Protein AF-0000000070743583 (afdb_homodimer)

Nearest PDB structures (foldseek):
  8e19-assembly1_A  TM=6.035E-01  e=3.680E-13  Streptomyces sp. CB03234
  6ny9-assembly1_B  TM=6.564E-01  e=3.096E-05  Mus musculus
  7l4u-assembly1_A  TM=4.993E-01  e=5.597E-05  Homo sapiens
  3dqz-assembly2_D  TM=5.666E-01  e=1.373E-01  Arabidopsis thaliana
  4yk7-assembly1_A  TM=4.314E-01  e=5.566E-01  Manihot esculenta

InterPro domains:
  IPR029058 Alpha/Beta hydrolase fold [G3DSA:3.40.50.1820] (77-501)
  IPR029058 Alpha/Beta hydrolase fold [SSF53474] (85-497)

Radius of gyration: 32.66 Å; Cα contacts (8 Å, |Δi|>4): 2429; chains: 2; bounding box: 92×121×75 Å

Foldseek 3Di:
DPPPPPPPPPPPPPPPPPPCPVVQKDKPDWDQAFLDPDPVLHDGPGRQKIKIWIFACLDDPPQDDDDNDTKTKIKIKRAADDDDSLAFEEEEEFEDDLFQKDRNVRVVLCVVLVRRHMYMIIGQGQFHPIPNVDQVVLPAQDCPDPVHNAGDLQSLQSSLVSCVVPDVFPSSRELLVRLVVVLCCLQPPGNLAAYAYEYFAVGLQSLQSNLQVPRPNYAEYEYFQHQHLALDPPVLHFFVLLLQLLLLVLVVVVQVCLCVDCLQVVLAVPHGQLRLLVVLLVVCQVPCPPLLSVLLCVLPVVVDDDGSQLSLQQLQQVLLQPLQSNLLNRQLSLLSSVVDPQSSQLQNLQSNLSVCVVPDDDPSVVRRRNLSVCQHNLAARADPVHDALVRLVVSNSVGSHHNNPPSRCRQVSCLQQVDPDPRSVVSVSVPHDGDHSYHHDHPRRSHAGERDPSHAYEYEYECSASRRHPSSSVSNVVRHHDDRYDYDYAYRFYRGQQQTQDLDPPDRDDGGLNSVQVSQCVVVSNRPVRGDNVSSVRGDDRDSDNDQLCCCQNRCARDSRDTGHDPVSNVVND/DPPPPPPPPPPPPPPPPPPCPVVQKDKPDWDQAFLDPDPVLHDGPGRQKIKIWIFACLDDPPQDDDDNDTKTKIKIKRAADDDDSLAFEEEEEFEDDLFQKPRNVRVVLCVVLVRRHMYMIITQGQFHPIPNVDQVVLPAQDCPDPVHNADDLQSLQSSLVSCVVPDVFPSSRELLVRLVVVLCCLQPPGNLAAYAYEYFAVGLQSLQSNLQVPRPNYAEYEYFQHQHLALDPPVLHFFVLLLQLLLLVLVVVVQVCQCVDCLQVVLAVPHGQLRLLVVLLVVCQVPCPPLLSVLLCVLPVVVDDDGSQLSLQQLQQVLLQPLQSNLLNRQLSLLSSVVPPQSSQLQNLLSNVSVCVVPDDDPSVVRRRNLSVCQHNLAARADPVHDALVRLVVSNSVGSHHNNVPSRCRQVSCLQQVDPDPRSVVSVSVPHDGDHSYHHDDPRRSYARERDPSHAYEYEYECSASRRHPSSSVSNVVRHHDDRYDYDYAYRFYRGQQQTQDLDPPDRDDHGLNSVQVSQCVVVSNRPVRGDNPSSVRGDDRDSDNDQLCCCQNRCARDSRDTGHDPVSNVVND

Sequence (1148 aa):
MRTPFIIGLATAIAHIAAGSNTAGSQLNGWYPCAEYTFSDDGTSSGQNAECAVYNAPQCYPGICDSVNSKIDVFVKRLPAGGNNPNKATNVWLVEGGRWTGTRSMMLDLYAKLNATVNVYAMDHRGSGRSTMLDCVAAQAQTTGSPKGRDFDPTEVAACAKSLSFKYKDLAAFSITSAATDLSIFISTYTNGASTIVYGTSYGSAVVERLMHLAPLEVTGYVMDGISTTPGAPADESEYFSQWDVNYGAVGDYFLSFCEQQSVCSSHFEKKSLPDTLKEVLTKFDKDPNSTCAALVTDKTTTWGDVKPSFKVREALGYILNSPKKRRLIAPIVYRLNRCSPDDVDSIGNFLDVLNSDMTYTTQNEIYNSNLLFFLIVFSEMWEFPGPSVAEMNARFGSTKLSDGTFYKLAPVYCAFSKDNSKWCEDLGYGDYEANAIMYERDQYWNKSATIPSQASVLLMSSKLDAKTPHRFAESLLDVLEGDNKELVTFNYTEHGTMSWSFLVDGIYTGETCGLDIFASYVSNGGDLDKLDKSCLDEMPPLNLTTPIDYQYIYLSTDDAYDGTFNATVTTVYNMRTPFIIGLATAIAHIAAGSNTAGSQLNGWYPCAEYTFSDDGTSSGQNAECAVYNAPQCYPGICDSVNSKIDVFVKRLPAGGNNPNKATNVWLVEGGRWTGTRSMMLDLYAKLNATVNVYAMDHRGSGRSTMLDCVAAQAQTTGSPKGRDFDPTEVAACAKSLSFKYKDLAAFSITSAATDLSIFISTYTNGASTIVYGTSYGSAVVERLMHLAPLEVTGYVMDGISTTPGAPADESEYFSQWDVNYGAVGDYFLSFCEQQSVCSSHFEKKSLPDTLKEVLTKFDKDPNSTCAALVTDKTTTWGDVKPSFKVREALGYILNSPKKRRLIAPIVYRLNRCSPDDVDSIGNFLDVLNSDMTYTTQNEIYNSNLLFFLIVFSEMWEFPGPSVAEMNARFGSTKLSDGTFYKLAPVYCAFSKDNSKWCEDLGYGDYEANAIMYERDQYWNKSATIPSQASVLLMSSKLDAKTPHRFAESLLDVLEGDNKELVTFNYTEHGTMSWSFLVDGIYTGETCGLDIFASYVSNGGDLDKLDKSCLDEMPPLNLTTPIDYQYIYLSTDDAYDGTFNATVTTVYN

pLDDT: mean 90.09, std 14.7, range [20.48, 98.88]

Structure (mmCIF, N/CA/C/O backbone):
data_AF-0000000070743583-model_v1
#
loop_
_entity.id
_entity.type
_entity.pdbx_description
1 polymer 'AB hydrolase-1 domain-containing protein'
#
loop_
_atom_site.group_PDB
_atom_site.id
_atom_site.type_symbol
_atom_site.label_atom_id
_atom_site.label_alt_id
_atom_site.label_comp_id
_atom_site.label_asym_id
_atom_site.label_entity_id
_atom_site.label_seq_id
_atom_site.pdbx_PDB_ins_code
_atom_site.Cartn_x
_atom_site.Cartn_y
_atom_site.Cartn_z
_atom_site.occupancy
_atom_site.B_iso_or_equiv
_atom_site.auth_seq_id
_atom_site.auth_comp_id
_atom_site.auth_asym_id
_atom_site.auth_atom_id
_atom_site.pdbx_PDB_model_num
ATOM 1 N N . MET A 1 1 ? -38.719 -70.562 -18.188 1 20.48 1 MET A N 1
ATOM 2 C CA . MET A 1 1 ? -38.094 -69.562 -19 1 20.48 1 MET A CA 1
ATOM 3 C C . MET A 1 1 ? -38.5 -68.188 -18.578 1 20.48 1 MET A C 1
ATOM 5 O O . MET A 1 1 ? -38.469 -67.25 -19.391 1 20.48 1 MET A O 1
ATOM 9 N N . ARG A 1 2 ? -39.125 -68.062 -17.406 1 26.88 2 ARG A N 1
ATOM 10 C CA . ARG A 1 2 ? -39.75 -66.938 -16.828 1 26.88 2 ARG A CA 1
ATOM 11 C C . ARG A 1 2 ? -38.75 -65.75 -16.672 1 26.88 2 ARG A C 1
ATOM 13 O O . ARG A 1 2 ? -37.719 -65.938 -16 1 26.88 2 ARG A O 1
ATOM 20 N N . THR A 1 3 ? -38.656 -64.875 -17.734 1 26.39 3 THR A N 1
ATOM 21 C CA . THR A 1 3 ? -37.688 -63.844 -18 1 26.39 3 THR A CA 1
ATOM 22 C C . THR A 1 3 ? -37.75 -62.75 -16.938 1 26.39 3 THR A C 1
ATOM 24 O O . THR A 1 3 ? -38.812 -62.188 -16.688 1 26.39 3 THR A O 1
ATOM 27 N N . PRO A 1 4 ? -36.906 -62.781 -15.93 1 33.06 4 PRO A N 1
ATOM 28 C CA . PRO A 1 4 ? -36.938 -61.812 -14.836 1 33.06 4 PRO A CA 1
ATOM 29 C C . PRO A 1 4 ? -36.75 -60.375 -15.32 1 33.06 4 PRO A C 1
ATOM 31 O O . PRO A 1 4 ? -35.906 -60.094 -16.203 1 33.06 4 PRO A O 1
ATOM 34 N N . PHE A 1 5 ? -37.844 -59.594 -15.484 1 32.56 5 PHE A N 1
ATOM 35 C CA . PHE A 1 5 ? -37.906 -58.188 -15.867 1 32.56 5 PHE A CA 1
ATOM 36 C C . PHE A 1 5 ? -37.062 -57.312 -14.93 1 32.56 5 PHE A C 1
ATOM 38 O O . PHE A 1 5 ? -37.281 -57.344 -13.711 1 32.56 5 PHE A O 1
ATOM 45 N N . ILE A 1 6 ? -35.781 -57.125 -15.195 1 29.52 6 ILE A N 1
ATOM 46 C CA . ILE A 1 6 ? -34.812 -56.281 -14.492 1 29.52 6 ILE A CA 1
ATOM 47 C C . ILE A 1 6 ? -35.344 -54.844 -14.508 1 29.52 6 ILE A C 1
ATOM 49 O O . ILE A 1 6 ? -35.531 -54.25 -15.578 1 29.52 6 ILE A O 1
ATOM 53 N N . ILE A 1 7 ? -36.188 -54.406 -13.539 1 31.56 7 ILE A N 1
ATOM 54 C CA . ILE A 1 7 ? -36.656 -53.031 -13.375 1 31.56 7 ILE A CA 1
ATOM 55 C C . ILE A 1 7 ? -35.438 -52.094 -13.258 1 31.56 7 ILE A C 1
ATOM 57 O O . ILE A 1 7 ? -34.625 -52.25 -12.359 1 31.56 7 ILE A O 1
ATOM 61 N N . GLY A 1 8 ? -34.938 -51.594 -14.391 1 26.73 8 GLY A N 1
ATOM 62 C CA . GLY A 1 8 ? -33.906 -50.531 -14.523 1 26.73 8 GLY A CA 1
ATOM 63 C C . GLY A 1 8 ? -34.25 -49.281 -13.742 1 26.73 8 GLY A C 1
ATOM 64 O O . GLY A 1 8 ? -35.25 -48.625 -14.031 1 26.73 8 GLY A O 1
ATOM 65 N N . LEU A 1 9 ? -34 -49.312 -12.438 1 28.56 9 LEU A N 1
ATOM 66 C CA . LEU A 1 9 ? -34.219 -48.094 -11.656 1 28.56 9 LEU A CA 1
ATOM 67 C C . LEU A 1 9 ? -33.406 -46.938 -12.242 1 28.56 9 LEU A C 1
ATOM 69 O O . LEU A 1 9 ? -32.156 -46.969 -12.258 1 28.56 9 LEU A O 1
ATOM 73 N N . ALA A 1 10 ? -33.938 -46.188 -13.203 1 31.8 10 ALA A N 1
ATOM 74 C CA . ALA A 1 10 ? -33.406 -44.938 -13.711 1 31.8 10 ALA A CA 1
ATOM 75 C C . ALA A 1 10 ? -33.188 -43.938 -12.578 1 31.8 10 ALA A C 1
ATOM 77 O O . ALA A 1 10 ? -34.156 -43.5 -11.938 1 31.8 10 ALA A O 1
ATOM 78 N N . THR A 1 11 ? -32.062 -43.969 -11.914 1 27.75 11 THR A N 1
ATOM 79 C CA . THR A 1 11 ? -31.75 -42.938 -10.961 1 27.75 11 THR A CA 1
ATOM 80 C C . THR A 1 11 ? -31.828 -41.562 -11.633 1 27.75 11 THR A C 1
ATOM 82 O O . THR A 1 11 ? -31.125 -41.312 -12.617 1 27.75 11 THR A O 1
ATOM 85 N N . ALA A 1 12 ? -32.938 -40.906 -11.672 1 31.67 12 ALA A N 1
ATOM 86 C CA . ALA A 1 12 ? -33.094 -39.5 -12.039 1 31.67 12 ALA A CA 1
ATOM 87 C C . ALA A 1 12 ? -32.062 -38.625 -11.344 1 31.67 12 ALA A C 1
ATOM 89 O O . ALA A 1 12 ? -32.031 -38.562 -10.109 1 31.67 12 ALA A O 1
ATOM 90 N N . ILE A 1 13 ? -30.953 -38.406 -12.047 1 32.72 13 ILE A N 1
ATOM 91 C CA . ILE A 1 13 ? -30.047 -37.344 -11.648 1 32.72 13 ILE A CA 1
ATOM 92 C C . ILE A 1 13 ? -30.828 -36.031 -11.477 1 32.72 13 ILE A C 1
ATOM 94 O O . ILE A 1 13 ? -31.406 -35.531 -12.438 1 32.72 13 ILE A O 1
ATOM 98 N N . ALA A 1 14 ? -31.5 -35.875 -10.367 1 31.61 14 ALA A N 1
ATOM 99 C CA . ALA A 1 14 ? -32.094 -34.594 -10 1 31.61 14 ALA A CA 1
ATOM 100 C C . ALA A 1 14 ? -31.156 -33.438 -10.359 1 31.61 14 ALA A C 1
ATOM 102 O O . ALA A 1 14 ? -30.047 -33.344 -9.828 1 31.61 14 ALA A O 1
ATOM 103 N N . HIS A 1 15 ? -31.344 -32.969 -11.516 1 30.95 15 HIS A N 1
ATOM 104 C CA . HIS A 1 15 ? -30.844 -31.625 -11.789 1 30.95 15 HIS A CA 1
ATOM 105 C C . HIS A 1 15 ? -31.234 -30.656 -10.68 1 30.95 15 HIS A C 1
ATOM 107 O O . HIS A 1 15 ? -32.438 -30.438 -10.438 1 30.95 15 HIS A O 1
ATOM 113 N N . ILE A 1 16 ? -30.641 -30.719 -9.648 1 28.2 16 ILE A N 1
ATOM 114 C CA . ILE A 1 16 ? -30.844 -29.578 -8.766 1 28.2 16 ILE A CA 1
ATOM 115 C C . ILE A 1 16 ? -30.891 -28.281 -9.586 1 28.2 16 ILE A C 1
ATOM 117 O O . ILE A 1 16 ? -29.891 -27.875 -10.18 1 28.2 16 ILE A O 1
ATOM 121 N N . ALA A 1 17 ? -32 -28.062 -10.109 1 33.44 17 ALA A N 1
ATOM 122 C CA . ALA A 1 17 ? -32.219 -26.672 -10.492 1 33.44 17 ALA A CA 1
ATOM 123 C C . ALA A 1 17 ? -31.906 -25.719 -9.336 1 33.44 17 ALA A C 1
ATOM 125 O O . ALA A 1 17 ? -32.656 -25.656 -8.359 1 33.44 17 ALA A O 1
ATOM 126 N N . ALA A 1 18 ? -30.656 -25.641 -9.062 1 33.56 18 ALA A N 1
ATOM 127 C CA . ALA A 1 18 ? -30.297 -24.5 -8.219 1 33.56 18 ALA A CA 1
ATOM 128 C C . ALA A 1 18 ? -31.125 -23.281 -8.594 1 33.56 18 ALA A C 1
ATOM 130 O O . ALA A 1 18 ? -30.938 -22.703 -9.672 1 33.56 18 ALA A O 1
ATOM 131 N N . GLY A 1 19 ? -32.281 -23.266 -8.289 1 33.31 19 GLY A N 1
ATOM 132 C CA . GLY A 1 19 ? -32.969 -21.984 -8.289 1 33.31 19 GLY A CA 1
ATOM 133 C C . GLY A 1 19 ? -32.094 -20.844 -7.82 1 33.31 19 GLY A C 1
ATOM 134 O O . GLY A 1 19 ? -31.484 -20.906 -6.746 1 33.31 19 GLY A O 1
ATOM 135 N N . SER A 1 20 ? -31.453 -20.109 -8.812 1 34.44 20 SER A N 1
ATOM 136 C CA . SER A 1 20 ? -30.672 -18.891 -8.672 1 34.44 20 SER A CA 1
ATOM 137 C C . SER A 1 20 ? -31.344 -17.906 -7.723 1 34.44 20 SER A C 1
ATOM 139 O O . SER A 1 20 ? -32.312 -17.25 -8.094 1 34.44 20 SER A O 1
ATOM 141 N N . ASN A 1 21 ? -31.719 -18.203 -6.684 1 35.56 21 ASN A N 1
ATOM 142 C CA . ASN A 1 21 ? -32 -17.109 -5.77 1 35.56 21 ASN A CA 1
ATOM 143 C C . ASN A 1 21 ? -30.859 -16.078 -5.781 1 35.56 21 ASN A C 1
ATOM 145 O O . ASN A 1 21 ? -29.953 -16.141 -4.953 1 35.56 21 ASN A O 1
ATOM 149 N N . THR A 1 22 ? -30.5 -15.609 -6.91 1 40.44 22 THR A N 1
ATOM 150 C CA . THR A 1 22 ? -29.703 -14.43 -7.219 1 40.44 22 THR A CA 1
ATOM 151 C C . THR A 1 22 ? -30.25 -13.195 -6.52 1 40.44 22 THR A C 1
ATOM 153 O O . THR A 1 22 ? -29.906 -12.062 -6.883 1 40.44 22 THR A O 1
ATOM 156 N N . ALA A 1 23 ? -31.359 -13.227 -5.809 1 44.75 23 ALA A N 1
ATOM 157 C CA . ALA A 1 23 ? -32 -12.031 -5.281 1 44.75 23 ALA A CA 1
ATOM 158 C C . ALA A 1 23 ? -31 -11.125 -4.578 1 44.75 23 ALA A C 1
ATOM 160 O O . ALA A 1 23 ? -31.297 -9.953 -4.316 1 44.75 23 ALA A O 1
ATOM 161 N N . GLY A 1 24 ? -29.688 -11.555 -4.562 1 56 24 GLY A N 1
ATOM 162 C CA . GLY A 1 24 ? -28.844 -10.75 -3.689 1 56 24 GLY A CA 1
ATOM 163 C C . GLY A 1 24 ? -27.578 -10.258 -4.359 1 56 24 GLY A C 1
ATOM 164 O O . GLY A 1 24 ? -26.922 -9.344 -3.867 1 56 24 GLY A O 1
ATOM 165 N N . SER A 1 25 ? -27.078 -10.906 -5.52 1 65 25 SER A N 1
ATOM 166 C CA . SER A 1 25 ? -25.891 -10.406 -6.203 1 65 25 SER A CA 1
ATOM 167 C C . SER A 1 25 ? -26.25 -9.289 -7.176 1 65 25 SER A C 1
ATOM 169 O O . SER A 1 25 ? -27.312 -9.297 -7.777 1 65 25 SER A O 1
ATOM 171 N N . GLN A 1 26 ? -25.438 -8.242 -7.066 1 83.25 26 GLN A N 1
ATOM 172 C CA . GLN A 1 26 ? -25.656 -7.086 -7.93 1 83.25 26 GLN A CA 1
ATOM 173 C C . GLN A 1 26 ? -24.344 -6.535 -8.469 1 83.25 26 GLN A C 1
ATOM 175 O O . GLN A 1 26 ? -23.312 -6.641 -7.809 1 83.25 26 GLN A O 1
ATOM 180 N N . LEU A 1 27 ? -24.344 -6.32 -9.75 1 89.44 27 LEU A N 1
ATOM 181 C CA . LEU A 1 27 ? -23.266 -5.547 -10.344 1 89.44 27 LEU A CA 1
ATOM 182 C C . LEU A 1 27 ? -23.516 -4.051 -10.188 1 89.44 27 LEU A C 1
ATOM 184 O O . LEU A 1 27 ? -24.578 -3.551 -10.594 1 89.44 27 LEU A O 1
ATOM 188 N N . ASN A 1 28 ? -22.656 -3.369 -9.414 1 86.38 28 ASN A N 1
ATOM 189 C CA . ASN A 1 28 ? -22.828 -1.953 -9.117 1 86.38 28 ASN A CA 1
ATOM 190 C C . ASN A 1 28 ? -22.812 -1.105 -10.383 1 86.38 28 ASN A C 1
ATOM 192 O O . ASN A 1 28 ? -23.328 0.013 -10.398 1 86.38 28 ASN A O 1
ATOM 196 N N . GLY A 1 29 ? -22.281 -1.618 -11.562 1 85.5 29 GLY A N 1
ATOM 197 C CA . GLY A 1 29 ? -22.188 -0.914 -12.828 1 85.5 29 GLY A CA 1
ATOM 198 C C . GLY A 1 29 ? -20.797 -1.012 -13.453 1 85.5 29 GLY A C 1
ATOM 199 O O . GLY A 1 29 ? -19.875 -1.56 -12.844 1 85.5 29 GLY A O 1
ATOM 200 N N . TRP A 1 30 ? -20.719 -0.636 -14.742 1 93.69 30 TRP A N 1
ATOM 201 C CA . TRP A 1 30 ? -19.438 -0.502 -15.414 1 93.69 30 TRP A CA 1
ATOM 202 C C . TRP A 1 30 ? -19 0.959 -15.477 1 93.69 30 TRP A C 1
ATOM 204 O O . TRP A 1 30 ? -19.766 1.819 -15.93 1 93.69 30 TRP A O 1
ATOM 214 N N . TYR A 1 31 ? -17.844 1.229 -14.984 1 95 31 TYR A N 1
ATOM 215 C CA . TYR A 1 31 ? -17.281 2.574 -14.945 1 95 31 TYR A CA 1
ATOM 216 C C . TYR A 1 31 ? -16.047 2.674 -15.828 1 95 31 TYR A C 1
ATOM 218 O O . TYR A 1 31 ? -15.211 1.767 -15.844 1 95 31 TYR A O 1
ATOM 226 N N . PRO A 1 32 ? -15.984 3.816 -16.656 1 94.12 32 PRO A N 1
ATOM 227 C CA . PRO A 1 32 ? -14.672 4.02 -17.281 1 94.12 32 PRO A CA 1
ATOM 228 C C . PRO A 1 32 ? -13.531 4.051 -16.281 1 94.12 32 PRO A C 1
ATOM 230 O O . PRO A 1 32 ? -13.68 4.633 -15.195 1 94.12 32 PRO A O 1
ATOM 233 N N . CYS A 1 33 ? -12.453 3.348 -16.562 1 94 33 CYS A N 1
ATOM 234 C CA . CYS A 1 33 ? -11.312 3.344 -15.648 1 94 33 CYS A CA 1
ATOM 235 C C . CYS A 1 33 ? -10 3.211 -16.422 1 94 33 CYS A C 1
ATOM 237 O O . CYS A 1 33 ? -10.008 2.936 -17.625 1 94 33 CYS A O 1
ATOM 239 N N . ALA A 1 34 ? -8.914 3.48 -15.734 1 92.19 34 ALA A N 1
ATOM 240 C CA . ALA A 1 34 ? -7.582 3.396 -16.328 1 92.19 34 ALA A CA 1
ATOM 241 C C . ALA A 1 34 ? -7.234 1.957 -16.703 1 92.19 34 ALA A C 1
ATOM 243 O O . ALA A 1 34 ? -7.613 1.021 -15.992 1 92.19 34 ALA A O 1
ATOM 244 N N . GLU A 1 35 ? -6.453 1.833 -17.75 1 91.56 35 GLU A N 1
ATOM 245 C CA . GLU A 1 35 ? -6.039 0.505 -18.188 1 91.56 35 GLU A CA 1
ATOM 246 C C . GLU A 1 35 ? -5.078 -0.135 -17.188 1 91.56 35 GLU A C 1
ATOM 248 O O . GLU A 1 35 ? -5.207 -1.319 -16.875 1 91.56 35 GLU A O 1
ATOM 253 N N . TYR A 1 36 ? -4.176 0.699 -16.75 1 89.19 36 TYR A N 1
ATOM 254 C CA . TYR A 1 36 ? -3.256 0.219 -15.727 1 89.19 36 TYR A CA 1
ATOM 255 C C . TYR A 1 36 ? -3.791 0.517 -14.328 1 89.19 36 TYR A C 1
ATOM 257 O O . TYR A 1 36 ? -4.266 1.623 -14.062 1 89.19 36 TYR A O 1
ATOM 265 N N . THR A 1 37 ? -3.754 -0.45 -13.438 1 87.31 37 THR A N 1
ATOM 266 C CA . THR A 1 37 ? -4.156 -0.251 -12.047 1 87.31 37 THR A CA 1
ATOM 267 C C . THR A 1 37 ? -2.988 0.262 -11.211 1 87.31 37 THR A C 1
ATOM 269 O O . THR A 1 37 ? -3.16 1.146 -10.367 1 87.31 37 THR A O 1
ATOM 272 N N . PHE A 1 38 ? -1.811 -0.251 -11.477 1 84.38 38 PHE A N 1
ATOM 273 C CA . PHE A 1 38 ? -0.631 0.064 -10.68 1 84.38 38 PHE A CA 1
ATOM 274 C C . PHE A 1 38 ? 0.485 0.616 -11.562 1 84.38 38 PHE A C 1
ATOM 276 O O . PHE A 1 38 ? 0.688 0.146 -12.68 1 84.38 38 PHE A O 1
ATOM 283 N N . SER A 1 39 ? 1.284 1.485 -11.008 1 82.25 39 SER A N 1
ATOM 284 C CA . SER A 1 39 ? 2.312 2.174 -11.781 1 82.25 39 SER A CA 1
ATOM 285 C C . SER A 1 39 ? 3.473 1.24 -12.109 1 82.25 39 SER A C 1
ATOM 287 O O . SER A 1 39 ? 4.246 1.506 -13.039 1 82.25 39 SER A O 1
ATOM 289 N N . ASP A 1 40 ? 3.621 0.202 -11.367 1 77.5 40 ASP A N 1
ATOM 290 C CA . ASP A 1 40 ? 4.656 -0.778 -11.672 1 77.5 40 ASP A CA 1
ATOM 291 C C . ASP A 1 40 ? 4.457 -1.374 -13.062 1 77.5 40 ASP A C 1
ATOM 293 O O . ASP A 1 40 ? 5.414 -1.819 -13.703 1 77.5 40 ASP A O 1
ATOM 297 N N . ASP A 1 41 ? 3.209 -1.328 -13.477 1 78 41 ASP A N 1
ATOM 298 C CA . ASP A 1 41 ? 2.877 -1.901 -14.773 1 78 41 ASP A CA 1
ATOM 299 C C . ASP A 1 41 ? 2.863 -0.829 -15.859 1 78 41 ASP A C 1
ATOM 301 O O . ASP A 1 41 ? 3.029 -1.133 -17.047 1 78 41 ASP A O 1
ATOM 305 N N . GLY A 1 42 ? 2.588 0.369 -15.422 1 80 42 GLY A N 1
ATOM 306 C CA . GLY A 1 42 ? 2.498 1.472 -16.359 1 80 42 GLY A CA 1
ATOM 307 C C . GLY A 1 42 ? 1.582 2.586 -15.891 1 80 42 GLY A C 1
ATOM 308 O O . GLY A 1 42 ? 0.983 2.492 -14.82 1 80 42 GLY A O 1
ATOM 309 N N . THR A 1 43 ? 1.544 3.635 -16.641 1 82.56 43 THR A N 1
ATOM 310 C CA . THR A 1 43 ? 0.67 4.77 -16.375 1 82.56 43 THR A CA 1
ATOM 311 C C . THR A 1 43 ? -0.288 5.004 -17.547 1 82.56 43 THR A C 1
ATOM 313 O O . THR A 1 43 ? 0.116 4.957 -18.703 1 82.56 43 THR A O 1
ATOM 316 N N . SER A 1 44 ? -1.514 5.172 -17.141 1 84.19 44 SER A N 1
ATOM 317 C CA . SER A 1 44 ? -2.531 5.371 -18.156 1 84.19 44 SER A CA 1
ATOM 318 C C . SER A 1 44 ? -2.697 6.852 -18.5 1 84.19 44 SER A C 1
ATOM 320 O O . SER A 1 44 ? -2.631 7.703 -17.609 1 84.19 44 SER A O 1
ATOM 322 N N . SER A 1 45 ? -2.842 7.113 -19.812 1 78.88 45 SER A N 1
ATOM 323 C CA . SER A 1 45 ? -3.168 8.477 -20.219 1 78.88 45 SER A CA 1
ATOM 324 C C . SER A 1 45 ? -4.676 8.672 -20.344 1 78.88 45 SER A C 1
ATOM 326 O O . SER A 1 45 ? -5.156 9.805 -20.391 1 78.88 45 SER A O 1
ATOM 328 N N . GLY A 1 46 ? -5.402 7.551 -20.422 1 80.31 46 GLY A N 1
ATOM 329 C CA . GLY A 1 46 ? -6.848 7.629 -20.562 1 80.31 46 GLY A CA 1
ATOM 330 C C . GLY A 1 46 ? -7.578 6.582 -19.734 1 80.31 46 GLY A C 1
ATOM 331 O O . GLY A 1 46 ? -7.07 6.121 -18.719 1 80.31 46 GLY A O 1
ATOM 332 N N . GLN A 1 47 ? -8.82 6.453 -19.984 1 86 47 GLN A N 1
ATOM 333 C CA . GLN A 1 47 ? -9.727 5.547 -19.281 1 86 47 GLN A CA 1
ATOM 334 C C . GLN A 1 47 ? -10.508 4.688 -20.281 1 86 47 GLN A C 1
ATOM 336 O O . GLN A 1 47 ? -11.742 4.73 -20.312 1 86 47 GLN A O 1
ATOM 341 N N . ASN A 1 48 ? -9.727 3.807 -20.953 1 88.75 48 ASN A N 1
ATOM 342 C CA . ASN A 1 48 ? -10.336 3.025 -22.016 1 88.75 48 ASN A CA 1
ATOM 343 C C . ASN A 1 48 ? -10.781 1.652 -21.531 1 88.75 48 ASN A C 1
ATOM 345 O O . ASN A 1 48 ? -11.367 0.877 -22.281 1 88.75 48 ASN A O 1
ATOM 349 N N . ALA A 1 49 ? -10.508 1.325 -20.297 1 94.25 49 ALA A N 1
ATOM 350 C CA . ALA A 1 49 ? -11.039 0.117 -19.672 1 94.25 49 ALA A CA 1
ATOM 351 C C . ALA A 1 49 ? -12.344 0.406 -18.953 1 94.25 49 ALA A C 1
ATOM 353 O O . ALA A 1 49 ? -12.828 1.542 -18.953 1 94.25 49 ALA A O 1
ATOM 354 N N . GLU A 1 50 ? -13.008 -0.612 -18.594 1 95.31 50 GLU A N 1
ATOM 355 C CA . GLU A 1 50 ? -14.18 -0.514 -17.734 1 95.31 50 GLU A CA 1
ATOM 356 C C . GLU A 1 50 ? -14.023 -1.38 -16.484 1 95.31 50 GLU A C 1
ATOM 358 O O . GLU A 1 50 ? -13.484 -2.488 -16.547 1 95.31 50 GLU A O 1
ATOM 363 N N . CYS A 1 51 ? -14.398 -0.827 -15.352 1 95.44 51 CYS A N 1
ATOM 364 C CA . CYS A 1 51 ? -14.281 -1.52 -14.07 1 95.44 51 CYS A CA 1
ATOM 365 C C . CYS A 1 51 ? -15.633 -1.598 -13.367 1 95.44 51 CYS A C 1
ATOM 367 O O . CYS A 1 51 ? -16.531 -0.804 -13.648 1 95.44 51 CYS A O 1
ATOM 369 N N . ALA A 1 52 ? -15.773 -2.574 -12.516 1 95.5 52 ALA A N 1
ATOM 370 C CA . ALA A 1 52 ? -17 -2.799 -11.766 1 95.5 52 ALA A CA 1
ATOM 371 C C . ALA A 1 52 ? -16.719 -3.543 -10.461 1 95.5 52 ALA A C 1
ATOM 373 O O . ALA A 1 52 ? -15.625 -4.074 -10.266 1 95.5 52 ALA A O 1
ATOM 374 N N . VAL A 1 53 ? -17.656 -3.463 -9.578 1 95.75 53 VAL A N 1
ATOM 375 C CA . VAL A 1 53 ? -17.656 -4.316 -8.398 1 95.75 53 VAL A CA 1
ATOM 376 C C . VAL A 1 53 ? -18.891 -5.215 -8.414 1 95.75 53 VAL A C 1
ATOM 378 O O . VAL A 1 53 ? -20.016 -4.734 -8.562 1 95.75 53 VAL A O 1
ATOM 381 N N . TYR A 1 54 ? -18.609 -6.523 -8.43 1 96.12 54 TYR A N 1
ATOM 382 C CA . TYR A 1 54 ? -19.641 -7.535 -8.258 1 96.12 54 TYR A CA 1
ATOM 383 C C . TYR A 1 54 ? -19.891 -7.801 -6.777 1 96.12 54 TYR A C 1
ATOM 385 O O . TYR A 1 54 ? -19.016 -8.297 -6.066 1 96.12 54 TYR A O 1
ATOM 393 N N . ASN A 1 55 ? -21.109 -7.359 -6.266 1 95 55 ASN A N 1
ATOM 394 C CA . ASN A 1 55 ? -21.484 -7.664 -4.891 1 95 55 ASN A CA 1
ATOM 395 C C . ASN A 1 55 ? -21.953 -9.109 -4.75 1 95 55 ASN A C 1
ATOM 397 O O . ASN A 1 55 ? -23.156 -9.383 -4.863 1 95 55 ASN A O 1
ATOM 401 N N . ALA A 1 56 ? -21.031 -9.953 -4.418 1 96.19 56 ALA A N 1
ATOM 402 C CA . ALA A 1 56 ? -21.297 -11.383 -4.293 1 96.19 56 ALA A CA 1
ATOM 403 C C . ALA A 1 56 ? -21.75 -11.734 -2.877 1 96.19 56 ALA A C 1
ATOM 405 O O . ALA A 1 56 ? -21.375 -11.055 -1.917 1 96.19 56 ALA A O 1
ATOM 406 N N . PRO A 1 57 ? -22.641 -12.844 -2.775 1 94.94 57 PRO A N 1
ATOM 407 C CA . PRO A 1 57 ? -22.875 -13.312 -1.408 1 94.94 57 PRO A CA 1
ATOM 408 C C . PRO A 1 57 ? -21.594 -13.773 -0.716 1 94.94 57 PRO A C 1
ATOM 410 O O . PRO A 1 57 ? -20.719 -14.359 -1.358 1 94.94 57 PRO A O 1
ATOM 413 N N . GLN A 1 58 ? -21.469 -13.484 0.524 1 95.62 58 GLN A N 1
ATOM 414 C CA . GLN A 1 58 ? -20.328 -13.953 1.284 1 95.62 58 GLN A CA 1
ATOM 415 C C . GLN A 1 58 ? -20.188 -15.469 1.187 1 95.62 58 GLN A C 1
ATOM 417 O O . GLN A 1 58 ? -19.078 -15.984 1.033 1 95.62 58 GLN A O 1
ATOM 422 N N . CYS A 1 59 ? -21.344 -16.141 1.297 1 96 59 CYS A N 1
ATOM 423 C CA . CYS A 1 59 ? -21.375 -17.594 1.182 1 96 59 CYS A CA 1
ATOM 424 C C . CYS A 1 59 ? -22.375 -18.016 0.103 1 96 59 CYS A C 1
ATOM 426 O O . CYS A 1 59 ? -23.531 -17.594 0.106 1 96 59 CYS A O 1
ATOM 428 N N . TYR A 1 60 ? -21.859 -18.828 -0.797 1 95.06 60 TYR A N 1
ATOM 429 C CA . TYR A 1 60 ? -22.75 -19.438 -1.782 1 95.06 60 TYR A CA 1
ATOM 430 C C . TYR A 1 60 ? -23.391 -20.703 -1.222 1 95.06 60 TYR A C 1
ATOM 432 O O . TYR A 1 60 ? -22.797 -21.406 -0.414 1 95.06 60 TYR A O 1
ATOM 440 N N . PRO A 1 61 ? -24.641 -20.953 -1.697 1 93.06 61 PRO A N 1
ATOM 441 C CA . PRO A 1 61 ? -25.297 -22.188 -1.252 1 93.06 61 PRO A CA 1
ATOM 442 C C . PRO A 1 61 ? -24.469 -23.438 -1.544 1 93.06 61 PRO A C 1
ATOM 444 O O . PRO A 1 61 ? -23.922 -23.578 -2.646 1 93.06 61 PRO A O 1
ATOM 447 N N . GLY A 1 62 ? -24.359 -24.281 -0.538 1 93.19 62 GLY A N 1
ATOM 448 C CA . GLY A 1 62 ? -23.625 -25.516 -0.714 1 93.19 62 GLY A CA 1
ATOM 449 C C . GLY A 1 62 ? -22.172 -25.406 -0.303 1 93.19 62 GLY A C 1
ATOM 450 O O . GLY A 1 62 ? -21.484 -26.422 -0.124 1 93.19 62 GLY A O 1
ATOM 451 N N . ILE A 1 63 ? -21.641 -24.203 -0.155 1 95.38 63 ILE A N 1
ATOM 452 C CA . ILE A 1 63 ? -20.25 -24.016 0.242 1 95.38 63 ILE A CA 1
ATOM 453 C C . ILE A 1 63 ? -20.188 -23.641 1.721 1 95.38 63 ILE A C 1
ATOM 455 O O . ILE A 1 63 ? -19.516 -24.297 2.508 1 95.38 63 ILE A O 1
ATOM 459 N N . CYS A 1 64 ? -20.891 -22.594 2.105 1 94.5 64 CYS A N 1
ATOM 460 C CA . CYS A 1 64 ? -21 -22.172 3.5 1 94.5 64 CYS A CA 1
ATOM 461 C C . CYS A 1 64 ? -22.297 -21.422 3.74 1 94.5 64 CYS A C 1
ATOM 463 O O . CYS A 1 64 ? -23.109 -21.266 2.824 1 94.5 64 CYS A O 1
ATOM 465 N N . ASP A 1 65 ? -22.484 -21.109 5.07 1 88.5 65 ASP A N 1
ATOM 466 C CA . ASP A 1 65 ? -23.703 -20.391 5.426 1 88.5 65 ASP A CA 1
ATOM 467 C C . ASP A 1 65 ? -23.375 -19.031 6.023 1 88.5 65 ASP A C 1
ATOM 469 O O . ASP A 1 65 ? -22.406 -18.891 6.77 1 88.5 65 ASP A O 1
ATOM 473 N N . SER A 1 66 ? -23.953 -18.016 5.566 1 80.38 66 SER A N 1
ATOM 474 C CA . SER A 1 66 ? -23.875 -16.672 6.141 1 80.38 66 SER A CA 1
ATOM 475 C C . SER A 1 66 ? -25.219 -15.945 5.988 1 80.38 66 SER A C 1
ATOM 477 O O . SER A 1 66 ? -25.969 -16.219 5.062 1 80.38 66 SER A O 1
ATOM 479 N N . VAL A 1 67 ? -25.469 -15.102 6.941 1 73.25 67 VAL A N 1
ATOM 480 C CA . VAL A 1 67 ? -26.734 -14.367 6.875 1 73.25 67 VAL A CA 1
ATOM 481 C C . VAL A 1 67 ? -26.484 -12.969 6.316 1 73.25 67 VAL A C 1
ATOM 483 O O . VAL A 1 67 ? -25.984 -12.094 7.02 1 73.25 67 VAL A O 1
ATOM 486 N N . ASN A 1 68 ? -26.875 -12.734 5.078 1 73.56 68 ASN A N 1
ATOM 487 C CA . ASN A 1 68 ? -27.016 -11.453 4.383 1 73.56 68 ASN A CA 1
ATOM 488 C C . ASN A 1 68 ? -25.688 -10.695 4.344 1 73.56 68 ASN A C 1
ATOM 490 O O . ASN A 1 68 ? -25.672 -9.469 4.395 1 73.56 68 ASN A O 1
ATOM 494 N N . SER A 1 69 ? -24.578 -11.359 4.316 1 87.69 69 SER A N 1
ATOM 495 C CA . SER A 1 69 ? -23.281 -10.695 4.188 1 87.69 69 SER A CA 1
ATOM 496 C C . SER A 1 69 ? -22.75 -10.805 2.766 1 87.69 69 SER A C 1
ATOM 498 O O . SER A 1 69 ? -23.047 -11.766 2.057 1 87.69 69 SER A O 1
ATOM 500 N N . LYS A 1 70 ? -22.125 -9.781 2.361 1 91.5 70 LYS A N 1
ATOM 501 C CA . LYS A 1 70 ? -21.641 -9.719 0.985 1 91.5 70 LYS A CA 1
ATOM 502 C C . LYS A 1 70 ? -20.125 -9.562 0.94 1 91.5 70 LYS A C 1
ATOM 504 O O . LYS A 1 70 ? -19.516 -9.164 1.931 1 91.5 70 LYS A O 1
ATOM 509 N N . ILE A 1 71 ? -19.562 -9.969 -0.151 1 94.81 71 ILE A N 1
ATOM 510 C CA . ILE A 1 71 ? -18.172 -9.75 -0.525 1 94.81 71 ILE A CA 1
ATOM 511 C C . ILE A 1 71 ? -18.109 -8.984 -1.842 1 94.81 71 ILE A C 1
ATOM 513 O O . ILE A 1 71 ? -18.75 -9.359 -2.822 1 94.81 71 ILE A O 1
ATOM 517 N N . ASP A 1 72 ? -17.422 -7.844 -1.817 1 94.75 72 ASP A N 1
ATOM 518 C CA . ASP A 1 72 ? -17.188 -7.105 -3.053 1 94.75 72 ASP A CA 1
ATOM 519 C C . ASP A 1 72 ? -16.078 -7.75 -3.879 1 94.75 72 ASP A C 1
ATOM 521 O O . ASP A 1 72 ? -14.977 -7.996 -3.369 1 94.75 72 ASP A O 1
ATOM 525 N N . VAL A 1 73 ? -16.359 -8.047 -5.125 1 96.12 73 VAL A N 1
ATOM 526 C CA . VAL A 1 73 ? -15.398 -8.633 -6.047 1 96.12 73 VAL A CA 1
ATOM 527 C C . VAL A 1 73 ? -15.125 -7.66 -7.195 1 96.12 73 VAL A C 1
ATOM 529 O O . VAL A 1 73 ? -16.031 -7.324 -7.961 1 96.12 73 VAL A O 1
ATOM 532 N N . PHE A 1 74 ? -13.867 -7.242 -7.328 1 95.06 74 PHE A N 1
ATOM 533 C CA . PHE A 1 74 ? -13.484 -6.266 -8.336 1 95.06 74 PHE A CA 1
ATOM 534 C C . PHE A 1 74 ? -13.297 -6.934 -9.695 1 95.06 74 PHE A C 1
ATOM 536 O O . PHE A 1 74 ? -12.672 -7.992 -9.789 1 95.06 74 PHE A O 1
ATOM 543 N N . VAL A 1 75 ? -13.844 -6.328 -10.742 1 95.5 75 VAL A N 1
ATOM 544 C CA . VAL A 1 75 ? -13.734 -6.836 -12.102 1 95.5 75 VAL A CA 1
ATOM 545 C C . VAL A 1 75 ? -13.305 -5.711 -13.039 1 95.5 75 VAL A C 1
ATOM 547 O O . VAL A 1 75 ? -13.781 -4.578 -12.922 1 95.5 75 VAL A O 1
ATOM 550 N N . LYS A 1 76 ? -12.414 -5.992 -13.922 1 95.12 76 LYS A N 1
ATOM 551 C CA . LYS A 1 76 ? -11.969 -5.086 -14.977 1 95.12 76 LYS A CA 1
ATOM 552 C C . LYS A 1 76 ? -12.117 -5.727 -16.359 1 95.12 76 LYS A C 1
ATOM 554 O O . LYS A 1 76 ? -11.883 -6.926 -16.516 1 95.12 76 LYS A O 1
ATOM 559 N N . ARG A 1 77 ? -12.5 -4.906 -17.375 1 95.31 77 ARG A N 1
ATOM 560 C CA . ARG A 1 77 ? -12.516 -5.441 -18.734 1 95.31 77 ARG A CA 1
ATOM 561 C C . ARG A 1 77 ? -12 -4.414 -19.734 1 95.31 77 ARG A C 1
ATOM 563 O O . ARG A 1 77 ? -12.039 -3.209 -19.469 1 95.31 77 ARG A O 1
ATOM 570 N N . LEU A 1 78 ? -11.406 -4.867 -20.781 1 95.19 78 LEU A N 1
ATOM 571 C CA . LEU A 1 78 ? -11.141 -4.156 -22.031 1 95.19 78 LEU A CA 1
ATOM 572 C C . LEU A 1 78 ? -12.117 -4.59 -23.125 1 95.19 78 LEU A C 1
ATOM 574 O O . LEU A 1 78 ? -12 -5.691 -23.672 1 95.19 78 LEU A O 1
ATOM 578 N N . PRO A 1 79 ? -13.07 -3.713 -23.438 1 95.62 79 PRO A N 1
ATOM 579 C CA . PRO A 1 79 ? -14.062 -4.102 -24.438 1 95.62 79 PRO A CA 1
ATOM 580 C C . PRO A 1 79 ? -13.477 -4.188 -25.844 1 95.62 79 PRO A C 1
ATOM 582 O O . PRO A 1 79 ? -12.594 -3.4 -26.203 1 95.62 79 PRO A O 1
ATOM 585 N N . ALA A 1 80 ? -13.992 -5.148 -26.547 1 95.5 80 ALA A N 1
ATOM 586 C CA . ALA A 1 80 ? -13.602 -5.273 -27.953 1 95.5 80 ALA A CA 1
ATOM 587 C C . ALA A 1 80 ? -13.906 -3.998 -28.719 1 95.5 80 ALA A C 1
ATOM 589 O O . ALA A 1 80 ? -14.898 -3.318 -28.438 1 95.5 80 ALA A O 1
ATOM 590 N N . GLY A 1 81 ? -12.906 -3.709 -29.703 1 88.5 81 GLY A N 1
ATOM 591 C CA . GLY A 1 81 ? -13.109 -2.553 -30.562 1 88.5 81 GLY A CA 1
ATOM 592 C C . GLY A 1 81 ? -14.109 -2.811 -31.672 1 88.5 81 GLY A C 1
ATOM 593 O O . GLY A 1 81 ? -14.547 -3.943 -31.875 1 88.5 81 GLY A O 1
ATOM 594 N N . GLY A 1 82 ? -14.094 -1.772 -32.719 1 62.72 82 GLY A N 1
ATOM 595 C CA . GLY A 1 82 ? -14.711 -1.812 -34.031 1 62.72 82 GLY A CA 1
ATOM 596 C C . GLY A 1 82 ? -16.047 -2.547 -34.031 1 62.72 82 GLY A C 1
ATOM 597 O O . GLY A 1 82 ? -16.438 -3.117 -35.062 1 62.72 82 GLY A O 1
ATOM 598 N N . ASN A 1 83 ? -16.766 -2.748 -33.406 1 58.03 83 ASN A N 1
ATOM 599 C CA . ASN A 1 83 ? -18.156 -3.068 -33.719 1 58.03 83 ASN A CA 1
ATOM 600 C C . ASN A 1 83 ? -18.703 -4.148 -32.781 1 58.03 83 ASN A C 1
ATOM 602 O O . ASN A 1 83 ? -19.812 -4.637 -32.969 1 58.03 83 ASN A O 1
ATOM 606 N N . ASN A 1 84 ? -18.375 -4.758 -31.688 1 76.88 84 ASN A N 1
ATOM 607 C CA . ASN A 1 84 ? -19.562 -5.113 -30.922 1 76.88 84 ASN A CA 1
ATOM 608 C C . ASN A 1 84 ? -19.219 -5.895 -29.656 1 76.88 84 ASN A C 1
ATOM 610 O O . ASN A 1 84 ? -19.344 -7.121 -29.625 1 76.88 84 ASN A O 1
ATOM 614 N N . PRO A 1 85 ? -18.609 -5.113 -28.625 1 86.31 85 PRO A N 1
ATOM 615 C CA . PRO A 1 85 ? -18.375 -5.816 -27.359 1 86.31 85 PRO A CA 1
ATOM 616 C C . PRO A 1 85 ? -19.547 -6.73 -26.984 1 86.31 85 PRO A C 1
ATOM 618 O O . PRO A 1 85 ? -19.344 -7.707 -26.25 1 86.31 85 PRO A O 1
ATOM 621 N N . ASN A 1 86 ? -20.641 -6.57 -27.625 1 91.44 86 ASN A N 1
ATOM 622 C CA . ASN A 1 86 ? -21.844 -7.312 -27.234 1 91.44 86 ASN A CA 1
ATOM 623 C C . ASN A 1 86 ? -21.906 -8.672 -27.906 1 91.44 86 ASN A C 1
ATOM 625 O O . ASN A 1 86 ? -22.688 -9.539 -27.516 1 91.44 86 ASN A O 1
ATOM 629 N N . LYS A 1 87 ? -21.031 -8.906 -28.891 1 91.94 87 LYS A N 1
ATOM 630 C CA . LYS A 1 87 ? -21.062 -10.188 -29.594 1 91.94 87 LYS A CA 1
ATOM 631 C C . LYS A 1 87 ? -19.688 -10.859 -29.578 1 91.94 87 LYS A C 1
ATOM 633 O O . LYS A 1 87 ? -19.562 -12.047 -29.875 1 91.94 87 LYS A O 1
ATOM 638 N N . ALA A 1 88 ? -18.734 -10.102 -29.234 1 95.25 88 ALA A N 1
ATOM 639 C CA . ALA A 1 88 ? -17.375 -10.602 -29.297 1 95.25 88 ALA A CA 1
ATOM 640 C C . ALA A 1 88 ? -17.141 -11.695 -28.25 1 95.25 88 ALA A C 1
ATOM 642 O O . ALA A 1 88 ? -17.812 -11.719 -27.219 1 95.25 88 ALA A O 1
ATOM 643 N N . THR A 1 89 ? -16.203 -12.594 -28.547 1 96 89 THR A N 1
ATOM 644 C CA . THR A 1 89 ? -15.742 -13.602 -27.594 1 96 89 THR A CA 1
ATOM 645 C C . THR A 1 89 ? -15.211 -12.953 -26.328 1 96 89 THR A C 1
ATOM 647 O O . THR A 1 89 ? -14.609 -11.875 -26.375 1 96 89 THR A O 1
ATOM 650 N N . ASN A 1 90 ? -15.5 -13.602 -25.203 1 97.69 90 ASN A N 1
ATOM 651 C CA . ASN A 1 90 ? -14.953 -13.156 -23.922 1 97.69 90 ASN A CA 1
ATOM 652 C C . ASN A 1 90 ? -13.742 -13.984 -23.5 1 97.69 90 ASN A C 1
ATOM 654 O O . ASN A 1 90 ? -13.758 -15.211 -23.609 1 97.69 90 ASN A O 1
ATOM 658 N N . VAL A 1 91 ? -12.703 -13.367 -23.078 1 97.69 91 VAL A N 1
ATOM 659 C CA . VAL A 1 91 ? -11.531 -14.039 -22.547 1 97.69 91 VAL A CA 1
ATOM 660 C C . VAL A 1 91 ? -11.273 -13.57 -21.109 1 97.69 91 VAL A C 1
ATOM 662 O O . VAL A 1 91 ? -11.164 -12.367 -20.859 1 97.69 91 VAL A O 1
ATOM 665 N N . TRP A 1 92 ? -11.188 -14.516 -20.203 1 96.94 92 TRP A N 1
ATOM 666 C CA . TRP A 1 92 ? -10.922 -14.219 -18.797 1 96.94 92 TRP A CA 1
ATOM 667 C C . TRP A 1 92 ? -9.508 -14.641 -18.406 1 96.94 92 TRP A C 1
ATOM 669 O O . TRP A 1 92 ? -9.07 -15.742 -18.75 1 96.94 92 TRP A O 1
ATOM 679 N N . LEU A 1 93 ? -8.82 -13.766 -17.719 1 95.56 93 LEU A N 1
ATOM 680 C CA . LEU A 1 93 ? -7.5 -14.078 -17.188 1 95.56 93 LEU A CA 1
ATOM 681 C C . LEU A 1 93 ? -7.543 -14.219 -15.672 1 95.56 93 LEU A C 1
ATOM 683 O O . LEU A 1 93 ? -7.887 -13.266 -14.969 1 95.56 93 LEU A O 1
ATOM 687 N N . VAL A 1 94 ? -7.23 -15.375 -15.18 1 94.25 94 VAL A N 1
ATOM 688 C CA . VAL A 1 94 ? -7.168 -15.68 -13.758 1 94.25 94 VAL A CA 1
ATOM 689 C C . VAL A 1 94 ? -5.711 -15.867 -13.336 1 94.25 94 VAL A C 1
ATOM 691 O O . VAL A 1 94 ? -5.102 -16.906 -13.625 1 94.25 94 VAL A O 1
ATOM 694 N N . GLU A 1 95 ? -5.258 -14.867 -12.625 1 85.56 95 GLU A N 1
ATOM 695 C CA . GLU A 1 95 ? -3.84 -14.875 -12.273 1 85.56 95 GLU A CA 1
ATOM 696 C C . GLU A 1 95 ? -3.582 -15.734 -11.039 1 85.56 95 GLU A C 1
ATOM 698 O O . GLU A 1 95 ? -4.508 -16.031 -10.281 1 85.56 95 GLU A O 1
ATOM 703 N N . GLY A 1 96 ? -2.334 -16.141 -11.008 1 85.69 96 GLY A N 1
ATOM 704 C CA . GLY A 1 96 ? -1.887 -16.828 -9.805 1 85.69 96 GLY A CA 1
ATOM 705 C C . GLY A 1 96 ? -1.244 -15.898 -8.789 1 85.69 96 GLY A C 1
ATOM 706 O O . GLY A 1 96 ? -1.546 -14.703 -8.758 1 85.69 96 GLY A O 1
ATOM 707 N N . GLY A 1 97 ? -0.456 -16.484 -7.914 1 71.38 97 GLY A N 1
ATOM 708 C CA . GLY A 1 97 ? 0.256 -15.75 -6.883 1 71.38 97 GLY A CA 1
ATOM 709 C C . GLY A 1 97 ? -0.613 -15.398 -5.691 1 71.38 97 GLY A C 1
ATOM 710 O O . GLY A 1 97 ? -1.376 -16.234 -5.207 1 71.38 97 GLY A O 1
ATOM 711 N N . ARG A 1 98 ? -0.261 -14.344 -5.133 1 60.28 98 ARG A N 1
ATOM 712 C CA . ARG A 1 98 ? -1.033 -13.867 -3.986 1 60.28 98 ARG A CA 1
ATOM 713 C C . ARG A 1 98 ? -2.074 -12.836 -4.418 1 60.28 98 ARG A C 1
ATOM 715 O O . ARG A 1 98 ? -2.471 -11.984 -3.625 1 60.28 98 ARG A O 1
ATOM 722 N N . TRP A 1 99 ? -2.416 -13.172 -5.715 1 57.41 99 TRP A N 1
ATOM 723 C CA . TRP A 1 99 ? -3.676 -12.844 -6.375 1 57.41 99 TRP A CA 1
ATOM 724 C C . TRP A 1 99 ? -3.822 -11.344 -6.566 1 57.41 99 TRP A C 1
ATOM 726 O O . TRP A 1 99 ? -4.883 -10.773 -6.297 1 57.41 99 TRP A O 1
ATOM 736 N N . THR A 1 100 ? -2.74 -10.547 -6.895 1 55.09 100 THR A N 1
ATOM 737 C CA . THR A 1 100 ? -2.936 -9.141 -7.234 1 55.09 100 THR A CA 1
ATOM 738 C C . THR A 1 100 ? -3.361 -8.992 -8.688 1 55.09 100 THR A C 1
ATOM 740 O O . THR A 1 100 ? -2.66 -9.438 -9.602 1 55.09 100 THR A O 1
ATOM 743 N N . GLY A 1 101 ? -4.578 -9.32 -9.164 1 55.38 101 GLY A N 1
ATOM 744 C CA . GLY A 1 101 ? -5.242 -9.133 -10.445 1 55.38 101 GLY A CA 1
ATOM 745 C C . GLY A 1 101 ? -4.281 -8.836 -11.578 1 55.38 101 GLY A C 1
ATOM 746 O O . GLY A 1 101 ? -3.213 -8.266 -11.359 1 55.38 101 GLY A O 1
ATOM 747 N N . THR A 1 102 ? -4.074 -9.664 -12.594 1 56.25 102 THR A N 1
ATOM 748 C CA . THR A 1 102 ? -3.17 -9.688 -13.742 1 56.25 102 THR A CA 1
ATOM 749 C C . THR A 1 102 ? -3.377 -8.461 -14.617 1 56.25 102 THR A C 1
ATOM 751 O O . THR A 1 102 ? -4.289 -8.43 -15.453 1 56.25 102 THR A O 1
ATOM 754 N N . ARG A 1 103 ? -2.732 -7.355 -14.461 1 64.81 103 ARG A N 1
ATOM 755 C CA . ARG A 1 103 ? -3.299 -6.25 -15.227 1 64.81 103 ARG A CA 1
ATOM 756 C C . ARG A 1 103 ? -2.484 -5.984 -16.484 1 64.81 103 ARG A C 1
ATOM 758 O O . ARG A 1 103 ? -3.047 -5.75 -17.562 1 64.81 103 ARG A O 1
ATOM 765 N N . SER A 1 104 ? -1.223 -6.398 -16.5 1 72.31 104 SER A N 1
ATOM 766 C CA . SER A 1 104 ? -0.446 -6.113 -17.703 1 72.31 104 SER A CA 1
ATOM 767 C C . SER A 1 104 ? -0.733 -7.129 -18.812 1 72.31 104 SER A C 1
ATOM 769 O O . SER A 1 104 ? -0.786 -6.777 -19.984 1 72.31 104 SER A O 1
ATOM 771 N N . MET A 1 105 ? -1.095 -8.344 -18.484 1 84.81 105 MET A N 1
ATOM 772 C CA . MET A 1 105 ? -1.362 -9.406 -19.453 1 84.81 105 MET A CA 1
ATOM 773 C C . MET A 1 105 ? -2.633 -9.109 -20.234 1 84.81 105 MET A C 1
ATOM 775 O O . MET A 1 105 ? -2.754 -9.516 -21.406 1 84.81 105 MET A O 1
ATOM 779 N N . MET A 1 106 ? -3.51 -8.391 -19.609 1 90.75 106 MET A N 1
ATOM 780 C CA . MET A 1 106 ? -4.75 -8.023 -20.297 1 90.75 106 MET A CA 1
ATOM 781 C C . MET A 1 106 ? -4.461 -7.191 -21.531 1 90.75 106 MET A C 1
ATOM 783 O O . MET A 1 106 ? -5.012 -7.453 -22.609 1 90.75 106 MET A O 1
ATOM 787 N N . LEU A 1 107 ? -3.559 -6.23 -21.375 1 89.94 107 LEU A N 1
ATOM 788 C CA . LEU A 1 107 ? -3.238 -5.312 -22.453 1 89.94 107 LEU A CA 1
ATOM 789 C C . LEU A 1 107 ? -2.451 -6.02 -23.547 1 89.94 107 LEU A C 1
ATOM 791 O O . LEU A 1 107 ? -2.65 -5.75 -24.734 1 89.94 107 LEU A O 1
ATOM 795 N N . ASP A 1 108 ? -1.565 -6.918 -23.125 1 90.12 108 ASP A N 1
ATOM 796 C CA . ASP A 1 108 ? -0.789 -7.684 -24.094 1 90.12 108 ASP A CA 1
ATOM 797 C C . ASP A 1 108 ? -1.699 -8.523 -24.984 1 90.12 108 ASP A C 1
ATOM 799 O O . ASP A 1 108 ? -1.54 -8.539 -26.203 1 90.12 108 ASP A O 1
ATOM 803 N N . LEU A 1 109 ? -2.613 -9.219 -24.344 1 93.44 109 LEU A N 1
ATOM 804 C CA . LEU A 1 109 ? -3.531 -10.062 -25.109 1 93.44 109 LEU A CA 1
ATOM 805 C C . LEU A 1 109 ? -4.441 -9.219 -25.984 1 93.44 109 LEU A C 1
ATOM 807 O O . LEU A 1 109 ? -4.672 -9.562 -27.156 1 93.44 109 LEU A O 1
ATOM 811 N N . TYR A 1 110 ? -4.969 -8.141 -25.422 1 93.62 110 TYR A N 1
ATOM 812 C CA . TYR A 1 110 ? -5.859 -7.234 -26.141 1 93.62 110 TYR A CA 1
ATOM 813 C C . TYR A 1 110 ? -5.184 -6.699 -27.391 1 93.62 110 TYR A C 1
ATOM 815 O O . TYR A 1 110 ? -5.781 -6.695 -28.469 1 93.62 110 TYR A O 1
ATOM 823 N N . ALA A 1 111 ? -3.963 -6.297 -27.266 1 92.19 111 ALA A N 1
ATOM 824 C CA . ALA A 1 111 ? -3.189 -5.789 -28.406 1 92.19 111 ALA A CA 1
ATOM 825 C C . ALA A 1 111 ? -2.891 -6.902 -29.406 1 92.19 111 ALA A C 1
ATOM 827 O O . ALA A 1 111 ? -3.027 -6.707 -30.609 1 92.19 111 ALA A O 1
ATOM 828 N N . LYS A 1 112 ? -2.506 -8.078 -28.922 1 94.31 112 LYS A N 1
ATOM 829 C CA . LYS A 1 112 ? -2.158 -9.211 -29.766 1 94.31 112 LYS A CA 1
ATOM 830 C C . LYS A 1 112 ? -3.338 -9.633 -30.641 1 94.31 112 LYS A C 1
ATOM 832 O O . LYS A 1 112 ? -3.15 -10.055 -31.781 1 94.31 112 LYS A O 1
ATOM 837 N N . LEU A 1 113 ? -4.531 -9.492 -30.125 1 95.44 113 LEU A N 1
ATOM 838 C CA . LEU A 1 113 ? -5.727 -9.93 -30.828 1 95.44 113 LEU A CA 1
ATOM 839 C C . LEU A 1 113 ? -6.395 -8.758 -31.547 1 95.44 113 LEU A C 1
ATOM 841 O O . LEU A 1 113 ? -7.543 -8.859 -31.984 1 95.44 113 LEU A O 1
ATOM 845 N N . ASN A 1 114 ? -5.754 -7.574 -31.625 1 94.44 114 ASN A N 1
ATOM 846 C CA . ASN A 1 114 ? -6.203 -6.375 -32.312 1 94.44 114 ASN A CA 1
ATOM 847 C C . ASN A 1 114 ? -7.566 -5.906 -31.812 1 94.44 114 ASN A C 1
ATOM 849 O O . ASN A 1 114 ? -8.43 -5.531 -32.625 1 94.44 114 ASN A O 1
ATOM 853 N N . ALA A 1 115 ? -7.793 -6.105 -30.5 1 94.25 115 ALA A N 1
ATOM 854 C CA . ALA A 1 115 ? -8.992 -5.621 -29.812 1 94.25 115 ALA A CA 1
ATOM 855 C C . ALA A 1 115 ? -10.25 -6.266 -30.391 1 94.25 115 ALA A C 1
ATOM 857 O O . ALA A 1 115 ? -11.297 -5.625 -30.469 1 94.25 115 ALA A O 1
ATOM 858 N N . THR A 1 116 ? -10.164 -7.523 -30.766 1 94.62 116 THR A N 1
ATOM 859 C CA . THR A 1 116 ? -11.312 -8.188 -31.375 1 94.62 116 THR A CA 1
ATOM 860 C C . THR A 1 116 ? -12.102 -8.969 -30.312 1 94.62 116 THR A C 1
ATOM 862 O O . THR A 1 116 ? -13.164 -9.516 -30.609 1 94.62 116 THR A O 1
ATOM 865 N N . VAL A 1 117 ? -11.625 -9.102 -29.109 1 96.5 117 VAL A N 1
ATOM 866 C CA . VAL A 1 117 ? -12.281 -9.828 -28.031 1 96.5 117 VAL A CA 1
ATOM 867 C C . VAL A 1 117 ? -12.453 -8.906 -26.828 1 96.5 117 VAL A C 1
ATOM 869 O O . VAL A 1 117 ? -11.789 -7.875 -26.719 1 96.5 117 VAL A O 1
ATOM 872 N N . ASN A 1 118 ? -13.406 -9.25 -25.938 1 96.94 118 ASN A N 1
ATOM 873 C CA . ASN A 1 118 ? -13.43 -8.672 -24.609 1 96.94 118 ASN A CA 1
ATOM 874 C C . ASN A 1 118 ? -12.461 -9.383 -23.672 1 96.94 118 ASN A C 1
ATOM 876 O O . ASN A 1 118 ? -12.461 -10.609 -23.578 1 96.94 118 ASN A O 1
ATOM 880 N N . VAL A 1 119 ? -11.617 -8.688 -23.016 1 96.12 119 VAL A N 1
ATOM 881 C CA . VAL A 1 119 ? -10.703 -9.297 -22.062 1 96.12 119 VAL A CA 1
ATOM 882 C C . VAL A 1 119 ? -11.094 -8.898 -20.641 1 96.12 119 VAL A C 1
ATOM 884 O O . VAL A 1 119 ? -11.25 -7.711 -20.344 1 96.12 119 VAL A O 1
ATOM 887 N N . TYR A 1 120 ? -11.258 -9.906 -19.797 1 95.81 120 TYR A N 1
ATOM 888 C CA . TYR A 1 120 ? -11.711 -9.703 -18.422 1 95.81 120 TYR A CA 1
ATOM 889 C C . TYR A 1 120 ? -10.656 -10.156 -17.422 1 95.81 120 TYR A C 1
ATOM 891 O O . TYR A 1 120 ? -9.867 -11.055 -17.719 1 95.81 120 TYR A O 1
ATOM 899 N N . ALA A 1 121 ? -10.633 -9.516 -16.281 1 94.38 121 ALA A N 1
ATOM 900 C CA . ALA A 1 121 ? -9.93 -9.984 -15.094 1 94.38 121 ALA A CA 1
ATOM 901 C C . ALA A 1 121 ? -10.758 -9.742 -13.836 1 94.38 121 ALA A C 1
ATOM 903 O O . ALA A 1 121 ? -11.477 -8.742 -13.742 1 94.38 121 ALA A O 1
ATOM 904 N N . MET A 1 122 ? -10.656 -10.664 -12.961 1 93.81 122 MET A N 1
ATOM 905 C CA . MET A 1 122 ? -11.375 -10.609 -11.688 1 93.81 122 MET A CA 1
ATOM 906 C C . MET A 1 122 ? -10.414 -10.82 -10.516 1 93.81 122 MET A C 1
ATOM 908 O O . MET A 1 122 ? -9.625 -11.766 -10.523 1 93.81 122 MET A O 1
ATOM 912 N N . ASP A 1 123 ? -10.438 -9.82 -9.57 1 93.38 123 ASP A N 1
ATOM 913 C CA . ASP A 1 123 ? -9.656 -10.07 -8.359 1 93.38 123 ASP A CA 1
ATOM 914 C C . ASP A 1 123 ? -10.305 -11.164 -7.508 1 93.38 123 ASP A C 1
ATOM 916 O O . ASP A 1 123 ? -11.523 -11.219 -7.387 1 93.38 123 ASP A O 1
ATOM 920 N N . HIS A 1 124 ? -9.469 -12.039 -6.965 1 95.19 124 HIS A N 1
ATOM 921 C CA . HIS A 1 124 ? -9.938 -13.094 -6.066 1 95.19 124 HIS A CA 1
ATOM 922 C C . HIS A 1 124 ? -10.625 -12.5 -4.84 1 95.19 124 HIS A C 1
ATOM 924 O O . HIS A 1 124 ? -10.141 -11.531 -4.258 1 95.19 124 HIS A O 1
ATOM 930 N N . ARG A 1 125 ? -11.891 -13.016 -4.512 1 95.56 125 ARG A N 1
ATOM 931 C CA . ARG A 1 125 ? -12.414 -12.656 -3.195 1 95.56 125 ARG A CA 1
ATOM 932 C C . ARG A 1 125 ? -11.352 -12.844 -2.117 1 95.56 125 ARG A C 1
ATOM 934 O O . ARG A 1 125 ? -10.633 -13.852 -2.109 1 95.56 125 ARG A O 1
ATOM 941 N N . GLY A 1 126 ? -11.156 -11.781 -1.261 1 95.06 126 GLY A N 1
ATOM 942 C CA . GLY A 1 126 ? -10.18 -11.852 -0.19 1 95.06 126 GLY A CA 1
ATOM 943 C C . GLY A 1 126 ? -8.836 -11.25 -0.567 1 95.06 126 GLY A C 1
ATOM 944 O O . GLY A 1 126 ? -7.906 -11.242 0.237 1 95.06 126 GLY A O 1
ATOM 945 N N . SER A 1 127 ? -8.727 -10.672 -1.766 1 93.44 127 SER A N 1
ATOM 946 C CA . SER A 1 127 ? -7.438 -10.125 -2.174 1 93.44 127 SER A CA 1
ATOM 947 C C . SER A 1 127 ? -7.613 -9 -3.189 1 93.44 127 SER A C 1
ATOM 949 O O . SER A 1 127 ? -8.742 -8.672 -3.574 1 93.44 127 SER A O 1
ATOM 951 N N . GLY A 1 128 ? -6.512 -8.352 -3.523 1 90.5 128 GLY A N 1
ATOM 952 C CA . GLY A 1 128 ? -6.535 -7.289 -4.516 1 90.5 128 GLY A CA 1
ATOM 953 C C . GLY A 1 128 ? -7.426 -6.125 -4.121 1 90.5 128 GLY A C 1
ATOM 954 O O . GLY A 1 128 ? -7.316 -5.602 -3.01 1 90.5 128 GLY A O 1
ATOM 955 N N . ARG A 1 129 ? -8.273 -5.758 -5.102 1 91.25 129 ARG A N 1
ATOM 956 C CA . ARG A 1 129 ? -9.195 -4.652 -4.867 1 91.25 129 ARG A CA 1
ATOM 957 C C . ARG A 1 129 ? -10.57 -5.164 -4.453 1 91.25 129 ARG A C 1
ATOM 959 O O . ARG A 1 129 ? -11.5 -4.375 -4.258 1 91.25 129 ARG A O 1
ATOM 966 N N . SER A 1 130 ? -10.695 -6.516 -4.355 1 94.38 130 SER A N 1
ATOM 967 C CA . SER A 1 130 ? -11.867 -7.117 -3.727 1 94.38 130 SER A CA 1
ATOM 968 C C . SER A 1 130 ? -11.828 -6.957 -2.211 1 94.38 130 SER A C 1
ATOM 970 O O . SER A 1 130 ? -10.852 -6.434 -1.663 1 94.38 130 SER A O 1
ATOM 972 N N . THR A 1 131 ? -12.93 -7.34 -1.608 1 94 131 THR A N 1
ATOM 973 C CA . THR A 1 131 ? -12.898 -7.367 -0.15 1 94 131 THR A CA 1
ATOM 974 C C . THR A 1 131 ? -11.711 -8.188 0.346 1 94 131 THR A C 1
ATOM 976 O O . THR A 1 131 ? -11.625 -9.391 0.082 1 94 131 THR A O 1
ATOM 979 N N . MET A 1 132 ? -10.828 -7.512 1.041 1 92.81 132 MET A N 1
ATOM 980 C CA . MET A 1 132 ? -9.594 -8.133 1.519 1 92.81 132 MET A CA 1
ATOM 981 C C . MET A 1 132 ? -9.867 -9.023 2.729 1 92.81 132 MET A C 1
ATOM 983 O O . MET A 1 132 ? -10.641 -8.656 3.611 1 92.81 132 MET A O 1
ATOM 987 N N . LEU A 1 133 ? -9.352 -10.219 2.68 1 95.25 133 LEU A N 1
ATOM 988 C CA . LEU A 1 133 ? -9.297 -11.031 3.889 1 95.25 133 LEU A CA 1
ATOM 989 C C . LEU A 1 133 ? -8.102 -10.641 4.75 1 95.25 133 LEU A C 1
ATOM 991 O O . LEU A 1 133 ? -6.949 -10.875 4.371 1 95.25 133 LEU A O 1
ATOM 995 N N . ASP A 1 134 ? -8.289 -10.008 5.809 1 91.94 134 ASP A N 1
ATOM 996 C CA . ASP A 1 134 ? -7.234 -9.508 6.691 1 91.94 134 ASP A CA 1
ATOM 997 C C . ASP A 1 134 ? -7.707 -9.469 8.141 1 91.94 134 ASP A C 1
ATOM 999 O O . ASP A 1 134 ? -8.875 -9.734 8.43 1 91.94 134 ASP A O 1
ATOM 1003 N N . CYS A 1 135 ? -6.828 -9.344 9.023 1 94.44 135 CYS A N 1
ATOM 1004 C CA . CYS A 1 135 ? -7.098 -9.25 10.453 1 94.44 135 CYS A CA 1
ATOM 1005 C C . CYS A 1 135 ? -6.828 -7.836 10.961 1 94.44 135 CYS A C 1
ATOM 1007 O O . CYS A 1 135 ? -5.965 -7.633 11.82 1 94.44 135 CYS A O 1
ATOM 1009 N N . VAL A 1 136 ? -7.652 -6.918 10.531 1 92.75 136 VAL A N 1
ATOM 1010 C CA . VAL A 1 136 ? -7.453 -5.5 10.805 1 92.75 136 VAL A CA 1
ATOM 1011 C C . VAL A 1 136 ? -7.441 -5.262 12.32 1 92.75 136 VAL A C 1
ATOM 1013 O O . VAL A 1 136 ? -6.547 -4.59 12.836 1 92.75 136 VAL A O 1
ATOM 1016 N N . ALA A 1 137 ? -8.352 -5.906 13.055 1 94.12 137 ALA A N 1
ATOM 1017 C CA . ALA A 1 137 ? -8.516 -5.652 14.484 1 94.12 137 ALA A CA 1
ATOM 1018 C C . ALA A 1 137 ? -7.293 -6.109 15.266 1 94.12 137 ALA A C 1
ATOM 1020 O O . ALA A 1 137 ? -6.969 -5.531 16.312 1 94.12 137 ALA A O 1
ATOM 1021 N N . ALA A 1 138 ? -6.625 -7.098 14.703 1 94.25 138 ALA A N 1
ATOM 1022 C CA . ALA A 1 138 ? -5.445 -7.637 15.375 1 94.25 138 ALA A CA 1
ATOM 1023 C C . ALA A 1 138 ? -4.168 -7.023 14.82 1 94.25 138 ALA A C 1
ATOM 1025 O O . ALA A 1 138 ? -3.068 -7.328 15.289 1 94.25 138 ALA A O 1
ATOM 1026 N N . GLN A 1 139 ? -4.27 -6.172 13.828 1 92.12 139 GLN A N 1
ATOM 1027 C CA . GLN A 1 139 ? -3.125 -5.574 13.141 1 92.12 139 GLN A CA 1
ATOM 1028 C C . GLN A 1 139 ? -2.094 -6.633 12.766 1 92.12 139 GLN A C 1
ATOM 1030 O O . GLN A 1 139 ? -0.891 -6.422 12.93 1 92.12 139 GLN A O 1
ATOM 1035 N N . ALA A 1 140 ? -2.586 -7.746 12.359 1 91.06 140 ALA A N 1
ATOM 1036 C CA . ALA A 1 140 ? -1.665 -8.789 11.906 1 91.06 140 ALA A CA 1
ATOM 1037 C C . ALA A 1 140 ? -1.131 -8.477 10.516 1 91.06 140 ALA A C 1
ATOM 1039 O O . ALA A 1 140 ? -1.81 -7.828 9.711 1 91.06 140 ALA A O 1
ATOM 1040 N N . GLN A 1 141 ? 0.118 -8.859 10.211 1 88.88 141 GLN A N 1
ATOM 1041 C CA . GLN A 1 141 ? 0.763 -8.836 8.898 1 88.88 141 GLN A CA 1
ATOM 1042 C C . GLN A 1 141 ? 0.905 -7.406 8.383 1 88.88 141 GLN A C 1
ATOM 1044 O O . GLN A 1 141 ? 0.674 -7.141 7.203 1 88.88 141 GLN A O 1
ATOM 1049 N N . THR A 1 142 ? 1.141 -6.473 9.258 1 88.5 142 THR A N 1
ATOM 1050 C CA . THR A 1 142 ? 1.52 -5.133 8.82 1 88.5 142 THR A CA 1
ATOM 1051 C C . THR A 1 142 ? 3.037 -5.008 8.719 1 88.5 142 THR A C 1
ATOM 1053 O O . THR A 1 142 ? 3.771 -5.793 9.312 1 88.5 142 THR A O 1
ATOM 1056 N N . THR A 1 143 ? 3.486 -4.082 7.977 1 85.56 143 THR A N 1
ATOM 1057 C CA . THR A 1 143 ? 4.918 -3.992 7.719 1 85.56 143 THR A CA 1
ATOM 1058 C C . THR A 1 143 ? 5.684 -3.717 9.008 1 85.56 143 THR A C 1
ATOM 1060 O O . THR A 1 143 ? 6.867 -4.043 9.117 1 85.56 143 THR A O 1
ATOM 1063 N N . GLY A 1 144 ? 5 -3.15 10.008 1 86.94 144 GLY A N 1
ATOM 1064 C CA . GLY A 1 144 ? 5.629 -2.895 11.297 1 86.94 144 GLY A CA 1
ATOM 1065 C C . GLY A 1 144 ? 5.523 -4.062 12.258 1 86.94 144 GLY A C 1
ATOM 1066 O O . GLY A 1 144 ? 6.082 -4.027 13.352 1 86.94 144 GLY A O 1
ATOM 1067 N N . SER A 1 145 ? 4.809 -5.117 11.867 1 89.31 145 SER A N 1
ATOM 1068 C CA . SER A 1 145 ? 4.676 -6.32 12.688 1 89.31 145 SER A CA 1
ATOM 1069 C C . SER A 1 145 ? 5.953 -7.156 12.656 1 89.31 145 SER A C 1
ATOM 1071 O O . SER A 1 145 ? 6.816 -6.941 11.805 1 89.31 145 SER A O 1
ATOM 1073 N N . PRO A 1 146 ? 6.156 -8.102 13.547 1 85.5 146 PRO A N 1
ATOM 1074 C CA . PRO A 1 146 ? 7.422 -8.82 13.711 1 85.5 146 PRO A CA 1
ATOM 1075 C C . PRO A 1 146 ? 7.926 -9.43 12.398 1 85.5 146 PRO A C 1
ATOM 1077 O O . PRO A 1 146 ? 9.133 -9.438 12.141 1 85.5 146 PRO A O 1
ATOM 1080 N N . LYS A 1 147 ? 7.113 -9.938 11.508 1 88.12 147 LYS A N 1
ATOM 1081 C CA . LYS A 1 147 ? 7.539 -10.523 10.242 1 88.12 147 LYS A CA 1
ATOM 1082 C C . LYS A 1 147 ? 6.965 -9.75 9.062 1 88.12 147 LYS A C 1
ATOM 1084 O O . LYS A 1 147 ? 6.77 -10.305 7.98 1 88.12 147 LYS A O 1
ATOM 1089 N N . GLY A 1 148 ? 6.648 -8.469 9.438 1 86.31 148 GLY A N 1
ATOM 1090 C CA . GLY A 1 148 ? 6.094 -7.637 8.383 1 86.31 148 GLY A CA 1
ATOM 1091 C C . GLY A 1 148 ? 4.82 -8.203 7.781 1 86.31 148 GLY A C 1
ATOM 1092 O O . GLY A 1 148 ? 3.9 -8.578 8.508 1 86.31 148 GLY A O 1
ATOM 1093 N N . ARG A 1 149 ? 4.762 -8.32 6.488 1 86.38 149 ARG A N 1
ATOM 1094 C CA . ARG A 1 149 ? 3.555 -8.742 5.789 1 86.38 149 ARG A CA 1
ATOM 1095 C C . ARG A 1 149 ? 3.412 -10.258 5.82 1 86.38 149 ARG A C 1
ATOM 1097 O O . ARG A 1 149 ? 2.373 -10.797 5.43 1 86.38 149 ARG A O 1
ATOM 1104 N N . ASP A 1 150 ? 4.43 -10.898 6.297 1 85.81 150 ASP A N 1
ATOM 1105 C CA . ASP A 1 150 ? 4.312 -12.336 6.508 1 85.81 150 ASP A CA 1
ATOM 1106 C C . ASP A 1 150 ? 3.738 -12.641 7.891 1 85.81 150 ASP A C 1
ATOM 1108 O O . ASP A 1 150 ? 3.553 -11.734 8.703 1 85.81 150 ASP A O 1
ATOM 1112 N N . PHE A 1 151 ? 3.404 -13.914 8.211 1 87.81 151 PHE A N 1
ATOM 1113 C CA . PHE A 1 151 ? 2.834 -14.297 9.492 1 87.81 151 PHE A CA 1
ATOM 1114 C C . PHE A 1 151 ? 3.92 -14.773 10.453 1 87.81 151 PHE A C 1
ATOM 1116 O O . PHE A 1 151 ? 4.688 -15.68 10.125 1 87.81 151 PHE A O 1
ATOM 1123 N N . ASP A 1 152 ? 4 -14.125 11.516 1 91.81 152 ASP A N 1
ATOM 1124 C CA . ASP A 1 152 ? 4.586 -14.742 12.703 1 91.81 152 ASP A CA 1
ATOM 1125 C C . ASP A 1 152 ? 3.574 -15.633 13.414 1 91.81 152 ASP A C 1
ATOM 1127 O O . ASP A 1 152 ? 2.436 -15.227 13.648 1 91.81 152 ASP A O 1
ATOM 1131 N N . PRO A 1 153 ? 3.969 -16.891 13.742 1 94.75 153 PRO A N 1
ATOM 1132 C CA . PRO A 1 153 ? 2.992 -17.781 14.375 1 94.75 153 PRO A CA 1
ATOM 1133 C C . PRO A 1 153 ? 2.32 -17.156 15.594 1 94.75 153 PRO A C 1
ATOM 1135 O O . PRO A 1 153 ? 1.175 -17.484 15.906 1 94.75 153 PRO A O 1
ATOM 1138 N N . THR A 1 154 ? 2.953 -16.188 16.266 1 93 154 THR A N 1
ATOM 1139 C CA . THR A 1 154 ? 2.426 -15.602 17.484 1 93 154 THR A CA 1
ATOM 1140 C C . THR A 1 154 ? 1.28 -14.641 17.172 1 93 154 THR A C 1
ATOM 1142 O O . THR A 1 154 ? 0.538 -14.242 18.078 1 93 154 THR A O 1
ATOM 1145 N N . GLU A 1 155 ? 1.071 -14.281 15.938 1 93.88 155 GLU A N 1
ATOM 1146 C CA . GLU A 1 155 ? 0.015 -13.352 15.539 1 93.88 155 GLU A CA 1
ATOM 1147 C C . GLU A 1 155 ? -1.28 -14.094 15.227 1 93.88 155 GLU A C 1
ATOM 1149 O O . GLU A 1 155 ? -2.344 -13.477 15.125 1 93.88 155 GLU A O 1
ATOM 1154 N N . VAL A 1 156 ? -1.168 -15.43 15.055 1 96.56 156 VAL A N 1
ATOM 1155 C CA . VAL A 1 156 ? -2.246 -16.203 14.453 1 96.56 156 VAL A CA 1
ATOM 1156 C C . VAL A 1 156 ? -3.434 -16.266 15.414 1 96.56 156 VAL A C 1
ATOM 1158 O O . VAL A 1 156 ? -4.586 -16.188 14.984 1 96.56 156 VAL A O 1
ATOM 1161 N N . ALA A 1 157 ? -3.164 -16.438 16.719 1 95.88 157 ALA A N 1
ATOM 1162 C CA . ALA A 1 157 ? -4.242 -16.562 17.703 1 95.88 157 ALA A CA 1
ATOM 1163 C C . ALA A 1 157 ? -5.152 -15.344 17.672 1 95.88 157 ALA A C 1
ATOM 1165 O O . ALA A 1 157 ? -6.379 -15.469 17.609 1 95.88 157 ALA A O 1
ATOM 1166 N N . ALA A 1 158 ? -4.555 -14.125 17.703 1 95.38 158 ALA A N 1
ATOM 1167 C CA . ALA A 1 158 ? -5.328 -12.891 17.641 1 95.38 158 ALA A CA 1
ATOM 1168 C C . ALA A 1 158 ? -6.059 -12.75 16.312 1 95.38 158 ALA A C 1
ATOM 1170 O O . ALA A 1 158 ? -7.211 -12.312 16.281 1 95.38 158 ALA A O 1
ATOM 1171 N N . CYS A 1 159 ? -5.414 -13.125 15.258 1 96.19 159 CYS A N 1
ATOM 1172 C CA . CYS A 1 159 ? -6.031 -13.094 13.938 1 96.19 159 CYS A CA 1
ATOM 1173 C C . CYS A 1 159 ? -7.238 -14.023 13.867 1 96.19 159 CYS A C 1
ATOM 1175 O O . CYS A 1 159 ? -8.297 -13.641 13.383 1 96.19 159 CYS A O 1
ATOM 1177 N N . ALA A 1 160 ? -7.039 -15.219 14.383 1 97.38 160 ALA A N 1
ATOM 1178 C CA . ALA A 1 160 ? -8.125 -16.188 14.391 1 97.38 160 ALA A CA 1
ATOM 1179 C C . ALA A 1 160 ? -9.344 -15.656 15.133 1 97.38 160 ALA A C 1
ATOM 1181 O O . ALA A 1 160 ? -10.477 -15.805 14.664 1 97.38 160 ALA A O 1
ATOM 1182 N N . LYS A 1 161 ? -9.086 -15.086 16.266 1 95.5 161 LYS A N 1
ATOM 1183 C CA . LYS A 1 161 ? -10.172 -14.516 17.047 1 95.5 161 LYS A CA 1
ATOM 1184 C C . LYS A 1 161 ? -10.867 -13.391 16.281 1 95.5 161 LYS A C 1
ATOM 1186 O O . LYS A 1 161 ? -12.094 -13.312 16.266 1 95.5 161 LYS A O 1
ATOM 1191 N N . SER A 1 162 ? -10.086 -12.547 15.711 1 94.25 162 SER A N 1
ATOM 1192 C CA . SER A 1 162 ? -10.633 -11.445 14.922 1 94.25 162 SER A CA 1
ATOM 1193 C C . SER A 1 162 ? -11.492 -11.961 13.773 1 94.25 162 SER A C 1
ATOM 1195 O O . SER A 1 162 ? -12.578 -11.438 13.508 1 94.25 162 SER A O 1
ATOM 1197 N N . LEU A 1 163 ? -11.055 -12.977 13.062 1 94.88 163 LEU A N 1
ATOM 1198 C CA . LEU A 1 163 ? -11.773 -13.547 11.938 1 94.88 163 LEU A CA 1
ATOM 1199 C C . LEU A 1 163 ? -13.094 -14.172 12.391 1 94.88 163 LEU A C 1
ATOM 1201 O O . LEU A 1 163 ? -14.094 -14.102 11.672 1 94.88 163 LEU A O 1
ATOM 1205 N N . SER A 1 164 ? -13.07 -14.719 13.531 1 92.06 164 SER A N 1
ATOM 1206 C CA . SER A 1 164 ? -14.266 -15.398 14.039 1 92.06 164 SER A CA 1
ATOM 1207 C C . SER A 1 164 ? -15.391 -14.406 14.312 1 92.06 164 SER A C 1
ATOM 1209 O O . SER A 1 164 ? -16.562 -14.773 14.289 1 92.06 164 SER A O 1
ATOM 1211 N N . PHE A 1 165 ? -15.023 -13.195 14.555 1 87.94 165 PHE A N 1
ATOM 1212 C CA . PHE A 1 165 ? -16.016 -12.156 14.773 1 87.94 165 PHE A CA 1
ATOM 1213 C C . PHE A 1 165 ? -16.703 -11.781 13.461 1 87.94 165 PHE A C 1
ATOM 1215 O O . PHE A 1 165 ? -17.875 -11.406 13.453 1 87.94 165 PHE A O 1
ATOM 1222 N N . LYS A 1 166 ? -16.031 -11.914 12.344 1 85.06 166 LYS A N 1
ATOM 1223 C CA . LYS A 1 166 ? -16.516 -11.398 11.07 1 85.06 166 LYS A CA 1
ATOM 1224 C C . LYS A 1 166 ? -17.078 -12.523 10.195 1 85.06 166 LYS A C 1
ATOM 1226 O O . LYS A 1 166 ? -18.016 -12.305 9.43 1 85.06 166 LYS A O 1
ATOM 1231 N N . TYR A 1 167 ? -16.453 -13.695 10.281 1 92.19 167 TYR A N 1
ATOM 1232 C CA . TYR A 1 167 ? -16.812 -14.797 9.391 1 92.19 167 TYR A CA 1
ATOM 1233 C C . TYR A 1 167 ? -17.125 -16.062 10.172 1 92.19 167 TYR A C 1
ATOM 1235 O O . TYR A 1 167 ? -16.297 -16.516 10.984 1 92.19 167 TYR A O 1
ATOM 1243 N N . LYS A 1 168 ? -18.234 -16.641 9.875 1 91.94 168 LYS A N 1
ATOM 1244 C CA . LYS A 1 168 ? -18.609 -17.891 10.516 1 91.94 168 LYS A CA 1
ATOM 1245 C C . LYS A 1 168 ? -17.859 -19.062 9.898 1 91.94 168 LYS A C 1
ATOM 1247 O O . LYS A 1 168 ? -17.562 -20.047 10.586 1 91.94 168 LYS A O 1
ATOM 1252 N N . ASP A 1 169 ? -17.656 -19.047 8.641 1 95.31 169 ASP A N 1
ATOM 1253 C CA . ASP A 1 169 ? -17 -20.094 7.875 1 95.31 169 ASP A CA 1
ATOM 1254 C C . ASP A 1 169 ? -16.062 -19.5 6.824 1 95.31 169 ASP A C 1
ATOM 1256 O O . ASP A 1 169 ? -16.484 -18.766 5.945 1 95.31 169 ASP A O 1
ATOM 1260 N N . LEU A 1 170 ? -14.797 -19.938 6.918 1 97.31 170 LEU A N 1
ATOM 1261 C CA . LEU A 1 170 ? -13.781 -19.328 6.059 1 97.31 170 LEU A CA 1
ATOM 1262 C C . LEU A 1 170 ? -13.82 -19.953 4.664 1 97.31 170 LEU A C 1
ATOM 1264 O O . LEU A 1 170 ? -13.117 -19.484 3.758 1 97.31 170 LEU A O 1
ATOM 1268 N N . ALA A 1 171 ? -14.695 -20.969 4.414 1 97.94 171 ALA A N 1
ATOM 1269 C CA . ALA A 1 171 ? -14.914 -21.484 3.066 1 97.94 171 ALA A CA 1
ATOM 1270 C C . ALA A 1 171 ? -15.453 -20.406 2.135 1 97.94 171 ALA A C 1
ATOM 1272 O O . ALA A 1 171 ? -15.453 -20.578 0.914 1 97.94 171 ALA A O 1
ATOM 1273 N N . ALA A 1 172 ? -15.93 -19.328 2.762 1 97.44 172 ALA A N 1
ATOM 1274 C CA . ALA A 1 172 ? -16.344 -18.156 1.999 1 97.44 172 ALA A CA 1
ATOM 1275 C C . ALA A 1 172 ? -15.234 -17.672 1.069 1 97.44 172 ALA A C 1
ATOM 1277 O O . ALA A 1 172 ? -15.492 -17 0.075 1 97.44 172 ALA A O 1
ATOM 1278 N N . PHE A 1 173 ? -13.992 -18.094 1.383 1 97.12 173 PHE A N 1
ATOM 1279 C CA . PHE A 1 173 ? -12.844 -17.625 0.619 1 97.12 173 PHE A CA 1
ATOM 1280 C C . PHE A 1 173 ? -12.125 -18.781 -0.048 1 97.12 173 PHE A C 1
ATOM 1282 O O . PHE A 1 173 ? -10.969 -18.656 -0.461 1 97.12 173 PHE A O 1
ATOM 1289 N N . SER A 1 174 ? -12.766 -19.906 -0.202 1 97.56 174 SER A N 1
ATOM 1290 C CA . SER A 1 174 ? -12.188 -21.109 -0.773 1 97.56 174 SER A CA 1
ATOM 1291 C C . SER A 1 174 ? -12.008 -20.984 -2.281 1 97.56 174 SER A C 1
ATOM 1293 O O . SER A 1 174 ? -12.523 -20.047 -2.895 1 97.56 174 SER A O 1
ATOM 1295 N N . ILE A 1 175 ? -11.258 -21.938 -2.855 1 96.44 175 ILE A N 1
ATOM 1296 C CA . ILE A 1 175 ? -11.094 -21.984 -4.301 1 96.44 175 ILE A CA 1
ATOM 1297 C C . ILE A 1 175 ? -12.461 -22.109 -4.977 1 96.44 175 ILE A C 1
ATOM 1299 O O . ILE A 1 175 ? -12.719 -21.453 -5.988 1 96.44 175 ILE A O 1
ATOM 1303 N N . THR A 1 176 ? -13.344 -22.891 -4.41 1 97.88 176 THR A N 1
ATOM 1304 C CA . THR A 1 176 ? -14.672 -23.109 -4.98 1 97.88 176 THR A CA 1
ATOM 1305 C C . THR A 1 176 ? -15.5 -21.828 -4.938 1 97.88 176 THR A C 1
ATOM 1307 O O . THR A 1 176 ? -16.234 -21.516 -5.879 1 97.88 176 THR A O 1
ATOM 1310 N N . SER A 1 177 ? -15.375 -21.109 -3.799 1 97.62 177 SER A N 1
ATOM 1311 C CA . SER A 1 177 ? -16.078 -19.828 -3.729 1 97.62 177 SER A CA 1
ATOM 1312 C C . SER A 1 177 ? -15.602 -18.875 -4.824 1 97.62 177 SER A C 1
ATOM 1314 O O . SER A 1 177 ? -16.422 -18.234 -5.484 1 97.62 177 SER A O 1
ATOM 1316 N N . ALA A 1 178 ? -14.312 -18.797 -5.023 1 96.75 178 ALA A N 1
ATOM 1317 C CA . ALA A 1 178 ? -13.75 -17.938 -6.066 1 96.75 178 ALA A CA 1
ATOM 1318 C C . ALA A 1 178 ? -14.203 -18.391 -7.453 1 96.75 178 ALA A C 1
ATOM 1320 O O . ALA A 1 178 ? -14.57 -17.562 -8.289 1 96.75 178 ALA A O 1
ATOM 1321 N N . ALA A 1 179 ? -14.148 -19.688 -7.73 1 97.62 179 ALA A N 1
ATOM 1322 C CA . ALA A 1 179 ? -14.602 -20.234 -9.008 1 97.62 179 ALA A CA 1
ATOM 1323 C C . ALA A 1 179 ? -16.094 -19.938 -9.227 1 97.62 179 ALA A C 1
ATOM 1325 O O . ALA A 1 179 ? -16.516 -19.719 -10.352 1 97.62 179 ALA A O 1
ATOM 1326 N N . THR A 1 180 ? -16.859 -20 -8.172 1 98.06 180 THR A N 1
ATOM 1327 C CA . THR A 1 180 ? -18.297 -19.719 -8.266 1 98.06 180 THR A CA 1
ATOM 1328 C C . THR A 1 180 ? -18.531 -18.25 -8.609 1 98.06 180 THR A C 1
ATOM 1330 O O . THR A 1 180 ? -19.453 -17.938 -9.367 1 98.06 180 THR A O 1
ATOM 1333 N N . ASP A 1 181 ? -17.703 -17.328 -7.984 1 97.31 181 ASP A N 1
ATOM 1334 C CA . ASP A 1 181 ? -17.781 -15.945 -8.422 1 97.31 181 ASP A CA 1
ATOM 1335 C C . ASP A 1 181 ? -17.641 -15.836 -9.938 1 97.31 181 ASP A C 1
ATOM 1337 O O . ASP A 1 181 ? -18.438 -15.172 -10.594 1 97.31 181 ASP A O 1
ATOM 1341 N N . LEU A 1 182 ? -16.625 -16.516 -10.492 1 97.19 182 LEU A N 1
ATOM 1342 C CA . LEU A 1 182 ? -16.359 -16.484 -11.93 1 97.19 182 LEU A CA 1
ATOM 1343 C C . LEU A 1 182 ? -17.516 -17.094 -12.711 1 97.19 182 LEU A C 1
ATOM 1345 O O . LEU A 1 182 ? -17.969 -16.5 -13.695 1 97.19 182 LEU A O 1
ATOM 1349 N N . SER A 1 183 ? -18 -18.188 -12.281 1 98.19 183 SER A N 1
ATOM 1350 C CA . SER A 1 183 ? -19.062 -18.906 -12.961 1 98.19 183 SER A CA 1
ATOM 1351 C C . SER A 1 183 ? -20.328 -18.047 -13.062 1 98.19 183 SER A C 1
ATOM 1353 O O . SER A 1 183 ? -20.875 -17.891 -14.148 1 98.19 183 SER A O 1
ATOM 1355 N N . ILE A 1 184 ? -20.719 -17.5 -11.953 1 97.38 184 ILE A N 1
ATOM 1356 C CA . ILE A 1 184 ? -21.953 -16.719 -11.914 1 97.38 184 ILE A CA 1
ATOM 1357 C C . ILE A 1 184 ? -21.781 -15.445 -12.734 1 97.38 184 ILE A C 1
ATOM 1359 O O . ILE A 1 184 ? -22.672 -15.062 -13.492 1 97.38 184 ILE A O 1
ATOM 1363 N N . PHE A 1 185 ? -20.625 -14.797 -12.57 1 97.25 185 PHE A N 1
ATOM 1364 C CA . PHE A 1 185 ? -20.406 -13.562 -13.312 1 97.25 185 PHE A CA 1
ATOM 1365 C C . PHE A 1 185 ? -20.438 -13.812 -14.812 1 97.25 185 PHE A C 1
ATOM 1367 O O . PHE A 1 185 ? -21.078 -13.078 -15.555 1 97.25 185 PHE A O 1
ATOM 1374 N N . ILE A 1 186 ? -19.766 -14.828 -15.336 1 97.81 186 ILE A N 1
ATOM 1375 C CA . ILE A 1 186 ? -19.703 -15.18 -16.75 1 97.81 186 ILE A CA 1
ATOM 1376 C C . ILE A 1 186 ? -21.125 -15.438 -17.281 1 97.81 186 ILE A C 1
ATOM 1378 O O . ILE A 1 186 ? -21.5 -14.93 -18.328 1 97.81 186 ILE A O 1
ATOM 1382 N N . SER A 1 187 ? -21.906 -16.094 -16.516 1 96.88 187 SER A N 1
ATOM 1383 C CA . SER A 1 187 ? -23.234 -16.531 -16.969 1 96.88 187 SER A CA 1
ATOM 1384 C C . SER A 1 187 ? -24.234 -15.391 -16.891 1 96.88 187 SER A C 1
ATOM 1386 O O . SER A 1 187 ? -25.188 -15.352 -17.672 1 96.88 187 SER A O 1
ATOM 1388 N N . THR A 1 188 ? -24.016 -14.43 -15.977 1 95.88 188 THR A N 1
ATOM 1389 C CA . THR A 1 188 ? -25.078 -13.469 -15.68 1 95.88 188 THR A CA 1
ATOM 1390 C C . THR A 1 188 ? -24.719 -12.094 -16.234 1 95.88 188 THR A C 1
ATOM 1392 O O . THR A 1 188 ? -25.609 -11.328 -16.625 1 95.88 188 THR A O 1
ATOM 1395 N N . TYR A 1 189 ? -23.406 -11.75 -16.25 1 95.19 189 TYR A N 1
ATOM 1396 C CA . TYR A 1 189 ? -23.078 -10.344 -16.438 1 95.19 189 TYR A CA 1
ATOM 1397 C C . TYR A 1 189 ? -22.203 -10.148 -17.672 1 95.19 189 TYR A C 1
ATOM 1399 O O . TYR A 1 189 ? -21.656 -9.062 -17.891 1 95.19 189 TYR A O 1
ATOM 1407 N N . THR A 1 190 ? -21.922 -11.156 -18.438 1 95.25 190 THR A N 1
ATOM 1408 C CA . THR A 1 190 ? -21.234 -11.008 -19.703 1 95.25 190 THR A CA 1
ATOM 1409 C C . THR A 1 190 ? -22.203 -11.047 -20.875 1 95.25 190 THR A C 1
ATOM 1411 O O . THR A 1 190 ? -23.422 -10.938 -20.672 1 95.25 190 THR A O 1
ATOM 1414 N N . ASN A 1 191 ? -21.781 -11.062 -22.172 1 94.12 191 ASN A N 1
ATOM 1415 C CA . ASN A 1 191 ? -22.609 -10.859 -23.344 1 94.12 191 ASN A CA 1
ATOM 1416 C C . ASN A 1 191 ? -23.219 -12.172 -23.844 1 94.12 191 ASN A C 1
ATOM 1418 O O . ASN A 1 191 ? -23.938 -12.188 -24.844 1 94.12 191 ASN A O 1
ATOM 1422 N N . GLY A 1 192 ? -23 -13.266 -23.188 1 93.62 192 GLY A N 1
ATOM 1423 C CA . GLY A 1 192 ? -23.578 -14.547 -23.562 1 93.62 192 GLY A CA 1
ATOM 1424 C C . GLY A 1 192 ? -22.812 -15.25 -24.672 1 93.62 192 GLY A C 1
ATOM 1425 O O . GLY A 1 192 ? -23.125 -16.375 -25.031 1 93.62 192 GLY A O 1
ATOM 1426 N N . ALA A 1 193 ? -21.797 -14.617 -25.125 1 94 193 ALA A N 1
ATOM 1427 C CA . ALA A 1 193 ? -20.969 -15.219 -26.156 1 94 193 ALA A CA 1
ATOM 1428 C C . ALA A 1 193 ? -20 -16.234 -25.547 1 94 193 ALA A C 1
ATOM 1430 O O . ALA A 1 193 ? -19.938 -16.391 -24.328 1 94 193 ALA A O 1
ATOM 1431 N N . SER A 1 194 ? -19.344 -16.969 -26.516 1 95.94 194 SER A N 1
ATOM 1432 C CA . SER A 1 194 ? -18.359 -17.953 -26.078 1 95.94 194 SER A CA 1
ATOM 1433 C C . SER A 1 194 ? -17.297 -17.312 -25.188 1 95.94 194 SER A C 1
ATOM 1435 O O . SER A 1 194 ? -16.875 -16.188 -25.453 1 95.94 194 SER A O 1
ATOM 1437 N N . THR A 1 195 ? -16.938 -18.062 -24.141 1 98.44 195 THR A N 1
ATOM 1438 C CA . THR A 1 195 ? -15.969 -17.562 -23.172 1 98.44 195 THR A CA 1
ATOM 1439 C C . THR A 1 195 ? -14.789 -18.531 -23.031 1 98.44 195 THR A C 1
ATOM 1441 O O . THR A 1 195 ? -14.984 -19.734 -22.922 1 98.44 195 THR A O 1
ATOM 1444 N N . ILE A 1 196 ? -13.609 -18.031 -23.141 1 98.69 196 ILE A N 1
ATOM 1445 C CA . ILE A 1 196 ? -12.383 -18.781 -22.844 1 98.69 196 ILE A CA 1
ATOM 1446 C C . ILE A 1 196 ? -11.766 -18.25 -21.547 1 98.69 196 ILE A C 1
ATOM 1448 O O . ILE A 1 196 ? -11.656 -17.047 -21.344 1 98.69 196 ILE A O 1
ATOM 1452 N N . VAL A 1 197 ? -11.367 -19.141 -20.609 1 98.19 197 VAL A N 1
ATOM 1453 C CA . VAL A 1 197 ? -10.797 -18.75 -19.328 1 98.19 197 VAL A CA 1
ATOM 1454 C C . VAL A 1 197 ? -9.375 -19.297 -19.203 1 98.19 197 VAL A C 1
ATOM 1456 O O . VAL A 1 197 ? -9.148 -20.5 -19.344 1 98.19 197 VAL A O 1
ATOM 1459 N N . TYR A 1 198 ? -8.477 -18.391 -18.984 1 97.19 198 TYR A N 1
ATOM 1460 C CA . TYR A 1 198 ? -7.066 -18.703 -18.797 1 97.19 198 TYR A CA 1
ATOM 1461 C C . TYR A 1 198 ? -6.672 -18.578 -17.328 1 97.19 198 TYR A C 1
ATOM 1463 O O . TYR A 1 198 ? -6.996 -17.578 -16.672 1 97.19 198 TYR A O 1
ATOM 1471 N N . GLY A 1 199 ? -5.973 -19.578 -16.766 1 95.5 199 GLY A N 1
ATOM 1472 C CA . GLY A 1 199 ? -5.426 -19.531 -15.414 1 95.5 199 GLY A CA 1
ATOM 1473 C C . GLY A 1 199 ? -3.955 -19.891 -15.352 1 95.5 199 GLY A C 1
ATOM 1474 O O . GLY A 1 199 ? -3.516 -20.828 -16.031 1 95.5 199 GLY A O 1
ATOM 1475 N N . THR A 1 200 ? -3.217 -19.125 -14.609 1 94.38 200 THR A N 1
ATOM 1476 C CA . THR A 1 200 ? -1.797 -19.422 -14.445 1 94.38 200 THR A CA 1
ATOM 1477 C C . THR A 1 200 ? -1.464 -19.688 -12.984 1 94.38 200 THR A C 1
ATOM 1479 O O . THR A 1 200 ? -2.018 -19.047 -12.086 1 94.38 200 THR A O 1
ATOM 1482 N N . SER A 1 201 ? -0.596 -20.641 -12.727 1 93.5 201 SER A N 1
ATOM 1483 C CA . SER A 1 201 ? -0.201 -20.984 -11.359 1 93.5 201 SER A CA 1
ATOM 1484 C C . SER A 1 201 ? -1.418 -21.281 -10.492 1 93.5 201 SER A C 1
ATOM 1486 O O . SER A 1 201 ? -2.27 -22.094 -10.859 1 93.5 201 SER A O 1
ATOM 1488 N N . TYR A 1 202 ? -1.624 -20.672 -9.398 1 93.06 202 TYR A N 1
ATOM 1489 C CA . TYR A 1 202 ? -2.814 -20.875 -8.578 1 93.06 202 TYR A CA 1
ATOM 1490 C C . TYR A 1 202 ? -4.082 -20.656 -9.398 1 93.06 202 TYR A C 1
ATOM 1492 O O . TYR A 1 202 ? -5.098 -21.312 -9.164 1 93.06 202 TYR A O 1
ATOM 1500 N N . GLY A 1 203 ? -4.027 -19.766 -10.398 1 94.56 203 GLY A N 1
ATOM 1501 C CA . GLY A 1 203 ? -5.168 -19.562 -11.273 1 94.56 203 GLY A CA 1
ATOM 1502 C C . GLY A 1 203 ? -5.617 -20.812 -11.984 1 94.56 203 GLY A C 1
ATOM 1503 O O . GLY A 1 203 ? -6.797 -20.969 -12.312 1 94.56 203 GLY A O 1
ATOM 1504 N N . SER A 1 204 ? -4.703 -21.75 -12.211 1 95.31 204 SER A N 1
ATOM 1505 C CA . SER A 1 204 ? -5.074 -23.016 -12.844 1 95.31 204 SER A CA 1
ATOM 1506 C C . SER A 1 204 ? -5.977 -23.844 -11.93 1 95.31 204 SER A C 1
ATOM 1508 O O . SER A 1 204 ? -6.859 -24.562 -12.406 1 95.31 204 SER A O 1
ATOM 1510 N N . ALA A 1 205 ? -5.746 -23.75 -10.625 1 94.81 205 ALA A N 1
ATOM 1511 C CA . ALA A 1 205 ? -6.621 -24.422 -9.672 1 94.81 205 ALA A CA 1
ATOM 1512 C C . ALA A 1 205 ? -8.031 -23.859 -9.719 1 94.81 205 ALA A C 1
ATOM 1514 O O . ALA A 1 205 ? -9.016 -24.594 -9.656 1 94.81 205 ALA A O 1
ATOM 1515 N N . VAL A 1 206 ? -8.141 -22.578 -9.82 1 95.81 206 VAL A N 1
ATOM 1516 C CA . VAL A 1 206 ? -9.438 -21.922 -9.906 1 95.81 206 VAL A CA 1
ATOM 1517 C C . VAL A 1 206 ? -10.133 -22.312 -11.203 1 95.81 206 VAL A C 1
ATOM 1519 O O . VAL A 1 206 ? -11.336 -22.578 -11.219 1 95.81 206 VAL A O 1
ATOM 1522 N N . VAL A 1 207 ? -9.406 -22.359 -12.305 1 97 207 VAL A N 1
ATOM 1523 C CA . VAL A 1 207 ? -9.961 -22.703 -13.609 1 97 207 VAL A CA 1
ATOM 1524 C C . VAL A 1 207 ? -10.414 -24.172 -13.609 1 97 207 VAL A C 1
ATOM 1526 O O . VAL A 1 207 ? -11.461 -24.5 -14.172 1 97 207 VAL A O 1
ATOM 1529 N N . GLU A 1 208 ? -9.617 -25.047 -13.008 1 96.44 208 GLU A N 1
ATOM 1530 C CA . GLU A 1 208 ? -10.07 -26.422 -12.898 1 96.44 208 GLU A CA 1
ATOM 1531 C C . GLU A 1 208 ? -11.367 -26.516 -12.102 1 96.44 208 GLU A C 1
ATOM 1533 O O . GLU A 1 208 ? -12.281 -27.25 -12.484 1 96.44 208 GLU A O 1
ATOM 1538 N N . ARG A 1 209 ? -11.398 -25.781 -10.953 1 96.56 209 ARG A N 1
ATOM 1539 C CA . ARG A 1 209 ? -12.625 -25.766 -10.164 1 96.56 209 ARG A CA 1
ATOM 1540 C C . ARG A 1 209 ? -13.797 -25.234 -10.984 1 96.56 209 ARG A C 1
ATOM 1542 O O . ARG A 1 209 ? -14.922 -25.719 -10.852 1 96.56 209 ARG A O 1
ATOM 1549 N N . LEU A 1 210 ? -13.547 -24.203 -11.789 1 98 210 LEU A N 1
ATOM 1550 C CA . LEU A 1 210 ? -14.562 -23.688 -12.695 1 98 210 LEU A CA 1
ATOM 1551 C C . LEU A 1 210 ? -15.055 -24.766 -13.641 1 98 210 LEU A C 1
ATOM 1553 O O . LEU A 1 210 ? -16.25 -24.828 -13.961 1 98 210 LEU A O 1
ATOM 1557 N N . MET A 1 211 ? -14.172 -25.562 -14.117 1 98 211 MET A N 1
ATOM 1558 C CA . MET A 1 211 ? -14.539 -26.672 -15 1 98 211 MET A CA 1
ATOM 1559 C C . MET A 1 211 ? -15.461 -27.656 -14.289 1 98 211 MET A C 1
ATOM 1561 O O . MET A 1 211 ? -16.391 -28.203 -14.891 1 98 211 MET A O 1
ATOM 1565 N N . HIS A 1 212 ? -15.211 -27.922 -12.977 1 97.06 212 HIS A N 1
ATOM 1566 C CA . HIS A 1 212 ? -16.125 -28.734 -12.172 1 97.06 212 HIS A CA 1
ATOM 1567 C C . HIS A 1 212 ? -17.531 -28.141 -12.172 1 97.06 212 HIS A C 1
ATOM 1569 O O . HIS A 1 212 ? -18.516 -28.891 -12.211 1 97.06 212 HIS A O 1
ATOM 1575 N N . LEU A 1 213 ? -17.547 -26.812 -12.094 1 97.31 213 LEU A N 1
ATOM 1576 C CA . LEU A 1 213 ? -18.844 -26.125 -12.039 1 97.31 213 LEU A CA 1
ATOM 1577 C C . LEU A 1 213 ? -19.484 -26.094 -13.414 1 97.31 213 LEU A C 1
ATOM 1579 O O . LEU A 1 213 ? -20.703 -25.906 -13.523 1 97.31 213 LEU A O 1
ATOM 1583 N N . ALA A 1 214 ? -18.812 -26.078 -14.461 1 97.38 214 ALA A N 1
ATOM 1584 C CA . ALA A 1 214 ? -19.172 -26.281 -15.859 1 97.38 214 ALA A CA 1
ATOM 1585 C C . ALA A 1 214 ? -20.203 -25.266 -16.328 1 97.38 214 ALA A C 1
ATOM 1587 O O . ALA A 1 214 ? -21.25 -25.625 -16.875 1 97.38 214 ALA A O 1
ATOM 1588 N N . PRO A 1 215 ? -19.938 -24.016 -16.172 1 97.44 215 PRO A N 1
ATOM 1589 C CA . PRO A 1 215 ? -20.859 -23.047 -16.797 1 97.44 215 PRO A CA 1
ATOM 1590 C C . PRO A 1 215 ? -20.938 -23.219 -18.312 1 97.44 215 PRO A C 1
ATOM 1592 O O . PRO A 1 215 ? -19.906 -23.422 -18.969 1 97.44 215 PRO A O 1
ATOM 1595 N N . LEU A 1 216 ? -22.078 -23 -18.938 1 96.56 216 LEU A N 1
ATOM 1596 C CA . LEU A 1 216 ? -22.359 -23.344 -20.328 1 96.56 216 LEU A CA 1
ATOM 1597 C C . LEU A 1 216 ? -21.625 -22.391 -21.281 1 96.56 216 LEU A C 1
ATOM 1599 O O . LEU A 1 216 ? -21.281 -22.766 -22.406 1 96.56 216 LEU A O 1
ATOM 1603 N N . GLU A 1 217 ? -21.391 -21.203 -20.828 1 97.06 217 GLU A N 1
ATOM 1604 C CA . GLU A 1 217 ? -20.812 -20.172 -21.688 1 97.06 217 GLU A CA 1
ATOM 1605 C C . GLU A 1 217 ? -19.328 -20.422 -21.922 1 97.06 217 GLU A C 1
ATOM 1607 O O . GLU A 1 217 ? -18.734 -19.875 -22.859 1 97.06 217 GLU A O 1
ATOM 1612 N N . VAL A 1 218 ? -18.703 -21.25 -21.047 1 98.56 218 VAL A N 1
ATOM 1613 C CA . VAL A 1 218 ? -17.266 -21.469 -21.172 1 98.56 218 VAL A CA 1
ATOM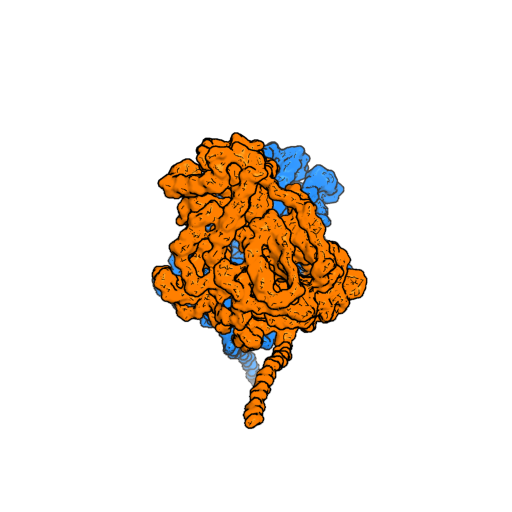 1614 C C . VAL A 1 218 ? -17 -22.578 -22.188 1 98.56 218 VAL A C 1
ATOM 1616 O O . VAL A 1 218 ? -17.406 -23.734 -21.984 1 98.56 218 VAL A O 1
ATOM 1619 N N . THR A 1 219 ? -16.297 -22.234 -23.234 1 98.44 219 THR A N 1
ATOM 1620 C CA . THR A 1 219 ? -16.016 -23.156 -24.328 1 98.44 219 THR A CA 1
ATOM 1621 C C . THR A 1 219 ? -14.523 -23.484 -24.391 1 98.44 219 THR A C 1
ATOM 1623 O O . THR A 1 219 ? -14.102 -24.312 -25.203 1 98.44 219 THR A O 1
ATOM 1626 N N . GLY A 1 220 ? -13.758 -22.906 -23.594 1 98.75 220 GLY A N 1
ATOM 1627 C CA . GLY A 1 220 ? -12.328 -23.156 -23.531 1 98.75 220 GLY A CA 1
ATOM 1628 C C . GLY A 1 220 ? -11.734 -22.938 -22.156 1 98.75 220 GLY A C 1
ATOM 1629 O O . GLY A 1 220 ? -12.016 -21.938 -21.516 1 98.75 220 GLY A O 1
ATOM 1630 N N . TYR A 1 221 ? -10.969 -23.844 -21.688 1 98.62 221 TYR A N 1
ATOM 1631 C CA . TYR A 1 221 ? -10.188 -23.75 -20.453 1 98.62 221 TYR A CA 1
ATOM 1632 C C . TYR A 1 221 ? -8.695 -23.828 -20.75 1 98.62 221 TYR A C 1
ATOM 1634 O O . TYR A 1 221 ? -8.227 -24.812 -21.344 1 98.62 221 TYR A O 1
ATOM 1642 N N . VAL A 1 222 ? -7.973 -22.844 -20.391 1 98.44 222 VAL A N 1
ATOM 1643 C CA . VAL A 1 222 ? -6.531 -22.812 -20.594 1 98.44 222 VAL A CA 1
ATOM 1644 C C . VAL A 1 222 ? -5.812 -22.703 -19.25 1 98.44 222 VAL A C 1
ATOM 1646 O O . VAL A 1 222 ? -6.129 -21.844 -18.438 1 98.44 222 VAL A O 1
ATOM 1649 N N . MET A 1 223 ? -4.867 -23.578 -18.984 1 97.56 223 MET A N 1
ATOM 1650 C CA . MET A 1 223 ? -4.094 -23.562 -17.734 1 97.56 223 MET A CA 1
ATOM 1651 C C . MET A 1 223 ? -2.598 -23.562 -18.031 1 97.56 223 MET A C 1
ATOM 1653 O O . MET A 1 223 ? -2.117 -24.391 -18.812 1 97.56 223 MET A O 1
ATOM 1657 N N . ASP A 1 224 ? -1.884 -22.609 -17.438 1 96.94 224 ASP A N 1
ATOM 1658 C CA . ASP A 1 224 ? -0.461 -22.359 -17.656 1 96.94 224 ASP A CA 1
ATOM 1659 C C . ASP A 1 224 ? 0.311 -22.422 -16.344 1 96.94 224 ASP A C 1
ATOM 1661 O O . ASP A 1 224 ? 0.094 -21.594 -15.453 1 96.94 224 ASP A O 1
ATOM 1665 N N . GLY A 1 225 ? 1.336 -23.312 -16.266 1 95.81 225 GLY A N 1
ATOM 1666 C CA . GLY A 1 225 ? 1.924 -23.531 -14.953 1 95.81 225 GLY A CA 1
ATOM 1667 C C . GLY A 1 225 ? 0.948 -24.125 -13.953 1 95.81 225 GLY A C 1
ATOM 1668 O O . GLY A 1 225 ? 0.391 -23.406 -13.125 1 95.81 225 GLY A O 1
ATOM 1669 N N . ILE A 1 226 ? 0.832 -25.438 -13.945 1 93.94 226 ILE A N 1
ATOM 1670 C CA . ILE A 1 226 ? -0.298 -26.125 -13.344 1 93.94 226 ILE A CA 1
ATOM 1671 C C . ILE A 1 226 ? -0.06 -26.297 -11.844 1 93.94 226 ILE A C 1
ATOM 1673 O O . ILE A 1 226 ? 0.953 -26.875 -11.43 1 93.94 226 ILE A O 1
ATOM 1677 N N . SER A 1 227 ? -0.935 -25.688 -11.086 1 89.94 227 SER A N 1
ATOM 1678 C CA . SER A 1 227 ? -0.936 -25.812 -9.633 1 89.94 227 SER A CA 1
ATOM 1679 C C . SER A 1 227 ? -2.246 -26.422 -9.133 1 89.94 227 SER A C 1
ATOM 1681 O O . SER A 1 227 ? -2.996 -25.766 -8.406 1 89.94 227 SER A O 1
ATOM 1683 N N . THR A 1 228 ? -2.662 -27.625 -9.562 1 87 228 THR A N 1
ATOM 1684 C CA . THR A 1 228 ? -3.934 -28.25 -9.195 1 87 228 THR A CA 1
ATOM 1685 C C . THR A 1 228 ? -3.709 -29.5 -8.352 1 87 228 THR A C 1
ATOM 1687 O O . THR A 1 228 ? -2.594 -30.016 -8.289 1 87 228 THR A O 1
ATOM 1690 N N . THR A 1 229 ? -4.777 -29.828 -7.578 1 78.56 229 THR A N 1
ATOM 1691 C CA . THR A 1 229 ? -4.828 -31.125 -6.906 1 78.56 229 THR A CA 1
ATOM 1692 C C . THR A 1 229 ? -5.871 -32.031 -7.555 1 78.56 229 THR A C 1
ATOM 1694 O O . THR A 1 229 ? -6.91 -32.312 -6.957 1 78.56 229 THR A O 1
ATOM 1697 N N . PRO A 1 230 ? -5.684 -32.562 -8.875 1 73 230 PRO A N 1
ATOM 1698 C CA . PRO A 1 230 ? -6.688 -33.125 -9.797 1 73 230 PRO A CA 1
ATOM 1699 C C . PRO A 1 230 ? -7.012 -34.594 -9.508 1 73 230 PRO A C 1
ATOM 1701 O O . PRO A 1 230 ? -7.449 -35.312 -10.406 1 73 230 PRO A O 1
ATOM 1704 N N . GLY A 1 231 ? -7.07 -35.031 -8.344 1 72.31 231 GLY A N 1
ATOM 1705 C CA . GLY A 1 231 ? -7.402 -36.406 -8.047 1 72.31 231 GLY A CA 1
ATOM 1706 C C . GLY A 1 231 ? -6.266 -37.375 -8.344 1 72.31 231 GLY A C 1
ATOM 1707 O O . GLY A 1 231 ? -6.473 -38.594 -8.406 1 72.31 231 GLY A O 1
ATOM 1708 N N . ALA A 1 232 ? -5.254 -36.906 -8.633 1 68.88 232 ALA A N 1
ATOM 1709 C CA . ALA A 1 232 ? -4.059 -37.719 -8.812 1 68.88 232 ALA A CA 1
ATOM 1710 C C . ALA A 1 232 ? -3.502 -38.188 -7.465 1 68.88 232 ALA A C 1
ATOM 1712 O O . ALA A 1 232 ? -3.865 -37.656 -6.422 1 68.88 232 ALA A O 1
ATOM 1713 N N . PRO A 1 233 ? -2.73 -39.344 -7.586 1 67.38 233 PRO A N 1
ATOM 1714 C CA . PRO A 1 233 ? -2.037 -39.719 -6.355 1 67.38 233 PRO A CA 1
ATOM 1715 C C . PRO A 1 233 ? -1.273 -38.562 -5.723 1 67.38 233 PRO A C 1
ATOM 1717 O O . PRO A 1 233 ? -0.855 -37.625 -6.426 1 67.38 233 PRO A O 1
ATOM 1720 N N . ALA A 1 234 ? -1.224 -38.625 -4.484 1 62.38 234 ALA A N 1
ATOM 1721 C CA . ALA A 1 234 ? -0.659 -37.531 -3.684 1 62.38 234 ALA A CA 1
ATOM 1722 C C . ALA A 1 234 ? 0.717 -37.125 -4.203 1 62.38 234 ALA A C 1
ATOM 1724 O O . ALA A 1 234 ? 1.062 -35.938 -4.207 1 62.38 234 ALA A O 1
ATOM 1725 N N . ASP A 1 235 ? 1.433 -38.062 -4.594 1 64.75 235 ASP A N 1
ATOM 1726 C CA . ASP A 1 235 ? 2.801 -37.812 -5.023 1 64.75 235 ASP A CA 1
ATOM 1727 C C . ASP A 1 235 ? 2.818 -37.125 -6.387 1 64.75 235 ASP A C 1
ATOM 1729 O O . ASP A 1 235 ? 3.852 -36.594 -6.812 1 64.75 235 ASP A O 1
ATOM 1733 N N . GLU A 1 236 ? 1.622 -37.062 -6.945 1 70 236 GLU A N 1
ATOM 1734 C CA . GLU A 1 236 ? 1.543 -36.406 -8.25 1 70 236 GLU A CA 1
ATOM 1735 C C . GLU A 1 236 ? 0.808 -35.094 -8.172 1 70 236 GLU A C 1
ATOM 1737 O O . GLU A 1 236 ? 0.589 -34.438 -9.188 1 70 236 GLU A O 1
ATOM 1742 N N . SER A 1 237 ? 0.44 -34.781 -6.93 1 75.38 237 SER A N 1
ATOM 1743 C CA . SER A 1 237 ? -0.272 -33.531 -6.719 1 75.38 237 SER A CA 1
ATOM 1744 C C . SER A 1 237 ? 0.645 -32.469 -6.125 1 75.38 237 SER A C 1
ATOM 1746 O O . SER A 1 237 ? 1.64 -32.781 -5.473 1 75.38 237 SER A O 1
ATOM 1748 N N . GLU A 1 238 ? 0.357 -31.312 -6.477 1 83.31 238 GLU A N 1
ATOM 1749 C CA . GLU A 1 238 ? 1.134 -30.188 -5.934 1 83.31 238 GLU A CA 1
ATOM 1750 C C . GLU A 1 238 ? 0.763 -29.922 -4.477 1 83.31 238 GLU A C 1
ATOM 1752 O O . GLU A 1 238 ? -0.396 -29.641 -4.172 1 83.31 238 GLU A O 1
ATOM 1757 N N . TYR A 1 239 ? 1.61 -30.219 -3.578 1 91.25 239 TYR A N 1
ATOM 1758 C CA . TYR A 1 239 ? 1.548 -29.734 -2.203 1 91.25 239 TYR A CA 1
ATOM 1759 C C . TYR A 1 239 ? 2.701 -28.781 -1.903 1 91.25 239 TYR A C 1
ATOM 1761 O O . TYR A 1 239 ? 3.865 -29.125 -2.131 1 91.25 239 TYR A O 1
ATOM 1769 N N . PHE A 1 240 ? 2.361 -27.641 -1.362 1 94.19 240 PHE A N 1
ATOM 1770 C CA . PHE A 1 240 ? 3.391 -26.672 -1.033 1 94.19 240 PHE A CA 1
ATOM 1771 C C . PHE A 1 240 ? 4.348 -27.219 0.013 1 94.19 240 PHE A C 1
ATOM 1773 O O . PHE A 1 240 ? 5.5 -26.781 0.104 1 94.19 240 PHE A O 1
ATOM 1780 N N . SER A 1 241 ? 3.916 -28.266 0.772 1 94.94 241 SER A N 1
ATOM 1781 C CA . SER A 1 241 ? 4.793 -28.922 1.735 1 94.94 241 SER A CA 1
ATOM 1782 C C . SER A 1 241 ? 5.863 -29.75 1.034 1 94.94 241 SER A C 1
ATOM 1784 O O . SER A 1 241 ? 6.836 -30.188 1.661 1 94.94 241 SER A O 1
ATOM 1786 N N . GLN A 1 242 ? 5.703 -30 -0.255 1 94.25 242 GLN A N 1
ATOM 1787 C CA . GLN A 1 242 ? 6.68 -30.734 -1.052 1 94.25 242 GLN A CA 1
ATOM 1788 C C . GLN A 1 242 ? 7.414 -29.812 -2.012 1 94.25 242 GLN A C 1
ATOM 1790 O O . GLN A 1 242 ? 8.109 -30.266 -2.92 1 94.25 242 GLN A O 1
ATOM 1795 N N . TRP A 1 243 ? 7.219 -28.516 -1.799 1 95.56 243 TRP A N 1
ATOM 1796 C CA . TRP A 1 243 ? 7.723 -27.484 -2.697 1 95.56 243 TRP A CA 1
ATOM 1797 C C . TRP A 1 243 ? 9.211 -27.672 -2.963 1 95.56 243 TRP A C 1
ATOM 1799 O O . TRP A 1 243 ? 9.648 -27.703 -4.117 1 95.56 243 TRP A O 1
ATOM 1809 N N . ASP A 1 244 ? 10 -27.891 -1.885 1 97.12 244 ASP A N 1
ATOM 1810 C CA . ASP A 1 244 ? 11.453 -27.891 -2.018 1 97.12 244 ASP A CA 1
ATOM 1811 C C . ASP A 1 244 ? 11.945 -29.125 -2.758 1 97.12 244 ASP A C 1
ATOM 1813 O O . ASP A 1 244 ? 12.859 -29.047 -3.574 1 97.12 244 ASP A O 1
ATOM 1817 N N . VAL A 1 245 ? 11.344 -30.25 -2.539 1 95.75 245 VAL A N 1
ATOM 1818 C CA . VAL A 1 245 ? 11.727 -31.469 -3.252 1 95.75 245 VAL A CA 1
ATOM 1819 C C . VAL A 1 245 ? 11.414 -31.312 -4.738 1 95.75 245 VAL A C 1
ATOM 1821 O O . VAL A 1 245 ? 12.242 -31.656 -5.59 1 95.75 245 VAL A O 1
ATOM 1824 N N . ASN A 1 246 ? 10.227 -30.828 -5.012 1 95.19 246 ASN A N 1
ATOM 1825 C CA . ASN A 1 246 ? 9.82 -30.625 -6.398 1 95.19 246 ASN A CA 1
ATOM 1826 C C . ASN A 1 246 ? 10.68 -29.562 -7.086 1 95.19 246 ASN A C 1
ATOM 1828 O O . ASN A 1 246 ? 11.125 -29.766 -8.219 1 95.19 246 ASN A O 1
ATOM 1832 N N . TYR A 1 247 ? 10.914 -28.453 -6.414 1 97 247 TYR A N 1
ATOM 1833 C CA . TYR A 1 247 ? 11.758 -27.375 -6.91 1 97 247 TYR A CA 1
ATOM 1834 C C . TYR A 1 247 ? 13.18 -27.859 -7.172 1 97 247 TYR A C 1
ATOM 1836 O O . TYR A 1 247 ? 13.766 -27.562 -8.211 1 97 247 TYR A O 1
ATOM 1844 N N . GLY A 1 248 ? 13.711 -28.656 -6.219 1 97.94 248 GLY A N 1
ATOM 1845 C CA . GLY A 1 248 ? 15.062 -29.188 -6.316 1 97.94 248 GLY A CA 1
ATOM 1846 C C . GLY A 1 248 ? 15.242 -30.125 -7.5 1 97.94 248 GLY A C 1
ATOM 1847 O O . GLY A 1 248 ? 16.312 -30.156 -8.125 1 97.94 248 GLY A O 1
ATOM 1848 N N . ALA A 1 249 ? 14.164 -30.875 -7.805 1 97.25 249 ALA A N 1
ATOM 1849 C CA . ALA A 1 249 ? 14.242 -31.797 -8.945 1 97.25 249 ALA A CA 1
ATOM 1850 C C . ALA A 1 249 ? 14.422 -31.031 -10.25 1 97.25 249 ALA A C 1
ATOM 1852 O O . ALA A 1 249 ? 15.195 -31.438 -11.117 1 97.25 249 ALA A O 1
ATOM 1853 N N . VAL A 1 250 ? 13.727 -29.938 -10.398 1 98.06 250 VAL A N 1
ATOM 1854 C CA . VAL A 1 250 ? 13.891 -29.109 -11.586 1 98.06 250 VAL A CA 1
ATOM 1855 C C . VAL A 1 250 ? 15.258 -28.438 -11.555 1 98.06 250 VAL A C 1
ATOM 1857 O O . VAL A 1 250 ? 15.891 -28.266 -12.602 1 98.06 250 VAL A O 1
ATOM 1860 N N . GLY A 1 251 ? 15.695 -27.984 -10.328 1 98.5 251 GLY A N 1
ATOM 1861 C CA . GLY A 1 251 ? 17.047 -27.484 -10.18 1 98.5 251 GLY A CA 1
ATOM 1862 C C . GLY A 1 251 ? 18.094 -28.469 -10.672 1 98.5 251 GLY A C 1
ATOM 1863 O O . GLY A 1 251 ? 19.016 -28.094 -11.398 1 98.5 251 GLY A O 1
ATOM 1864 N N . ASP A 1 252 ? 17.969 -29.75 -10.344 1 98.56 252 ASP A N 1
ATOM 1865 C CA . ASP A 1 252 ? 18.891 -30.797 -10.797 1 98.56 252 ASP A CA 1
ATOM 1866 C C . ASP A 1 252 ? 18.859 -30.906 -12.32 1 98.56 252 ASP A C 1
ATOM 1868 O O . ASP A 1 252 ? 19.906 -31.078 -12.953 1 98.56 252 ASP A O 1
ATOM 1872 N N . TYR A 1 253 ? 17.656 -30.875 -12.836 1 98.12 253 TYR A N 1
ATOM 1873 C CA . TYR A 1 253 ? 17.516 -30.938 -14.289 1 98.12 253 TYR A CA 1
ATOM 1874 C C . TYR A 1 253 ? 18.234 -29.766 -14.953 1 98.12 253 TYR A C 1
ATOM 1876 O O . TYR A 1 253 ? 18.953 -29.969 -15.938 1 98.12 253 TYR A O 1
ATOM 1884 N N . PHE A 1 254 ? 18.109 -28.547 -14.469 1 98.31 254 PHE A N 1
ATOM 1885 C CA . PHE A 1 254 ? 18.781 -27.375 -15.008 1 98.31 254 PHE A CA 1
ATOM 1886 C C . PHE A 1 254 ? 20.297 -27.547 -14.961 1 98.31 254 PHE A C 1
ATOM 1888 O O . PHE A 1 254 ? 21 -27.266 -15.938 1 98.31 254 PHE A O 1
ATOM 1895 N N . LEU A 1 255 ? 20.828 -28.016 -13.797 1 98.62 255 LEU A N 1
ATOM 1896 C CA . LEU A 1 255 ? 22.266 -28.172 -13.594 1 98.62 255 LEU A CA 1
ATOM 1897 C C . LEU A 1 255 ? 22.859 -29.172 -14.586 1 98.62 255 LEU A C 1
ATOM 1899 O O . LEU A 1 255 ? 24.016 -29.062 -14.969 1 98.62 255 LEU A O 1
ATOM 1903 N N . SER A 1 256 ? 22.062 -30.062 -15.023 1 97.5 256 SER A N 1
ATOM 1904 C CA . SER A 1 256 ? 22.531 -31.125 -15.922 1 97.5 256 SER A CA 1
ATOM 1905 C C . SER A 1 256 ? 22.891 -30.562 -17.297 1 97.5 256 SER A C 1
ATOM 1907 O O . SER A 1 256 ? 23.609 -31.203 -18.062 1 97.5 256 SER A O 1
ATOM 1909 N N . PHE A 1 257 ? 22.453 -29.375 -17.594 1 97.75 257 PHE A N 1
ATOM 1910 C CA . PHE A 1 257 ? 22.688 -28.812 -18.906 1 97.75 257 PHE A CA 1
ATOM 1911 C C . PHE A 1 257 ? 24.125 -28.312 -19.047 1 97.75 257 PHE A C 1
ATOM 1913 O O . PHE A 1 257 ? 24.609 -28.078 -20.156 1 97.75 257 PHE A O 1
ATOM 1920 N N . CYS A 1 258 ? 24.781 -28.094 -17.938 1 98.19 258 CYS A N 1
ATOM 1921 C CA . CYS A 1 258 ? 26.156 -27.594 -17.984 1 98.19 258 CYS A CA 1
ATOM 1922 C C . CYS A 1 258 ? 27.031 -28.531 -18.797 1 98.19 258 CYS A C 1
ATOM 1924 O O . CYS A 1 258 ? 27.859 -28.078 -19.594 1 98.19 258 CYS A O 1
ATOM 1926 N N . GLU A 1 259 ? 26.844 -29.766 -18.703 1 96.62 259 GLU A N 1
ATOM 1927 C CA . GLU A 1 259 ? 27.672 -30.75 -19.375 1 96.62 259 GLU A CA 1
ATOM 1928 C C . GLU A 1 259 ? 27.484 -30.703 -20.875 1 96.62 259 GLU A C 1
ATOM 1930 O O . GLU A 1 259 ? 28.328 -31.188 -21.641 1 96.62 259 GLU A O 1
ATOM 1935 N N . GLN A 1 260 ? 26.391 -30.125 -21.266 1 95.5 260 GLN A N 1
ATOM 1936 C CA . GLN A 1 260 ? 26.016 -30.141 -22.672 1 95.5 260 GLN A CA 1
ATOM 1937 C C . GLN A 1 260 ? 26.547 -28.891 -23.391 1 95.5 260 GLN A C 1
ATOM 1939 O O . GLN A 1 260 ? 26.438 -28.797 -24.625 1 95.5 260 GLN A O 1
ATOM 1944 N N . GLN A 1 261 ? 27.141 -28.047 -22.625 1 96.88 261 GLN A N 1
ATOM 1945 C CA . GLN A 1 261 ? 27.625 -26.797 -23.203 1 96.88 261 GLN A CA 1
ATOM 1946 C C . GLN A 1 261 ? 29.062 -26.516 -22.797 1 96.88 261 GLN A C 1
ATOM 1948 O O . GLN A 1 261 ? 29.344 -26.375 -21.594 1 96.88 261 GLN A O 1
ATOM 1953 N N . SER A 1 262 ? 29.859 -26.234 -23.703 1 96.62 262 SER A N 1
ATOM 1954 C CA . SER A 1 262 ? 31.297 -26.062 -23.438 1 96.62 262 SER A CA 1
ATOM 1955 C C . SER A 1 262 ? 31.547 -24.797 -22.641 1 96.62 262 SER A C 1
ATOM 1957 O O . SER A 1 262 ? 32.469 -24.75 -21.828 1 96.62 262 SER A O 1
ATOM 1959 N N . VAL A 1 263 ? 30.703 -23.812 -22.781 1 96.38 263 VAL A N 1
ATOM 1960 C CA . VAL A 1 263 ? 30.875 -22.547 -22.062 1 96.38 263 VAL A CA 1
ATOM 1961 C C . VAL A 1 263 ? 30.766 -22.797 -20.562 1 96.38 263 VAL A C 1
ATOM 1963 O O . VAL A 1 263 ? 31.328 -22.031 -19.766 1 96.38 263 VAL A O 1
ATOM 1966 N N . CYS A 1 264 ? 30.141 -23.891 -20.172 1 97.81 264 CYS A N 1
ATOM 1967 C CA . CYS A 1 264 ? 29.969 -24.266 -18.766 1 97.81 264 CYS A CA 1
ATOM 1968 C C . CYS A 1 264 ? 30.859 -25.438 -18.406 1 97.81 264 CYS A C 1
ATOM 1970 O O . CYS A 1 264 ? 31.688 -25.344 -17.5 1 97.81 264 CYS A O 1
ATOM 1972 N N . SER A 1 265 ? 30.828 -26.453 -19.188 1 97.56 265 SER A N 1
ATOM 1973 C CA . SER A 1 265 ? 31.484 -27.719 -18.875 1 97.56 265 SER A CA 1
ATOM 1974 C C . SER A 1 265 ? 33 -27.547 -18.766 1 97.56 265 SER A C 1
ATOM 1976 O O . SER A 1 265 ? 33.656 -28.281 -18.031 1 97.56 265 SER A O 1
ATOM 1978 N N . SER A 1 266 ? 33.531 -26.578 -19.422 1 97.88 266 SER A N 1
ATOM 1979 C CA . SER A 1 266 ? 35 -26.359 -19.406 1 97.88 266 SER A CA 1
ATOM 1980 C C . SER A 1 266 ? 35.469 -25.953 -18.031 1 97.88 266 SER A C 1
ATOM 1982 O O . SER A 1 266 ? 36.656 -26.094 -17.719 1 97.88 266 SER A O 1
ATOM 1984 N N . HIS A 1 267 ? 34.594 -25.5 -17.203 1 97.81 267 HIS A N 1
ATOM 1985 C CA . HIS A 1 267 ? 34.969 -25.078 -15.859 1 97.81 267 HIS A CA 1
ATOM 1986 C C . HIS A 1 267 ? 34.719 -26.172 -14.828 1 97.81 267 HIS A C 1
ATOM 1988 O O . HIS A 1 267 ? 35 -26 -13.641 1 97.81 267 HIS A O 1
ATOM 1994 N N . PHE A 1 268 ? 34.156 -27.25 -15.289 1 98.06 268 PHE A N 1
ATOM 1995 C CA . PHE A 1 268 ? 33.781 -28.359 -14.422 1 98.06 268 PHE A CA 1
ATOM 1996 C C . PHE A 1 268 ? 34.281 -29.672 -14.992 1 98.06 268 PHE A C 1
ATOM 1998 O O . PHE A 1 268 ? 33.531 -30.672 -15.016 1 98.06 268 PHE A O 1
ATOM 2005 N N . GLU A 1 269 ? 35.469 -29.656 -15.43 1 94.38 269 GLU A N 1
ATOM 2006 C CA . GLU A 1 269 ? 36.031 -30.812 -16.109 1 94.38 269 GLU A CA 1
ATOM 2007 C C . GLU A 1 269 ? 36.344 -31.922 -15.117 1 94.38 269 GLU A C 1
ATOM 2009 O O . GLU A 1 269 ? 36.125 -33.094 -15.406 1 94.38 269 GLU A O 1
ATOM 2014 N N . LYS A 1 270 ? 36.875 -31.578 -13.969 1 94.81 270 LYS A N 1
ATOM 2015 C CA . LYS A 1 270 ? 37.25 -32.562 -12.977 1 94.81 270 LYS A CA 1
ATOM 2016 C C . LYS A 1 270 ? 36.031 -33.125 -12.234 1 94.81 270 LYS A C 1
ATOM 2018 O O . LYS A 1 270 ? 36.031 -34.281 -11.844 1 94.81 270 LYS A O 1
ATOM 2023 N N . LYS A 1 271 ? 35.156 -32.25 -12.031 1 96.94 271 LYS A N 1
ATOM 2024 C CA . LYS A 1 271 ? 33.938 -32.562 -11.328 1 96.94 271 LYS A CA 1
ATOM 2025 C C . LYS A 1 271 ? 32.75 -31.812 -11.922 1 96.94 271 LYS A C 1
ATOM 2027 O O . LYS A 1 271 ? 32.844 -30.594 -12.164 1 96.94 271 LYS A O 1
ATOM 2032 N N . SER A 1 272 ? 31.672 -32.531 -12.125 1 97.94 272 SER A N 1
ATOM 2033 C CA . SER A 1 272 ? 30.5 -31.906 -12.742 1 97.94 272 SER A CA 1
ATOM 2034 C C . SER A 1 272 ? 29.938 -30.797 -11.867 1 97.94 272 SER A C 1
ATOM 2036 O O . SER A 1 272 ? 30.234 -30.734 -10.672 1 97.94 272 SER A O 1
ATOM 2038 N N . LEU A 1 273 ? 29.172 -29.953 -12.484 1 98.62 273 LEU A N 1
ATOM 2039 C CA . LEU A 1 273 ? 28.578 -28.828 -11.766 1 98.62 273 LEU A CA 1
ATOM 2040 C C . LEU A 1 273 ? 27.734 -29.328 -10.594 1 98.62 273 LEU A C 1
ATOM 2042 O O . LEU A 1 273 ? 27.891 -28.859 -9.461 1 98.62 273 LEU A O 1
ATOM 2046 N N . PRO A 1 274 ? 26.781 -30.328 -10.719 1 98.56 274 PRO A N 1
ATOM 2047 C CA . PRO A 1 274 ? 26 -30.797 -9.57 1 98.56 274 PRO A CA 1
ATOM 2048 C C . PRO A 1 274 ? 26.875 -31.375 -8.469 1 98.56 274 PRO A C 1
ATOM 2050 O O . PRO A 1 274 ? 26.609 -31.156 -7.285 1 98.56 274 PRO A O 1
ATOM 2053 N N . ASP A 1 275 ? 27.891 -32.031 -8.844 1 98.31 275 ASP A N 1
ATOM 2054 C CA . ASP A 1 275 ? 28.766 -32.625 -7.852 1 98.31 275 ASP A CA 1
ATOM 2055 C C . ASP A 1 275 ? 29.609 -31.578 -7.129 1 98.31 275 ASP A C 1
ATOM 2057 O O . ASP A 1 275 ? 29.859 -31.688 -5.93 1 98.31 275 ASP A O 1
ATOM 2061 N N . THR A 1 276 ? 30.047 -30.625 -7.918 1 98.69 276 THR A N 1
ATOM 2062 C CA . THR A 1 276 ? 30.781 -29.516 -7.301 1 98.69 276 THR A CA 1
ATOM 2063 C C . THR A 1 276 ? 29.906 -28.797 -6.289 1 98.69 276 THR A C 1
ATOM 2065 O O . THR A 1 276 ? 30.344 -28.484 -5.184 1 98.69 276 THR A O 1
ATOM 2068 N N . LEU A 1 277 ? 28.656 -28.484 -6.668 1 98.88 277 LEU A N 1
ATOM 2069 C CA . LEU A 1 277 ? 27.734 -27.828 -5.754 1 98.88 277 LEU A CA 1
ATOM 2070 C C . LEU A 1 277 ? 27.516 -28.656 -4.496 1 98.88 277 LEU A C 1
ATOM 2072 O O . LEU A 1 277 ? 27.547 -28.125 -3.385 1 98.88 277 LEU A O 1
ATOM 2076 N N . LYS A 1 278 ? 27.328 -29.953 -4.672 1 98.38 278 LYS A N 1
ATOM 2077 C CA . LYS A 1 278 ? 27.156 -30.844 -3.525 1 98.38 278 LYS A CA 1
ATOM 2078 C C . LYS A 1 278 ? 28.359 -30.766 -2.596 1 98.38 278 LYS A C 1
ATOM 2080 O O . LYS A 1 278 ? 28.219 -30.75 -1.373 1 98.38 278 LYS A O 1
ATOM 2085 N N . GLU A 1 279 ? 29.484 -30.75 -3.133 1 98.19 279 GLU A N 1
ATOM 2086 C CA . GLU A 1 279 ? 30.719 -30.656 -2.344 1 98.19 279 GLU A CA 1
ATOM 2087 C C . GLU A 1 279 ? 30.797 -29.344 -1.588 1 98.19 279 GLU A C 1
ATOM 2089 O O . GLU A 1 279 ? 31.172 -29.312 -0.417 1 98.19 279 GLU A O 1
ATOM 2094 N N . VAL A 1 280 ? 30.469 -28.25 -2.291 1 98.69 280 VAL A N 1
ATOM 2095 C CA . VAL A 1 280 ? 30.469 -26.938 -1.654 1 98.69 280 VAL A CA 1
ATOM 2096 C C . VAL A 1 280 ? 29.531 -26.953 -0.455 1 98.69 280 VAL A C 1
ATOM 2098 O O . VAL A 1 280 ? 29.891 -26.516 0.638 1 98.69 280 VAL A O 1
ATOM 2101 N N . LEU A 1 281 ? 28.328 -27.469 -0.604 1 98.75 281 LEU A N 1
ATOM 2102 C CA . LEU A 1 281 ? 27.312 -27.516 0.452 1 98.75 281 LEU A CA 1
ATOM 2103 C C . LEU A 1 281 ? 27.812 -28.328 1.643 1 98.75 281 LEU A C 1
ATOM 2105 O O . LEU A 1 281 ? 27.688 -27.891 2.791 1 98.75 281 LEU A O 1
ATOM 2109 N N . THR A 1 282 ? 28.438 -29.422 1.33 1 98.31 282 THR A N 1
ATOM 2110 C CA . THR A 1 282 ? 28.938 -30.297 2.375 1 98.31 282 THR A CA 1
ATOM 2111 C C . THR A 1 282 ? 30.094 -29.641 3.129 1 98.31 282 THR A C 1
ATOM 2113 O O . THR A 1 282 ? 30.125 -29.672 4.359 1 98.31 282 THR A O 1
ATOM 2116 N N . LYS A 1 283 ? 30.953 -29.062 2.422 1 98.25 283 LYS A N 1
ATOM 2117 C CA . LYS A 1 283 ? 32.125 -28.406 3.018 1 98.25 283 LYS A CA 1
ATOM 2118 C C . LYS A 1 283 ? 31.688 -27.234 3.914 1 98.25 283 LYS A C 1
ATOM 2120 O O . LYS A 1 283 ? 32.219 -27.047 5 1 98.25 283 LYS A O 1
ATOM 2125 N N . PHE A 1 284 ? 30.766 -26.5 3.412 1 98.44 284 PHE A N 1
ATOM 2126 C CA . PHE A 1 284 ? 30.297 -25.328 4.152 1 98.44 284 PHE A CA 1
ATOM 2127 C C . PHE A 1 284 ? 29.656 -25.734 5.477 1 98.44 284 PHE A C 1
ATOM 2129 O O . PHE A 1 284 ? 29.859 -25.062 6.496 1 98.44 284 PHE A O 1
ATOM 2136 N N . ASP A 1 285 ? 28.922 -26.828 5.449 1 97.94 285 ASP A N 1
ATOM 2137 C CA . ASP A 1 285 ? 28.281 -27.281 6.68 1 97.94 285 ASP A CA 1
ATOM 2138 C C . ASP A 1 285 ? 29.297 -27.922 7.621 1 97.94 285 ASP A C 1
ATOM 2140 O O . ASP A 1 285 ? 29.156 -27.844 8.844 1 97.94 285 ASP A O 1
ATOM 2144 N N . LYS A 1 286 ? 30.328 -28.5 7.07 1 98.12 286 LYS A N 1
ATOM 2145 C CA . LYS A 1 286 ? 31.375 -29.109 7.871 1 98.12 286 LYS A CA 1
ATOM 2146 C C . LYS A 1 286 ? 32.25 -28.062 8.547 1 98.12 286 LYS A C 1
ATOM 2148 O O . LYS A 1 286 ? 32.688 -28.25 9.68 1 98.12 286 LYS A O 1
ATOM 2153 N N . ASP A 1 287 ? 32.5 -26.984 7.824 1 98.12 287 ASP A N 1
ATOM 2154 C CA . ASP A 1 287 ? 33.281 -25.875 8.352 1 98.12 287 ASP A CA 1
ATOM 2155 C C . ASP A 1 287 ? 32.562 -24.547 8.086 1 98.12 287 ASP A C 1
ATOM 2157 O O . ASP A 1 287 ? 33 -23.766 7.227 1 98.12 287 ASP A O 1
ATOM 2161 N N . PRO A 1 288 ? 31.594 -24.203 8.875 1 97.25 288 PRO A N 1
ATOM 2162 C CA . PRO A 1 288 ? 30.797 -23 8.641 1 97.25 288 PRO A CA 1
ATOM 2163 C C . PRO A 1 288 ? 31.625 -21.719 8.773 1 97.25 288 PRO A C 1
ATOM 2165 O O . PRO A 1 288 ? 31.172 -20.641 8.359 1 97.25 288 PRO A O 1
ATOM 2168 N N . ASN A 1 289 ? 32.844 -21.812 9.328 1 97 289 ASN A N 1
ATOM 2169 C CA . ASN A 1 289 ? 33.688 -20.625 9.531 1 97 289 ASN A CA 1
ATOM 2170 C C . ASN A 1 289 ? 34.719 -20.469 8.422 1 97 289 ASN A C 1
ATOM 2172 O O . ASN A 1 289 ? 35.5 -19.547 8.445 1 97 289 ASN A O 1
ATOM 2176 N N . SER A 1 290 ? 34.688 -21.438 7.5 1 97.5 290 SER A N 1
ATOM 2177 C CA . SER A 1 290 ? 35.562 -21.234 6.348 1 97.5 290 SER A CA 1
ATOM 2178 C C . SER A 1 290 ? 35.219 -19.922 5.633 1 97.5 290 SER A C 1
ATOM 2180 O O . SER A 1 290 ? 34.125 -19.375 5.785 1 97.5 290 SER A O 1
ATOM 2182 N N . THR A 1 291 ? 36.094 -19.422 4.883 1 97.88 291 THR A N 1
ATOM 2183 C CA . THR A 1 291 ? 36.062 -18.062 4.355 1 97.88 291 THR A CA 1
ATOM 2184 C C . THR A 1 291 ? 34.75 -17.797 3.625 1 97.88 291 THR A C 1
ATOM 2186 O O . THR A 1 291 ? 34 -16.891 3.98 1 97.88 291 THR A O 1
ATOM 2189 N N . CYS A 1 292 ? 34.438 -18.625 2.68 1 97.88 292 CYS A N 1
ATOM 2190 C CA . CYS A 1 292 ? 33.25 -18.375 1.868 1 97.88 292 CYS A CA 1
ATOM 2191 C C . CYS A 1 292 ? 31.984 -18.812 2.604 1 97.88 292 CYS A C 1
ATOM 2193 O O . CYS A 1 292 ? 30.922 -18.219 2.41 1 97.88 292 CYS A O 1
ATOM 2195 N N . ALA A 1 293 ? 32.062 -19.812 3.438 1 98.06 293 ALA A N 1
ATOM 2196 C CA . ALA A 1 293 ? 30.906 -20.172 4.266 1 98.06 293 ALA A CA 1
ATOM 2197 C C . ALA A 1 293 ? 30.531 -19.031 5.215 1 98.06 293 ALA A C 1
ATOM 2199 O O . ALA A 1 293 ? 29.359 -18.688 5.363 1 98.06 293 ALA A O 1
ATOM 2200 N N . ALA A 1 294 ? 31.531 -18.453 5.844 1 97.56 294 ALA A N 1
ATOM 2201 C CA . ALA A 1 294 ? 31.328 -17.312 6.738 1 97.56 294 ALA A CA 1
ATOM 2202 C C . ALA A 1 294 ? 30.797 -16.109 5.98 1 97.56 294 ALA A C 1
ATOM 2204 O O . ALA A 1 294 ? 29.938 -15.383 6.492 1 97.56 294 ALA A O 1
ATOM 2205 N N . LEU A 1 295 ? 31.297 -15.906 4.777 1 97.81 295 LEU A N 1
ATOM 2206 C CA . LEU A 1 295 ? 30.828 -14.805 3.945 1 97.81 295 LEU A CA 1
ATOM 2207 C C . LEU A 1 295 ? 29.328 -14.93 3.686 1 97.81 295 LEU A C 1
ATOM 2209 O O . LEU A 1 295 ? 28.594 -13.953 3.84 1 97.81 295 LEU A O 1
ATOM 2213 N N . VAL A 1 296 ? 28.891 -16.109 3.283 1 97.69 296 VAL A N 1
ATOM 2214 C CA . VAL A 1 296 ? 27.484 -16.344 2.967 1 97.69 296 VAL A CA 1
ATOM 2215 C C . VAL A 1 296 ? 26.625 -16.078 4.195 1 97.69 296 VAL A C 1
ATOM 2217 O O . VAL A 1 296 ? 25.594 -15.406 4.102 1 97.69 296 VAL A O 1
ATOM 2220 N N . THR A 1 297 ? 27.062 -16.469 5.297 1 96.06 297 THR A N 1
ATOM 2221 C CA . THR A 1 297 ? 26.312 -16.281 6.543 1 96.06 297 THR A CA 1
ATOM 2222 C C . THR A 1 297 ? 26.266 -14.812 6.93 1 96.06 297 THR A C 1
ATOM 2224 O O . THR A 1 297 ? 25.203 -14.305 7.305 1 96.06 297 THR A O 1
ATOM 2227 N N . ASP A 1 298 ? 27.344 -14.156 6.805 1 95.12 298 ASP A N 1
ATOM 2228 C CA . ASP A 1 298 ? 27.469 -12.758 7.219 1 95.12 298 ASP A CA 1
ATOM 2229 C C . ASP A 1 298 ? 26.625 -11.852 6.324 1 95.12 298 ASP A C 1
ATOM 2231 O O . ASP A 1 298 ? 26.062 -10.867 6.793 1 95.12 298 ASP A O 1
ATOM 2235 N N . LYS A 1 299 ? 26.578 -12.203 5.023 1 94.88 299 LYS A N 1
ATOM 2236 C CA . LYS A 1 299 ? 25.891 -11.359 4.043 1 94.88 299 LYS A CA 1
ATOM 2237 C C . LYS A 1 299 ? 24.391 -11.625 4.027 1 94.88 299 LYS A C 1
ATOM 2239 O O . LYS A 1 299 ? 23.625 -10.867 3.436 1 94.88 299 LYS A O 1
ATOM 2244 N N . THR A 1 300 ? 23.906 -12.625 4.73 1 92.94 300 THR A N 1
ATOM 2245 C CA . THR A 1 300 ? 22.5 -13.016 4.648 1 92.94 300 THR A CA 1
ATOM 2246 C C . THR A 1 300 ? 21.891 -13.125 6.043 1 92.94 300 THR A C 1
ATOM 2248 O O . THR A 1 300 ? 21.125 -14.047 6.324 1 92.94 300 THR A O 1
ATOM 2251 N N . THR A 1 301 ? 22.172 -12.273 6.941 1 84.69 301 THR A N 1
ATOM 2252 C CA . THR A 1 301 ? 21.734 -12.312 8.336 1 84.69 301 THR A CA 1
ATOM 2253 C C . THR A 1 301 ? 20.219 -12.156 8.43 1 84.69 301 THR A C 1
ATOM 2255 O O . THR A 1 301 ? 19.594 -12.656 9.375 1 84.69 301 THR A O 1
ATOM 2258 N N . THR A 1 302 ? 19.609 -11.602 7.402 1 79.31 302 THR A N 1
ATOM 2259 C CA . THR A 1 302 ? 18.172 -11.336 7.426 1 79.31 302 THR A CA 1
ATOM 2260 C C . THR A 1 302 ? 17.391 -12.562 6.965 1 79.31 302 THR A C 1
ATOM 2262 O O . THR A 1 302 ? 16.172 -12.602 7.066 1 79.31 302 THR A O 1
ATOM 2265 N N . TRP A 1 303 ? 18.156 -13.602 6.5 1 86.38 303 TRP A N 1
ATOM 2266 C CA . TRP A 1 303 ? 17.484 -14.781 5.961 1 86.38 303 TRP A CA 1
ATOM 2267 C C . TRP A 1 303 ? 17.234 -15.812 7.055 1 86.38 303 TRP A C 1
ATOM 2269 O O . TRP A 1 303 ? 16.734 -16.906 6.781 1 86.38 303 TRP A O 1
ATOM 2279 N N . GLY A 1 304 ? 17.531 -15.469 8.289 1 84.5 304 GLY A N 1
ATOM 2280 C CA . GLY A 1 304 ? 17.375 -16.375 9.422 1 84.5 304 GLY A CA 1
ATOM 2281 C C . GLY A 1 304 ? 18.656 -17.031 9.852 1 84.5 304 GLY A C 1
ATOM 2282 O O . GLY A 1 304 ? 19.672 -16.969 9.141 1 84.5 304 GLY A O 1
ATOM 2283 N N . ASP A 1 305 ? 18.594 -17.672 10.992 1 88.81 305 ASP A N 1
ATOM 2284 C CA . ASP A 1 305 ? 19.75 -18.375 11.547 1 88.81 305 ASP A CA 1
ATOM 2285 C C . ASP A 1 305 ? 19.766 -19.828 11.125 1 88.81 305 ASP A C 1
ATOM 2287 O O . ASP A 1 305 ? 19.297 -20.703 11.867 1 88.81 305 ASP A O 1
ATOM 2291 N N . VAL A 1 306 ? 20.266 -20.094 9.953 1 94.06 306 VAL A N 1
ATOM 2292 C CA . VAL A 1 306 ? 20.328 -21.438 9.383 1 94.06 306 VAL A CA 1
ATOM 2293 C C . VAL A 1 306 ? 21.75 -21.734 8.906 1 94.06 306 VAL A C 1
ATOM 2295 O O . VAL A 1 306 ? 22.578 -20.828 8.812 1 94.06 306 VAL A O 1
ATOM 2298 N N . LYS A 1 307 ? 22.078 -22.953 8.625 1 95.62 307 LYS A N 1
ATOM 2299 C CA . LYS A 1 307 ? 23.422 -23.359 8.203 1 95.62 307 LYS A CA 1
ATOM 2300 C C . LYS A 1 307 ? 23.766 -22.766 6.84 1 95.62 307 LYS A C 1
ATOM 2302 O O . LYS A 1 307 ? 22.875 -22.5 6.027 1 95.62 307 LYS A O 1
ATOM 2307 N N . PRO A 1 308 ? 25.031 -22.594 6.574 1 97.56 308 PRO A N 1
ATOM 2308 C CA . PRO A 1 308 ? 25.469 -21.953 5.336 1 97.56 308 PRO A CA 1
ATOM 2309 C C . PRO A 1 308 ? 24.953 -22.656 4.086 1 97.56 308 PRO A C 1
ATOM 2311 O O . PRO A 1 308 ? 24.656 -22.016 3.084 1 97.56 308 PRO A O 1
ATOM 2314 N N . SER A 1 309 ? 24.875 -24.016 4.121 1 98.06 309 SER A N 1
ATOM 2315 C CA . SER A 1 309 ? 24.406 -24.734 2.945 1 98.06 309 SER A CA 1
ATOM 2316 C C . SER A 1 309 ? 22.984 -24.328 2.592 1 98.06 309 SER A C 1
ATOM 2318 O O . SER A 1 309 ? 22.609 -24.328 1.417 1 98.06 309 SER A O 1
ATOM 2320 N N . PHE A 1 310 ? 22.156 -24.031 3.625 1 97.94 310 PHE A N 1
ATOM 2321 C CA . PHE A 1 310 ? 20.781 -23.594 3.387 1 97.94 310 PHE A CA 1
ATOM 2322 C C . PHE A 1 310 ? 20.766 -22.234 2.701 1 97.94 310 PHE A C 1
ATOM 2324 O O . PHE A 1 310 ? 19.969 -22 1.784 1 97.94 310 PHE A O 1
ATOM 2331 N N . LYS A 1 311 ? 21.672 -21.375 3.088 1 97.75 311 LYS A N 1
ATOM 2332 C CA . LYS A 1 311 ? 21.781 -20.047 2.5 1 97.75 311 LYS A CA 1
ATOM 2333 C C . LYS A 1 311 ? 22.188 -20.109 1.034 1 97.75 311 LYS A C 1
ATOM 2335 O O . LYS A 1 311 ? 21.656 -19.406 0.19 1 97.75 311 LYS A O 1
ATOM 2340 N N . VAL A 1 312 ? 23.109 -20.984 0.766 1 98.5 312 VAL A N 1
ATOM 2341 C CA . VAL A 1 312 ? 23.562 -21.156 -0.61 1 98.5 312 VAL A CA 1
ATOM 2342 C C . VAL A 1 312 ? 22.422 -21.719 -1.461 1 98.5 312 VAL A C 1
ATOM 2344 O O . VAL A 1 312 ? 22.172 -21.234 -2.568 1 98.5 312 VAL A O 1
ATOM 2347 N N . ARG A 1 313 ? 21.688 -22.734 -0.944 1 98.38 313 ARG A N 1
ATOM 2348 C CA . ARG A 1 313 ? 20.547 -23.312 -1.644 1 98.38 313 ARG A CA 1
ATOM 2349 C C . ARG A 1 313 ? 19.516 -22.25 -1.98 1 98.38 313 ARG A C 1
ATOM 2351 O O . ARG A 1 313 ? 19.016 -22.188 -3.107 1 98.38 313 ARG A O 1
ATOM 2358 N N . GLU A 1 314 ? 19.188 -21.391 -0.964 1 97.44 314 GLU A N 1
ATOM 2359 C CA . GLU A 1 314 ? 18.188 -20.344 -1.137 1 97.44 314 GLU A CA 1
ATOM 2360 C C . GLU A 1 314 ? 18.609 -19.344 -2.201 1 97.44 314 GLU A C 1
ATOM 2362 O O . GLU A 1 314 ? 17.812 -18.969 -3.059 1 97.44 314 GLU A O 1
ATOM 2367 N N . ALA A 1 315 ? 19.859 -18.906 -2.158 1 98.06 315 ALA A N 1
ATOM 2368 C CA . ALA A 1 315 ? 20.375 -17.938 -3.121 1 98.06 315 ALA A CA 1
ATOM 2369 C C . ALA A 1 315 ? 20.281 -18.469 -4.547 1 98.06 315 ALA A C 1
ATOM 2371 O O . ALA A 1 315 ? 19.75 -17.797 -5.438 1 98.06 315 ALA A O 1
ATOM 2372 N N . LEU A 1 316 ? 20.75 -19.719 -4.715 1 98.62 316 LEU A N 1
ATOM 2373 C CA . LEU A 1 316 ? 20.766 -20.312 -6.047 1 98.62 316 LEU A CA 1
ATOM 2374 C C . LEU A 1 316 ? 19.344 -20.641 -6.508 1 98.62 316 LEU A C 1
ATOM 2376 O O . LEU A 1 316 ? 19.031 -20.516 -7.691 1 98.62 316 LEU A O 1
ATOM 2380 N N . GLY A 1 317 ? 18.531 -21.078 -5.547 1 98 317 GLY A N 1
ATOM 2381 C CA . GLY A 1 317 ? 17.141 -21.344 -5.875 1 98 317 GLY A CA 1
ATOM 2382 C C . GLY A 1 317 ? 16.391 -20.109 -6.328 1 98 317 GLY A C 1
ATOM 2383 O O . GLY A 1 317 ? 15.562 -20.172 -7.242 1 98 317 GLY A O 1
ATOM 2384 N N . TYR A 1 318 ? 16.688 -18.969 -5.688 1 96.5 318 TYR A N 1
ATOM 2385 C CA . TYR A 1 318 ? 16.031 -17.719 -6.043 1 96.5 318 TYR A CA 1
ATOM 2386 C C . TYR A 1 318 ? 16.359 -17.312 -7.473 1 96.5 318 TYR A C 1
ATOM 2388 O O . TYR A 1 318 ? 15.484 -16.906 -8.234 1 96.5 318 TYR A O 1
ATOM 2396 N N . ILE A 1 319 ? 17.578 -17.422 -7.906 1 97.25 319 ILE A N 1
ATOM 2397 C CA . ILE A 1 319 ? 17.953 -16.891 -9.211 1 97.25 319 ILE A CA 1
ATOM 2398 C C . ILE A 1 319 ? 17.609 -17.906 -10.297 1 97.25 319 ILE A C 1
ATOM 2400 O O . ILE A 1 319 ? 17.594 -17.562 -11.484 1 97.25 319 ILE A O 1
ATOM 2404 N N . LEU A 1 320 ? 17.25 -19.203 -9.922 1 97.62 320 LEU A N 1
ATOM 2405 C CA . LEU A 1 320 ? 16.812 -20.203 -10.891 1 97.62 320 LEU A CA 1
ATOM 2406 C C . LEU A 1 320 ? 15.547 -19.75 -11.609 1 97.62 320 LEU A C 1
ATOM 2408 O O . LEU A 1 320 ? 15.32 -20.109 -12.766 1 97.62 320 LEU A O 1
ATOM 2412 N N . ASN A 1 321 ? 14.789 -18.891 -10.992 1 92.56 321 ASN A N 1
ATOM 2413 C CA . ASN A 1 321 ? 13.484 -18.516 -11.516 1 92.56 321 ASN A CA 1
ATOM 2414 C C . ASN A 1 321 ? 13.57 -17.281 -12.422 1 92.56 321 ASN A C 1
ATOM 2416 O O . ASN A 1 321 ? 12.57 -16.609 -12.656 1 92.56 321 ASN A O 1
ATOM 2420 N N . SER A 1 322 ? 14.703 -16.953 -12.875 1 91.5 322 SER A N 1
ATOM 2421 C CA . SER A 1 322 ? 14.938 -15.859 -13.82 1 91.5 322 SER A CA 1
ATOM 2422 C C . SER A 1 322 ? 15.75 -16.328 -15.016 1 91.5 322 SER A C 1
ATOM 2424 O O . SER A 1 322 ? 16.828 -16.906 -14.859 1 91.5 322 SER A O 1
ATOM 2426 N N . PRO A 1 323 ? 15.242 -16.062 -16.203 1 89.88 323 PRO A N 1
ATOM 2427 C CA . PRO A 1 323 ? 15.961 -16.547 -17.391 1 89.88 323 PRO A CA 1
ATOM 2428 C C . PRO A 1 323 ? 17.375 -16 -17.484 1 89.88 323 PRO A C 1
ATOM 2430 O O . PRO A 1 323 ? 18.281 -16.688 -17.969 1 89.88 323 PRO A O 1
ATOM 2433 N N . LYS A 1 324 ? 17.594 -14.812 -16.922 1 91.12 324 LYS A N 1
ATOM 2434 C CA . LYS A 1 324 ? 18.922 -14.211 -16.984 1 91.12 324 LYS A CA 1
ATOM 2435 C C . LYS A 1 324 ? 19.766 -14.602 -15.766 1 91.12 324 LYS A C 1
ATOM 2437 O O . LYS A 1 324 ? 20.922 -15 -15.898 1 91.12 324 LYS A O 1
ATOM 2442 N N . LYS A 1 325 ? 19.156 -14.586 -14.664 1 95.38 325 LYS A N 1
ATOM 2443 C CA . LYS A 1 325 ? 19.906 -14.773 -13.422 1 95.38 325 LYS A CA 1
ATOM 2444 C C . LYS A 1 325 ? 20.359 -16.219 -13.273 1 95.38 325 LYS A C 1
ATOM 2446 O O . LYS A 1 325 ? 21.406 -16.5 -12.68 1 95.38 325 LYS A O 1
ATOM 2451 N N . ARG A 1 326 ? 19.562 -17.156 -13.82 1 97.06 326 ARG A N 1
ATOM 2452 C CA . ARG A 1 326 ? 19.922 -18.547 -13.641 1 97.06 326 ARG A CA 1
ATOM 2453 C C . ARG A 1 326 ? 21.234 -18.875 -14.336 1 97.06 326 ARG A C 1
ATOM 2455 O O . ARG A 1 326 ? 21.875 -19.875 -14.016 1 97.06 326 ARG A O 1
ATOM 2462 N N . ARG A 1 327 ? 21.688 -18.016 -15.219 1 96.88 327 ARG A N 1
ATOM 2463 C CA . ARG A 1 327 ? 22.953 -18.203 -15.93 1 96.88 327 ARG A CA 1
ATOM 2464 C C . ARG A 1 327 ? 24.141 -17.875 -15.031 1 96.88 327 ARG A C 1
ATOM 2466 O O . ARG A 1 327 ? 25.281 -18.141 -15.391 1 96.88 327 ARG A O 1
ATOM 2473 N N . LEU A 1 328 ? 23.844 -17.328 -13.883 1 98.12 328 LEU A N 1
ATOM 2474 C CA . LEU A 1 328 ? 24.875 -17.016 -12.906 1 98.12 328 LEU A CA 1
ATOM 2475 C C . LEU A 1 328 ? 25.172 -18.219 -12.023 1 98.12 328 LEU A C 1
ATOM 2477 O O . LEU A 1 328 ? 26.172 -18.234 -11.297 1 98.12 328 LEU A O 1
ATOM 2481 N N . ILE A 1 329 ? 24.359 -19.281 -12.031 1 98.69 329 ILE A N 1
ATOM 2482 C CA . ILE A 1 329 ? 24.453 -20.375 -11.07 1 98.69 329 ILE A CA 1
ATOM 2483 C C . ILE A 1 329 ? 25.812 -21.078 -11.211 1 98.69 329 ILE A C 1
ATOM 2485 O O . ILE A 1 329 ? 26.516 -21.266 -10.219 1 98.69 329 ILE A O 1
ATOM 2489 N N . ALA A 1 330 ? 26.25 -21.375 -12.43 1 98.69 330 ALA A N 1
ATOM 2490 C CA . ALA A 1 330 ? 27.5 -22.109 -12.648 1 98.69 330 ALA A CA 1
ATOM 2491 C C . ALA A 1 330 ? 28.703 -21.297 -12.195 1 98.69 330 ALA A C 1
ATOM 2493 O O . ALA A 1 330 ? 29.531 -21.766 -11.406 1 98.69 330 ALA A O 1
ATOM 2494 N N . PRO A 1 331 ? 28.781 -20.016 -12.617 1 98.56 331 PRO A N 1
ATOM 2495 C CA . PRO A 1 331 ? 29.922 -19.203 -12.148 1 98.56 331 PRO A CA 1
ATOM 2496 C C . PRO A 1 331 ? 29.938 -19.047 -10.625 1 98.56 331 PRO A C 1
ATOM 2498 O O . PRO A 1 331 ? 31.016 -19.031 -10.016 1 98.56 331 PRO A O 1
ATOM 2501 N N . ILE A 1 332 ? 28.797 -18.906 -9.977 1 98.75 332 ILE A N 1
ATOM 2502 C CA . ILE A 1 332 ? 28.734 -18.719 -8.531 1 98.75 332 ILE A CA 1
ATOM 2503 C C . ILE A 1 332 ? 29.234 -19.969 -7.824 1 98.75 332 ILE A C 1
ATOM 2505 O O . ILE A 1 332 ? 30.031 -19.891 -6.898 1 98.75 332 ILE A O 1
ATOM 2509 N N . VAL A 1 333 ? 28.781 -21.172 -8.289 1 98.81 333 VAL A N 1
ATOM 2510 C CA . VAL A 1 333 ? 29.219 -22.422 -7.699 1 98.81 333 VAL A CA 1
ATOM 2511 C C . VAL A 1 333 ? 30.719 -22.594 -7.887 1 98.81 333 VAL A C 1
ATOM 2513 O O . VAL A 1 333 ? 31.422 -23 -6.961 1 98.81 333 VAL A O 1
ATOM 2516 N N . TYR A 1 334 ? 31.203 -22.25 -9.078 1 98.69 334 TYR A N 1
ATOM 2517 C CA . TYR A 1 334 ? 32.625 -22.328 -9.398 1 98.69 334 TYR A CA 1
ATOM 2518 C C . TYR A 1 334 ? 33.438 -21.469 -8.453 1 98.69 334 TYR A C 1
ATOM 2520 O O . TYR A 1 334 ? 34.438 -21.938 -7.871 1 98.69 334 TYR A O 1
ATOM 2528 N N . ARG A 1 335 ? 33.031 -20.297 -8.227 1 98.5 335 ARG A N 1
ATOM 2529 C CA . ARG A 1 335 ? 33.75 -19.344 -7.383 1 98.5 335 ARG A CA 1
ATOM 2530 C C . ARG A 1 335 ? 33.656 -19.734 -5.91 1 98.5 335 ARG A C 1
ATOM 2532 O O . ARG A 1 335 ? 34.625 -19.594 -5.16 1 98.5 335 ARG A O 1
ATOM 2539 N N . LEU A 1 336 ? 32.469 -20.219 -5.496 1 98.62 336 LEU A N 1
ATOM 2540 C CA . LEU A 1 336 ? 32.312 -20.672 -4.121 1 98.62 336 LEU A CA 1
ATOM 2541 C C . LEU A 1 336 ? 33.25 -21.828 -3.826 1 98.62 336 LEU A C 1
ATOM 2543 O O . LEU A 1 336 ? 33.781 -21.953 -2.713 1 98.62 336 LEU A O 1
ATOM 2547 N N . ASN A 1 337 ? 33.406 -22.719 -4.816 1 98.12 337 ASN A N 1
ATOM 2548 C CA . ASN A 1 337 ? 34.281 -23.875 -4.652 1 98.12 337 ASN A CA 1
ATOM 2549 C C . ASN A 1 337 ? 35.75 -23.469 -4.57 1 98.12 337 ASN A C 1
ATOM 2551 O O . ASN A 1 337 ? 36.5 -24 -3.758 1 98.12 337 ASN A O 1
ATOM 2555 N N . ARG A 1 338 ? 36.125 -22.484 -5.402 1 97.62 338 ARG A N 1
ATOM 2556 C CA . ARG A 1 338 ? 37.5 -22 -5.434 1 97.62 338 ARG A CA 1
ATOM 2557 C C . ARG A 1 338 ? 37.781 -21.078 -4.25 1 97.62 338 ARG A C 1
ATOM 2559 O O . ARG A 1 338 ? 38.812 -21.25 -3.564 1 97.62 338 ARG A O 1
ATOM 2566 N N . CYS A 1 339 ? 36.969 -20.156 -4.027 1 98.25 339 CYS A N 1
ATOM 2567 C CA . CYS A 1 339 ? 36.969 -19.234 -2.895 1 98.25 339 CYS A CA 1
ATOM 2568 C C . CYS A 1 339 ? 38.281 -18.469 -2.799 1 98.25 339 CYS A C 1
ATOM 2570 O O . CYS A 1 339 ? 38.875 -18.375 -1.721 1 98.25 339 CYS A O 1
ATOM 2572 N N . SER A 1 340 ? 38.844 -18.016 -3.859 1 97.12 340 SER A N 1
ATOM 2573 C CA . SER A 1 340 ? 40 -17.109 -3.855 1 97.12 340 SER A CA 1
ATOM 2574 C C . SER A 1 340 ? 39.594 -15.734 -3.303 1 97.12 340 SER A C 1
ATOM 2576 O O . SER A 1 340 ? 38.406 -15.445 -3.119 1 97.12 340 SER A O 1
ATOM 2578 N N . PRO A 1 341 ? 40.562 -14.922 -3.01 1 95.94 341 PRO A N 1
ATOM 2579 C CA . PRO A 1 341 ? 40.219 -13.578 -2.525 1 95.94 341 PRO A CA 1
ATOM 2580 C C . PRO A 1 341 ? 39.312 -12.805 -3.482 1 95.94 341 PRO A C 1
ATOM 2582 O O . PRO A 1 341 ? 38.375 -12.125 -3.043 1 95.94 341 PRO A O 1
ATOM 2585 N N . ASP A 1 342 ? 39.5 -12.969 -4.793 1 94.19 342 ASP A N 1
ATOM 2586 C CA . ASP A 1 342 ? 38.625 -12.336 -5.789 1 94.19 342 ASP A CA 1
ATOM 2587 C C . ASP A 1 342 ? 37.25 -12.938 -5.77 1 94.19 342 ASP A C 1
ATOM 2589 O O . ASP A 1 342 ? 36.25 -12.242 -6.02 1 94.19 342 ASP A O 1
ATOM 2593 N N . ASP A 1 343 ? 37.219 -14.172 -5.5 1 97.62 343 ASP A N 1
ATOM 2594 C CA . ASP A 1 343 ? 35.906 -14.844 -5.402 1 97.62 343 ASP A CA 1
ATOM 2595 C C . ASP A 1 343 ? 35.125 -14.312 -4.223 1 97.62 343 ASP A C 1
ATOM 2597 O O . ASP A 1 343 ? 33.906 -14.109 -4.332 1 97.62 343 ASP A O 1
ATOM 2601 N N . VAL A 1 344 ? 35.844 -14.047 -3.107 1 97.94 344 VAL A N 1
ATOM 2602 C CA . VAL A 1 344 ? 35.188 -13.547 -1.902 1 97.94 344 VAL A CA 1
ATOM 2603 C C . VAL A 1 344 ? 34.531 -12.195 -2.195 1 97.94 344 VAL A C 1
ATOM 2605 O O . VAL A 1 344 ? 33.344 -11.977 -1.833 1 97.94 344 VAL A O 1
ATOM 2608 N N . ASP A 1 345 ? 35.188 -11.359 -2.889 1 96.44 345 ASP A N 1
ATOM 2609 C CA . ASP A 1 345 ? 34.688 -10.039 -3.215 1 96.44 345 ASP A CA 1
ATOM 2610 C C . ASP A 1 345 ? 33.5 -10.133 -4.188 1 96.44 345 ASP A C 1
ATOM 2612 O O . ASP A 1 345 ? 32.469 -9.469 -3.998 1 96.44 345 ASP A O 1
ATOM 2616 N N . SER A 1 346 ? 33.625 -10.938 -5.199 1 96.94 346 SER A N 1
ATOM 2617 C CA . SER A 1 346 ? 32.562 -11.094 -6.207 1 96.94 346 SER A CA 1
ATOM 2618 C C . SER A 1 346 ? 31.328 -11.727 -5.613 1 96.94 346 SER A C 1
ATOM 2620 O O . SER A 1 346 ? 30.203 -11.273 -5.871 1 96.94 346 SER A O 1
ATOM 2622 N N . ILE A 1 347 ? 31.531 -12.758 -4.82 1 97.94 347 ILE A N 1
ATOM 2623 C CA . ILE A 1 347 ? 30.406 -13.43 -4.18 1 97.94 347 ILE A CA 1
ATOM 2624 C C . ILE A 1 347 ? 29.75 -12.484 -3.174 1 97.94 347 ILE A C 1
ATOM 2626 O O . ILE A 1 347 ? 28.531 -12.477 -3.027 1 97.94 347 ILE A O 1
ATOM 2630 N N . GLY A 1 348 ? 30.594 -11.703 -2.455 1 97.12 348 GLY A N 1
ATOM 2631 C CA . GLY A 1 348 ? 30.047 -10.695 -1.567 1 97.12 348 GLY A CA 1
ATOM 2632 C C . GLY A 1 348 ? 29.125 -9.711 -2.273 1 97.12 348 GLY A C 1
ATOM 2633 O O . GLY A 1 348 ? 28.031 -9.414 -1.784 1 97.12 348 GLY A O 1
ATOM 2634 N N . ASN A 1 349 ? 29.547 -9.266 -3.434 1 95.56 349 ASN A N 1
ATOM 2635 C CA . ASN A 1 349 ? 28.719 -8.359 -4.23 1 95.56 349 ASN A CA 1
ATOM 2636 C C . ASN A 1 349 ? 27.422 -9.031 -4.68 1 95.56 349 ASN A C 1
ATOM 2638 O O . ASN A 1 349 ? 26.359 -8.43 -4.602 1 95.56 349 ASN A O 1
ATOM 2642 N N . PHE A 1 350 ? 27.547 -10.273 -5.09 1 96.94 350 PHE A N 1
ATOM 2643 C CA . PHE A 1 350 ? 26.375 -11.047 -5.504 1 96.94 350 PHE A CA 1
ATOM 2644 C C . PHE A 1 350 ? 25.344 -11.102 -4.391 1 96.94 350 PHE A C 1
ATOM 2646 O O . PHE A 1 350 ? 24.156 -10.836 -4.621 1 96.94 350 PHE A O 1
ATOM 2653 N N . LEU A 1 351 ? 25.797 -11.406 -3.215 1 97.44 351 LEU A N 1
ATOM 2654 C CA . LEU A 1 351 ? 24.891 -11.562 -2.088 1 97.44 351 LEU A CA 1
ATOM 2655 C C . LEU A 1 351 ? 24.281 -10.227 -1.694 1 97.44 351 LEU A C 1
ATOM 2657 O O . LEU A 1 351 ? 23.094 -10.156 -1.325 1 97.44 351 LEU A O 1
ATOM 2661 N N . ASP A 1 352 ? 25.031 -9.156 -1.826 1 94.31 352 ASP A N 1
ATOM 2662 C CA . ASP A 1 352 ? 24.5 -7.824 -1.537 1 94.31 352 ASP A CA 1
ATOM 2663 C C . ASP A 1 352 ? 23.375 -7.461 -2.506 1 94.31 352 ASP A C 1
ATOM 2665 O O . ASP A 1 352 ? 22.312 -6.996 -2.088 1 94.31 352 ASP A O 1
ATOM 2669 N N . VAL A 1 353 ? 23.609 -7.695 -3.773 1 93.31 353 VAL A N 1
ATOM 2670 C CA . VAL A 1 353 ? 22.625 -7.371 -4.801 1 93.31 353 VAL A CA 1
ATOM 2671 C C . VAL A 1 353 ? 21.391 -8.273 -4.645 1 93.31 353 VAL A C 1
ATOM 2673 O O . VAL A 1 353 ? 20.266 -7.812 -4.75 1 93.31 353 VAL A O 1
ATOM 2676 N N . LEU A 1 354 ? 21.672 -9.5 -4.375 1 94.75 354 LEU A N 1
ATOM 2677 C CA . LEU A 1 354 ? 20.578 -10.445 -4.203 1 94.75 354 LEU A CA 1
ATOM 2678 C C . LEU A 1 354 ? 19.703 -10.047 -3.021 1 94.75 354 LEU A C 1
ATOM 2680 O O . LEU A 1 354 ? 18.469 -10.141 -3.098 1 94.75 354 LEU A O 1
ATOM 2684 N N . ASN A 1 355 ? 20.297 -9.641 -1.936 1 92.5 355 ASN A N 1
ATOM 2685 C CA . ASN A 1 355 ? 19.547 -9.18 -0.77 1 92.5 355 ASN A CA 1
ATOM 2686 C C . ASN A 1 355 ? 18.625 -8.008 -1.117 1 92.5 355 ASN A C 1
ATOM 2688 O O . ASN A 1 355 ? 17.484 -7.957 -0.674 1 92.5 355 ASN A O 1
ATOM 2692 N N . SER A 1 356 ? 19.156 -7.129 -1.888 1 88.25 356 SER A N 1
ATOM 2693 C CA . SER A 1 356 ? 18.359 -5.984 -2.326 1 88.25 356 SER A CA 1
ATOM 2694 C C . SER A 1 356 ? 17.188 -6.422 -3.203 1 88.25 356 SER A C 1
ATOM 2696 O O . SER A 1 356 ? 16.078 -5.922 -3.055 1 88.25 356 SER A O 1
ATOM 2698 N N . ASP A 1 357 ? 17.453 -7.367 -4.016 1 87.75 357 ASP A N 1
ATOM 2699 C CA . ASP A 1 357 ? 16.406 -7.898 -4.898 1 87.75 357 ASP A CA 1
ATOM 2700 C C . ASP A 1 357 ? 15.305 -8.578 -4.102 1 87.75 357 ASP A C 1
ATOM 2702 O O . ASP A 1 357 ? 14.117 -8.391 -4.379 1 87.75 357 ASP A O 1
ATOM 2706 N N . MET A 1 358 ? 15.734 -9.312 -3.195 1 87.19 358 MET A N 1
ATOM 2707 C CA . MET A 1 358 ? 14.797 -10.141 -2.445 1 87.19 358 MET A CA 1
ATOM 2708 C C . MET A 1 358 ? 13.953 -9.297 -1.494 1 87.19 358 MET A C 1
ATOM 2710 O O . MET A 1 358 ? 12.875 -9.711 -1.073 1 87.19 358 MET A O 1
ATOM 2714 N N . THR A 1 359 ? 14.375 -8.07 -1.139 1 80.19 359 THR A N 1
ATOM 2715 C CA . THR A 1 359 ? 13.672 -7.254 -0.153 1 80.19 359 THR A CA 1
ATOM 2716 C C . THR A 1 359 ? 12.953 -6.09 -0.828 1 80.19 359 THR A C 1
ATOM 2718 O O . THR A 1 359 ? 12.305 -5.285 -0.159 1 80.19 359 THR A O 1
ATOM 2721 N N . TYR A 1 360 ? 13.109 -6.047 -2.07 1 75.69 360 TYR A N 1
ATOM 2722 C CA . TYR A 1 360 ? 12.445 -4.98 -2.814 1 75.69 360 TYR A CA 1
ATOM 2723 C C . TYR A 1 360 ? 10.93 -5.137 -2.758 1 75.69 360 TYR A C 1
ATOM 2725 O O . TYR A 1 360 ? 10.406 -6.238 -2.951 1 75.69 360 TYR A O 1
ATOM 2733 N N . THR A 1 361 ? 10.258 -4.074 -2.328 1 75.12 361 THR A N 1
ATOM 2734 C CA . THR A 1 361 ? 8.805 -4.086 -2.281 1 75.12 361 THR A CA 1
ATOM 2735 C C . THR A 1 361 ? 8.227 -2.959 -3.133 1 75.12 361 THR A C 1
ATOM 2737 O O . THR A 1 361 ? 8.852 -1.911 -3.297 1 75.12 361 THR A O 1
ATOM 2740 N N . THR A 1 362 ? 7.129 -3.256 -3.789 1 72.88 362 THR A N 1
ATOM 2741 C CA . THR A 1 362 ? 6.406 -2.232 -4.539 1 72.88 362 THR A CA 1
ATOM 2742 C C . THR A 1 362 ? 5.102 -1.868 -3.84 1 72.88 362 THR A C 1
ATOM 2744 O O . THR A 1 362 ? 4.73 -2.49 -2.842 1 72.88 362 THR A O 1
ATOM 274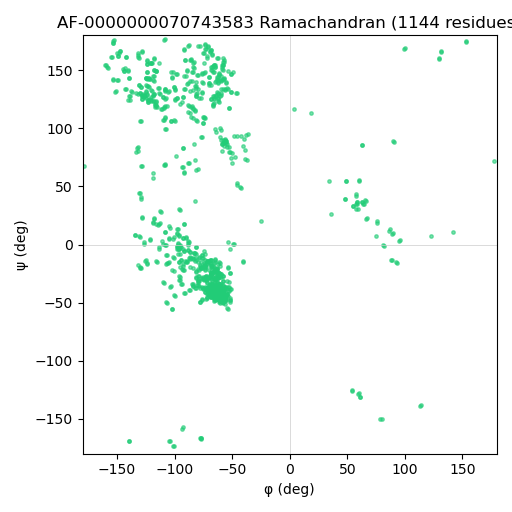7 N N . GLN A 1 363 ? 4.383 -0.898 -4.395 1 69.19 363 GLN A N 1
ATOM 2748 C CA . GLN A 1 363 ? 3.104 -0.448 -3.855 1 69.19 363 GLN A CA 1
ATOM 2749 C C . GLN A 1 363 ? 2.02 -1.503 -4.059 1 69.19 363 GLN A C 1
ATOM 2751 O O . GLN A 1 363 ? 1.008 -1.504 -3.354 1 69.19 363 GLN A O 1
ATOM 2756 N N . ASN A 1 364 ? 2.266 -2.486 -4.887 1 74.75 364 ASN A N 1
ATOM 2757 C CA . ASN A 1 364 ? 1.279 -3.514 -5.207 1 74.75 364 ASN A CA 1
ATOM 2758 C C . ASN A 1 364 ? 1.206 -4.578 -4.113 1 74.75 364 ASN A C 1
ATOM 2760 O O . ASN A 1 364 ? 0.231 -5.328 -4.035 1 74.75 364 ASN A O 1
ATOM 2764 N N . GLU A 1 365 ? 2.232 -4.555 -3.258 1 78.88 365 GLU A N 1
ATOM 2765 C CA . GLU A 1 365 ? 2.342 -5.652 -2.305 1 78.88 365 GLU A CA 1
ATOM 2766 C C . GLU A 1 365 ? 1.209 -5.613 -1.283 1 78.88 365 GLU A C 1
ATOM 2768 O O . GLU A 1 365 ? 0.791 -6.652 -0.772 1 78.88 365 GLU A O 1
ATOM 2773 N N . ILE A 1 366 ? 0.684 -4.465 -1.076 1 79.62 366 ILE A N 1
ATOM 2774 C CA . ILE A 1 366 ? -0.354 -4.324 -0.06 1 79.62 366 ILE A CA 1
ATOM 2775 C C . ILE A 1 366 ? -1.644 -4.984 -0.545 1 79.62 366 ILE A C 1
ATOM 2777 O O . ILE A 1 366 ? -2.537 -5.273 0.253 1 79.62 366 ILE A O 1
ATOM 2781 N N . TYR A 1 367 ? -1.77 -5.25 -1.804 1 83.75 367 TYR A N 1
ATOM 2782 C CA . TYR A 1 367 ? -2.977 -5.84 -2.373 1 83.75 367 TYR A CA 1
ATOM 2783 C C . TYR A 1 367 ? -2.885 -7.359 -2.398 1 83.75 367 TYR A C 1
ATOM 2785 O O . TYR A 1 367 ? -3.861 -8.039 -2.715 1 83.75 367 TYR A O 1
ATOM 2793 N N . ASN A 1 368 ? -1.688 -7.816 -2.018 1 83.81 368 ASN A N 1
ATOM 2794 C CA . ASN A 1 368 ? -1.54 -9.258 -1.815 1 83.81 368 ASN A CA 1
ATOM 2795 C C . ASN A 1 368 ? -2.049 -9.68 -0.443 1 83.81 368 ASN A C 1
ATOM 2797 O O . ASN A 1 368 ? -1.85 -8.977 0.546 1 83.81 368 ASN A O 1
ATOM 2801 N N . SER A 1 369 ? -2.783 -10.758 -0.392 1 87.62 369 SER A N 1
ATOM 2802 C CA . SER A 1 369 ? -3.223 -11.281 0.896 1 87.62 369 SER A CA 1
ATOM 2803 C C . SER A 1 369 ? -2.475 -12.562 1.253 1 87.62 369 SER A C 1
ATOM 2805 O O . SER A 1 369 ? -2.871 -13.656 0.841 1 87.62 369 SER A O 1
ATOM 2807 N N . ASN A 1 370 ? -1.481 -12.445 2.078 1 91.06 370 ASN A N 1
ATOM 2808 C CA . ASN A 1 370 ? -0.788 -13.625 2.578 1 91.06 370 ASN A CA 1
ATOM 2809 C C . ASN A 1 370 ? -1.707 -14.5 3.434 1 91.06 370 ASN A C 1
ATOM 2811 O O . ASN A 1 370 ? -1.58 -15.727 3.439 1 91.06 370 ASN A O 1
ATOM 2815 N N . LEU A 1 371 ? -2.648 -13.828 4.098 1 95.5 371 LEU A N 1
ATOM 2816 C CA . LEU A 1 371 ? -3.615 -14.578 4.895 1 95.5 371 LEU A CA 1
ATOM 2817 C C . LEU A 1 371 ? -4.453 -15.492 4.008 1 95.5 371 LEU A C 1
ATOM 2819 O O . LEU A 1 371 ? -4.648 -16.672 4.328 1 95.5 371 LEU A O 1
ATOM 2823 N N . LEU A 1 372 ? -4.949 -14.922 2.91 1 96.06 3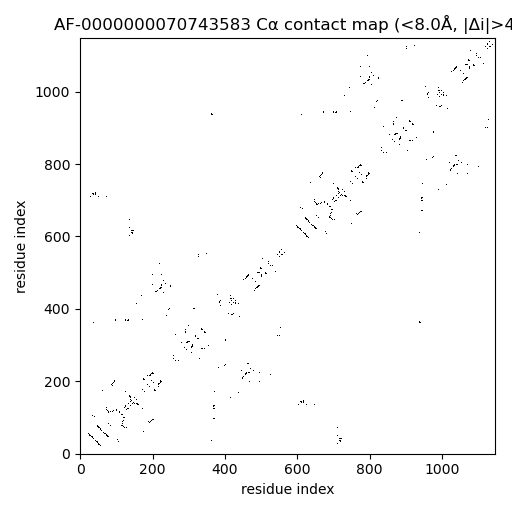72 LEU A N 1
ATOM 2824 C CA . LEU A 1 372 ? -5.727 -15.727 1.978 1 96.06 372 LEU A CA 1
ATOM 2825 C C . LEU A 1 372 ? -4.887 -16.875 1.417 1 96.06 372 LEU A C 1
ATOM 2827 O O . LEU A 1 372 ? -5.363 -18 1.312 1 96.06 372 LEU A O 1
ATOM 2831 N N . PHE A 1 373 ? -3.68 -16.578 1.087 1 94.62 373 PHE A N 1
ATOM 2832 C CA . PHE A 1 373 ? -2.775 -17.594 0.549 1 94.62 373 PHE A CA 1
ATOM 2833 C C . PHE A 1 373 ? -2.621 -18.75 1.522 1 94.62 373 PHE A C 1
ATOM 2835 O O . PHE A 1 373 ? -2.82 -19.906 1.15 1 94.62 373 PHE A O 1
ATOM 2842 N N . PHE A 1 374 ? -2.318 -18.484 2.785 1 96.12 374 PHE A N 1
ATOM 2843 C CA . PHE A 1 374 ? -2.086 -19.531 3.775 1 96.12 374 PHE A CA 1
ATOM 2844 C C . PHE A 1 374 ? -3.377 -20.266 4.09 1 96.12 374 PHE A C 1
ATOM 2846 O O . PHE A 1 374 ? -3.359 -21.484 4.32 1 96.12 374 PHE A O 1
ATOM 2853 N N . LEU A 1 375 ? -4.496 -19.516 4.109 1 97.19 375 LEU A N 1
ATOM 2854 C CA . LEU A 1 375 ? -5.781 -20.156 4.328 1 97.19 375 LEU A CA 1
ATOM 2855 C C . LEU A 1 375 ? -6.023 -21.25 3.291 1 97.19 375 LEU A C 1
ATOM 2857 O O . LEU A 1 375 ? -6.352 -22.391 3.643 1 97.19 375 LEU A O 1
ATOM 2861 N N . ILE A 1 376 ? -5.816 -20.938 2.037 1 96.25 376 ILE A N 1
ATOM 2862 C CA . ILE A 1 376 ? -6.082 -21.875 0.948 1 96.25 376 ILE A CA 1
ATOM 2863 C C . ILE A 1 376 ? -5.043 -22.984 0.96 1 96.25 376 ILE A C 1
ATOM 2865 O O . ILE A 1 376 ? -5.387 -24.172 0.883 1 96.25 376 ILE A O 1
ATOM 2869 N N . VAL A 1 377 ? -3.783 -22.656 1.091 1 95.31 377 VAL A N 1
ATOM 2870 C CA . VAL A 1 377 ? -2.691 -23.625 1.023 1 95.31 377 VAL A CA 1
ATOM 2871 C C . VAL A 1 377 ? -2.848 -24.656 2.135 1 95.31 377 VAL A C 1
ATOM 2873 O O . VAL A 1 377 ? -2.818 -25.859 1.876 1 95.31 377 VAL A O 1
ATOM 2876 N N . PHE A 1 378 ? -3.084 -24.234 3.342 1 96.75 378 PHE A N 1
ATOM 2877 C CA . PHE A 1 378 ? -3.129 -25.172 4.465 1 96.75 378 PHE A CA 1
ATOM 2878 C C . PHE A 1 378 ? -4.441 -25.938 4.469 1 96.75 378 PHE A C 1
ATOM 2880 O O . PHE A 1 378 ? -4.52 -27.031 5.043 1 96.75 378 PHE A O 1
ATOM 2887 N N . SER A 1 379 ? -5.465 -25.406 3.803 1 96.5 379 SER A N 1
ATOM 2888 C CA . SER A 1 379 ? -6.746 -26.109 3.746 1 96.5 379 SER A CA 1
ATOM 2889 C C . SER A 1 379 ? -6.762 -27.156 2.631 1 96.5 379 SER A C 1
ATOM 2891 O O . SER A 1 379 ? -7.34 -28.234 2.785 1 96.5 379 SER A O 1
ATOM 2893 N N . GLU A 1 380 ? -6.051 -26.781 1.495 1 94.06 380 GLU A N 1
ATOM 2894 C CA . GLU A 1 380 ? -6.281 -27.641 0.342 1 94.06 380 GLU A CA 1
ATOM 2895 C C . GLU A 1 380 ? -4.965 -28.094 -0.282 1 94.06 380 GLU A C 1
ATOM 2897 O O . GLU A 1 380 ? -4.93 -29.062 -1.04 1 94.06 380 GLU A O 1
ATOM 2902 N N . MET A 1 381 ? -3.887 -27.422 -0.025 1 93.44 381 MET A N 1
ATOM 2903 C CA . MET A 1 381 ? -2.686 -27.656 -0.824 1 93.44 381 MET A CA 1
ATOM 2904 C C . MET A 1 381 ? -1.481 -27.938 0.071 1 93.44 381 MET A C 1
ATOM 2906 O O . MET A 1 381 ? -0.349 -27.594 -0.285 1 93.44 381 MET A O 1
ATOM 2910 N N . TRP A 1 382 ? -1.689 -28.359 1.195 1 93.69 382 TRP A N 1
ATOM 2911 C CA . TRP A 1 382 ? -0.7 -28.828 2.162 1 93.69 382 TRP A CA 1
ATOM 2912 C C . TRP A 1 382 ? -1.014 -30.25 2.619 1 93.69 382 TRP A C 1
ATOM 2914 O O . TRP A 1 382 ? -2.182 -30.625 2.738 1 93.69 382 TRP A O 1
ATOM 2924 N N . GLU A 1 383 ? 0.03 -31.047 2.82 1 90.75 383 GLU A N 1
ATOM 2925 C CA . GLU A 1 383 ? -0.208 -32.406 3.312 1 90.75 383 GLU A CA 1
ATOM 2926 C C . GLU A 1 383 ? -0.883 -32.375 4.68 1 90.75 383 GLU A C 1
ATOM 2928 O O . GLU A 1 383 ? -0.687 -31.438 5.461 1 90.75 383 GLU A O 1
ATOM 2933 N N . PHE A 1 384 ? -1.754 -33.375 4.992 1 84.94 384 PHE A N 1
ATOM 2934 C CA . PHE A 1 384 ? -2.379 -33.562 6.297 1 84.94 384 PHE A CA 1
ATOM 2935 C C . PHE A 1 384 ? -2.229 -35 6.773 1 84.94 384 PHE A C 1
ATOM 2937 O O . PHE A 1 384 ? -2.578 -35.938 6.055 1 84.94 384 PHE A O 1
ATOM 2944 N N . PRO A 1 385 ? -1.771 -35.25 8.031 1 87.94 385 PRO A N 1
ATOM 2945 C CA . PRO A 1 385 ? -1.136 -34.25 8.906 1 87.94 385 PRO A CA 1
ATOM 2946 C C . PRO A 1 385 ? 0.106 -33.625 8.273 1 87.94 385 PRO A C 1
ATOM 2948 O O . PRO A 1 385 ? 0.69 -34.188 7.348 1 87.94 385 PRO A O 1
ATOM 2951 N N . GLY A 1 386 ? 0.386 -32.469 8.703 1 92.19 386 GLY A N 1
ATOM 2952 C CA . GLY A 1 386 ? 1.483 -31.734 8.094 1 92.19 386 GLY A CA 1
ATOM 2953 C C . GLY A 1 386 ? 2.85 -32.25 8.492 1 92.19 386 GLY A C 1
ATOM 2954 O O . GLY A 1 386 ? 3.012 -32.812 9.578 1 92.19 386 GLY A O 1
ATOM 2955 N N . PRO A 1 387 ? 3.809 -32.156 7.602 1 95.81 387 PRO A N 1
ATOM 2956 C CA . PRO A 1 387 ? 5.184 -32.531 7.961 1 95.81 387 PRO A CA 1
ATOM 2957 C C . PRO A 1 387 ? 5.758 -31.625 9.062 1 95.81 387 PRO A C 1
ATOM 2959 O O . PRO A 1 387 ? 5.477 -30.438 9.109 1 95.81 387 PRO A O 1
ATOM 2962 N N . SER A 1 388 ? 6.574 -32.219 9.945 1 97.31 388 SER A N 1
ATOM 2963 C CA . SER A 1 388 ? 7.199 -31.516 11.062 1 97.31 388 SER A CA 1
ATOM 2964 C C . SER A 1 388 ? 8.281 -30.562 10.57 1 97.31 388 SER A C 1
ATOM 2966 O O . SER A 1 388 ? 8.648 -30.594 9.398 1 97.31 388 SER A O 1
ATOM 2968 N N . VAL A 1 389 ? 8.734 -29.734 11.531 1 96.94 389 VAL A N 1
ATOM 2969 C CA . VAL A 1 389 ? 9.852 -28.828 11.258 1 96.94 389 VAL A CA 1
ATOM 2970 C C . VAL A 1 389 ? 11.055 -29.625 10.773 1 96.94 389 VAL A C 1
ATOM 2972 O O . VAL A 1 389 ? 11.703 -29.234 9.789 1 96.94 389 VAL A O 1
ATOM 2975 N N . ALA A 1 390 ? 11.367 -30.75 11.414 1 97.44 390 ALA A N 1
ATOM 2976 C CA . ALA A 1 390 ? 12.5 -31.578 11.047 1 97.44 390 ALA A CA 1
ATOM 2977 C C . ALA A 1 390 ? 12.336 -32.156 9.641 1 97.44 390 ALA A C 1
ATOM 2979 O O . ALA A 1 390 ? 13.297 -32.188 8.867 1 97.44 390 ALA A O 1
ATOM 2980 N N . GLU A 1 391 ? 11.164 -32.594 9.328 1 97.38 391 GLU A N 1
ATOM 2981 C CA . GLU A 1 391 ? 10.891 -33.156 8.008 1 97.38 391 GLU A CA 1
ATOM 2982 C C . GLU A 1 391 ? 11.047 -32.094 6.922 1 97.38 391 GLU A C 1
ATOM 2984 O O . GLU A 1 391 ? 11.641 -32.375 5.875 1 97.38 391 GLU A O 1
ATOM 2989 N N . MET A 1 392 ? 10.453 -30.953 7.156 1 97.56 392 MET A N 1
ATOM 2990 C CA . MET A 1 392 ? 10.555 -29.859 6.191 1 97.56 392 MET A CA 1
ATOM 2991 C C . MET A 1 392 ? 12.008 -29.453 5.969 1 97.56 392 MET A C 1
ATOM 2993 O O . MET A 1 392 ? 12.43 -29.234 4.832 1 97.56 392 MET A O 1
ATOM 2997 N N . ASN A 1 393 ? 12.781 -29.359 7.066 1 97.56 393 ASN A N 1
ATOM 2998 C CA . ASN A 1 393 ? 14.203 -29.062 6.961 1 97.56 393 ASN A CA 1
ATOM 2999 C C . ASN A 1 393 ? 14.953 -30.141 6.18 1 97.56 393 ASN A C 1
ATOM 3001 O O . ASN A 1 393 ? 15.852 -29.828 5.395 1 97.56 393 ASN A O 1
ATOM 3005 N N . ALA A 1 394 ? 14.625 -31.359 6.434 1 98 394 ALA A N 1
ATOM 3006 C CA . ALA A 1 394 ? 15.258 -32.469 5.723 1 98 394 ALA A CA 1
ATOM 3007 C C . ALA A 1 394 ? 14.961 -32.406 4.227 1 98 394 ALA A C 1
ATOM 3009 O O . ALA A 1 394 ? 15.836 -32.656 3.4 1 98 394 ALA A O 1
ATOM 3010 N N . ARG A 1 395 ? 13.727 -32.094 3.859 1 97.44 395 ARG A N 1
ATOM 3011 C CA . ARG A 1 395 ? 13.344 -31.953 2.459 1 97.44 395 ARG A CA 1
ATOM 3012 C C . ARG A 1 395 ? 14.141 -30.859 1.775 1 97.44 395 ARG A C 1
ATOM 3014 O O . ARG A 1 395 ? 14.68 -31.062 0.687 1 97.44 395 ARG A O 1
ATOM 3021 N N . PHE A 1 396 ? 14.227 -29.734 2.457 1 98.12 396 PHE A N 1
ATOM 3022 C CA . PHE A 1 396 ? 15 -28.625 1.902 1 98.12 396 PHE A CA 1
ATOM 3023 C C . PHE A 1 396 ? 16.484 -28.984 1.825 1 98.12 396 PHE A C 1
ATOM 3025 O O . PHE A 1 396 ? 17.125 -28.75 0.802 1 98.12 396 PHE A O 1
ATOM 3032 N N . GLY A 1 397 ? 17.031 -29.609 2.838 1 97.75 397 GLY A N 1
ATOM 3033 C CA . GLY A 1 397 ? 18.438 -29.969 2.934 1 97.75 397 GLY A CA 1
ATOM 3034 C C . GLY A 1 397 ? 18.844 -31.047 1.947 1 97.75 397 GLY A C 1
ATOM 3035 O O . GLY A 1 397 ? 20.031 -31.234 1.67 1 97.75 397 GLY A O 1
ATOM 3036 N N . SER A 1 398 ? 17.875 -31.734 1.455 1 97.38 398 SER A N 1
ATOM 3037 C CA . SER A 1 398 ? 18.188 -32.812 0.523 1 97.38 398 SER A CA 1
ATOM 3038 C C . SER A 1 398 ? 18.359 -32.281 -0.896 1 97.38 398 SER A C 1
ATOM 3040 O O . SER A 1 398 ? 18.828 -33 -1.778 1 97.38 398 SER A O 1
ATOM 3042 N N . THR A 1 399 ? 17.969 -31.062 -1.141 1 98.5 399 THR A N 1
ATOM 3043 C CA . THR A 1 399 ? 18.062 -30.484 -2.473 1 98.5 399 THR A CA 1
ATOM 3044 C C . THR A 1 399 ? 19.438 -29.859 -2.68 1 98.5 399 THR A C 1
ATOM 3046 O O . THR A 1 399 ? 20.156 -29.578 -1.715 1 98.5 399 THR A O 1
ATOM 3049 N N . LYS A 1 400 ? 19.844 -29.672 -3.922 1 98.56 400 LYS A N 1
ATOM 3050 C CA . LYS A 1 400 ? 21.047 -28.891 -4.223 1 98.56 400 LYS A CA 1
ATOM 3051 C C . LYS A 1 400 ? 20.734 -27.391 -4.277 1 98.56 400 LYS A C 1
ATOM 3053 O O . LYS A 1 400 ? 21.578 -26.562 -3.947 1 98.56 400 LYS A O 1
ATOM 3058 N N . LEU A 1 401 ? 19.578 -27.094 -4.723 1 98 401 LEU A N 1
ATOM 3059 C CA . LEU A 1 401 ? 19.078 -25.719 -4.695 1 98 401 LEU A CA 1
ATOM 3060 C C . LEU A 1 401 ? 17.562 -25.688 -4.645 1 98 401 LEU A C 1
ATOM 3062 O O . LEU A 1 401 ? 16.891 -26.547 -5.219 1 98 401 LEU A O 1
ATOM 3066 N N . SER A 1 402 ? 17 -24.828 -3.941 1 97.94 402 SER A N 1
ATOM 3067 C CA . SER A 1 402 ? 15.586 -24.469 -3.805 1 97.94 402 SER A CA 1
ATOM 3068 C C . SER A 1 402 ? 15.43 -23.062 -3.236 1 97.94 402 SER A C 1
ATOM 3070 O O . SER A 1 402 ? 16.328 -22.547 -2.566 1 97.94 402 SER A O 1
ATOM 3072 N N . ASP A 1 403 ? 14.344 -22.375 -3.498 1 95.5 403 ASP A N 1
ATOM 3073 C CA . ASP A 1 403 ? 14.234 -20.953 -3.193 1 95.5 403 ASP A CA 1
ATOM 3074 C C . ASP A 1 403 ? 13.945 -20.734 -1.71 1 95.5 403 ASP A C 1
ATOM 3076 O O . ASP A 1 403 ? 14.039 -19.609 -1.218 1 95.5 403 ASP A O 1
ATOM 3080 N N . GLY A 1 404 ? 13.617 -21.781 -0.983 1 93.56 404 GLY A N 1
ATOM 3081 C CA . GLY A 1 404 ? 13.516 -21.719 0.467 1 93.56 404 GLY A CA 1
ATOM 3082 C C . GLY A 1 404 ? 12.258 -21.031 0.947 1 93.56 404 GLY A C 1
ATOM 3083 O O . GLY A 1 404 ? 12.164 -20.625 2.111 1 93.56 404 GLY A O 1
ATOM 3084 N N . THR A 1 405 ? 11.242 -20.875 0.209 1 89.88 405 THR A N 1
ATOM 3085 C CA . THR A 1 405 ? 10.039 -20.094 0.492 1 89.88 405 THR A CA 1
ATOM 3086 C C . THR A 1 405 ? 9.18 -20.797 1.55 1 89.88 405 THR A C 1
ATOM 3088 O O . THR A 1 405 ? 8.539 -20.125 2.365 1 89.88 405 THR A O 1
ATOM 3091 N N . PHE A 1 406 ? 9.25 -22.172 1.627 1 93.94 406 PHE A N 1
ATOM 3092 C CA . PHE A 1 406 ? 8.141 -22.812 2.332 1 93.94 406 PHE A CA 1
ATOM 3093 C C . PHE A 1 406 ? 8.656 -23.672 3.473 1 93.94 406 PHE A C 1
ATOM 3095 O O . PHE A 1 406 ? 7.895 -24.062 4.359 1 93.94 406 PHE A O 1
ATOM 3102 N N . TYR A 1 407 ? 9.953 -24.031 3.516 1 95.75 407 TYR A N 1
ATOM 3103 C CA . TYR A 1 407 ? 10.414 -25.047 4.461 1 95.75 407 TYR A CA 1
ATOM 3104 C C . TYR A 1 407 ? 10.328 -24.531 5.895 1 95.75 407 TYR A C 1
ATOM 3106 O O . TYR A 1 407 ? 10.336 -25.312 6.844 1 95.75 407 TYR A O 1
ATOM 3114 N N . LYS A 1 408 ? 10.133 -23.203 6.027 1 94.38 408 LYS A N 1
ATOM 3115 C CA . LYS A 1 408 ? 10.086 -22.625 7.363 1 94.38 408 LYS A CA 1
ATOM 3116 C C . LYS A 1 408 ? 8.648 -22.469 7.848 1 94.38 408 LYS A C 1
ATOM 3118 O O . LYS A 1 408 ? 8.414 -21.969 8.945 1 94.38 408 LYS A O 1
ATOM 3123 N N . LEU A 1 409 ? 7.617 -22.984 7.172 1 95.56 409 LEU A N 1
ATOM 3124 C CA . LEU A 1 409 ? 6.23 -22.594 7.41 1 95.56 409 LEU A CA 1
ATOM 3125 C C . LEU A 1 409 ? 5.555 -23.578 8.375 1 95.56 409 LEU A C 1
ATOM 3127 O O . LEU A 1 409 ? 4.402 -23.359 8.758 1 95.56 409 LEU A O 1
ATOM 3131 N N . ALA A 1 410 ? 6.277 -24.609 8.844 1 96 410 ALA A N 1
ATOM 3132 C CA . ALA A 1 410 ? 5.664 -25.625 9.688 1 96 410 ALA A CA 1
ATOM 3133 C C . ALA A 1 410 ? 5.059 -25 10.945 1 96 410 ALA A C 1
ATOM 3135 O O . ALA A 1 410 ? 3.926 -25.328 11.312 1 96 410 ALA A O 1
ATOM 3136 N N . PRO A 1 411 ? 5.746 -24.047 11.617 1 96.31 411 PRO A N 1
ATOM 3137 C CA . PRO A 1 411 ? 5.121 -23.438 12.797 1 96.31 411 PRO A CA 1
ATOM 3138 C C . PRO A 1 411 ? 3.846 -22.656 12.453 1 96.31 411 PRO A C 1
ATOM 3140 O O . PRO A 1 411 ? 2.879 -22.688 13.219 1 96.31 411 PRO A O 1
ATOM 3143 N N . VAL A 1 412 ? 3.805 -21.984 11.352 1 96.75 412 VAL A N 1
ATOM 3144 C CA . VAL A 1 412 ? 2.625 -21.234 10.922 1 96.75 412 VAL A CA 1
ATOM 3145 C C . VAL A 1 412 ? 1.486 -22.203 10.617 1 96.75 412 VAL A C 1
ATOM 3147 O O . VAL A 1 412 ? 0.333 -21.953 10.969 1 96.75 412 VAL A O 1
ATOM 3150 N N . TYR A 1 413 ? 1.874 -23.328 9.969 1 97.81 413 TYR A N 1
ATOM 3151 C CA . TYR A 1 413 ? 0.884 -24.375 9.734 1 97.81 413 TYR A CA 1
ATOM 3152 C C . TYR A 1 413 ? 0.237 -24.828 11.039 1 97.81 413 TYR A C 1
ATOM 3154 O O . TYR A 1 413 ? -0.987 -24.953 11.125 1 97.81 413 TYR A O 1
ATOM 3162 N N . CYS A 1 414 ? 1.031 -25.094 12.07 1 97.94 414 CYS A N 1
ATOM 3163 C CA . CYS A 1 414 ? 0.505 -25.531 13.359 1 97.94 414 CYS A CA 1
ATOM 3164 C C . CYS A 1 414 ? -0.452 -24.484 13.938 1 97.94 414 CYS A C 1
ATOM 3166 O O . CYS A 1 414 ? -1.509 -24.844 14.461 1 97.94 414 CYS A O 1
ATOM 3168 N N . ALA A 1 415 ? -0.053 -23.25 13.812 1 97.88 415 ALA A N 1
ATOM 3169 C CA . ALA A 1 415 ? -0.883 -22.172 14.352 1 97.88 415 ALA A CA 1
ATOM 3170 C C . ALA A 1 415 ? -2.205 -22.062 13.602 1 97.88 415 ALA A C 1
ATOM 3172 O O . ALA A 1 415 ? -3.264 -21.891 14.211 1 97.88 415 ALA A O 1
ATOM 3173 N N . PHE A 1 416 ? -2.203 -22.188 12.281 1 98.19 416 PHE A N 1
ATOM 3174 C CA . PHE A 1 416 ? -3.387 -22.047 11.438 1 98.19 416 PHE A CA 1
ATOM 3175 C C . PHE A 1 416 ? -4.32 -23.234 11.617 1 98.19 416 PHE A C 1
ATOM 3177 O O . PHE A 1 416 ? -5.539 -23.078 11.695 1 98.19 416 PHE A O 1
ATOM 3184 N N . SER A 1 417 ? -3.734 -24.453 11.68 1 97.94 417 SER A N 1
ATOM 3185 C CA . SER A 1 417 ? -4.504 -25.688 11.578 1 97.94 417 SER A CA 1
ATOM 3186 C C . SER A 1 417 ? -4.898 -26.219 12.961 1 97.94 417 SER A C 1
ATOM 3188 O O . SER A 1 417 ? -5.793 -27.062 13.078 1 97.94 417 SER A O 1
ATOM 3190 N N . LYS A 1 418 ? -4.16 -25.781 13.914 1 96.94 418 LYS A N 1
ATOM 3191 C CA . LYS A 1 418 ? -4.316 -26.344 15.25 1 96.94 418 LYS A CA 1
ATOM 3192 C C . LYS A 1 418 ? -4.172 -27.859 15.227 1 96.94 418 LYS A C 1
ATOM 3194 O O . LYS A 1 418 ? -4.871 -28.578 15.953 1 96.94 418 LYS A O 1
ATOM 3199 N N . ASP A 1 419 ? -3.293 -28.328 14.297 1 96.31 419 ASP A N 1
ATOM 3200 C CA . ASP A 1 419 ? -2.938 -29.734 14.18 1 96.31 419 ASP A CA 1
ATOM 3201 C C . ASP A 1 419 ? -2.523 -30.312 15.531 1 96.31 419 ASP A C 1
ATOM 3203 O O . ASP A 1 419 ? -1.704 -29.719 16.234 1 96.31 419 ASP A O 1
ATOM 3207 N N . ASN A 1 420 ? -3.061 -31.469 15.938 1 94.69 420 ASN A N 1
ATOM 3208 C CA . ASN A 1 420 ? -2.852 -32.031 17.266 1 94.69 420 ASN A CA 1
ATOM 3209 C C . ASN A 1 420 ? -1.74 -33.094 17.25 1 94.69 420 ASN A C 1
ATOM 3211 O O . ASN A 1 420 ? -1.628 -33.906 18.188 1 94.69 420 ASN A O 1
ATOM 3215 N N . SER A 1 421 ? -0.971 -33.156 16.188 1 95.88 421 SER A N 1
ATOM 3216 C CA . SER A 1 421 ? 0.222 -34 16.219 1 95.88 421 SER A CA 1
ATOM 3217 C C . SER A 1 421 ? 1.173 -33.594 17.328 1 95.88 421 SER A C 1
ATOM 3219 O O . SER A 1 421 ? 1.229 -32.406 17.688 1 95.88 421 SER A O 1
ATOM 3221 N N . LYS A 1 422 ? 1.994 -34.5 17.828 1 96.12 422 LYS A N 1
ATOM 3222 C CA . LYS A 1 422 ? 2.879 -34.25 18.969 1 96.12 422 LYS A CA 1
ATOM 3223 C C . LYS A 1 422 ? 3.875 -33.156 18.641 1 96.12 422 LYS A C 1
ATOM 3225 O O . LYS A 1 422 ? 4.16 -32.281 19.484 1 96.12 422 LYS A O 1
ATOM 3230 N N . TRP A 1 423 ? 4.398 -33.156 17.422 1 96.19 423 TRP A N 1
ATOM 3231 C CA . TRP A 1 423 ? 5.391 -32.156 17.062 1 96.19 423 TRP A CA 1
ATOM 3232 C C . TRP A 1 423 ? 4.77 -30.766 17.047 1 96.19 423 TRP A C 1
ATOM 3234 O O . TRP A 1 423 ? 5.418 -29.781 17.422 1 96.19 423 TRP A O 1
ATOM 3244 N N . CYS A 1 424 ? 3.557 -30.609 16.641 1 96.38 424 CYS A N 1
ATOM 3245 C CA . CYS A 1 424 ? 2.855 -29.328 16.672 1 96.38 424 CYS A CA 1
ATOM 3246 C C . CYS A 1 424 ? 2.537 -28.906 18.109 1 96.38 424 CYS A C 1
ATOM 3248 O O . CYS A 1 424 ? 2.684 -27.734 18.469 1 96.38 424 CYS A O 1
ATOM 3250 N N . GLU A 1 425 ? 2.068 -29.875 18.922 1 96.12 425 GLU A N 1
ATOM 3251 C CA . GLU A 1 425 ? 1.775 -29.594 20.328 1 96.12 425 GLU A CA 1
ATOM 3252 C C . GLU A 1 425 ? 3.008 -29.062 21.047 1 96.12 425 GLU A C 1
ATOM 3254 O O . GLU A 1 425 ? 2.9 -28.172 21.891 1 96.12 425 GLU A O 1
ATOM 3259 N N . ASP A 1 426 ? 4.117 -29.641 20.688 1 96.5 426 ASP A N 1
ATOM 3260 C CA . ASP A 1 426 ? 5.367 -29.234 21.328 1 96.5 426 ASP A CA 1
ATOM 3261 C C . ASP A 1 426 ? 5.715 -27.781 21 1 96.5 426 ASP A C 1
ATOM 3263 O O . ASP A 1 426 ? 6.355 -27.094 21.797 1 96.5 426 ASP A O 1
ATOM 3267 N N . LEU A 1 427 ? 5.312 -27.297 19.859 1 95.94 427 LEU A N 1
ATOM 3268 C CA . LEU A 1 427 ? 5.562 -25.906 19.469 1 95.94 427 LEU A CA 1
ATOM 3269 C C . LEU A 1 427 ? 4.625 -24.969 20.219 1 95.94 427 LEU A C 1
ATOM 3271 O O . LEU A 1 427 ? 4.98 -23.812 20.484 1 95.94 427 LEU A O 1
ATOM 3275 N N . GLY A 1 428 ? 3.367 -25.375 20.422 1 95.94 428 GLY A N 1
ATOM 3276 C CA . GLY A 1 428 ? 2.451 -24.656 21.297 1 95.94 428 GLY A CA 1
ATOM 3277 C C . GLY A 1 428 ? 1.716 -23.531 20.609 1 95.94 428 GLY A C 1
ATOM 3278 O O . GLY A 1 428 ? 1.024 -22.734 21.25 1 95.94 428 GLY A O 1
ATOM 3279 N N . TYR A 1 429 ? 1.752 -23.406 19.281 1 96.12 429 TYR A N 1
ATOM 3280 C CA . TYR A 1 429 ? 1.169 -22.281 18.562 1 96.12 429 TYR A CA 1
ATOM 3281 C C . TYR A 1 429 ? -0.316 -22.5 18.312 1 96.12 429 TYR A C 1
ATOM 3283 O O . TYR A 1 429 ? -1.048 -21.547 18 1 96.12 429 TYR A O 1
ATOM 3291 N N . GLY A 1 430 ? -0.785 -23.719 18.375 1 95.56 430 GLY A N 1
ATOM 3292 C CA . GLY A 1 430 ? -2.17 -24.031 18.078 1 95.56 430 GLY A CA 1
ATOM 3293 C C . GLY A 1 430 ? -3.07 -24.031 19.297 1 95.56 430 GLY A C 1
ATOM 3294 O O . GLY A 1 430 ? -4.27 -24.281 19.188 1 95.56 430 GLY A O 1
ATOM 3295 N N . ASP A 1 431 ? -2.52 -23.641 20.469 1 95.06 431 ASP A N 1
ATOM 3296 C CA . ASP A 1 431 ? -3.266 -23.688 21.719 1 95.06 431 ASP A CA 1
ATOM 3297 C C . ASP A 1 431 ? -3.951 -22.359 22.016 1 95.06 431 ASP A C 1
ATOM 3299 O O . ASP A 1 431 ? -3.537 -21.625 22.922 1 95.06 431 ASP A O 1
ATOM 3303 N N . TYR A 1 432 ? -4.875 -21.984 21.266 1 95.88 432 TYR A N 1
ATOM 3304 C CA . TYR A 1 432 ? -5.668 -20.781 21.5 1 95.88 432 TYR A CA 1
ATOM 3305 C C . TYR A 1 432 ? -7.156 -21.078 21.375 1 95.88 432 TYR A C 1
ATOM 3307 O O . TYR A 1 432 ? -7.547 -22.141 20.875 1 95.88 432 TYR A O 1
ATOM 3315 N N . GLU A 1 433 ? -8.094 -20.281 21.812 1 93.94 433 GLU A N 1
ATOM 3316 C CA . GLU A 1 433 ? -9.516 -20.562 21.984 1 93.94 433 GLU A CA 1
ATOM 3317 C C . GLU A 1 433 ? -10.258 -20.453 20.656 1 93.94 433 GLU A C 1
ATOM 3319 O O . GLU A 1 433 ? -11.156 -21.25 20.375 1 93.94 433 GLU A O 1
ATOM 3324 N N . ALA A 1 434 ? -9.906 -19.594 19.797 1 94.94 434 ALA A N 1
ATOM 3325 C CA . ALA A 1 434 ? -10.617 -19.359 18.547 1 94.94 434 ALA A CA 1
ATOM 3326 C C . ALA A 1 434 ? -10.508 -20.562 17.609 1 94.94 434 ALA A C 1
ATOM 3328 O O . ALA A 1 434 ? -9.703 -21.469 17.844 1 94.94 434 ALA A O 1
ATOM 3329 N N . ASN A 1 435 ? -11.344 -20.609 16.641 1 95.69 435 ASN A N 1
ATOM 3330 C CA . ASN A 1 435 ? -11.273 -21.656 15.625 1 95.69 435 ASN A CA 1
ATOM 3331 C C . ASN A 1 435 ? -9.992 -21.562 14.805 1 95.69 435 ASN A C 1
ATOM 3333 O O . ASN A 1 435 ? -9.414 -20.484 14.68 1 95.69 435 ASN A O 1
ATOM 3337 N N . ALA A 1 436 ? -9.602 -22.719 14.273 1 97.38 436 ALA A N 1
ATOM 3338 C CA . ALA A 1 436 ? -8.492 -22.734 13.328 1 97.38 436 ALA A CA 1
ATOM 3339 C C . ALA A 1 436 ? -8.781 -21.844 12.117 1 97.38 436 ALA A C 1
ATOM 3341 O O . ALA A 1 436 ? -9.938 -21.578 11.805 1 97.38 436 ALA A O 1
ATOM 3342 N N . ILE A 1 437 ? -7.758 -21.328 11.562 1 97.94 437 ILE A N 1
ATOM 3343 C CA . ILE A 1 437 ? -7.891 -20.594 10.312 1 97.94 437 ILE A CA 1
ATOM 3344 C C . ILE A 1 437 ? -7.77 -21.562 9.133 1 97.94 437 ILE A C 1
ATOM 3346 O O . ILE A 1 437 ? -6.758 -21.562 8.43 1 97.94 437 ILE A O 1
ATOM 3350 N N . MET A 1 438 ? -8.719 -22.344 8.969 1 97.56 438 MET A N 1
ATOM 3351 C CA . MET A 1 438 ? -8.891 -23.391 7.957 1 97.56 438 MET A CA 1
ATOM 3352 C C . MET A 1 438 ? -10.344 -23.469 7.488 1 97.56 438 MET A C 1
ATOM 3354 O O . MET A 1 438 ? -11.227 -22.891 8.117 1 97.56 438 MET A O 1
ATOM 3358 N N . TYR A 1 439 ? -10.555 -24.047 6.391 1 97.38 439 TYR A N 1
ATOM 3359 C CA . TYR A 1 439 ? -11.898 -24.453 5.996 1 97.38 439 TYR A CA 1
ATOM 3360 C C . TYR A 1 439 ? -11.906 -25.906 5.527 1 97.38 439 TYR A C 1
ATOM 3362 O O . TYR A 1 439 ? -10.852 -26.484 5.246 1 97.38 439 TYR A O 1
ATOM 3370 N N . GLU A 1 440 ? -13.094 -26.516 5.516 1 95.88 440 GLU A N 1
ATOM 3371 C CA . GLU A 1 440 ? -13.227 -27.922 5.152 1 95.88 440 GLU A CA 1
ATOM 3372 C C . GLU A 1 440 ? -13.109 -28.125 3.643 1 95.88 440 GLU A C 1
ATOM 3374 O O . GLU A 1 440 ? -13.641 -27.328 2.867 1 95.88 440 GLU A O 1
ATOM 3379 N N . ARG A 1 441 ? -12.422 -29.188 3.291 1 93.94 441 ARG A N 1
ATOM 3380 C CA . ARG A 1 441 ? -12.336 -29.578 1.888 1 93.94 441 ARG A CA 1
ATOM 3381 C C . ARG A 1 441 ? -13.703 -29.984 1.351 1 93.94 441 ARG A C 1
ATOM 3383 O O . ARG A 1 441 ? -14.484 -30.625 2.051 1 93.94 441 ARG A O 1
ATOM 3390 N N . ASP A 1 442 ? -13.969 -29.578 0.125 1 94.56 442 ASP A N 1
ATOM 3391 C CA . ASP A 1 442 ? -15.297 -29.844 -0.422 1 94.56 442 ASP A CA 1
ATOM 3392 C C . ASP A 1 442 ? -15.266 -31 -1.421 1 94.56 442 ASP A C 1
ATOM 3394 O O . ASP A 1 442 ? -14.289 -31.75 -1.481 1 94.56 442 ASP A O 1
ATOM 3398 N N . GLN A 1 443 ? -16.375 -31.203 -2.178 1 94 443 GLN A N 1
ATOM 3399 C CA . GLN A 1 443 ? -16.547 -32.375 -3.012 1 94 443 GLN A CA 1
ATOM 3400 C C . GLN A 1 443 ? -15.641 -32.344 -4.238 1 94 443 GLN A C 1
ATOM 3402 O O . GLN A 1 443 ? -15.445 -33.344 -4.906 1 94 443 GLN A O 1
ATOM 3407 N N . TYR A 1 444 ? -15.086 -31.188 -4.504 1 94.19 444 TYR A N 1
ATOM 3408 C CA . TYR A 1 444 ? -14.289 -31.047 -5.715 1 94.19 444 TYR A CA 1
ATOM 3409 C C . TYR A 1 444 ? -12.805 -31.234 -5.414 1 94.19 444 TYR A C 1
ATOM 3411 O O . TYR A 1 444 ? -12 -31.406 -6.328 1 94.19 444 TYR A O 1
ATOM 3419 N N . TRP A 1 445 ? -12.438 -31.172 -4.16 1 92.12 445 TRP A N 1
ATOM 3420 C CA . TRP A 1 445 ? -11.039 -31.328 -3.783 1 92.12 445 TRP A CA 1
ATOM 3421 C C . TRP A 1 445 ? -10.5 -32.688 -4.191 1 92.12 445 TRP A C 1
ATOM 3423 O O . TRP A 1 445 ? -11.117 -33.719 -3.896 1 92.12 445 TRP A O 1
ATOM 3433 N N . ASN A 1 446 ? -9.375 -32.688 -4.898 1 89.75 446 ASN A N 1
ATOM 3434 C CA . ASN A 1 446 ? -8.664 -33.875 -5.32 1 89.75 446 ASN A CA 1
ATOM 3435 C C . ASN A 1 446 ? -9.547 -34.781 -6.184 1 89.75 446 ASN A C 1
ATOM 3437 O O . ASN A 1 446 ? -9.578 -36 -5.984 1 89.75 446 ASN A O 1
ATOM 3441 N N . LYS A 1 447 ? -10.367 -34.156 -6.984 1 92 447 LYS A N 1
ATOM 3442 C CA . LYS A 1 447 ? -11.211 -34.844 -7.953 1 92 447 LYS A CA 1
ATOM 3443 C C . LYS A 1 447 ? -10.945 -34.344 -9.375 1 92 447 LYS A C 1
ATOM 3445 O O . LYS A 1 447 ? -10.812 -33.156 -9.602 1 92 447 LYS A O 1
ATOM 3450 N N . SER A 1 448 ? -10.852 -35.312 -10.25 1 89.75 448 SER A N 1
ATOM 3451 C CA . SER A 1 448 ? -10.648 -34.969 -11.641 1 89.75 448 SER A CA 1
ATOM 3452 C C . SER A 1 448 ? -11.883 -34.281 -12.234 1 89.75 448 SER A C 1
ATOM 3454 O O . SER A 1 448 ? -13.008 -34.75 -11.984 1 89.75 448 SER A O 1
ATOM 3456 N N . ALA A 1 449 ? -11.664 -33.281 -12.977 1 95.12 449 ALA A N 1
ATOM 3457 C CA . ALA A 1 449 ? -12.781 -32.625 -13.656 1 95.12 449 ALA A CA 1
ATOM 3458 C C . ALA A 1 449 ? -13.125 -33.344 -14.961 1 95.12 449 ALA A C 1
ATOM 3460 O O . ALA A 1 449 ? -12.273 -34.031 -15.547 1 95.12 449 ALA A O 1
ATOM 3461 N N . THR A 1 450 ? -14.383 -33.219 -15.344 1 96.75 450 THR A N 1
ATOM 3462 C CA . THR A 1 450 ? -14.836 -33.656 -16.656 1 96.75 450 THR A CA 1
ATOM 3463 C C . THR A 1 450 ? -14.914 -32.5 -17.625 1 96.75 450 THR A C 1
ATOM 3465 O O . THR A 1 450 ? -15.555 -31.484 -17.328 1 96.75 450 THR A O 1
ATOM 3468 N N . ILE A 1 451 ? -14.25 -32.656 -18.75 1 98.12 451 ILE A N 1
ATOM 3469 C CA . ILE A 1 451 ? -14.312 -31.609 -19.766 1 98.12 451 ILE A CA 1
ATOM 3470 C C . ILE A 1 451 ? -15.734 -31.531 -20.328 1 98.12 451 ILE A C 1
ATOM 3472 O O . ILE A 1 451 ? -16.25 -32.5 -20.891 1 98.12 451 ILE A O 1
ATOM 3476 N N . PRO A 1 452 ? -16.328 -30.406 -20.172 1 97.88 452 PRO A N 1
ATOM 3477 C CA . PRO A 1 452 ? -17.672 -30.281 -20.766 1 97.88 452 PRO A CA 1
ATOM 3478 C C . PRO A 1 452 ? -17.672 -30.531 -22.266 1 97.88 452 PRO A C 1
ATOM 3480 O O . PRO A 1 452 ? -16.688 -30.234 -22.953 1 97.88 452 PRO A O 1
ATOM 3483 N N . SER A 1 453 ? -18.812 -30.906 -22.844 1 96.94 453 SER A N 1
ATOM 3484 C CA . SER A 1 453 ? -18.891 -31.344 -24.234 1 96.94 453 SER A CA 1
ATOM 3485 C C . SER A 1 453 ? -18.609 -30.188 -25.188 1 96.94 453 SER A C 1
ATOM 3487 O O . SER A 1 453 ? -18.109 -30.406 -26.297 1 96.94 453 SER A O 1
ATOM 3489 N N . GLN A 1 454 ? -18.984 -29.047 -24.734 1 96.44 454 GLN A N 1
ATOM 3490 C CA . GLN A 1 454 ? -18.844 -27.906 -25.625 1 96.44 454 GLN A CA 1
ATOM 3491 C C . GLN A 1 454 ? -17.469 -27.266 -25.5 1 96.44 454 GLN A C 1
ATOM 3493 O O . GLN A 1 454 ? -17.156 -26.297 -26.188 1 96.44 454 GLN A O 1
ATOM 3498 N N . ALA A 1 455 ? -16.578 -27.812 -24.641 1 98.25 455 ALA A N 1
ATOM 3499 C CA . ALA A 1 455 ? -15.344 -27.094 -24.312 1 98.25 455 ALA A CA 1
ATOM 3500 C C . ALA A 1 455 ? -14.109 -27.906 -24.688 1 98.25 455 ALA A C 1
ATOM 3502 O O . ALA A 1 455 ? -14.203 -29.125 -24.906 1 98.25 4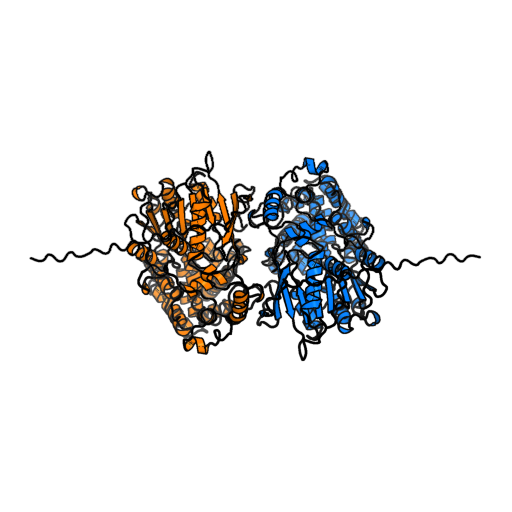55 ALA A O 1
ATOM 3503 N N . SER A 1 456 ? -13.023 -27.266 -24.891 1 98.75 456 SER A N 1
ATOM 3504 C CA . SER A 1 456 ? -11.695 -27.859 -25.016 1 98.75 456 SER A CA 1
ATOM 3505 C C . SER A 1 456 ? -10.766 -27.375 -23.906 1 98.75 456 SER A C 1
ATOM 3507 O O . SER A 1 456 ? -11.062 -26.391 -23.234 1 98.75 456 SER A O 1
ATOM 3509 N N . VAL A 1 457 ? -9.664 -28.141 -23.641 1 98.75 457 VAL A N 1
ATOM 3510 C CA . VAL A 1 457 ? -8.695 -27.797 -22.609 1 98.75 457 VAL A CA 1
ATOM 3511 C C . VAL A 1 457 ? -7.301 -27.688 -23.219 1 98.75 457 VAL A C 1
ATOM 3513 O O . VAL A 1 457 ? -6.836 -28.609 -23.875 1 98.75 457 VAL A O 1
ATOM 3516 N N . LEU A 1 458 ? -6.652 -26.562 -23.031 1 98.88 458 LEU A N 1
ATOM 3517 C CA . LEU A 1 458 ? -5.258 -26.359 -23.406 1 98.88 458 LEU A CA 1
ATOM 3518 C C . LEU A 1 458 ? -4.379 -26.203 -22.172 1 98.88 458 LEU A C 1
ATOM 3520 O O . LEU A 1 458 ? -4.566 -25.281 -21.375 1 98.88 458 LEU A O 1
ATOM 3524 N N . LEU A 1 459 ? -3.471 -27.125 -22 1 98.56 459 LEU A N 1
ATOM 3525 C CA . LEU A 1 459 ? -2.465 -27.031 -20.938 1 98.56 459 LEU A CA 1
ATOM 3526 C C . LEU A 1 459 ? -1.133 -26.547 -21.5 1 98.56 459 LEU A C 1
ATOM 3528 O O . LEU A 1 459 ? -0.736 -26.938 -22.609 1 98.56 459 LEU A O 1
ATOM 3532 N N . MET A 1 460 ? -0.507 -25.641 -20.844 1 98.69 460 MET A N 1
ATOM 3533 C CA . MET A 1 460 ? 0.82 -25.141 -21.188 1 98.69 460 MET A CA 1
ATOM 3534 C C . MET A 1 460 ? 1.775 -25.281 -20 1 98.69 460 MET A C 1
ATOM 3536 O O . MET A 1 460 ? 1.422 -24.922 -18.875 1 98.69 460 MET A O 1
ATOM 3540 N N . SER A 1 461 ? 2.947 -25.797 -20.172 1 97.94 461 SER A N 1
ATOM 3541 C CA . SER A 1 461 ? 3.91 -26.031 -19.109 1 97.94 461 SER A CA 1
ATOM 3542 C C . SER A 1 461 ? 5.328 -26.141 -19.656 1 97.94 461 SER A C 1
ATOM 3544 O O . SER A 1 461 ? 5.527 -26.5 -20.812 1 97.94 461 SER A O 1
ATOM 3546 N N . SER A 1 462 ? 6.258 -25.797 -18.812 1 98.25 462 SER A N 1
ATOM 3547 C CA . SER A 1 462 ? 7.66 -25.875 -19.203 1 98.25 462 SER A CA 1
ATOM 3548 C C . SER A 1 462 ? 8.414 -26.891 -18.359 1 98.25 462 SER A C 1
ATOM 3550 O O . SER A 1 462 ? 8.156 -27.016 -17.156 1 98.25 462 SER A O 1
ATOM 3552 N N . LYS A 1 463 ? 9.406 -27.484 -18.969 1 97.81 463 LYS A N 1
ATOM 3553 C CA . LYS A 1 463 ? 10.211 -28.5 -18.281 1 97.81 463 LYS A CA 1
ATOM 3554 C C . LYS A 1 463 ? 11.148 -27.859 -17.266 1 97.81 463 LYS A C 1
ATOM 3556 O O . LYS A 1 463 ? 11.641 -28.531 -16.344 1 97.81 463 LYS A O 1
ATOM 3561 N N . LEU A 1 464 ? 11.359 -26.578 -17.344 1 97.75 464 LEU A N 1
ATOM 3562 C CA . LEU A 1 464 ? 12.266 -25.906 -16.406 1 97.75 464 LEU A CA 1
ATOM 3563 C C . LEU A 1 464 ? 11.5 -24.953 -15.5 1 97.75 464 LEU A C 1
ATOM 3565 O O . LEU A 1 464 ? 12.086 -24.016 -14.945 1 97.75 464 LEU A O 1
ATOM 3569 N N . ASP A 1 465 ? 10.219 -25.109 -15.406 1 97.25 465 ASP A N 1
ATOM 3570 C CA . ASP A 1 465 ? 9.422 -24.406 -14.406 1 97.25 465 ASP A CA 1
ATOM 3571 C C . ASP A 1 465 ? 9.609 -25.016 -13.023 1 97.25 465 ASP A C 1
ATOM 3573 O O . ASP A 1 465 ? 9.008 -26.047 -12.703 1 97.25 465 ASP A O 1
ATOM 3577 N N . ALA A 1 466 ? 10.344 -24.359 -12.211 1 97.06 466 ALA A N 1
ATOM 3578 C CA . ALA A 1 466 ? 10.664 -24.906 -10.898 1 97.06 466 ALA A CA 1
ATOM 3579 C C . ALA A 1 466 ? 9.5 -24.719 -9.922 1 97.06 466 ALA A C 1
ATOM 3581 O O . ALA A 1 466 ? 9.391 -25.438 -8.93 1 97.06 466 ALA A O 1
ATOM 3582 N N . LYS A 1 467 ? 8.625 -23.781 -10.195 1 95.62 467 LYS A N 1
ATOM 3583 C CA . LYS A 1 467 ? 7.52 -23.5 -9.289 1 95.62 467 LYS A CA 1
ATOM 3584 C C . LYS A 1 467 ? 6.363 -24.469 -9.508 1 95.62 467 LYS A C 1
ATOM 3586 O O . LYS A 1 467 ? 5.711 -24.875 -8.547 1 95.62 467 LYS A O 1
ATOM 3591 N N . THR A 1 468 ? 6.141 -24.797 -10.766 1 95.12 468 THR A N 1
ATOM 3592 C CA . THR A 1 468 ? 5.133 -25.797 -11.133 1 95.12 468 THR A CA 1
ATOM 3593 C C . THR A 1 468 ? 5.703 -26.812 -12.109 1 95.12 468 THR A C 1
ATOM 3595 O O . THR A 1 468 ? 5.465 -26.719 -13.32 1 95.12 468 THR A O 1
ATOM 3598 N N . PRO A 1 469 ? 6.367 -27.797 -11.57 1 95.25 469 PRO A N 1
ATOM 3599 C CA . PRO A 1 469 ? 7.055 -28.781 -12.422 1 95.25 469 PRO A CA 1
ATOM 3600 C C . PRO A 1 469 ? 6.148 -29.359 -13.5 1 95.25 469 PRO A C 1
ATOM 3602 O O . PRO A 1 469 ? 4.957 -29.562 -13.266 1 95.25 469 PRO A O 1
ATOM 3605 N N . HIS A 1 470 ? 6.723 -29.656 -14.641 1 96.19 470 HIS A N 1
ATOM 3606 C CA . HIS A 1 470 ? 6.039 -30.094 -15.852 1 96.19 470 HIS A CA 1
ATOM 3607 C C . HIS A 1 470 ? 5.23 -31.359 -15.594 1 96.19 470 HIS A C 1
ATOM 3609 O O . HIS A 1 470 ? 4.172 -31.562 -16.188 1 96.19 470 HIS A O 1
ATOM 3615 N N . 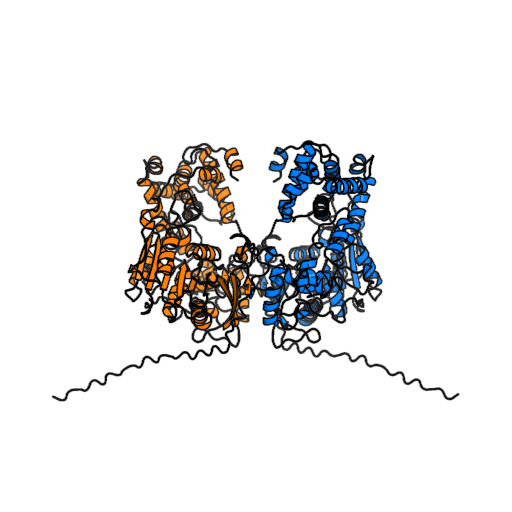ARG A 1 471 ? 5.66 -32.219 -14.703 1 93.62 471 ARG A N 1
ATOM 3616 C CA . ARG A 1 471 ? 4.984 -33.469 -14.438 1 93.62 471 ARG A CA 1
ATOM 3617 C C . ARG A 1 471 ? 3.572 -33.219 -13.906 1 93.62 471 ARG A C 1
ATOM 3619 O O . ARG A 1 471 ? 2.691 -34.094 -14.078 1 93.62 471 ARG A O 1
ATOM 3626 N N . PHE A 1 472 ? 3.322 -32.094 -13.234 1 94 472 PHE A N 1
ATOM 3627 C CA . PHE A 1 472 ? 1.973 -31.797 -12.781 1 94 472 PHE A CA 1
ATOM 3628 C C . PHE A 1 472 ? 1.024 -31.641 -13.961 1 94 472 PHE A C 1
ATOM 3630 O O . PHE A 1 472 ? -0.132 -32.062 -13.898 1 94 472 PHE A O 1
ATOM 3637 N N . ALA A 1 473 ? 1.489 -30.984 -15.023 1 95.12 473 ALA A N 1
ATOM 3638 C CA . ALA A 1 473 ? 0.686 -30.828 -16.234 1 95.12 473 ALA A CA 1
ATOM 3639 C C . ALA A 1 473 ? 0.405 -32.188 -16.891 1 95.12 473 ALA A C 1
ATOM 3641 O O . ALA A 1 473 ? -0.713 -32.438 -17.344 1 95.12 473 ALA A O 1
ATOM 3642 N N . GLU A 1 474 ? 1.429 -33 -16.906 1 94.81 474 GLU A N 1
ATOM 3643 C CA . GLU A 1 474 ? 1.26 -34.344 -17.453 1 94.81 474 GLU A CA 1
ATOM 3644 C C . GLU A 1 474 ? 0.235 -35.156 -16.656 1 94.81 474 GLU A C 1
ATOM 3646 O O . GLU A 1 474 ? -0.62 -35.812 -17.234 1 94.81 474 GLU A O 1
ATOM 3651 N N . SER A 1 475 ? 0.36 -35.031 -15.383 1 92.94 475 SER A N 1
ATOM 3652 C CA . SER A 1 475 ? -0.573 -35.75 -14.516 1 92.94 475 SER A CA 1
ATOM 3653 C C . SER A 1 475 ? -2.002 -35.25 -14.719 1 92.94 475 SER A C 1
ATOM 3655 O O . SER A 1 475 ? -2.941 -36.062 -14.75 1 92.94 475 SER A O 1
ATOM 3657 N N . LEU A 1 476 ? -2.172 -33.938 -14.773 1 94.12 476 LEU A N 1
ATOM 3658 C CA . LEU A 1 476 ? -3.504 -33.375 -14.992 1 94.12 476 LEU A CA 1
ATOM 3659 C C . LEU A 1 476 ? -4.074 -33.844 -16.328 1 94.12 476 LEU A C 1
ATOM 3661 O O . LEU A 1 476 ? -5.25 -34.219 -16.422 1 94.12 476 LEU A O 1
ATOM 3665 N N . LEU A 1 477 ? -3.27 -33.781 -17.375 1 95.62 477 LEU A N 1
ATOM 3666 C CA . LEU A 1 477 ? -3.699 -34.25 -18.688 1 95.62 477 LEU A CA 1
ATOM 366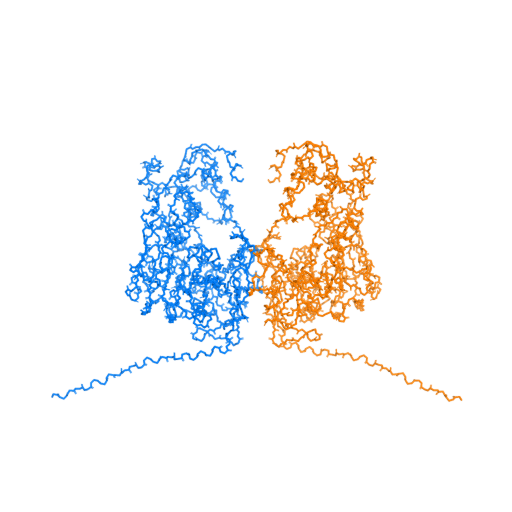7 C C . LEU A 1 477 ? -4.234 -35.688 -18.609 1 95.62 477 LEU A C 1
ATOM 3669 O O . LEU A 1 477 ? -5.25 -36 -19.234 1 95.62 477 LEU A O 1
ATOM 3673 N N . ASP A 1 478 ? -3.596 -36.469 -17.859 1 93.44 478 ASP A N 1
ATOM 3674 C CA . ASP A 1 478 ? -3.922 -37.906 -17.75 1 93.44 478 ASP A CA 1
ATOM 3675 C C . ASP A 1 478 ? -5.25 -38.125 -17.031 1 93.44 478 ASP A C 1
ATOM 3677 O O . ASP A 1 478 ? -6.027 -39 -17.391 1 93.44 478 ASP A O 1
ATOM 3681 N N . VAL A 1 479 ? -5.508 -37.281 -16 1 93.12 479 VAL A N 1
ATOM 3682 C CA . VAL A 1 479 ? -6.625 -37.594 -15.125 1 93.12 479 VAL A CA 1
ATOM 3683 C C . VAL A 1 479 ? -7.875 -36.844 -15.586 1 93.12 479 VAL A C 1
ATOM 3685 O O . VAL A 1 479 ? -8.992 -37.219 -15.203 1 93.12 479 VAL A O 1
ATOM 3688 N N . LEU A 1 480 ? -7.719 -35.781 -16.375 1 94.69 480 LEU A N 1
ATOM 3689 C CA . LEU A 1 480 ? -8.891 -35.062 -16.875 1 94.69 480 LEU A CA 1
ATOM 3690 C C . LEU A 1 480 ? -9.773 -36 -17.703 1 94.69 480 LEU A C 1
ATOM 3692 O O . LEU A 1 480 ? -9.281 -36.75 -18.547 1 94.69 480 LEU A O 1
ATOM 3696 N N . GLU A 1 481 ? -11.055 -35.969 -17.453 1 95.69 481 GLU A N 1
ATOM 3697 C CA . GLU A 1 481 ? -11.992 -36.812 -18.188 1 95.69 481 GLU A CA 1
ATOM 3698 C C . GLU A 1 481 ? -12.477 -36.125 -19.469 1 95.69 481 GLU A C 1
ATOM 3700 O O . GLU A 1 481 ? -13.078 -35.062 -19.406 1 95.69 481 GLU A O 1
ATOM 3705 N N . GLY A 1 482 ? -12.227 -36.688 -20.547 1 96.62 482 GLY A N 1
ATOM 3706 C CA . GLY A 1 482 ? -12.562 -36.125 -21.844 1 96.62 482 GLY A CA 1
ATOM 3707 C C . GLY A 1 482 ? -11.391 -36.125 -22.812 1 96.62 482 GLY A C 1
ATOM 3708 O O . GLY A 1 482 ? -10.234 -36.156 -22.391 1 96.62 482 GLY A O 1
ATOM 3709 N N . ASP A 1 483 ? -11.68 -36.031 -24.141 1 96.69 483 ASP A N 1
ATOM 3710 C CA . ASP A 1 483 ? -10.617 -36.219 -25.125 1 96.69 483 ASP A CA 1
ATOM 3711 C C . ASP A 1 483 ? -10.219 -34.906 -25.766 1 96.69 483 ASP A C 1
ATOM 3713 O O . ASP A 1 483 ? -9.172 -34.781 -26.406 1 96.69 483 ASP A O 1
ATOM 3717 N N . ASN A 1 484 ? -11.047 -33.906 -25.625 1 98.38 484 ASN A N 1
ATOM 3718 C CA . ASN A 1 484 ? -10.773 -32.625 -26.266 1 98.38 484 ASN A CA 1
ATOM 3719 C C . ASN A 1 484 ? -9.781 -31.797 -25.453 1 98.38 484 ASN A C 1
ATOM 3721 O O . ASN A 1 484 ? -10.125 -30.75 -24.922 1 98.38 484 ASN A O 1
ATOM 3725 N N . LYS A 1 485 ? -8.594 -32.312 -25.344 1 98.62 485 LYS A N 1
ATOM 3726 C CA . LYS A 1 485 ? -7.551 -31.703 -24.516 1 98.62 485 LYS A CA 1
ATOM 3727 C C . LYS A 1 485 ? -6.176 -31.859 -25.172 1 98.62 485 LYS A C 1
ATOM 3729 O O . LYS A 1 485 ? -5.949 -32.781 -25.938 1 98.62 485 LYS A O 1
ATOM 3734 N N . GLU A 1 486 ? -5.301 -30.906 -24.875 1 98.62 486 GLU A N 1
ATOM 3735 C CA . GLU A 1 486 ? -3.934 -30.938 -25.391 1 98.62 486 GLU A CA 1
ATOM 3736 C C . GLU A 1 486 ? -2.963 -30.281 -24.406 1 98.62 486 GLU A C 1
ATOM 3738 O O . GLU A 1 486 ? -3.322 -29.312 -23.719 1 98.62 486 GLU A O 1
ATOM 3743 N N . LEU A 1 487 ? -1.759 -30.844 -24.266 1 98.56 487 LEU A N 1
ATOM 3744 C CA . LEU A 1 487 ? -0.662 -30.234 -23.5 1 98.56 487 LEU A CA 1
ATOM 3745 C C . LEU A 1 487 ? 0.43 -29.734 -24.438 1 98.56 487 LEU A C 1
ATOM 3747 O O . LEU A 1 487 ? 0.979 -30.5 -25.234 1 98.56 487 LEU A O 1
ATOM 3751 N N . VAL A 1 488 ? 0.671 -28.422 -24.391 1 98.81 488 VAL A N 1
ATOM 3752 C CA . VAL A 1 488 ? 1.817 -27.844 -25.062 1 98.81 488 VAL A CA 1
ATOM 3753 C C . VAL A 1 488 ? 3 -27.75 -24.109 1 98.81 488 VAL A C 1
ATOM 3755 O O . VAL A 1 488 ? 2.898 -27.141 -23.047 1 98.81 488 VAL A O 1
ATOM 3758 N N . THR A 1 489 ? 4.141 -28.281 -24.516 1 98.38 489 THR A N 1
ATOM 3759 C CA . THR A 1 489 ? 5.332 -28.359 -23.672 1 98.38 489 THR A CA 1
ATOM 3760 C C . THR A 1 489 ? 6.391 -27.375 -24.141 1 98.38 489 THR A C 1
ATOM 3762 O O . THR A 1 489 ? 6.742 -27.359 -25.328 1 98.38 489 THR A O 1
ATOM 3765 N N . PHE A 1 490 ? 6.824 -26.547 -23.266 1 98.25 490 PHE A N 1
ATOM 3766 C CA . PHE A 1 490 ? 7.988 -25.688 -23.469 1 98.25 490 PHE A CA 1
ATOM 3767 C C . PHE A 1 490 ? 9.227 -26.312 -22.828 1 98.25 490 PHE A C 1
ATOM 3769 O O . PHE A 1 490 ? 9.141 -26.922 -21.75 1 98.25 490 PHE A O 1
ATOM 3776 N N . ASN A 1 491 ? 10.352 -26.109 -23.391 1 96.5 491 ASN A N 1
ATOM 3777 C CA . ASN A 1 491 ? 11.516 -26.859 -22.938 1 96.5 491 ASN A CA 1
ATOM 3778 C C . ASN A 1 491 ? 12.312 -26.078 -21.891 1 96.5 491 ASN A C 1
ATOM 3780 O O . ASN A 1 491 ? 12.875 -26.672 -20.969 1 96.5 491 ASN A O 1
ATOM 3784 N N . TYR A 1 492 ? 12.359 -24.75 -22.016 1 94.62 492 TYR A N 1
ATOM 3785 C CA . TYR A 1 492 ? 13.375 -24.078 -21.219 1 94.62 492 TYR A CA 1
ATOM 3786 C C . TYR A 1 492 ? 12.805 -22.859 -20.531 1 94.62 492 TYR A C 1
ATOM 3788 O O . TYR A 1 492 ? 13.539 -22.078 -19.922 1 94.62 492 TYR A O 1
ATOM 3796 N N . THR A 1 493 ? 11.523 -22.688 -20.609 1 94.88 493 THR A N 1
ATOM 3797 C CA . THR A 1 493 ? 10.875 -21.484 -20.078 1 94.88 493 THR A CA 1
ATOM 3798 C C . THR A 1 493 ? 10.688 -21.609 -18.562 1 94.88 493 THR A C 1
ATOM 3800 O O . THR A 1 493 ? 10.5 -22.703 -18.031 1 94.88 493 THR A O 1
ATOM 3803 N N . GLU A 1 494 ? 10.797 -20.469 -17.906 1 92.44 494 GLU A N 1
ATOM 3804 C CA . GLU A 1 494 ? 10.5 -20.438 -16.484 1 92.44 494 GLU A CA 1
ATOM 3805 C C . GLU A 1 494 ? 9 -20.438 -16.234 1 92.44 494 GLU A C 1
ATOM 3807 O O . GLU A 1 494 ? 8.211 -20.766 -17.125 1 92.44 494 GLU A O 1
ATOM 3812 N N . HIS A 1 495 ? 8.602 -20.141 -14.992 1 92.5 495 HIS A N 1
ATOM 3813 C CA . HIS A 1 495 ? 7.215 -20.219 -14.539 1 92.5 495 HIS A CA 1
ATOM 3814 C C . HIS A 1 495 ? 6.34 -19.188 -15.25 1 92.5 495 HIS A C 1
ATOM 3816 O O . HIS A 1 495 ? 6.609 -17.984 -15.172 1 92.5 495 HIS A O 1
ATOM 3822 N N . GLY A 1 496 ? 5.273 -19.672 -15.953 1 92 496 GLY A N 1
ATOM 3823 C CA . GLY A 1 496 ? 4.383 -18.797 -16.703 1 92 496 GLY A CA 1
ATOM 3824 C C . GLY A 1 496 ? 4.82 -18.578 -18.141 1 92 496 GLY A C 1
ATOM 3825 O O . GLY A 1 496 ? 5.457 -17.578 -18.453 1 92 496 GLY A O 1
ATOM 3826 N N . THR A 1 497 ? 4.367 -19.453 -19.031 1 94.69 497 THR A N 1
ATOM 3827 C CA . THR A 1 497 ? 4.863 -19.469 -20.406 1 94.69 497 THR A CA 1
ATOM 3828 C C . THR A 1 497 ? 4.324 -18.281 -21.188 1 94.69 497 THR A C 1
ATOM 3830 O O . THR A 1 497 ? 4.973 -17.797 -22.125 1 94.69 497 THR A O 1
ATOM 3833 N N . MET A 1 498 ? 3.191 -17.797 -20.812 1 91.81 498 MET A N 1
ATOM 3834 C CA . MET A 1 498 ? 2.615 -16.641 -21.5 1 91.81 498 MET A CA 1
ATOM 3835 C C . MET A 1 498 ? 3.516 -15.414 -21.359 1 91.81 498 MET A C 1
ATOM 3837 O O . MET A 1 498 ? 3.643 -14.617 -22.281 1 91.81 498 MET A O 1
ATOM 3841 N N . SER A 1 499 ? 4.172 -15.328 -20.25 1 88.31 499 SER A N 1
ATOM 3842 C CA . SER A 1 499 ? 4.91 -14.109 -19.953 1 88.31 499 SER A CA 1
ATOM 3843 C C . SER A 1 499 ? 6.41 -14.305 -20.141 1 88.31 499 SER A C 1
ATOM 3845 O O . SER A 1 499 ? 7.148 -13.328 -20.312 1 88.31 499 SER A O 1
ATOM 3847 N N . TRP A 1 500 ? 6.902 -15.586 -20.234 1 91.12 500 TRP A N 1
ATOM 3848 C CA . TRP A 1 500 ? 8.344 -15.734 -20.078 1 91.12 500 TRP A CA 1
ATOM 3849 C C . TRP A 1 500 ? 8.93 -16.578 -21.219 1 91.12 500 TRP A C 1
ATOM 3851 O O . TRP A 1 500 ? 10.125 -16.859 -21.234 1 91.12 500 TRP A O 1
ATOM 3861 N N . SER A 1 501 ? 8.148 -16.922 -22.188 1 94.44 501 SER A N 1
ATOM 3862 C CA . SER A 1 501 ? 8.633 -17.719 -23.312 1 94.44 501 SER A CA 1
ATOM 3863 C C . SER A 1 501 ? 9.117 -16.844 -24.469 1 94.44 501 SER A C 1
ATOM 3865 O O . SER A 1 501 ? 8.633 -16.969 -25.594 1 94.44 501 SER A O 1
ATOM 3867 N N . PHE A 1 502 ? 10.102 -16.078 -24.188 1 92 502 PHE A N 1
ATOM 3868 C CA . PHE A 1 502 ? 10.602 -15.109 -25.156 1 92 502 PHE A CA 1
ATOM 3869 C C . PHE A 1 502 ? 11.188 -15.812 -26.375 1 92 502 PHE A C 1
ATOM 3871 O O . PHE A 1 502 ? 11.773 -16.891 -26.266 1 92 502 PHE A O 1
ATOM 3878 N N . LEU A 1 503 ? 11.164 -15.125 -27.531 1 92.69 503 LEU A N 1
ATOM 3879 C CA . LEU A 1 503 ? 11.516 -15.742 -28.812 1 92.69 503 LEU A CA 1
ATOM 3880 C C . LEU A 1 503 ? 12.938 -15.383 -29.219 1 92.69 503 LEU A C 1
ATOM 3882 O O . LEU A 1 503 ? 13.484 -15.969 -30.156 1 92.69 503 LEU A O 1
ATOM 3886 N N . VAL A 1 504 ? 13.5 -14.406 -28.5 1 89.25 504 VAL A N 1
ATOM 3887 C CA . VAL A 1 504 ? 14.867 -14 -28.812 1 89.25 504 VAL A CA 1
ATOM 3888 C C . VAL A 1 504 ? 15.727 -14.062 -27.547 1 89.25 504 VAL A C 1
ATOM 3890 O O . VAL A 1 504 ? 15.383 -13.461 -26.531 1 89.25 504 VAL A O 1
ATOM 3893 N N . ASP A 1 505 ? 16.766 -14.727 -27.641 1 87.12 505 ASP A N 1
ATOM 3894 C CA . ASP A 1 505 ? 17.656 -14.836 -26.484 1 87.12 505 ASP A CA 1
ATOM 3895 C C . ASP A 1 505 ? 18.203 -13.469 -26.078 1 87.12 505 ASP A C 1
ATOM 3897 O O . ASP A 1 505 ? 18.656 -12.703 -26.922 1 87.12 505 ASP A O 1
ATOM 3901 N N . GLY A 1 506 ? 18.094 -13.195 -24.844 1 79.5 506 GLY A N 1
ATOM 3902 C CA . GLY A 1 506 ? 18.672 -11.961 -24.328 1 79.5 506 GLY A CA 1
ATOM 3903 C C . GLY A 1 506 ? 17.719 -10.781 -24.406 1 79.5 506 GLY A C 1
ATOM 3904 O O . GLY A 1 506 ? 18.016 -9.719 -23.844 1 79.5 506 GLY A O 1
ATOM 3905 N N . ILE A 1 507 ? 16.734 -10.984 -25.109 1 78.19 507 ILE A N 1
ATOM 3906 C CA . ILE A 1 507 ? 15.742 -9.93 -25.188 1 78.19 507 ILE A CA 1
ATOM 3907 C C . ILE A 1 507 ? 14.484 -10.352 -24.422 1 78.19 507 ILE A C 1
ATOM 3909 O O . ILE A 1 507 ? 13.75 -11.234 -24.875 1 78.19 507 ILE A O 1
ATOM 3913 N N . TYR A 1 508 ? 14.258 -9.75 -23.359 1 75.19 508 TYR A N 1
ATOM 3914 C CA . TYR A 1 508 ? 13.188 -10.188 -22.484 1 75.19 508 TYR A CA 1
ATOM 3915 C C . TYR A 1 508 ? 12.062 -9.156 -22.422 1 75.19 508 TYR A C 1
ATOM 3917 O O . TYR A 1 508 ? 11.547 -8.852 -21.359 1 75.19 508 TYR A O 1
ATOM 3925 N N . THR A 1 509 ? 11.977 -8.492 -23.5 1 76.12 509 THR A N 1
ATOM 3926 C CA . THR A 1 509 ? 10.828 -7.625 -23.75 1 76.12 509 THR A CA 1
ATOM 3927 C C . THR A 1 509 ? 10.133 -8.023 -25.047 1 76.12 509 THR A C 1
ATOM 3929 O O . THR A 1 509 ? 10.703 -8.727 -25.875 1 76.12 509 THR A O 1
ATOM 3932 N N . GLY A 1 510 ? 8.906 -7.941 -25.078 1 74.62 510 GLY A N 1
ATOM 3933 C CA . GLY A 1 510 ? 8.227 -8.125 -26.344 1 74.62 510 GLY A CA 1
ATOM 3934 C C . GLY A 1 510 ? 7.367 -9.375 -26.391 1 74.62 510 GLY A C 1
ATOM 3935 O O . GLY A 1 510 ? 6.754 -9.75 -25.391 1 74.62 510 GLY A O 1
ATOM 3936 N N . GLU A 1 511 ? 7.438 -10.086 -27.594 1 83.62 511 GLU A N 1
ATOM 3937 C CA . GLU A 1 511 ? 6.496 -11.164 -27.875 1 83.62 511 GLU A CA 1
ATOM 3938 C C . GLU A 1 511 ? 6.965 -12.484 -27.281 1 83.62 511 GLU A C 1
ATOM 3940 O O . GLU A 1 511 ? 8.164 -12.781 -27.281 1 83.62 511 GLU A O 1
ATOM 3945 N N . THR A 1 512 ? 6.09 -13.281 -26.75 1 94.19 512 THR A N 1
ATOM 3946 C CA . THR A 1 512 ? 6.355 -14.602 -26.188 1 94.19 512 THR A CA 1
ATOM 3947 C C . THR A 1 512 ? 5.582 -15.68 -26.938 1 94.19 512 THR A C 1
ATOM 3949 O O . THR A 1 512 ? 4.504 -15.414 -27.484 1 94.19 512 THR A O 1
ATOM 3952 N N . CYS A 1 513 ? 6.199 -16.828 -27.047 1 97.19 513 CYS A N 1
ATOM 3953 C CA . CYS A 1 513 ? 5.566 -17.953 -27.719 1 97.19 513 CYS A CA 1
ATOM 3954 C C . CYS A 1 513 ? 4.262 -18.344 -27.047 1 97.19 513 CYS A C 1
ATOM 3956 O O . CYS A 1 513 ? 3.277 -18.672 -27.703 1 97.19 513 CYS A O 1
ATOM 3958 N N . GLY A 1 514 ? 4.273 -18.359 -25.688 1 97.31 514 GLY A N 1
ATOM 3959 C CA . GLY A 1 514 ? 3.055 -18.672 -24.969 1 97.31 514 GLY A CA 1
ATOM 3960 C C . GLY A 1 514 ? 1.892 -17.781 -25.328 1 97.31 514 GLY A C 1
ATOM 3961 O O . GLY A 1 514 ? 0.763 -18.25 -25.484 1 97.31 514 GLY A O 1
ATOM 3962 N N . LEU A 1 515 ? 2.146 -16.438 -25.469 1 96.25 515 LEU A N 1
ATOM 3963 C CA . LEU A 1 515 ? 1.111 -15.5 -25.875 1 96.25 515 LEU A CA 1
ATOM 3964 C C . LEU A 1 515 ? 0.641 -15.797 -27.297 1 96.25 515 LEU A C 1
ATOM 3966 O O . LEU A 1 515 ? -0.553 -15.703 -27.594 1 96.25 515 LEU A O 1
ATOM 3970 N N . ASP A 1 516 ? 1.54 -16.172 -28.172 1 97.31 516 ASP A N 1
ATOM 3971 C CA . ASP A 1 516 ? 1.189 -16.531 -29.547 1 97.31 516 ASP A CA 1
ATOM 3972 C C . ASP A 1 516 ? 0.252 -17.734 -29.594 1 97.31 516 ASP A C 1
ATOM 3974 O O . ASP A 1 516 ? -0.743 -17.734 -30.312 1 97.31 516 ASP A O 1
ATOM 3978 N N . ILE A 1 517 ? 0.582 -18.703 -28.844 1 98.38 517 ILE A N 1
ATOM 3979 C CA . ILE A 1 517 ? -0.207 -19.938 -28.812 1 98.38 517 ILE A CA 1
ATOM 3980 C C . ILE A 1 517 ? -1.588 -19.641 -28.234 1 98.38 517 ILE A C 1
ATOM 3982 O O . ILE A 1 517 ? -2.604 -20.062 -28.797 1 98.38 517 ILE A O 1
ATOM 3986 N N . PHE A 1 518 ? -1.604 -18.906 -27.141 1 97.94 518 PHE A N 1
ATOM 3987 C CA . PHE A 1 518 ? -2.875 -18.578 -26.516 1 97.94 518 PHE A CA 1
ATOM 3988 C C . PHE A 1 518 ? -3.74 -17.75 -27.469 1 97.94 518 PHE A C 1
ATOM 3990 O O . PHE A 1 518 ? -4.938 -18 -27.609 1 97.94 518 PHE A O 1
ATOM 3997 N N . ALA A 1 519 ? -3.141 -16.75 -28.125 1 97.88 519 ALA A N 1
ATOM 3998 C CA . ALA A 1 519 ? -3.867 -15.938 -29.094 1 97.88 519 ALA A CA 1
ATOM 3999 C C . ALA A 1 519 ? -4.426 -16.797 -30.219 1 97.88 519 ALA A C 1
ATOM 4001 O O . ALA A 1 519 ? -5.543 -16.562 -30.688 1 97.88 519 ALA A O 1
ATOM 4002 N N . SER A 1 520 ? -3.633 -17.719 -30.672 1 98.38 520 SER A N 1
ATOM 4003 C CA . SER A 1 520 ? -4.098 -18.656 -31.703 1 98.38 520 SER A CA 1
ATOM 4004 C C . SER A 1 520 ? -5.297 -19.453 -31.203 1 98.38 520 SER A C 1
ATOM 4006 O O . SER A 1 520 ? -6.277 -19.625 -31.938 1 98.38 520 SER A O 1
ATOM 4008 N N . TYR A 1 521 ? -5.203 -19.953 -29.984 1 98.69 521 TYR A N 1
ATOM 4009 C CA . TYR A 1 521 ? -6.293 -20.703 -29.375 1 98.69 521 TYR A CA 1
ATOM 4010 C C . TYR A 1 521 ? -7.574 -19.891 -29.328 1 98.69 521 TYR A C 1
ATOM 4012 O O . TYR A 1 521 ? -8.641 -20.375 -29.719 1 98.69 521 TYR A O 1
ATOM 4020 N N . VAL A 1 522 ? -7.48 -18.641 -28.938 1 98.31 522 VAL A N 1
ATOM 4021 C CA . VAL A 1 522 ? -8.625 -17.734 -28.812 1 98.31 522 VAL A CA 1
ATOM 4022 C C . VAL A 1 522 ? -9.188 -17.422 -30.188 1 98.31 522 VAL A C 1
ATOM 4024 O O . VAL A 1 522 ? -10.398 -17.5 -30.406 1 98.31 522 VAL A O 1
ATOM 4027 N N . SER A 1 523 ? -8.328 -17.125 -31.141 1 97.31 523 SER A N 1
ATOM 4028 C CA . SER A 1 523 ? -8.75 -16.703 -32.469 1 97.31 523 SER A CA 1
ATOM 4029 C C . SER A 1 523 ? -9.469 -17.844 -33.188 1 97.31 523 SER A C 1
ATOM 4031 O O . SER A 1 523 ? -10.281 -17.594 -34.094 1 97.31 523 SER A O 1
ATOM 4033 N N . ASN A 1 524 ? -9.203 -19 -32.75 1 97.69 524 ASN A N 1
ATOM 4034 C CA . ASN A 1 524 ? -9.82 -20.156 -33.406 1 97.69 524 ASN A CA 1
ATOM 4035 C C . ASN A 1 524 ? -10.953 -20.719 -32.562 1 97.69 524 ASN A C 1
ATOM 4037 O O . ASN A 1 524 ? -11.359 -21.875 -32.75 1 97.69 524 ASN A O 1
ATOM 4041 N N . GLY A 1 525 ? -11.398 -19.984 -31.594 1 96.25 525 GLY A N 1
ATOM 4042 C CA . GLY A 1 525 ? -12.562 -20.359 -30.812 1 96.25 525 GLY A CA 1
ATOM 4043 C C . GLY A 1 525 ? -12.336 -21.594 -29.953 1 96.25 525 GLY A C 1
ATOM 4044 O O . GLY A 1 525 ? -13.258 -22.375 -29.719 1 96.25 525 GLY A O 1
ATOM 4045 N N . GLY A 1 526 ? -11.062 -21.906 -29.641 1 97.94 526 GLY A N 1
ATOM 4046 C CA . GLY A 1 526 ? -10.742 -23.047 -28.797 1 97.94 526 GLY A CA 1
ATOM 4047 C C . GLY A 1 526 ? -10.562 -24.328 -29.578 1 97.94 526 GLY A C 1
ATOM 4048 O O . GLY A 1 526 ? -10.484 -25.406 -29 1 97.94 526 GLY A O 1
ATOM 4049 N N . ASP A 1 527 ? -10.523 -24.25 -30.875 1 98.25 527 ASP A N 1
ATOM 4050 C CA . ASP A 1 527 ? -10.328 -25.438 -31.719 1 98.25 527 ASP A CA 1
ATOM 4051 C C . ASP A 1 527 ? -8.867 -25.891 -31.672 1 98.25 527 ASP A C 1
ATOM 4053 O O . ASP A 1 527 ? -8 -25.281 -32.312 1 98.25 527 ASP A O 1
ATOM 4057 N N . LEU A 1 528 ? -8.625 -27 -31.047 1 98.69 528 LEU A N 1
ATOM 4058 C CA . LEU A 1 528 ? -7.273 -27.5 -30.844 1 98.69 528 LEU A CA 1
ATOM 4059 C C . LEU A 1 528 ? -6.656 -27.953 -32.156 1 98.69 528 LEU A C 1
ATOM 4061 O O . LEU A 1 528 ? -5.434 -27.953 -32.312 1 98.69 528 LEU A O 1
ATOM 4065 N N . ASP A 1 529 ? -7.441 -28.344 -33.125 1 98.06 529 ASP A N 1
ATOM 4066 C CA . ASP A 1 529 ? -6.945 -28.797 -34.438 1 98.06 529 ASP A CA 1
ATOM 4067 C C . ASP A 1 529 ? -6.328 -27.641 -35.219 1 98.06 529 ASP A C 1
ATOM 4069 O O . ASP A 1 529 ? -5.508 -27.859 -36.125 1 98.06 529 ASP A O 1
ATOM 4073 N N . LYS A 1 530 ? -6.715 -26.469 -34.875 1 98.44 530 LYS A N 1
ATOM 4074 C CA . LYS A 1 530 ? -6.242 -25.281 -35.594 1 98.44 530 LYS A CA 1
ATOM 4075 C C . LYS A 1 530 ? -5.195 -24.531 -34.781 1 98.44 530 LYS A C 1
ATOM 4077 O O . LYS A 1 530 ? -4.801 -23.422 -35.156 1 98.44 530 LYS A O 1
ATOM 4082 N N . LEU A 1 531 ? -4.797 -25.078 -33.656 1 98.44 531 LEU A N 1
ATOM 4083 C CA . LEU A 1 531 ? -3.824 -24.438 -32.781 1 98.44 531 LEU A CA 1
ATOM 4084 C C . LEU A 1 531 ? -2.48 -24.266 -33.5 1 98.44 531 LEU A C 1
ATOM 4086 O O . LEU A 1 531 ? -1.905 -25.25 -33.969 1 98.44 531 LEU A O 1
ATOM 4090 N N . ASP A 1 532 ? -1.97 -23.047 -33.594 1 98.31 532 ASP A N 1
ATOM 4091 C CA . ASP A 1 532 ? -0.656 -22.781 -34.188 1 98.31 532 ASP A CA 1
ATOM 4092 C C . ASP A 1 532 ? 0.441 -22.891 -33.125 1 98.31 532 ASP A C 1
ATOM 4094 O O . ASP A 1 532 ? 0.54 -22.031 -32.25 1 98.31 532 ASP A O 1
ATOM 4098 N N . LYS A 1 533 ? 1.266 -23.797 -33.219 1 97.62 533 LYS A N 1
ATOM 4099 C CA . LYS A 1 533 ? 2.344 -24.031 -32.25 1 97.62 533 LYS A CA 1
ATOM 4100 C C . LYS A 1 533 ? 3.709 -23.828 -32.906 1 97.62 533 LYS A C 1
ATOM 4102 O O . LYS A 1 533 ? 4.727 -24.281 -32.406 1 97.62 533 LYS A O 1
ATOM 4107 N N . SER A 1 534 ? 3.783 -23.156 -34.062 1 97.56 534 SER A N 1
ATOM 4108 C CA . SER A 1 534 ? 5 -23.047 -34.844 1 97.56 534 SER A CA 1
ATOM 4109 C C . SER A 1 534 ? 6.082 -22.266 -34.094 1 97.56 534 SER A C 1
ATOM 4111 O O . SER A 1 534 ? 7.273 -22.484 -34.312 1 97.56 534 SER A O 1
ATOM 4113 N N . CYS A 1 535 ? 5.672 -21.344 -33.219 1 97 535 CYS A N 1
ATOM 4114 C CA . CYS A 1 535 ? 6.629 -20.516 -32.469 1 97 535 CYS A CA 1
ATOM 4115 C C . CYS A 1 535 ? 7.523 -21.375 -31.594 1 97 535 CYS A C 1
ATOM 4117 O O . CYS A 1 535 ? 8.609 -20.953 -31.203 1 97 535 CYS A O 1
ATOM 4119 N N . LEU A 1 536 ? 7.086 -22.562 -31.203 1 97.19 536 LEU A N 1
ATOM 4120 C CA . LEU A 1 536 ? 7.879 -23.469 -30.375 1 97.19 536 LEU A CA 1
ATOM 4121 C C . LEU A 1 536 ? 9.203 -23.812 -31.047 1 97.19 536 LEU A C 1
ATOM 4123 O O . LEU A 1 536 ? 10.234 -23.938 -30.375 1 97.19 536 LEU A O 1
ATOM 4127 N N . ASP A 1 537 ? 9.133 -23.906 -32.375 1 95.44 537 ASP A N 1
ATOM 4128 C CA . ASP A 1 537 ? 10.32 -24.266 -33.125 1 95.44 537 ASP A CA 1
ATOM 4129 C C . ASP A 1 537 ? 11.289 -23.078 -33.25 1 95.44 537 ASP A C 1
ATOM 4131 O O . ASP A 1 537 ? 12.461 -23.266 -33.562 1 95.44 537 ASP A O 1
ATOM 4135 N N . GLU A 1 538 ? 10.789 -21.938 -32.969 1 93.44 538 GLU A N 1
ATOM 4136 C CA . GLU A 1 538 ? 11.586 -20.734 -33.094 1 93.44 538 GLU A CA 1
ATOM 4137 C C . GLU A 1 538 ? 12.234 -20.344 -31.781 1 93.44 538 GLU A C 1
ATOM 4139 O O . GLU A 1 538 ? 13.141 -19.516 -31.734 1 93.44 538 GLU A O 1
ATOM 4144 N N . MET A 1 539 ? 11.789 -20.953 -30.703 1 94.31 539 MET A N 1
ATOM 4145 C CA . MET A 1 539 ? 12.305 -20.594 -29.375 1 94.31 539 MET A CA 1
ATOM 4146 C C . MET A 1 539 ? 13.797 -20.891 -29.281 1 94.31 539 MET A C 1
ATOM 4148 O O . MET A 1 539 ? 14.266 -21.922 -29.797 1 94.31 539 MET A O 1
ATOM 4152 N N . PRO A 1 540 ? 14.555 -20.016 -28.672 1 92.12 540 PRO A N 1
ATOM 4153 C CA . PRO A 1 540 ? 15.984 -20.281 -28.516 1 92.12 540 PRO A CA 1
ATOM 4154 C C . PRO A 1 540 ? 16.281 -21.453 -27.578 1 92.12 540 PRO A C 1
ATOM 4156 O O . PRO A 1 540 ? 15.516 -21.703 -26.641 1 92.12 540 PRO A O 1
ATOM 4159 N N . PRO A 1 541 ? 17.406 -22.125 -27.859 1 92.56 541 PRO A N 1
ATOM 4160 C CA . PRO A 1 541 ? 17.844 -23.141 -26.891 1 92.56 541 PRO A CA 1
ATOM 4161 C C . PRO A 1 541 ? 18.328 -22.531 -25.578 1 92.56 541 PRO A C 1
ATOM 4163 O O . PRO A 1 541 ? 18.547 -21.312 -25.5 1 92.56 541 PRO A O 1
ATOM 4166 N N . LEU A 1 542 ? 18.453 -23.375 -24.578 1 94.5 542 LEU A N 1
ATOM 4167 C CA . LEU A 1 542 ? 19.031 -22.922 -23.328 1 94.5 542 LEU A CA 1
ATOM 4168 C C . LEU A 1 542 ? 20.469 -22.469 -23.516 1 94.5 542 LEU A C 1
ATOM 4170 O O . LEU A 1 542 ? 21.266 -23.156 -24.156 1 94.5 542 LEU A O 1
ATOM 4174 N N . ASN A 1 543 ? 20.812 -21.297 -23.125 1 94.38 543 ASN A N 1
ATOM 4175 C CA . ASN A 1 543 ? 22.141 -20.688 -23.188 1 94.38 543 ASN A CA 1
ATOM 4176 C C . ASN A 1 543 ? 22.688 -20.406 -21.797 1 94.38 543 ASN A C 1
ATOM 4178 O O . ASN A 1 543 ? 22.094 -19.641 -21.031 1 94.38 543 ASN A O 1
ATOM 4182 N N . LEU A 1 544 ? 23.859 -20.953 -21.484 1 96.81 544 LEU A N 1
ATOM 4183 C CA . LEU A 1 544 ? 24.406 -20.828 -20.141 1 96.81 544 LEU A CA 1
ATOM 4184 C C . LEU A 1 544 ? 25.484 -19.75 -20.094 1 96.81 544 LEU A C 1
ATOM 4186 O O . LEU A 1 544 ? 26.156 -19.578 -19.062 1 96.81 544 LEU A O 1
ATOM 4190 N N . THR A 1 545 ? 25.672 -19.047 -21.219 1 95.44 545 THR A N 1
ATOM 4191 C CA . THR A 1 545 ? 26.578 -17.906 -21.188 1 95.44 545 THR A CA 1
ATOM 4192 C C . THR A 1 545 ? 26.047 -16.797 -20.297 1 95.44 545 THR A C 1
ATOM 4194 O O . THR A 1 545 ? 24.906 -16.359 -20.469 1 95.44 545 THR A O 1
ATOM 4197 N N . THR A 1 546 ? 26.828 -16.328 -19.375 1 94.81 546 THR A N 1
ATOM 4198 C CA . THR A 1 546 ? 26.422 -15.25 -18.484 1 94.81 546 THR A CA 1
ATOM 4199 C C . THR A 1 546 ? 26.281 -13.945 -19.25 1 94.81 546 THR A C 1
ATOM 4201 O O . THR A 1 546 ? 27.234 -13.508 -19.922 1 94.81 546 THR A O 1
ATOM 4204 N N . PRO A 1 547 ? 25.141 -13.328 -19.156 1 91.81 547 PRO A N 1
ATOM 4205 C CA . PRO A 1 547 ? 25.031 -12.023 -19.812 1 91.81 547 PRO A CA 1
ATOM 4206 C C . PRO A 1 547 ? 25.984 -10.984 -19.234 1 91.81 547 PRO A C 1
ATOM 4208 O O . PRO A 1 547 ? 26.125 -10.906 -18 1 91.81 547 PRO A O 1
ATOM 4211 N N . ILE A 1 548 ? 26.531 -10.18 -20.047 1 90.25 548 ILE A N 1
ATOM 4212 C CA . ILE A 1 548 ? 27.578 -9.25 -19.656 1 90.25 548 ILE A CA 1
ATOM 4213 C C . ILE A 1 548 ? 27.031 -8.266 -18.625 1 90.25 548 ILE A C 1
ATOM 4215 O O . ILE A 1 548 ? 27.734 -7.91 -17.656 1 90.25 548 ILE A O 1
ATOM 4219 N N . ASP A 1 549 ? 25.844 -7.758 -18.766 1 89.12 549 ASP A N 1
ATOM 4220 C CA . ASP A 1 549 ? 25.25 -6.816 -17.812 1 89.12 549 ASP A CA 1
ATOM 4221 C C . ASP A 1 549 ? 25.078 -7.457 -16.438 1 89.12 549 ASP A C 1
ATOM 4223 O O . ASP A 1 549 ? 25.344 -6.828 -15.422 1 89.12 549 ASP A O 1
ATOM 4227 N N . TYR A 1 550 ? 24.734 -8.734 -16.375 1 92.38 550 TYR A N 1
ATOM 4228 C CA . TYR A 1 550 ? 24.516 -9.398 -15.094 1 92.38 550 TYR A CA 1
ATOM 4229 C C . TYR A 1 550 ? 25.859 -9.781 -14.453 1 92.38 550 TYR A C 1
ATOM 4231 O O . TYR A 1 550 ? 25.969 -9.828 -13.227 1 92.38 550 TYR A O 1
ATOM 4239 N N . GLN A 1 551 ? 26.797 -10.062 -15.336 1 93.69 551 GLN A N 1
ATOM 4240 C CA . GLN A 1 551 ? 28.156 -10.258 -14.852 1 93.69 551 GLN A CA 1
ATOM 4241 C C . GLN A 1 551 ? 28.656 -9.023 -14.102 1 93.69 551 GLN A C 1
ATOM 4243 O O . GLN A 1 551 ? 29.234 -9.141 -13.016 1 93.69 551 GLN A O 1
ATOM 4248 N N . TYR A 1 552 ? 28.359 -7.934 -14.602 1 92.56 552 TYR A N 1
ATOM 4249 C CA . TYR A 1 552 ? 28.797 -6.68 -13.984 1 92.56 552 TYR A CA 1
ATOM 4250 C C . TYR A 1 552 ? 27.953 -6.363 -12.75 1 92.56 552 TYR A C 1
ATOM 4252 O O . TYR A 1 552 ? 28.5 -6.055 -11.688 1 92.56 552 TYR A O 1
ATOM 4260 N N . ILE A 1 553 ? 26.641 -6.453 -12.805 1 91.75 553 ILE A N 1
ATOM 4261 C CA . ILE A 1 553 ? 25.734 -6.055 -11.742 1 91.75 553 ILE A CA 1
ATOM 4262 C C . ILE A 1 553 ? 25.906 -6.98 -10.539 1 91.75 553 ILE A C 1
ATOM 4264 O O . ILE A 1 553 ? 26.062 -6.512 -9.406 1 91.75 553 ILE A O 1
ATOM 4268 N N . TYR A 1 554 ? 26 -8.266 -10.789 1 95.19 554 TYR A N 1
ATOM 4269 C CA . TYR A 1 554 ? 25.938 -9.219 -9.688 1 95.19 554 TYR A CA 1
ATOM 4270 C C . TYR A 1 554 ? 27.328 -9.625 -9.219 1 95.19 554 TYR A C 1
ATOM 4272 O O . TYR A 1 554 ? 27.547 -9.883 -8.031 1 95.19 554 TYR A O 1
ATOM 4280 N N . LEU A 1 555 ? 28.328 -9.641 -10.117 1 96.19 555 LEU A N 1
ATOM 4281 C CA . LEU A 1 555 ? 29.641 -10.172 -9.727 1 96.19 555 LEU A CA 1
ATOM 4282 C C . LEU A 1 555 ? 30.703 -9.086 -9.766 1 96.19 555 LEU A C 1
ATOM 4284 O O . LEU A 1 555 ? 31.797 -9.273 -9.242 1 96.19 555 LEU A O 1
ATOM 4288 N N . SER A 1 556 ? 30.438 -7.988 -10.375 1 94.62 556 SER A N 1
ATOM 4289 C CA . SER A 1 556 ? 31.375 -6.883 -10.508 1 94.62 556 SER A CA 1
ATOM 4290 C C . SER A 1 556 ? 32.75 -7.367 -11.008 1 94.62 556 SER A C 1
ATOM 4292 O O . SER A 1 556 ? 33.781 -7.105 -10.375 1 94.62 556 SER A O 1
ATOM 4294 N N . THR A 1 557 ? 32.75 -8.078 -12.164 1 94.31 557 THR A N 1
ATOM 4295 C CA . THR A 1 557 ? 33.969 -8.672 -12.711 1 94.31 557 THR A CA 1
ATOM 4296 C C . THR A 1 557 ? 33.906 -8.719 -14.234 1 94.31 557 THR A C 1
ATOM 4298 O O . THR A 1 557 ? 32.812 -8.555 -14.828 1 94.31 557 THR A O 1
ATOM 4301 N N . ASP A 1 558 ? 35.062 -8.883 -14.875 1 90.31 558 ASP A N 1
ATOM 4302 C CA . ASP A 1 558 ? 35.125 -8.891 -16.328 1 90.31 558 ASP A CA 1
ATOM 4303 C C . ASP A 1 558 ? 34.938 -10.297 -16.891 1 90.31 558 ASP A C 1
ATOM 4305 O O . ASP A 1 558 ? 34.719 -10.477 -18.094 1 90.31 558 ASP A O 1
ATOM 4309 N N . ASP A 1 559 ? 35.062 -11.289 -16.031 1 94.56 559 ASP A N 1
ATOM 4310 C CA . ASP A 1 559 ? 34.781 -12.672 -16.375 1 94.56 559 ASP A CA 1
ATOM 4311 C C . ASP A 1 559 ? 34.031 -13.391 -15.266 1 94.56 559 ASP A C 1
ATOM 4313 O O . ASP A 1 559 ? 34.5 -13.43 -14.117 1 94.56 559 ASP A O 1
ATOM 4317 N N . ALA A 1 560 ? 32.906 -14.023 -15.578 1 97.06 560 ALA A N 1
ATOM 4318 C CA . ALA A 1 560 ? 32 -14.57 -14.57 1 97.06 560 ALA A CA 1
ATOM 4319 C C . ALA A 1 560 ? 32.688 -15.656 -13.742 1 97.06 560 ALA A C 1
ATOM 4321 O O . ALA A 1 560 ? 32.406 -15.828 -12.562 1 97.06 560 ALA A O 1
ATOM 4322 N N . TYR A 1 561 ? 33.688 -16.375 -14.32 1 97.69 561 TYR A N 1
ATOM 4323 C CA . TYR A 1 561 ? 34.312 -17.516 -13.648 1 97.69 561 TYR A CA 1
ATOM 4324 C C . TYR A 1 561 ? 35.656 -17.109 -13.039 1 97.69 561 TYR A C 1
ATOM 4326 O O . TYR A 1 561 ? 35.906 -17.359 -11.859 1 97.69 561 TYR A O 1
ATOM 4334 N N . ASP A 1 562 ? 36.469 -16.328 -13.828 1 96.69 562 ASP A N 1
ATOM 4335 C CA . ASP A 1 562 ? 37.875 -16.188 -13.43 1 96.69 562 ASP A CA 1
ATOM 4336 C C . ASP A 1 562 ? 38.25 -14.719 -13.336 1 96.69 562 ASP A C 1
ATOM 4338 O O . ASP A 1 562 ? 39.406 -14.398 -13 1 96.69 562 ASP A O 1
ATOM 4342 N N . GLY A 1 563 ? 37.375 -13.859 -13.578 1 95.06 563 GLY A N 1
ATOM 4343 C CA . GLY A 1 563 ? 37.719 -12.453 -13.57 1 95.06 563 GLY A CA 1
ATOM 4344 C C . GLY A 1 563 ? 37.969 -11.914 -12.172 1 95.06 563 GLY A C 1
ATOM 4345 O O . GLY A 1 563 ? 37.562 -12.516 -11.18 1 95.06 563 GLY A O 1
ATOM 4346 N N . THR A 1 564 ? 38.656 -10.781 -12.125 1 94.62 564 THR A N 1
ATOM 4347 C CA . THR A 1 564 ? 38.938 -10.102 -10.875 1 94.62 564 THR A CA 1
ATOM 4348 C C . THR A 1 564 ? 37.844 -9.102 -10.523 1 94.62 564 THR A C 1
ATOM 4350 O O . THR A 1 564 ? 37.219 -8.523 -11.414 1 94.62 564 THR A O 1
ATOM 4353 N N . PHE A 1 565 ? 37.594 -8.984 -9.203 1 94.06 565 PHE A N 1
ATOM 4354 C CA . PHE A 1 565 ? 36.594 -8.047 -8.719 1 94.06 565 PHE A CA 1
ATOM 4355 C C . PHE A 1 565 ? 37 -6.609 -9.039 1 94.06 565 PHE A C 1
ATOM 4357 O O . PHE A 1 565 ? 38.156 -6.219 -8.82 1 94.06 565 PHE A O 1
ATOM 4364 N N . ASN A 1 566 ? 36.188 -5.926 -9.609 1 90.62 566 ASN A N 1
ATOM 4365 C CA . ASN A 1 566 ? 36.375 -4.512 -9.922 1 90.62 566 ASN A CA 1
ATOM 4366 C C . ASN A 1 566 ? 35.188 -3.672 -9.461 1 90.62 566 ASN A C 1
ATOM 4368 O O . ASN A 1 566 ? 34.156 -3.617 -10.141 1 90.62 566 ASN A O 1
ATOM 4372 N N . ALA A 1 567 ? 35.312 -2.906 -8.398 1 82.06 567 ALA A N 1
ATOM 4373 C CA . ALA A 1 567 ? 34.219 -2.156 -7.754 1 82.06 567 ALA A CA 1
ATOM 4374 C C . ALA A 1 567 ? 33.688 -1.071 -8.68 1 82.06 567 ALA A C 1
ATOM 4376 O O . ALA A 1 567 ? 32.562 -0.586 -8.492 1 82.06 567 ALA A O 1
ATOM 4377 N N . THR A 1 568 ? 34.406 -0.565 -9.656 1 77.62 568 THR A N 1
ATOM 4378 C CA . THR A 1 568 ? 34 0.533 -10.531 1 77.62 568 THR A CA 1
ATOM 4379 C C . THR A 1 568 ? 33.031 0.048 -11.594 1 77.62 568 THR A C 1
ATOM 4381 O O . THR A 1 568 ? 32.312 0.851 -12.211 1 77.62 568 THR A O 1
ATOM 4384 N N . VAL A 1 569 ? 32.969 -1.188 -11.828 1 73.88 569 VAL A N 1
ATOM 4385 C CA . VAL A 1 569 ? 32.125 -1.744 -12.875 1 73.88 569 VAL A CA 1
ATOM 4386 C C . VAL A 1 569 ? 30.672 -1.704 -12.422 1 73.88 569 VAL A C 1
ATOM 4388 O O . VAL A 1 569 ? 29.766 -1.497 -13.234 1 73.88 569 VAL A O 1
ATOM 4391 N N . THR A 1 570 ? 30.281 -1.808 -11.141 1 62.16 570 THR A N 1
ATOM 4392 C CA . THR A 1 570 ? 28.906 -1.839 -10.625 1 62.16 570 THR A CA 1
ATOM 4393 C C . THR A 1 570 ? 28.266 -0.463 -10.734 1 62.16 570 THR A C 1
ATOM 4395 O O . THR A 1 570 ? 27.047 -0.357 -10.977 1 62.16 570 THR A O 1
ATOM 4398 N N . THR A 1 571 ? 29 0.575 -10.609 1 54.75 571 THR A N 1
ATOM 4399 C CA . THR A 1 571 ? 28.469 1.928 -10.547 1 54.75 571 THR A CA 1
ATOM 4400 C C . THR A 1 571 ? 27.875 2.34 -11.891 1 54.75 571 THR A C 1
ATOM 4402 O O . THR A 1 571 ? 26.938 3.139 -11.938 1 54.75 571 THR A O 1
ATOM 4405 N N . VAL A 1 572 ? 28.375 1.687 -12.977 1 44.5 572 VAL A N 1
ATOM 4406 C CA . VAL A 1 572 ? 27.938 2.115 -14.297 1 44.5 572 VAL A CA 1
ATOM 4407 C C . VAL A 1 572 ? 26.578 1.498 -14.609 1 44.5 572 VAL A C 1
ATOM 4409 O O . VAL A 1 572 ? 25.797 2.053 -15.391 1 44.5 572 VAL A O 1
ATOM 4412 N N . TYR A 1 573 ? 26.297 0.471 -13.977 1 45.25 573 TYR A N 1
ATOM 4413 C CA . TYR A 1 573 ? 25.078 -0.22 -14.383 1 45.25 573 TYR A CA 1
ATOM 4414 C C . TYR A 1 573 ? 23.984 -0.041 -13.344 1 45.25 573 TYR A C 1
ATOM 4416 O O . TYR A 1 573 ? 22.828 -0.396 -13.586 1 45.25 573 TYR A O 1
ATOM 4424 N N . ASN A 1 574 ? 24.281 0.499 -12.227 1 44.88 574 ASN A N 1
ATOM 4425 C CA . ASN A 1 574 ? 23.203 0.771 -11.273 1 44.88 574 ASN A CA 1
ATOM 4426 C C . ASN A 1 574 ? 22.562 2.131 -11.531 1 44.88 574 ASN A C 1
ATOM 4428 O O . ASN A 1 574 ? 23.266 3.109 -11.812 1 44.88 574 ASN A O 1
ATOM 4432 N N . MET B 1 1 ? -51.562 52.031 38.781 1 20.75 1 MET B N 1
ATOM 4433 C CA . MET B 1 1 ? -50.344 51.375 39.281 1 20.75 1 MET B CA 1
ATOM 4434 C C . MET B 1 1 ? -50.312 49.906 38.875 1 20.75 1 MET B C 1
ATOM 4436 O O . MET B 1 1 ? -49.812 49.094 39.656 1 20.75 1 MET B O 1
ATOM 4440 N N . ARG B 1 2 ? -51.125 49.562 37.906 1 26.69 2 ARG B N 1
ATOM 4441 C CA . ARG B 1 2 ? -51.438 48.25 37.344 1 26.69 2 ARG B CA 1
ATOM 4442 C C . ARG B 1 2 ? -50.156 47.562 36.781 1 26.69 2 ARG B C 1
ATOM 4444 O O . ARG B 1 2 ? -49.562 48.062 35.844 1 26.69 2 ARG B O 1
ATOM 4451 N N . THR B 1 3 ? -49.344 46.938 37.719 1 27.16 3 THR B N 1
ATOM 4452 C CA . THR B 1 3 ? -48 46.438 37.5 1 27.16 3 THR B CA 1
ATOM 4453 C C . THR B 1 3 ? -48.031 45.281 36.5 1 27.16 3 THR B C 1
ATOM 4455 O O . THR B 1 3 ? -48.75 44.281 36.688 1 27.16 3 THR B O 1
ATOM 4458 N N . PRO B 1 4 ? -47.719 45.5 35.219 1 33.69 4 PRO B N 1
ATOM 4459 C CA . PRO B 1 4 ? -47.75 44.438 34.188 1 33.69 4 PRO B CA 1
ATOM 4460 C C . PRO B 1 4 ? -46.812 43.281 34.469 1 33.69 4 PRO B C 1
ATOM 4462 O O . PRO B 1 4 ? -45.688 43.5 34.938 1 33.69 4 PRO B O 1
ATOM 4465 N N . PHE B 1 5 ? -47.312 42.125 35 1 32.97 5 PHE B N 1
ATOM 4466 C CA . PHE B 1 5 ? -46.625 40.875 35.281 1 32.97 5 PHE B CA 1
ATOM 4467 C C . PHE B 1 5 ? -45.969 40.312 34.031 1 32.97 5 PHE B C 1
ATOM 4469 O O . PHE B 1 5 ? -46.625 40.062 33.031 1 32.97 5 PHE B O 1
ATOM 4476 N N . ILE B 1 6 ? -44.719 40.688 33.719 1 30.47 6 ILE B N 1
ATOM 4477 C CA . ILE B 1 6 ? -43.938 40.156 32.625 1 30.47 6 ILE B CA 1
ATOM 4478 C C . ILE B 1 6 ? -43.719 38.656 32.781 1 30.47 6 ILE B C 1
ATOM 4480 O O . ILE B 1 6 ? -43.156 38.219 33.812 1 30.47 6 ILE B O 1
ATOM 4484 N N . ILE B 1 7 ? -44.562 37.781 32.219 1 31.75 7 ILE B N 1
ATOM 4485 C CA . ILE B 1 7 ? -44.469 36.312 32.188 1 31.75 7 ILE B CA 1
ATOM 4486 C C . ILE B 1 7 ? -43.156 35.906 31.516 1 31.75 7 ILE B C 1
ATOM 4488 O O . ILE B 1 7 ? -42.906 36.219 30.359 1 31.75 7 ILE B O 1
ATOM 4492 N N . GLY B 1 8 ? -42.031 35.812 32.281 1 27.17 8 GLY B N 1
ATOM 4493 C CA . GLY B 1 8 ? -40.75 35.281 31.859 1 27.17 8 GLY B CA 1
ATOM 4494 C C . GLY B 1 8 ? -40.812 33.875 31.281 1 27.17 8 GLY B C 1
ATOM 4495 O O . GLY B 1 8 ? -41.219 32.938 31.969 1 27.17 8 GLY B O 1
ATOM 4496 N N . LEU B 1 9 ? -41.125 33.719 29.984 1 29.14 9 LEU B N 1
ATOM 4497 C CA . LEU B 1 9 ? -41.125 32.438 29.312 1 29.14 9 LEU B CA 1
ATOM 4498 C C . LEU B 1 9 ? -39.781 31.75 29.438 1 29.14 9 LEU B C 1
ATOM 4500 O O . LEU B 1 9 ? -38.781 32.25 28.938 1 29.14 9 LEU B O 1
ATOM 4504 N N . ALA B 1 10 ? -39.531 30.953 30.453 1 30.55 10 ALA B N 1
ATOM 4505 C CA . ALA B 1 10 ? -38.375 30.047 30.625 1 30.55 10 ALA B CA 1
ATOM 4506 C C . ALA B 1 10 ? -38.281 29.078 29.469 1 30.55 10 ALA B C 1
ATOM 4508 O O . ALA B 1 10 ? -39.156 28.234 29.25 1 30.55 10 ALA B O 1
ATOM 4509 N N . THR B 1 11 ? -37.656 29.469 28.375 1 28.06 11 THR B N 1
ATOM 4510 C CA . THR B 1 11 ? -37.406 28.5 27.328 1 28.06 11 THR B CA 1
ATOM 4511 C C . THR B 1 11 ? -36.625 27.312 27.859 1 28.06 11 THR B C 1
ATOM 4513 O O . THR B 1 11 ? -35.531 27.469 28.406 1 28.06 11 THR B O 1
ATOM 4516 N N . ALA B 1 12 ? -37.219 26.25 28.328 1 32.38 12 ALA B N 1
ATOM 4517 C CA . ALA B 1 12 ? -36.625 24.938 28.641 1 32.38 12 ALA B CA 1
ATOM 4518 C C . ALA B 1 12 ? -35.75 24.438 27.484 1 32.38 12 ALA B C 1
ATOM 4520 O O . ALA B 1 12 ? -36.25 24.219 26.375 1 32.38 12 ALA B O 1
ATOM 4521 N N . ILE B 1 13 ? -34.469 24.75 27.578 1 32.81 13 ILE B N 1
ATOM 4522 C CA . ILE B 1 13 ? -33.5 24.062 26.719 1 32.81 13 ILE B CA 1
ATOM 4523 C C . ILE B 1 13 ? -33.688 22.547 26.875 1 32.81 13 ILE B C 1
ATOM 4525 O O . ILE B 1 13 ? -33.469 22 27.953 1 32.81 13 ILE B O 1
ATOM 4529 N N . ALA B 1 14 ? -34.594 21.953 26.172 1 31.59 14 ALA B N 1
ATOM 4530 C CA . ALA B 1 14 ? -34.719 20.5 26.047 1 31.59 14 ALA B CA 1
ATOM 4531 C C . ALA B 1 14 ? -33.344 19.859 25.859 1 31.59 14 ALA B C 1
ATOM 4533 O O . ALA B 1 14 ? -32.656 20.109 24.859 1 31.59 14 ALA B O 1
ATOM 4534 N N . HIS B 1 15 ? -32.812 19.484 26.922 1 30.58 15 HIS B N 1
ATOM 4535 C CA . HIS B 1 15 ? -31.734 18.484 26.828 1 30.58 15 HIS B CA 1
ATOM 4536 C C . HIS B 1 15 ? -32.156 17.297 25.969 1 30.58 15 HIS B C 1
ATOM 4538 O O . HIS B 1 15 ? -33.125 16.594 26.297 1 30.58 15 HIS B O 1
ATOM 4544 N N . ILE B 1 16 ? -32.125 17.422 24.781 1 28.05 16 ILE B N 1
ATOM 4545 C CA . ILE B 1 16 ? -32.25 16.203 24.016 1 28.05 16 ILE B CA 1
ATOM 4546 C C . ILE B 1 16 ? -31.438 15.086 24.672 1 28.05 16 ILE B C 1
ATOM 4548 O O . ILE B 1 16 ? -30.203 15.156 24.734 1 28.05 16 ILE B O 1
ATOM 4552 N N . ALA B 1 17 ? -32.031 14.477 25.594 1 32.5 17 ALA B N 1
ATOM 4553 C CA . ALA B 1 17 ? -31.484 13.164 25.938 1 32.5 17 ALA B CA 1
ATOM 4554 C C . ALA B 1 17 ? -31.328 12.297 24.703 1 32.5 17 ALA B C 1
ATOM 4556 O O . ALA B 1 17 ? -32.312 11.836 24.109 1 32.5 17 ALA B O 1
ATOM 4557 N N . ALA B 1 18 ? -30.328 12.641 23.953 1 33.38 18 ALA B N 1
ATOM 4558 C CA . ALA B 1 18 ? -29.953 11.633 22.969 1 33.38 18 ALA B CA 1
ATOM 4559 C C . ALA B 1 18 ? -30.047 10.227 23.562 1 33.38 18 ALA B C 1
ATOM 4561 O O . ALA B 1 18 ? -29.234 9.859 24.406 1 33.38 18 ALA B O 1
ATOM 4562 N N . GLY B 1 19 ? -31.141 9.75 23.75 1 32.88 19 GLY B N 1
ATOM 4563 C CA . GLY B 1 19 ? -31.234 8.312 23.938 1 32.88 19 GLY B CA 1
ATOM 4564 C C . GLY B 1 19 ? -30.281 7.531 23.047 1 32.88 19 GLY B C 1
ATOM 4565 O O . GLY B 1 19 ? -30.297 7.699 21.828 1 32.88 19 GLY B O 1
ATOM 4566 N N . SER B 1 20 ? -29.062 7.188 23.578 1 34.69 20 SER B N 1
ATOM 4567 C CA . SER B 1 20 ? -28.047 6.312 23 1 34.69 20 SER B CA 1
ATOM 4568 C C . SER B 1 20 ? -28.672 5.07 22.375 1 34.69 20 SER B C 1
ATOM 4570 O O . SER B 1 20 ? -29.047 4.137 23.094 1 34.69 20 SER B O 1
ATOM 4572 N N . ASN B 1 21 ? -29.562 5.117 21.656 1 35.22 21 ASN B N 1
ATOM 4573 C CA . ASN B 1 21 ? -29.797 3.914 20.859 1 35.22 21 ASN B CA 1
ATOM 4574 C C . ASN B 1 21 ? -28.516 3.375 20.25 1 35.22 21 ASN B C 1
ATOM 4576 O O . ASN B 1 21 ? -28.188 3.68 19.109 1 35.22 21 ASN B O 1
ATOM 4580 N N . THR B 1 22 ? -27.469 3.166 21.016 1 41.38 22 THR B N 1
ATOM 4581 C CA . THR B 1 22 ? -26.25 2.395 20.828 1 41.38 22 THR B CA 1
ATOM 4582 C C . THR B 1 22 ? -26.578 0.981 20.344 1 41.38 22 THR B C 1
ATOM 4584 O O . THR B 1 22 ? -25.734 0.078 20.453 1 41.38 22 THR B O 1
ATOM 4587 N N . ALA B 1 23 ? -27.734 0.6 20.141 1 45.25 23 ALA B N 1
ATOM 4588 C CA . ALA B 1 23 ? -28.078 -0.795 19.891 1 45.25 23 ALA B CA 1
ATOM 4589 C C . ALA B 1 23 ? -27.25 -1.359 18.734 1 45.25 23 ALA B C 1
ATOM 4591 O O . ALA B 1 23 ? -27.156 -2.578 18.562 1 45.25 23 ALA B O 1
ATOM 4592 N N . GLY B 1 24 ? -26.344 -0.604 18.141 1 55.88 24 GLY B N 1
ATOM 4593 C CA . GLY B 1 24 ? -25.719 -1.125 16.922 1 55.88 24 GLY B CA 1
ATOM 4594 C C . GLY B 1 24 ? -24.203 -1.009 16.938 1 55.88 24 GLY B C 1
ATOM 4595 O O . GLY B 1 24 ? -23.531 -1.654 16.125 1 55.88 24 GLY B O 1
ATOM 4596 N N . SER B 1 25 ? -23.578 -0.147 17.844 1 64.75 25 SER B N 1
ATOM 4597 C CA . SER B 1 25 ? -22.125 -0.074 17.875 1 64.75 25 SER B CA 1
ATOM 4598 C C . SER B 1 25 ? -21.531 -1.146 18.797 1 64.75 25 SER B C 1
ATOM 4600 O O . SER B 1 25 ? -22.141 -1.497 19.812 1 64.75 25 SER B O 1
ATOM 4602 N N . GLN B 1 26 ? -20.531 -1.812 18.234 1 83.25 26 GLN B N 1
ATOM 4603 C CA . GLN B 1 26 ? -19.891 -2.879 18.984 1 83.25 26 GLN B CA 1
ATOM 4604 C C . GLN B 1 26 ? -18.375 -2.828 18.828 1 83.25 26 GLN B C 1
ATOM 4606 O O . GLN B 1 26 ? -17.859 -2.402 17.781 1 83.25 26 GLN B O 1
ATOM 4611 N N . LEU B 1 27 ? -17.734 -2.898 19.938 1 89.31 27 LEU B N 1
ATOM 4612 C CA . LEU B 1 27 ? -16.297 -3.143 19.906 1 89.31 27 LEU B CA 1
ATOM 4613 C C . LEU B 1 27 ? -16 -4.633 19.75 1 89.31 27 LEU B C 1
ATOM 4615 O O . LEU B 1 27 ? -16.484 -5.449 20.547 1 89.31 27 LEU B O 1
ATOM 4619 N N . ASN B 1 28 ? -15.375 -4.992 18.625 1 86.25 28 ASN B N 1
ATOM 4620 C CA . ASN B 1 28 ? -15.133 -6.395 18.312 1 86.25 28 ASN B CA 1
ATOM 4621 C C . ASN B 1 28 ? -14.219 -7.055 19.344 1 86.25 28 ASN B C 1
ATOM 4623 O O . ASN B 1 28 ? -14.203 -8.281 19.469 1 86.25 28 ASN B O 1
ATOM 4627 N N . GLY B 1 29 ? -13.461 -6.277 20.188 1 85.75 29 GLY B N 1
ATOM 4628 C CA . GLY B 1 29 ? -12.539 -6.77 21.203 1 85.75 29 GLY B CA 1
ATOM 4629 C C . GLY B 1 29 ? -11.18 -6.09 21.141 1 85.75 29 GLY B C 1
ATOM 4630 O O . GLY B 1 29 ? -10.922 -5.273 20.266 1 85.75 29 GLY B O 1
ATOM 4631 N N . TRP B 1 30 ? -10.391 -6.277 22.219 1 93.62 30 TRP B N 1
ATOM 4632 C CA . TRP B 1 30 ? -9 -5.844 22.219 1 93.62 30 TRP B CA 1
ATOM 4633 C C . TRP B 1 30 ? -8.062 -7.016 21.938 1 93.62 30 TRP B C 1
ATOM 4635 O O . TRP B 1 30 ? -8.156 -8.062 22.594 1 93.62 30 TRP B O 1
ATOM 4645 N N . TYR B 1 31 ? -7.25 -6.863 20.953 1 94.94 31 TYR B N 1
ATOM 4646 C CA . TYR B 1 31 ? -6.301 -7.887 20.531 1 94.94 31 TYR B CA 1
ATOM 4647 C C . TYR B 1 31 ? -4.867 -7.422 20.766 1 94.94 31 TYR B C 1
ATOM 4649 O O . TYR B 1 31 ? -4.527 -6.27 20.484 1 94.94 31 TYR B O 1
ATOM 4657 N N . PRO B 1 32 ? -4.008 -8.375 21.359 1 94.06 32 PRO B N 1
ATOM 4658 C CA . PRO B 1 32 ? -2.594 -8 21.312 1 94.06 32 PRO B CA 1
ATOM 4659 C C . PRO B 1 32 ? -2.115 -7.684 19.891 1 94.06 32 PRO B C 1
ATOM 4661 O O . PRO B 1 32 ? -2.496 -8.367 18.938 1 94.06 32 PRO B O 1
ATOM 4664 N N . CYS B 1 33 ? -1.375 -6.594 19.734 1 94 33 CYS B N 1
ATOM 4665 C CA . CYS B 1 33 ? -0.862 -6.234 18.422 1 94 33 CYS B CA 1
ATOM 4666 C C . CYS B 1 33 ? 0.49 -5.539 18.531 1 94 33 CYS B C 1
ATOM 4668 O O . CYS B 1 33 ? 0.922 -5.188 19.625 1 94 33 CYS B O 1
ATOM 4670 N N . ALA B 1 34 ? 1.163 -5.418 17.406 1 92.19 34 ALA B N 1
ATOM 4671 C CA . ALA B 1 34 ? 2.473 -4.773 17.359 1 92.19 34 ALA B CA 1
ATOM 4672 C C . ALA B 1 34 ? 2.367 -3.285 17.672 1 92.19 34 ALA B C 1
ATOM 4674 O O . ALA B 1 34 ? 1.383 -2.635 17.312 1 92.19 34 ALA B O 1
ATOM 4675 N N . GLU B 1 35 ? 3.416 -2.779 18.266 1 91.5 35 GLU B N 1
ATOM 4676 C CA . GLU B 1 35 ? 3.443 -1.36 18.609 1 91.5 35 GLU B CA 1
ATOM 4677 C C . GLU B 1 35 ? 3.52 -0.496 17.359 1 91.5 35 GLU B C 1
ATOM 4679 O O . GLU B 1 35 ? 2.811 0.506 17.234 1 91.5 35 GLU B O 1
ATOM 4684 N N . TYR B 1 36 ? 4.383 -0.95 16.484 1 89.19 36 TYR B N 1
ATOM 4685 C CA . TYR B 1 36 ? 4.484 -0.25 15.203 1 89.19 36 TYR B CA 1
ATOM 4686 C C . TYR B 1 36 ? 3.541 -0.858 14.172 1 89.19 36 TYR B C 1
ATOM 4688 O O . TYR B 1 36 ? 3.457 -2.082 14.039 1 89.19 36 TYR B O 1
ATOM 4696 N N . THR B 1 37 ? 2.805 -0.038 13.445 1 87.38 37 THR B N 1
ATOM 4697 C CA . THR B 1 37 ? 1.938 -0.506 12.375 1 87.38 37 THR B CA 1
ATOM 4698 C C . THR B 1 37 ? 2.709 -0.603 11.062 1 87.38 37 THR B C 1
ATOM 4700 O O . THR B 1 37 ? 2.537 -1.562 10.305 1 87.38 37 THR B O 1
ATOM 4703 N N . PHE B 1 38 ? 3.578 0.353 10.812 1 84.38 38 PHE B N 1
ATOM 4704 C CA . PHE B 1 38 ? 4.293 0.447 9.547 1 84.38 38 PHE B CA 1
ATOM 4705 C C . PHE B 1 38 ? 5.801 0.455 9.773 1 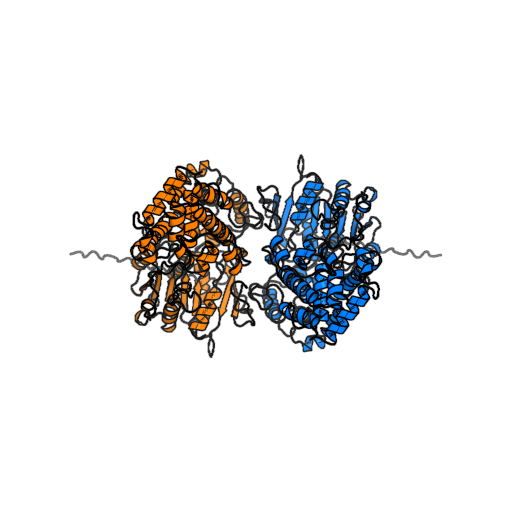84.38 38 PHE B C 1
ATOM 4707 O O . PHE B 1 38 ? 6.285 1.072 10.727 1 84.38 38 PHE B O 1
ATOM 4714 N N . SER B 1 39 ? 6.535 -0.074 8.844 1 82.06 39 SER B N 1
ATOM 4715 C CA . SER B 1 39 ? 7.977 -0.238 9 1 82.06 39 SER B CA 1
ATOM 4716 C C . SER B 1 39 ? 8.703 1.097 8.875 1 82.06 39 SER B C 1
ATOM 4718 O O . SER B 1 39 ? 9.844 1.236 9.328 1 82.06 39 SER B O 1
ATOM 4720 N N . ASP B 1 40 ? 8.094 2.041 8.25 1 77.31 40 ASP B N 1
ATOM 4721 C CA . ASP B 1 40 ? 8.688 3.369 8.156 1 77.31 40 ASP B CA 1
ATOM 4722 C C . ASP B 1 40 ? 8.922 3.965 9.547 1 77.31 40 ASP B C 1
ATOM 4724 O O . ASP B 1 40 ? 9.805 4.805 9.727 1 77.31 40 ASP B O 1
ATOM 4728 N N . ASP B 1 41 ? 8.102 3.471 10.453 1 77.88 41 ASP B N 1
ATOM 4729 C CA . ASP B 1 41 ? 8.188 3.984 11.812 1 77.88 41 ASP B CA 1
ATOM 4730 C C . ASP B 1 41 ? 9.078 3.092 12.68 1 77.88 41 ASP B C 1
ATOM 4732 O O . ASP B 1 41 ? 9.625 3.539 13.695 1 77.88 41 ASP B O 1
ATOM 4736 N N . GLY B 1 42 ? 9.117 1.849 12.297 1 79.81 42 GLY B N 1
ATOM 4737 C CA . GLY B 1 42 ? 9.883 0.884 13.062 1 79.81 42 GLY B CA 1
ATOM 4738 C C . GLY B 1 42 ? 9.359 -0.533 12.945 1 79.81 42 GLY B C 1
ATOM 4739 O O . GLY B 1 42 ? 8.352 -0.772 12.273 1 79.81 42 GLY B O 1
ATOM 4740 N N . THR B 1 43 ? 10.078 -1.443 13.523 1 82.38 43 THR B N 1
ATOM 4741 C CA . THR B 1 43 ? 9.688 -2.85 13.562 1 82.38 43 THR B CA 1
ATOM 4742 C C . THR B 1 43 ? 9.531 -3.328 15 1 82.38 43 THR B C 1
ATOM 4744 O O . THR B 1 43 ? 10.359 -3.023 15.859 1 82.38 43 THR B O 1
ATOM 4747 N N . SER B 1 44 ? 8.406 -3.992 15.172 1 84 44 SER B N 1
ATOM 4748 C CA . SER B 1 44 ? 8.125 -4.477 16.516 1 84 44 SER B CA 1
ATOM 4749 C C . SER B 1 44 ? 8.719 -5.863 16.75 1 84 44 SER B C 1
ATOM 4751 O O . SER B 1 44 ? 8.711 -6.699 15.844 1 84 44 SER B O 1
ATOM 4753 N N . SER B 1 45 ? 9.289 -6.047 17.969 1 78.75 45 SER B N 1
ATOM 4754 C CA . SER B 1 45 ? 9.742 -7.383 18.344 1 78.75 45 SER B CA 1
ATOM 4755 C C . SER B 1 45 ? 8.656 -8.141 19.094 1 78.75 45 SER B C 1
ATOM 4757 O O . SER B 1 45 ? 8.727 -9.359 19.25 1 78.75 45 SER B O 1
ATOM 4759 N N . GLY B 1 46 ? 7.672 -7.375 19.609 1 80.44 46 GLY B N 1
ATOM 4760 C CA . GLY B 1 46 ? 6.594 -7.996 20.375 1 80.44 46 GLY B CA 1
ATOM 4761 C C . GLY B 1 46 ? 5.234 -7.395 20.078 1 80.44 46 GLY B C 1
ATOM 4762 O O . GLY B 1 46 ? 5.012 -6.863 18.984 1 80.44 46 GLY B O 1
ATOM 4763 N N . GLN B 1 47 ? 4.289 -7.73 20.859 1 86 47 GLN B N 1
ATOM 4764 C CA . GLN B 1 47 ? 2.898 -7.309 20.734 1 86 47 GLN B CA 1
ATOM 4765 C C . GLN B 1 47 ? 2.381 -6.734 22.047 1 86 47 GLN B C 1
ATOM 4767 O O . GLN B 1 47 ? 1.421 -7.25 22.625 1 86 47 GLN B O 1
ATOM 4772 N N . ASN B 1 48 ? 2.975 -5.559 22.375 1 88.75 48 ASN B N 1
ATOM 4773 C CA . ASN B 1 48 ? 2.658 -4.973 23.688 1 88.75 48 ASN B CA 1
ATOM 4774 C C . ASN B 1 48 ? 1.553 -3.928 23.578 1 88.75 48 ASN B C 1
ATOM 4776 O O . ASN B 1 48 ? 1.121 -3.369 24.578 1 88.75 48 ASN B O 1
ATOM 4780 N N . ALA B 1 49 ? 1.102 -3.635 22.391 1 94.31 49 ALA B N 1
ATOM 4781 C CA . ALA B 1 49 ? -0.071 -2.789 22.188 1 94.31 49 ALA B CA 1
ATOM 4782 C C . ALA B 1 49 ? -1.344 -3.627 22.109 1 94.31 49 ALA B C 1
ATOM 4784 O O . ALA B 1 49 ? -1.295 -4.855 22.219 1 94.31 49 ALA B O 1
ATOM 4785 N N . GLU B 1 50 ? -2.422 -2.98 22.172 1 95.31 50 GLU B N 1
ATOM 4786 C CA . GLU B 1 50 ? -3.719 -3.6 21.922 1 95.31 50 GLU B CA 1
ATOM 4787 C C . GLU B 1 50 ? -4.48 -2.859 20.828 1 95.31 50 GLU B C 1
ATOM 4789 O O . GLU B 1 50 ? -4.438 -1.629 20.75 1 95.31 50 GLU B O 1
ATOM 4794 N N . CYS B 1 51 ? -5.086 -3.623 19.938 1 95.38 51 CYS B N 1
ATOM 4795 C CA . CYS B 1 51 ? -5.828 -3.059 18.812 1 95.38 51 CYS B CA 1
ATOM 4796 C C . CYS B 1 51 ? -7.262 -3.568 18.797 1 95.38 51 CYS B C 1
ATOM 4798 O O . CYS B 1 51 ? -7.562 -4.609 19.391 1 95.38 51 CYS B O 1
ATOM 4800 N N . ALA B 1 52 ? -8.125 -2.797 18.188 1 95.38 52 ALA B N 1
ATOM 4801 C CA . ALA B 1 52 ? -9.547 -3.131 18.094 1 95.38 52 ALA B CA 1
ATOM 4802 C C . ALA B 1 52 ? -10.188 -2.463 16.891 1 95.38 52 ALA B C 1
ATOM 4804 O O . ALA B 1 52 ? -9.594 -1.577 16.266 1 95.38 52 ALA B O 1
ATOM 4805 N N . VAL B 1 53 ? -11.305 -2.973 16.516 1 95.75 53 VAL B N 1
ATOM 4806 C CA . VAL B 1 53 ? -12.172 -2.305 15.547 1 95.75 53 VAL B CA 1
ATOM 4807 C C . VAL B 1 53 ? -13.5 -1.944 16.203 1 95.75 53 VAL B C 1
ATOM 4809 O O . VAL B 1 53 ? -14.164 -2.805 16.781 1 95.75 53 VAL B O 1
ATOM 4812 N N . TYR B 1 54 ? -13.742 -0.632 16.234 1 96.19 54 TYR B N 1
ATOM 4813 C CA . TYR B 1 54 ? -15.047 -0.112 16.625 1 96.19 54 TYR B CA 1
ATOM 4814 C C . TYR B 1 54 ? -16.016 -0.107 15.453 1 96.19 54 TYR B C 1
ATOM 4816 O O . TYR B 1 54 ? -15.812 0.621 14.484 1 96.19 54 TYR B O 1
ATOM 4824 N N . ASN B 1 55 ? -17.062 -1.037 15.492 1 95 55 ASN B N 1
ATOM 4825 C CA . ASN B 1 55 ? -18.094 -1.031 14.469 1 95 55 ASN B CA 1
ATOM 4826 C C . ASN B 1 55 ? -19.094 0.098 14.688 1 95 55 ASN B C 1
ATOM 4828 O O . ASN B 1 55 ? -20.125 -0.092 15.352 1 95 55 ASN B O 1
ATOM 4832 N N . ALA B 1 56 ? -18.812 1.201 14.055 1 96.19 56 ALA B N 1
ATOM 4833 C CA . ALA B 1 56 ? -19.641 2.4 14.203 1 96.19 56 ALA B CA 1
ATOM 4834 C C . ALA B 1 56 ? -20.766 2.424 13.18 1 96.19 56 ALA B C 1
ATOM 4836 O O . ALA B 1 56 ? -20.641 1.845 12.094 1 96.19 56 ALA B O 1
ATOM 4837 N N . PRO B 1 57 ? -21.953 3.092 13.602 1 94.94 57 PRO B N 1
ATOM 4838 C CA . PRO B 1 57 ? -22.938 3.311 12.531 1 94.94 57 PRO B CA 1
ATOM 4839 C C . PRO B 1 57 ? -22.391 4.156 11.391 1 94.94 57 PRO B C 1
ATOM 4841 O O . PRO B 1 57 ? -21.609 5.09 11.625 1 94.94 57 PRO B O 1
ATOM 4844 N N . GLN B 1 58 ? -22.734 3.805 10.211 1 95.69 58 GLN B N 1
ATOM 4845 C CA . GLN B 1 58 ? -22.328 4.609 9.062 1 95.69 58 GLN B CA 1
ATOM 4846 C C . GLN B 1 58 ? -22.75 6.066 9.234 1 95.69 58 GLN B C 1
ATOM 4848 O O . GLN B 1 58 ? -21.984 6.98 8.93 1 95.69 58 GLN B O 1
ATOM 4853 N N . CYS B 1 59 ? -23.984 6.23 9.711 1 96.06 59 CYS B N 1
ATOM 4854 C CA . CYS B 1 59 ? -24.531 7.559 9.977 1 96.06 59 CYS B CA 1
ATOM 4855 C C . CYS B 1 59 ? -25.016 7.672 11.422 1 96.06 59 CYS B C 1
ATOM 4857 O O . CYS B 1 59 ? -25.781 6.836 11.891 1 96.06 59 CYS B O 1
ATOM 4859 N N . TYR B 1 60 ? -24.5 8.695 12.062 1 95.12 60 TYR B N 1
ATOM 4860 C CA . TYR B 1 60 ? -25 9.008 13.398 1 95.12 60 TYR B CA 1
ATOM 4861 C C . TYR B 1 60 ? -26.266 9.859 13.312 1 95.12 60 TYR B C 1
ATOM 4863 O O . TYR B 1 60 ? -26.422 10.664 12.391 1 95.12 60 TYR B O 1
ATOM 4871 N N . PRO B 1 61 ? -27.156 9.656 14.328 1 93.06 61 PRO B N 1
ATOM 4872 C CA . PRO B 1 61 ? -28.359 10.5 14.344 1 93.06 61 PRO B CA 1
ATOM 4873 C C . PRO B 1 61 ? -28.031 11.992 14.344 1 93.06 61 PRO B C 1
ATOM 4875 O O . PRO B 1 61 ? -27.156 12.438 15.094 1 93.06 61 PRO B O 1
ATOM 4878 N N . GLY B 1 62 ? -28.719 12.719 13.492 1 93.06 62 GLY B N 1
ATOM 4879 C CA . GLY B 1 62 ? -28.531 14.156 13.43 1 93.06 62 GLY B CA 1
ATOM 4880 C C . GLY B 1 62 ? -27.5 14.578 12.406 1 93.06 62 GLY B C 1
ATOM 4881 O O . GLY B 1 62 ? -27.422 15.75 12.039 1 93.06 62 GLY B O 1
ATOM 4882 N N . ILE B 1 63 ? -26.688 13.656 11.922 1 95.31 63 ILE B N 1
ATOM 4883 C CA . ILE B 1 63 ? -25.672 13.977 10.922 1 95.31 63 ILE B CA 1
ATOM 4884 C C . ILE B 1 63 ? -26.141 13.516 9.547 1 95.31 63 ILE B C 1
ATOM 4886 O O . ILE B 1 63 ? -26.203 14.312 8.602 1 95.31 63 ILE B O 1
ATOM 4890 N N . CYS B 1 64 ? -26.469 12.242 9.422 1 94.5 64 CYS B N 1
ATOM 4891 C CA . CYS B 1 64 ? -27.031 11.688 8.195 1 94.5 64 CYS B CA 1
ATOM 4892 C C . CYS B 1 64 ? -27.906 10.469 8.492 1 94.5 64 CYS B C 1
ATOM 4894 O O . CYS B 1 64 ? -28.094 10.102 9.648 1 94.5 64 CYS B O 1
ATOM 4896 N N . ASP B 1 65 ? -28.516 10 7.355 1 88.69 65 ASP B N 1
ATOM 4897 C CA . ASP B 1 65 ? -29.391 8.844 7.52 1 88.69 65 ASP B CA 1
ATOM 4898 C C . ASP B 1 65 ? -28.875 7.652 6.711 1 88.69 65 ASP B C 1
ATOM 4900 O O . ASP B 1 65 ? -28.375 7.824 5.598 1 88.69 65 ASP B O 1
ATOM 4904 N N . SER B 1 66 ? -28.75 6.555 7.289 1 80.75 66 SER B N 1
ATOM 4905 C CA . SER B 1 66 ? -28.438 5.293 6.621 1 80.75 66 SER B CA 1
ATOM 4906 C C . SER B 1 66 ? -29.172 4.125 7.285 1 80.75 66 SER B C 1
ATOM 4908 O O . SER B 1 66 ? -29.469 4.176 8.477 1 80.75 66 SER B O 1
ATOM 4910 N N . VAL B 1 67 ? -29.469 3.158 6.477 1 74.06 67 VAL B N 1
ATOM 4911 C CA . VAL B 1 67 ? -30.172 2.01 7.031 1 74.06 67 VAL B CA 1
ATOM 4912 C C . VAL B 1 67 ? -29.188 0.87 7.285 1 74.06 67 VAL B C 1
ATOM 4914 O O . VAL B 1 67 ? -28.766 0.193 6.348 1 74.06 67 VAL B O 1
ATOM 4917 N N . ASN B 1 68 ? -28.875 0.614 8.531 1 73.75 68 ASN B N 1
ATOM 4918 C CA . ASN B 1 68 ? -28.172 -0.543 9.086 1 73.75 68 ASN B CA 1
ATOM 4919 C C . ASN B 1 68 ? -26.797 -0.732 8.453 1 73.75 68 ASN B C 1
ATOM 4921 O O . ASN B 1 68 ? -26.344 -1.863 8.266 1 73.75 68 ASN B O 1
ATOM 4925 N N . SER B 1 69 ? -26.156 0.311 8.047 1 87.75 69 SER B N 1
ATOM 4926 C CA . SER B 1 69 ? -24.797 0.211 7.512 1 87.75 69 SER B CA 1
ATOM 4927 C C . SER B 1 69 ? -23.766 0.651 8.539 1 87.75 69 SER B C 1
ATOM 4929 O O . SER B 1 69 ? -24.047 1.49 9.398 1 87.75 69 SER B O 1
ATOM 4931 N N . LYS B 1 70 ? -22.672 -0.009 8.508 1 91.56 70 LYS B N 1
ATOM 4932 C CA . LYS B 1 70 ? -21.641 0.246 9.508 1 91.56 70 LYS B CA 1
ATOM 4933 C C . LYS B 1 70 ? -20.328 0.687 8.852 1 91.56 70 LYS B C 1
ATOM 4935 O O . LYS B 1 70 ? -20.125 0.467 7.656 1 91.56 70 LYS B O 1
ATOM 4940 N N . ILE B 1 71 ? -19.562 1.372 9.617 1 94.75 71 ILE B N 1
ATOM 4941 C CA . ILE B 1 71 ? -18.188 1.737 9.305 1 94.75 71 ILE B CA 1
ATOM 4942 C C . ILE B 1 71 ? -17.25 1.178 10.375 1 94.75 71 ILE B C 1
ATOM 4944 O O . ILE B 1 71 ? -17.469 1.37 11.57 1 94.75 71 ILE B O 1
ATOM 4948 N N . ASP B 1 72 ? -16.25 0.402 9.93 1 94.75 72 ASP B N 1
ATOM 4949 C CA . ASP B 1 72 ? -15.227 -0.074 10.852 1 94.75 72 ASP B CA 1
ATOM 4950 C C . ASP B 1 72 ? -14.203 1.021 11.148 1 94.75 72 ASP B C 1
ATOM 4952 O O . ASP B 1 72 ? -13.633 1.611 10.227 1 94.75 72 ASP B O 1
ATOM 4956 N N . VAL B 1 73 ? -13.992 1.315 12.422 1 96.19 73 VAL B N 1
ATOM 4957 C CA . VAL B 1 73 ? -13.023 2.312 12.867 1 96.19 73 VAL B CA 1
ATOM 4958 C C . VAL B 1 73 ? -11.914 1.635 13.672 1 96.19 73 VAL B C 1
ATOM 4960 O O . VAL B 1 73 ? -12.172 1.049 14.719 1 96.19 73 VAL B O 1
ATOM 4963 N N . PHE B 1 74 ? -10.695 1.725 13.195 1 95.06 74 PHE B N 1
ATOM 4964 C CA . PHE B 1 74 ? -9.547 1.075 13.828 1 95.06 74 PHE B CA 1
ATOM 4965 C C . PHE B 1 74 ? -9.055 1.89 15.016 1 95.06 74 PHE B C 1
ATOM 4967 O O . PHE B 1 74 ? -8.898 3.109 14.922 1 95.06 74 PHE B O 1
ATOM 4974 N N . VAL B 1 75 ? -8.797 1.223 16.125 1 95.5 75 VAL B N 1
ATOM 4975 C CA . VAL B 1 75 ? -8.289 1.859 17.344 1 95.5 75 VAL B CA 1
ATOM 4976 C C . VAL B 1 75 ? -7.094 1.077 17.875 1 95.5 75 VAL B C 1
ATOM 4978 O O . VAL B 1 75 ? -7.105 -0.156 17.891 1 95.5 75 VAL B O 1
ATOM 4981 N N . LYS B 1 76 ? -6.09 1.752 18.281 1 95.19 76 LYS B N 1
ATOM 4982 C CA . LYS B 1 76 ? -4.914 1.187 18.938 1 95.19 76 LYS B CA 1
ATOM 4983 C C . LYS B 1 76 ? -4.664 1.849 20.281 1 95.19 76 LYS B C 1
ATOM 4985 O O . LYS B 1 76 ? -4.867 3.055 20.438 1 95.19 76 LYS B O 1
ATOM 4990 N N . ARG B 1 77 ? -4.195 1.053 21.281 1 95.38 77 ARG B N 1
ATOM 4991 C CA . ARG B 1 77 ? -3.805 1.664 22.547 1 95.38 77 ARG B CA 1
ATOM 4992 C C . ARG B 1 77 ? -2.547 1.007 23.109 1 95.38 77 ARG B C 1
ATOM 4994 O O . ARG B 1 77 ? -2.238 -0.138 22.766 1 95.38 77 ARG B O 1
ATOM 5001 N N . LEU B 1 78 ? -1.786 1.746 23.812 1 95.25 78 LEU B N 1
ATOM 5002 C CA . LEU B 1 78 ? -0.74 1.314 24.734 1 95.25 78 LEU B CA 1
ATOM 5003 C C . LEU B 1 78 ? -1.203 1.439 26.188 1 95.25 78 LEU B C 1
ATOM 5005 O O . LEU B 1 78 ? -1.285 2.547 26.719 1 95.25 78 LEU B O 1
ATOM 5009 N N . PRO B 1 79 ? -1.491 0.296 26.797 1 95.56 79 PRO B N 1
ATOM 5010 C CA . PRO B 1 79 ? -1.993 0.366 28.172 1 95.56 79 PRO B CA 1
ATOM 5011 C C . PRO B 1 79 ? -0.922 0.8 29.172 1 95.56 79 PRO B C 1
ATOM 5013 O O . PRO B 1 79 ? 0.248 0.439 29.031 1 95.56 79 PRO B O 1
ATOM 5016 N N . ALA B 1 80 ? -1.396 1.559 30.125 1 95.5 80 ALA B N 1
ATOM 5017 C CA . ALA B 1 80 ? -0.499 1.956 31.203 1 95.5 80 ALA B CA 1
ATOM 5018 C C . ALA B 1 80 ? 0.087 0.735 31.906 1 95.5 80 ALA B C 1
ATOM 5020 O O . ALA B 1 80 ? -0.58 -0.295 32.031 1 95.5 80 ALA B O 1
ATOM 5021 N N . GLY B 1 81 ? 1.455 0.944 32.281 1 88.62 81 GLY B N 1
ATOM 5022 C CA . GLY B 1 81 ? 2.117 -0.12 33 1 88.62 81 GLY B CA 1
ATOM 5023 C C . GLY B 1 81 ? 1.713 -0.172 34.469 1 88.62 81 GLY B C 1
ATOM 5024 O O . GLY B 1 81 ? 1.014 0.718 34.969 1 88.62 81 GLY B O 1
ATOM 5025 N N . GLY B 1 82 ? 2.635 -1.021 35.188 1 61.81 82 GLY B N 1
ATOM 5026 C CA . GLY B 1 82 ? 2.707 -1.071 36.656 1 61.81 82 GLY B CA 1
ATOM 5027 C C . GLY B 1 82 ? 1.362 -0.871 37.312 1 61.81 82 GLY B C 1
ATOM 5028 O O . GLY B 1 82 ? 1.293 -0.379 38.438 1 61.81 82 GLY B O 1
ATOM 5029 N N . ASN B 1 83 ? 0.345 -1.24 37.344 1 58.31 83 ASN B N 1
ATOM 5030 C CA . ASN B 1 83 ? -0.802 -1.436 38.219 1 58.31 83 ASN B CA 1
ATOM 5031 C C . ASN B 1 83 ? -2.047 -0.734 37.688 1 58.31 83 ASN B C 1
ATOM 5033 O O . ASN B 1 83 ? -3.062 -0.647 38.375 1 58.31 83 ASN B O 1
ATOM 5037 N N . ASN B 1 84 ? -2.492 -0.07 36.625 1 76.44 84 ASN B N 1
ATOM 5038 C CA . ASN B 1 84 ? -3.945 -0.17 36.562 1 76.44 84 ASN B CA 1
ATOM 5039 C C . ASN B 1 84 ? -4.508 0.554 35.344 1 76.44 84 ASN B C 1
ATOM 5041 O O . ASN B 1 84 ? -5.074 1.642 35.438 1 76.44 84 ASN B O 1
ATOM 5045 N N . PRO B 1 85 ? -4.156 -0.068 34.062 1 85.56 85 PRO B N 1
ATOM 5046 C CA . PRO B 1 85 ? -4.805 0.551 32.906 1 85.56 85 PRO B CA 1
ATOM 5047 C C . PRO B 1 85 ? -6.262 0.92 33.188 1 85.56 85 PRO B C 1
ATOM 5049 O O . PRO B 1 85 ? -6.801 1.829 32.531 1 85.56 85 PRO B O 1
ATOM 5052 N N . ASN B 1 86 ? -6.824 0.408 34.219 1 91.31 86 ASN B N 1
ATOM 5053 C CA . ASN B 1 86 ? -8.25 0.599 34.469 1 91.31 86 ASN B CA 1
ATOM 5054 C C . ASN B 1 86 ? -8.516 1.891 35.219 1 91.31 86 ASN B C 1
ATOM 5056 O O . ASN B 1 86 ? -9.656 2.348 35.312 1 91.31 86 ASN B O 1
ATOM 5060 N N . LYS B 1 87 ? -7.457 2.535 35.75 1 91.69 87 LYS B N 1
ATOM 5061 C CA . LYS B 1 87 ? -7.66 3.768 36.5 1 91.69 87 LYS B CA 1
ATOM 5062 C C . LYS B 1 87 ? -6.812 4.902 35.938 1 91.69 87 LYS B C 1
ATOM 5064 O O . LYS B 1 87 ? -7.027 6.07 36.281 1 91.69 87 LYS B O 1
ATOM 5069 N N . ALA B 1 88 ? -5.91 4.543 35.125 1 95.19 88 ALA B N 1
ATOM 5070 C CA . ALA B 1 88 ? -4.969 5.531 34.594 1 95.19 88 ALA B CA 1
ATOM 5071 C C . ALA B 1 88 ? -5.672 6.523 33.688 1 95.19 88 ALA B C 1
ATOM 5073 O O . ALA B 1 88 ? -6.691 6.199 33.062 1 95.19 88 ALA B O 1
ATOM 5074 N N . THR B 1 89 ? -5.121 7.734 33.594 1 95.94 89 THR B N 1
ATOM 5075 C CA . THR B 1 89 ? -5.559 8.75 32.656 1 95.94 89 THR B CA 1
ATOM 5076 C C . THR B 1 89 ? -5.453 8.234 31.219 1 95.94 89 THR B C 1
ATOM 5078 O O . THR B 1 89 ? -4.531 7.48 30.891 1 95.94 89 THR B O 1
ATOM 5081 N N . ASN B 1 90 ? -6.438 8.617 30.422 1 97.62 90 ASN B N 1
ATOM 5082 C CA . ASN B 1 90 ? -6.406 8.297 29 1 97.62 90 ASN B CA 1
ATOM 5083 C C . ASN B 1 90 ? -5.93 9.484 28.156 1 97.62 90 ASN B C 1
ATOM 5085 O O . ASN B 1 90 ? -6.359 10.617 28.375 1 97.62 90 ASN B O 1
ATOM 5089 N N . VAL B 1 91 ? -5.047 9.273 27.266 1 97.69 91 VAL B N 1
ATOM 5090 C CA . VAL B 1 91 ? -4.605 10.289 26.312 1 97.69 91 VAL B CA 1
ATOM 5091 C C . VAL B 1 91 ? -4.863 9.82 24.891 1 97.69 91 VAL B C 1
ATOM 5093 O O . VAL B 1 91 ? -4.43 8.734 24.5 1 97.69 91 VAL B O 1
ATOM 5096 N N . TRP B 1 92 ? -5.551 10.641 24.125 1 96.94 92 TRP B N 1
ATOM 5097 C CA . TRP B 1 92 ? -5.852 10.344 22.734 1 96.94 92 TRP B CA 1
ATOM 5098 C C . TRP B 1 92 ? -5.043 11.234 21.797 1 96.94 92 TRP B C 1
ATOM 5100 O O . TRP B 1 92 ? -4.949 12.445 22.016 1 96.94 92 TRP B O 1
ATOM 5110 N N . LEU B 1 93 ? -4.465 10.633 20.797 1 95.62 93 LEU B N 1
ATOM 5111 C CA . LEU B 1 93 ? -3.752 11.375 19.766 1 95.62 93 LEU B CA 1
ATOM 5112 C C . LEU B 1 93 ? -4.52 11.344 18.453 1 95.62 93 LEU B C 1
ATOM 5114 O O . LEU B 1 93 ? -4.754 10.273 17.891 1 95.62 93 LEU B O 1
ATOM 5118 N N . VAL B 1 94 ? -4.914 12.477 17.969 1 94.38 94 VAL B N 1
ATOM 5119 C CA . VAL B 1 94 ? -5.617 12.656 16.703 1 94.38 94 VAL B CA 1
ATOM 5120 C C . VAL B 1 94 ? -4.703 13.344 15.688 1 94.38 94 VAL B C 1
ATOM 5122 O O . VAL B 1 94 ? -4.473 14.555 15.773 1 94.38 94 VAL B O 1
ATOM 5125 N N . GLU B 1 95 ? -4.273 12.539 14.758 1 85.81 95 GLU B N 1
ATOM 5126 C CA . GLU B 1 95 ? -3.287 13.055 13.812 1 85.81 95 GLU B CA 1
ATOM 5127 C C . GLU B 1 95 ? -3.961 13.82 12.672 1 85.81 95 GLU B C 1
ATOM 5129 O O . GLU B 1 95 ? -5.16 13.664 12.438 1 85.81 95 GLU B O 1
ATOM 5134 N N . GLY B 1 96 ? -3.135 14.672 12.133 1 86.06 96 GLY B N 1
ATOM 5135 C CA . GLY B 1 96 ? -3.578 15.359 10.93 1 86.06 96 GLY B CA 1
ATOM 5136 C C . GLY B 1 96 ? -3.164 14.648 9.648 1 86.06 96 GLY B C 1
ATOM 5137 O O . GLY B 1 96 ? -2.992 13.43 9.641 1 86.06 96 GLY B O 1
ATOM 5138 N N . GLY B 1 97 ? -3.107 15.414 8.57 1 71.31 97 GLY B N 1
ATOM 5139 C CA . GLY B 1 97 ? -2.705 14.906 7.266 1 71.31 97 GLY B CA 1
ATOM 5140 C C . GLY B 1 97 ? -3.805 14.133 6.562 1 71.31 97 GLY B C 1
ATOM 5141 O O . GLY B 1 97 ? -4.961 14.562 6.543 1 71.31 97 GLY B O 1
ATOM 5142 N N . ARG B 1 98 ? -3.371 13.242 5.816 1 60.06 98 ARG B N 1
ATOM 5143 C CA . ARG B 1 98 ? -4.324 12.398 5.098 1 60.06 98 ARG B CA 1
ATOM 5144 C C . ARG B 1 98 ? -4.578 11.094 5.852 1 60.06 98 ARG B C 1
ATOM 5146 O O . ARG B 1 98 ? -4.926 10.078 5.242 1 60.06 98 ARG B O 1
ATOM 5153 N N . TRP B 1 99 ? -4.414 11.406 7.188 1 57.28 99 TRP B N 1
ATOM 5154 C CA . TRP B 1 99 ? -5.023 10.695 8.305 1 57.28 99 TRP B CA 1
ATOM 5155 C C . TRP B 1 99 ? -4.488 9.273 8.406 1 57.28 99 TRP B C 1
ATOM 5157 O O . TRP B 1 99 ? -5.254 8.328 8.609 1 57.28 99 TRP B O 1
ATOM 5167 N N . THR B 1 100 ? -3.156 9.031 8.141 1 55.66 100 THR B N 1
ATOM 5168 C CA . THR B 1 100 ? -2.629 7.703 8.445 1 55.66 100 THR B CA 1
ATOM 5169 C C . THR B 1 100 ? -2.25 7.602 9.922 1 55.66 100 THR B C 1
ATOM 5171 O O . THR B 1 100 ? -1.68 8.539 10.484 1 55.66 100 THR B O 1
ATOM 5174 N N . GLY B 1 101 ? -3.107 7.27 10.875 1 55.41 101 GLY B N 1
ATOM 5175 C CA . GLY B 1 101 ? -2.998 7.008 12.297 1 55.41 101 GLY B CA 1
ATOM 5176 C C . GLY B 1 101 ? -1.6 7.23 12.844 1 55.41 101 GLY B C 1
ATOM 5177 O O . GLY B 1 101 ? -0.615 7.09 12.109 1 55.41 101 GLY B O 1
ATOM 5178 N N . THR B 1 102 ? -1.312 8.164 13.766 1 56.12 102 THR B N 1
ATOM 5179 C CA . THR B 1 102 ? -0.108 8.664 14.422 1 56.12 102 THR B CA 1
ATOM 5180 C C . THR B 1 102 ? 0.612 7.539 15.156 1 56.12 102 THR B C 1
ATOM 5182 O O . THR B 1 102 ? 0.29 7.238 16.312 1 56.12 102 THR B O 1
ATOM 5185 N N . ARG B 1 103 ? 1.456 6.77 14.586 1 64.31 103 ARG B N 1
ATOM 5186 C CA . ARG B 1 103 ? 1.766 5.609 15.414 1 64.31 103 ARG B CA 1
ATOM 5187 C C . ARG B 1 103 ? 3.094 5.793 16.141 1 64.31 103 ARG B C 1
ATOM 5189 O O . ARG B 1 103 ? 3.207 5.469 17.328 1 64.31 103 ARG B O 1
ATOM 5196 N N . SER B 1 104 ? 3.955 6.652 15.617 1 72.06 104 SER B N 1
ATOM 5197 C CA . SER B 1 104 ? 5.234 6.801 16.312 1 72.06 104 SER B CA 1
ATOM 5198 C C . SER B 1 104 ? 5.109 7.73 17.5 1 72.06 104 SER B C 1
ATOM 5200 O O . SER B 1 104 ? 5.73 7.496 18.547 1 72.06 104 SER B O 1
ATOM 5202 N N . MET B 1 105 ? 4.211 8.68 17.5 1 84.81 105 MET B N 1
ATOM 5203 C CA . MET B 1 105 ? 4.027 9.648 18.578 1 84.81 105 MET B CA 1
ATOM 5204 C C . MET B 1 105 ? 3.465 8.969 19.828 1 84.81 105 MET B C 1
ATOM 5206 O O . MET B 1 105 ? 3.734 9.398 20.953 1 84.81 105 MET B O 1
ATOM 5210 N N . MET B 1 106 ? 2.736 7.902 19.594 1 90.69 106 MET B N 1
ATOM 5211 C CA . MET B 1 106 ? 2.182 7.16 20.719 1 90.69 106 MET B CA 1
ATOM 5212 C C . MET B 1 106 ? 3.293 6.617 21.609 1 90.69 106 MET B C 1
ATOM 5214 O O . MET B 1 106 ? 3.229 6.75 22.844 1 90.69 106 MET B O 1
ATOM 5218 N N . LEU B 1 107 ? 4.312 6.059 20.969 1 90.06 107 LEU B N 1
ATOM 5219 C CA . LEU B 1 107 ? 5.41 5.438 21.703 1 90.06 107 LEU B CA 1
ATOM 5220 C C . LEU B 1 107 ? 6.27 6.496 22.391 1 90.06 107 LEU B C 1
ATOM 5222 O O . LEU B 1 107 ? 6.742 6.285 23.516 1 90.06 107 LEU B O 1
ATOM 5226 N N . ASP B 1 108 ? 6.445 7.617 21.703 1 90.25 108 ASP B N 1
ATOM 5227 C CA . ASP B 1 108 ? 7.215 8.711 22.281 1 90.25 108 ASP B CA 1
ATOM 5228 C C . ASP B 1 108 ? 6.555 9.219 23.562 1 90.25 108 ASP B C 1
ATOM 5230 O O . ASP B 1 108 ? 7.223 9.414 24.578 1 90.25 108 ASP B O 1
ATOM 5234 N N . LEU B 1 109 ? 5.27 9.445 23.469 1 93.38 109 LEU B N 1
ATOM 5235 C CA . LEU B 1 109 ? 4.543 9.938 24.641 1 93.38 109 LEU B CA 1
ATOM 5236 C C . LEU B 1 109 ? 4.527 8.898 25.75 1 93.38 109 LEU B C 1
ATOM 5238 O O . LEU B 1 109 ? 4.73 9.234 26.922 1 93.38 109 LEU B O 1
ATOM 5242 N N . TYR B 1 110 ? 4.254 7.648 25.375 1 93.69 110 TYR B N 1
ATOM 5243 C CA . TYR B 1 110 ? 4.203 6.543 26.312 1 93.69 110 TYR B CA 1
ATOM 5244 C C . TYR B 1 110 ? 5.516 6.422 27.078 1 93.69 110 TYR B C 1
ATOM 5246 O O . TYR B 1 110 ? 5.516 6.293 28.312 1 93.69 110 TYR B O 1
ATOM 5254 N N . ALA B 1 111 ? 6.602 6.516 26.391 1 92.19 111 ALA B N 1
ATOM 5255 C CA . ALA B 1 111 ? 7.926 6.453 27 1 92.19 111 ALA B CA 1
ATOM 5256 C C . ALA B 1 111 ? 8.195 7.68 27.875 1 92.19 111 ALA B C 1
ATOM 5258 O O . ALA B 1 111 ? 8.695 7.562 28.984 1 92.19 111 ALA B O 1
ATOM 5259 N N . LYS B 1 112 ? 7.844 8.867 27.375 1 94.31 112 LYS B N 1
ATOM 5260 C CA . LYS B 1 112 ? 8.07 10.125 28.094 1 94.31 112 LYS B CA 1
ATOM 5261 C C . LYS B 1 112 ? 7.348 10.133 29.438 1 94.31 112 LYS B C 1
ATOM 5263 O O . LYS B 1 112 ? 7.844 10.703 30.406 1 94.31 112 LYS B O 1
ATOM 5268 N N . LEU B 1 113 ? 6.203 9.5 29.484 1 95.44 113 LEU B N 1
ATOM 5269 C CA . LEU B 1 113 ? 5.387 9.508 30.703 1 95.44 113 LEU B CA 1
ATOM 5270 C C . LEU B 1 113 ? 5.613 8.242 31.516 1 95.44 113 LEU B C 1
ATOM 5272 O O . LEU B 1 113 ? 4.832 7.934 32.406 1 95.44 113 LEU B O 1
ATOM 5276 N N . ASN B 1 114 ? 6.609 7.406 31.188 1 94.44 114 ASN B N 1
ATOM 5277 C CA . ASN B 1 114 ? 7.023 6.199 31.891 1 94.44 114 ASN B CA 1
ATOM 5278 C C . ASN B 1 114 ? 5.875 5.199 32 1 94.44 114 ASN B C 1
ATOM 5280 O O . ASN B 1 114 ? 5.672 4.598 33.062 1 94.44 114 ASN B O 1
ATOM 5284 N N . ALA B 1 115 ? 5.027 5.16 30.969 1 94.25 115 ALA B N 1
ATOM 5285 C CA . ALA B 1 115 ? 3.941 4.191 30.844 1 94.25 115 ALA B CA 1
ATOM 5286 C C . ALA B 1 115 ? 2.93 4.355 31.969 1 94.25 115 ALA B C 1
ATOM 5288 O O . ALA B 1 115 ? 2.361 3.373 32.438 1 94.25 115 ALA B O 1
ATOM 5289 N N . THR B 1 116 ? 2.678 5.586 32.375 1 94.69 116 THR B N 1
ATOM 5290 C CA . THR B 1 116 ? 1.759 5.812 33.5 1 94.69 116 THR B CA 1
ATOM 5291 C C . THR B 1 116 ? 0.358 6.133 32.969 1 94.69 116 THR B C 1
ATOM 5293 O O . THR B 1 116 ? -0.585 6.254 33.781 1 94.69 116 THR B O 1
ATOM 5296 N N . VAL B 1 117 ? 0.166 6.32 31.734 1 96.5 117 VAL B N 1
ATOM 5297 C CA . VAL B 1 117 ? -1.123 6.641 31.125 1 96.5 117 VAL B CA 1
ATOM 5298 C C . VAL B 1 117 ? -1.453 5.617 30.047 1 96.5 117 VAL B C 1
ATOM 5300 O O . VAL B 1 117 ? -0.567 4.91 29.547 1 96.5 117 VAL B O 1
ATOM 5303 N N . ASN B 1 118 ? -2.758 5.484 29.719 1 96.94 118 ASN B N 1
ATOM 5304 C CA . ASN B 1 118 ? -3.154 4.82 28.484 1 96.94 118 ASN B CA 1
ATOM 5305 C C . ASN B 1 118 ? -3.057 5.762 27.281 1 96.94 118 ASN B C 1
ATOM 5307 O O . ASN B 1 118 ? -3.57 6.879 27.328 1 96.94 118 ASN B O 1
ATOM 5311 N N . VAL B 1 119 ? -2.404 5.387 26.266 1 96.19 119 VAL B N 1
ATOM 5312 C CA . VAL B 1 119 ? -2.32 6.207 25.062 1 96.19 119 VAL B CA 1
ATOM 5313 C C . VAL B 1 119 ? -3.121 5.555 23.938 1 96.19 119 VAL B C 1
ATOM 5315 O O . VAL B 1 119 ? -2.928 4.375 23.625 1 96.19 119 VAL B O 1
ATOM 5318 N N . TYR B 1 120 ? -4.02 6.344 23.359 1 95.88 120 TYR B N 1
ATOM 5319 C CA . TYR B 1 120 ? -4.918 5.852 22.328 1 95.88 120 TYR B CA 1
ATOM 5320 C C . TYR B 1 120 ? -4.688 6.578 21.016 1 95.88 120 TYR B C 1
ATOM 5322 O O . TYR B 1 120 ? -4.27 7.742 21 1 95.88 120 TYR B O 1
ATOM 5330 N N . ALA B 1 121 ? -4.941 5.902 19.922 1 94.38 121 ALA B N 1
ATOM 5331 C CA . ALA B 1 121 ? -5.082 6.492 18.594 1 94.38 121 ALA B CA 1
ATOM 5332 C C . ALA B 1 121 ? -6.223 5.836 17.828 1 94.38 121 ALA B C 1
ATOM 5334 O O . ALA B 1 121 ? -6.457 4.633 17.953 1 94.38 121 ALA B O 1
ATOM 5335 N N . MET B 1 122 ? -6.891 6.641 17.078 1 93.81 122 MET B N 1
ATOM 5336 C CA . MET B 1 122 ? -8.016 6.191 16.266 1 93.81 122 MET B CA 1
ATOM 5337 C C . MET B 1 122 ? -7.848 6.645 14.82 1 93.81 122 MET B C 1
ATOM 5339 O O . MET B 1 122 ? -7.559 7.816 14.562 1 93.81 122 MET B O 1
ATOM 5343 N N . ASP B 1 123 ? -7.906 5.633 13.891 1 93.38 123 ASP B N 1
ATOM 5344 C CA . ASP B 1 123 ? -7.914 6.047 12.492 1 93.38 123 ASP B CA 1
ATOM 5345 C C . ASP B 1 123 ? -9.234 6.723 12.125 1 93.38 123 ASP B C 1
ATOM 5347 O O . ASP B 1 123 ? -10.297 6.297 12.57 1 93.38 123 ASP B O 1
ATOM 5351 N N . HIS B 1 124 ? -9.148 7.793 11.344 1 95.19 124 HIS B N 1
ATOM 5352 C CA . HIS B 1 124 ? -10.328 8.5 10.852 1 95.19 124 HIS B CA 1
ATOM 5353 C C . HIS B 1 124 ? -11.211 7.582 10.016 1 95.19 124 HIS B C 1
ATOM 5355 O O . HIS B 1 124 ? -10.711 6.812 9.195 1 95.19 124 HIS B O 1
ATOM 5361 N N . ARG B 1 125 ? -12.562 7.531 10.344 1 95.62 125 ARG B N 1
ATOM 5362 C CA . ARG B 1 125 ? -13.438 6.879 9.375 1 95.62 125 ARG B CA 1
ATOM 5363 C C . ARG B 1 125 ? -13.141 7.355 7.957 1 95.62 125 ARG B C 1
ATOM 5365 O O . ARG B 1 125 ? -12.953 8.555 7.727 1 95.62 125 ARG B O 1
ATOM 5372 N N . GLY B 1 126 ? -12.969 6.371 7.004 1 95.06 126 GLY B N 1
ATOM 5373 C CA . GLY B 1 126 ? -12.68 6.711 5.621 1 95.06 126 GLY B CA 1
ATOM 5374 C C . GLY B 1 126 ? -11.195 6.699 5.297 1 95.06 126 GLY B C 1
ATOM 5375 O O . GLY B 1 126 ? -10.805 6.977 4.16 1 95.06 126 GLY B O 1
ATOM 5376 N N . SER B 1 127 ? -10.344 6.332 6.25 1 93.44 127 SER B N 1
ATOM 5377 C CA . SER B 1 127 ? -8.914 6.359 5.98 1 93.44 127 SER B CA 1
ATOM 5378 C C . SER B 1 127 ? -8.164 5.355 6.855 1 93.44 127 SER B C 1
ATOM 5380 O O . SER B 1 127 ? -8.781 4.664 7.676 1 93.44 127 SER B O 1
ATOM 5382 N N . GLY B 1 128 ? -6.875 5.207 6.598 1 90.5 128 GLY B N 1
ATOM 5383 C CA . GLY B 1 128 ? -6.047 4.316 7.391 1 90.5 128 GLY B CA 1
ATOM 5384 C C . GLY B 1 128 ? -6.496 2.867 7.324 1 90.5 128 GLY B C 1
ATOM 5385 O O . GLY B 1 128 ? -6.707 2.326 6.238 1 90.5 128 GLY B O 1
ATOM 5386 N N . ARG B 1 129 ? -6.598 2.301 8.539 1 91.25 129 ARG B N 1
ATOM 5387 C CA . ARG B 1 129 ? -7.023 0.907 8.641 1 91.25 129 ARG B CA 1
ATOM 5388 C C . ARG B 1 129 ? -8.516 0.809 8.938 1 91.25 129 ARG B C 1
ATOM 5390 O O . ARG B 1 129 ? -9.055 -0.29 9.094 1 91.25 129 ARG B O 1
ATOM 5397 N N . SER B 1 130 ? -9.172 1.999 9.047 1 94.38 130 SER B N 1
ATOM 5398 C CA . SER B 1 130 ? -10.633 2.041 9.07 1 94.38 130 SER B CA 1
ATOM 5399 C C . SER B 1 130 ? -11.219 1.767 7.691 1 94.38 130 SER B C 1
ATOM 5401 O O . SER B 1 130 ? -10.477 1.607 6.719 1 94.38 130 SER B O 1
ATOM 5403 N N . THR B 1 131 ? -12.523 1.63 7.691 1 94 131 THR B N 1
ATOM 5404 C CA . THR B 1 131 ? -13.156 1.528 6.383 1 94 131 THR B CA 1
ATOM 5405 C C . THR B 1 131 ? -12.742 2.689 5.484 1 94 131 THR B C 1
ATOM 5407 O O . THR B 1 131 ? -13.008 3.852 5.797 1 94 131 THR B O 1
ATOM 5410 N N . MET B 1 132 ? -12.078 2.344 4.402 1 92.81 132 MET B N 1
ATOM 5411 C CA . MET B 1 132 ? -11.539 3.342 3.486 1 92.81 132 MET B CA 1
ATOM 5412 C C . MET B 1 132 ? -12.633 3.939 2.617 1 92.81 132 MET B C 1
ATOM 5414 O O . MET B 1 132 ? -13.516 3.223 2.145 1 92.81 132 MET B O 1
ATOM 5418 N N . LEU B 1 133 ? -12.672 5.254 2.547 1 95.25 133 LEU B N 1
ATOM 5419 C CA . LEU B 1 133 ? -13.477 5.906 1.523 1 95.25 133 LEU B CA 1
ATOM 5420 C C . LEU B 1 133 ? -12.75 5.926 0.184 1 95.25 133 LEU B C 1
ATOM 5422 O O . LEU B 1 133 ? -11.734 6.617 0.033 1 95.25 133 LEU B O 1
ATOM 5426 N N . ASP B 1 134 ? -13.125 5.152 -0.731 1 92 134 ASP B N 1
ATOM 5427 C CA . ASP B 1 134 ? -12.484 5.02 -2.033 1 92 134 ASP B CA 1
ATOM 5428 C C . ASP B 1 134 ? -13.5 4.668 -3.119 1 92 134 ASP B C 1
ATOM 5430 O O . ASP B 1 134 ? -14.672 4.453 -2.826 1 92 134 ASP B O 1
ATOM 5434 N N . CYS B 1 135 ? -13.133 4.816 -4.316 1 94.5 135 CYS B N 1
ATOM 5435 C CA . CYS B 1 135 ? -13.953 4.488 -5.477 1 94.5 135 CYS B CA 1
ATOM 5436 C C . CYS B 1 135 ? -13.422 3.242 -6.184 1 94.5 135 CYS B C 1
ATOM 5438 O O . CYS B 1 135 ? -13.023 3.305 -7.348 1 94.5 135 CYS B O 1
ATOM 5440 N N . VAL B 1 136 ? -13.555 2.117 -5.52 1 93 136 VAL B N 1
ATOM 5441 C CA . VAL B 1 136 ? -12.969 0.863 -5.984 1 93 136 VAL B CA 1
ATOM 5442 C C . VAL B 1 136 ? -13.539 0.503 -7.355 1 93 136 VAL B C 1
ATOM 5444 O O . VAL B 1 136 ? -12.797 0.179 -8.281 1 93 136 VAL B O 1
ATOM 5447 N N . ALA B 1 137 ? -14.859 0.671 -7.539 1 94.38 137 ALA B N 1
ATOM 5448 C CA . ALA B 1 137 ? -15.539 0.236 -8.758 1 94.38 137 ALA B CA 1
ATOM 5449 C C . ALA B 1 137 ? -15.07 1.047 -9.961 1 94.38 137 ALA B C 1
ATOM 5451 O O . ALA B 1 137 ? -15.039 0.536 -11.086 1 94.38 137 ALA B O 1
ATOM 5452 N N . ALA B 1 138 ? -14.672 2.279 -9.672 1 94.5 138 ALA B N 1
ATOM 5453 C CA . ALA B 1 138 ? -14.234 3.162 -10.75 1 94.5 138 ALA B CA 1
ATOM 5454 C C . ALA B 1 138 ? -12.711 3.141 -10.891 1 94.5 138 ALA B C 1
ATOM 5456 O O . ALA B 1 138 ? -12.156 3.789 -11.773 1 94.5 138 ALA B O 1
ATOM 5457 N N . GLN B 1 139 ? -12.023 2.416 -10.031 1 92.38 139 GLN B N 1
ATOM 5458 C CA . GLN B 1 139 ? -10.57 2.371 -9.992 1 92.38 139 GLN B CA 1
ATOM 5459 C C . GLN B 1 139 ? -9.977 3.775 -10.031 1 92.38 139 GLN B C 1
ATOM 5461 O O . GLN B 1 139 ? -9 4.023 -10.742 1 92.38 139 GLN B O 1
ATOM 5466 N N . ALA B 1 140 ? -10.609 4.664 -9.344 1 91.5 140 ALA B N 1
ATOM 5467 C CA . ALA B 1 140 ? -10.062 6.016 -9.258 1 91.5 140 ALA B CA 1
ATOM 5468 C C . ALA B 1 140 ? -8.883 6.07 -8.289 1 91.5 140 ALA B C 1
ATOM 5470 O O . ALA B 1 140 ? -8.828 5.297 -7.328 1 91.5 140 ALA B O 1
ATOM 5471 N N . GLN B 1 141 ? -7.887 6.93 -8.539 1 89.25 141 GLN B N 1
ATOM 5472 C CA . GLN B 1 141 ? -6.773 7.285 -7.668 1 89.25 141 GLN B CA 1
ATOM 5473 C C . GLN B 1 141 ? -5.879 6.078 -7.402 1 89.25 141 GLN B C 1
ATOM 5475 O O . GLN B 1 141 ? -5.426 5.871 -6.273 1 89.25 141 GLN B O 1
ATOM 5480 N N . THR B 1 142 ? -5.727 5.223 -8.359 1 88.81 142 THR B N 1
ATOM 5481 C CA . THR B 1 142 ? -4.707 4.184 -8.258 1 88.81 142 THR B CA 1
ATOM 5482 C C . THR B 1 142 ? -3.391 4.664 -8.867 1 88.81 142 THR B C 1
ATOM 5484 O O . THR B 1 142 ? -3.369 5.605 -9.656 1 88.81 142 THR B O 1
ATOM 5487 N N . THR B 1 143 ? -2.338 4.055 -8.492 1 85.94 143 THR B N 1
ATOM 5488 C CA . THR B 1 143 ? -1.032 4.551 -8.922 1 85.94 143 THR B CA 1
ATOM 5489 C C . THR B 1 143 ? -0.886 4.461 -10.438 1 85.94 143 THR B C 1
ATOM 5491 O O . THR B 1 143 ? -0.106 5.203 -11.031 1 85.94 143 THR B O 1
ATOM 5494 N N . GLY B 1 144 ? -1.666 3.58 -11.07 1 87.12 144 GLY B N 1
ATOM 5495 C CA . GLY B 1 144 ? -1.639 3.463 -12.516 1 87.12 144 GLY B CA 1
ATOM 5496 C C . GLY B 1 144 ? -2.602 4.406 -13.211 1 87.12 144 GLY B C 1
ATOM 5497 O O . GLY B 1 144 ? -2.629 4.48 -14.445 1 87.12 144 GLY B O 1
ATOM 5498 N N . SER B 1 145 ? -3.406 5.137 -12.461 1 89.38 145 SER B N 1
ATOM 5499 C CA . SER B 1 145 ? -4.34 6.113 -13.008 1 89.38 145 SER B CA 1
ATOM 5500 C C . SER B 1 145 ? -3.615 7.371 -13.477 1 89.38 145 SER B C 1
ATOM 5502 O O . SER B 1 145 ? -2.451 7.586 -13.141 1 89.38 145 SER B O 1
ATOM 5504 N N . PRO B 1 146 ? -4.223 8.234 -14.266 1 85.75 146 PRO B N 1
ATOM 5505 C CA . PRO B 1 146 ? -3.551 9.359 -14.914 1 85.75 146 PRO B CA 1
ATOM 5506 C C . PRO B 1 146 ? -2.787 10.242 -13.922 1 85.75 146 PRO B C 1
ATOM 5508 O O . PRO B 1 146 ? -1.7 10.734 -14.242 1 85.75 146 PRO B O 1
ATOM 5511 N N . LYS B 1 147 ? -3.236 10.484 -12.719 1 88.25 147 LYS B N 1
ATOM 5512 C CA . LYS B 1 147 ? -2.547 11.312 -11.734 1 88.25 147 LYS B CA 1
ATOM 5513 C C . LYS B 1 147 ? -2.18 10.5 -10.5 1 88.25 147 LYS B C 1
ATOM 5515 O O . LYS B 1 147 ? -2.064 11.047 -9.398 1 88.25 147 LYS B O 1
ATOM 5520 N N . GLY B 1 148 ? -2.131 9.156 -10.805 1 86.56 148 GLY B N 1
ATOM 5521 C CA . GLY B 1 148 ? -1.786 8.289 -9.695 1 86.56 148 GLY B CA 1
ATOM 5522 C C . GLY B 1 148 ? -2.764 8.375 -8.539 1 86.56 148 GLY B C 1
ATOM 5523 O O . GLY B 1 148 ? -3.977 8.305 -8.734 1 86.56 148 GLY B O 1
ATOM 5524 N N . ARG B 1 149 ? -2.279 8.594 -7.352 1 86.56 149 ARG B N 1
ATOM 5525 C CA . ARG B 1 149 ? -3.105 8.586 -6.148 1 86.56 149 ARG B CA 1
ATOM 5526 C C . ARG B 1 149 ? -3.816 9.93 -5.969 1 86.56 149 ARG B C 1
ATOM 5528 O O . ARG B 1 149 ? -4.68 10.062 -5.102 1 86.56 149 ARG B O 1
ATOM 5535 N N . ASP B 1 150 ? -3.451 10.844 -6.793 1 85.94 150 ASP B N 1
ATOM 5536 C CA . ASP B 1 150 ? -4.191 12.102 -6.801 1 85.94 150 ASP B CA 1
ATOM 5537 C C . ASP B 1 150 ? -5.387 12.031 -7.75 1 85.94 150 ASP B C 1
ATOM 5539 O O . ASP B 1 150 ? -5.543 11.055 -8.484 1 85.94 150 ASP B O 1
ATOM 5543 N N . PHE B 1 151 ? -6.285 13.031 -7.746 1 87.56 151 PHE B N 1
ATOM 5544 C CA . PHE B 1 151 ? -7.461 13.039 -8.609 1 87.56 151 PHE B CA 1
ATOM 5545 C C . PHE B 1 151 ? -7.18 13.797 -9.898 1 87.56 151 PHE B C 1
ATOM 5547 O O . PHE B 1 151 ? -6.742 14.945 -9.867 1 87.56 151 PHE B O 1
ATOM 5554 N N . ASP B 1 152 ? -7.355 13.141 -10.945 1 91.75 152 ASP B N 1
ATOM 5555 C CA . ASP B 1 152 ? -7.652 13.812 -12.203 1 91.75 152 ASP B CA 1
ATOM 5556 C C . ASP B 1 152 ? -9.133 14.18 -12.297 1 91.75 152 ASP B C 1
ATOM 5558 O O . ASP B 1 152 ? -10 13.352 -12.031 1 91.75 152 ASP B O 1
ATOM 5562 N N . PRO B 1 153 ? -9.438 15.461 -12.633 1 94.69 153 PRO B N 1
ATOM 5563 C CA . PRO B 1 153 ? -10.844 15.844 -12.664 1 94.69 153 PRO B CA 1
ATOM 5564 C C . PRO B 1 153 ? -11.695 14.891 -13.508 1 94.69 153 PRO B C 1
ATOM 5566 O O . PRO B 1 153 ? -12.891 14.727 -13.234 1 94.69 153 PRO B O 1
ATOM 5569 N N . THR B 1 154 ? -11.125 14.188 -14.477 1 92.94 154 THR B N 1
ATOM 5570 C CA . THR B 1 154 ? -11.883 13.336 -15.383 1 92.94 154 THR B CA 1
ATOM 5571 C C . THR B 1 154 ? -12.297 12.039 -14.695 1 92.94 154 THR B C 1
ATOM 5573 O O . THR B 1 154 ? -13.156 11.312 -15.195 1 92.94 154 THR B O 1
ATOM 5576 N N . GLU B 1 155 ? -11.773 11.734 -13.531 1 93.75 155 GLU B N 1
ATOM 5577 C CA . GLU B 1 155 ? -12.094 10.516 -12.805 1 93.75 155 GLU B CA 1
ATOM 5578 C C . GLU B 1 155 ? -13.273 10.727 -11.859 1 93.75 155 GLU B C 1
ATOM 5580 O O . GLU B 1 155 ? -13.852 9.766 -11.352 1 93.75 155 GLU B O 1
ATOM 5585 N N . VAL B 1 156 ? -13.609 12.016 -11.625 1 96.56 156 VAL B N 1
ATOM 5586 C CA . VAL B 1 156 ? -14.5 12.375 -10.531 1 96.56 156 VAL B CA 1
ATOM 5587 C C . VAL B 1 156 ? -15.914 11.891 -10.844 1 96.56 156 VAL B C 1
ATOM 5589 O O . VAL B 1 156 ? -16.625 11.406 -9.953 1 96.56 156 VAL B O 1
ATOM 5592 N N . ALA B 1 157 ? -16.359 12.023 -12.109 1 95.88 157 ALA B N 1
ATOM 5593 C CA . ALA B 1 157 ? -17.703 11.633 -12.484 1 95.88 157 ALA B CA 1
ATOM 5594 C C . ALA B 1 157 ? -17.953 10.164 -12.164 1 95.88 157 ALA B C 1
ATOM 5596 O O . ALA B 1 157 ? -18.969 9.812 -11.555 1 95.88 157 ALA B O 1
ATOM 5597 N N . ALA B 1 158 ? -17.031 9.266 -12.578 1 95.38 158 ALA B N 1
ATOM 5598 C CA . ALA B 1 158 ? -17.156 7.84 -12.312 1 95.38 158 ALA B CA 1
ATOM 5599 C C . ALA B 1 158 ? -17.094 7.551 -10.812 1 95.38 158 ALA B C 1
ATOM 5601 O O . ALA B 1 158 ? -17.828 6.711 -10.305 1 95.38 158 ALA B O 1
ATOM 5602 N N . CYS B 1 159 ? -16.25 8.25 -10.125 1 96.19 159 CYS B N 1
ATOM 5603 C CA . CYS B 1 159 ? -16.141 8.102 -8.68 1 96.19 159 CYS B CA 1
ATOM 5604 C C . CYS B 1 159 ? -17.438 8.5 -7.992 1 96.19 159 CYS B C 1
ATOM 5606 O O . CYS B 1 159 ? -17.922 7.781 -7.121 1 96.19 159 CYS B O 1
ATOM 5608 N N . ALA B 1 160 ? -17.953 9.625 -8.414 1 97.38 160 ALA B N 1
ATOM 5609 C CA . ALA B 1 160 ? -19.203 10.109 -7.836 1 97.38 160 ALA B CA 1
ATOM 5610 C C . ALA B 1 160 ? -20.328 9.078 -8.008 1 97.38 160 ALA B C 1
ATOM 5612 O O . ALA B 1 160 ? -21.078 8.82 -7.07 1 97.38 160 ALA B O 1
ATOM 5613 N N . LYS B 1 161 ? -20.406 8.555 -9.172 1 95.62 161 LYS B N 1
ATOM 5614 C CA . LYS B 1 161 ? -21.422 7.539 -9.445 1 95.62 161 LYS B CA 1
ATOM 5615 C C . LYS B 1 161 ? -21.219 6.305 -8.578 1 95.62 161 LYS B C 1
ATOM 5617 O O . LYS B 1 161 ? -22.172 5.762 -8.016 1 95.62 161 LYS B O 1
ATOM 5622 N N . SER B 1 162 ? -20 5.887 -8.492 1 94.25 162 SER B N 1
ATOM 5623 C CA . SER B 1 162 ? -19.672 4.73 -7.66 1 94.25 162 SER B CA 1
ATOM 5624 C C . SER B 1 162 ? -20.047 4.984 -6.203 1 94.25 162 SER B C 1
ATOM 5626 O O . SER B 1 162 ? -20.594 4.105 -5.539 1 94.25 162 SER B O 1
ATOM 5628 N N . LEU B 1 163 ? -19.766 6.152 -5.668 1 94.81 163 LEU B N 1
ATOM 5629 C CA . LEU B 1 163 ? -20.062 6.5 -4.285 1 94.81 163 LEU B CA 1
ATOM 5630 C C . LEU B 1 163 ? -21.562 6.52 -4.035 1 94.81 163 LEU B C 1
ATOM 5632 O O . LEU B 1 163 ? -22.031 6.141 -2.955 1 94.81 163 LEU B O 1
ATOM 5636 N N . SER B 1 164 ? -22.266 6.918 -5.016 1 92.12 164 SER B N 1
ATOM 5637 C CA . SER B 1 164 ? -23.719 7.039 -4.863 1 92.12 164 SER B CA 1
ATOM 5638 C C . SER B 1 164 ? -24.375 5.672 -4.691 1 92.12 164 SER B C 1
ATOM 5640 O O . SER B 1 164 ? -25.453 5.566 -4.113 1 92.12 164 SER B O 1
ATOM 5642 N N . PHE B 1 165 ? -23.719 4.668 -5.18 1 88 165 PHE B N 1
ATOM 5643 C CA . PHE B 1 165 ? -24.219 3.312 -5.023 1 88 165 PHE B CA 1
ATOM 5644 C C . PHE B 1 165 ? -24.047 2.828 -3.59 1 88 165 PHE B C 1
ATOM 5646 O O . PHE B 1 165 ? -24.844 2.025 -3.1 1 88 165 PHE B O 1
ATOM 5653 N N . LYS B 1 166 ? -23.078 3.322 -2.875 1 84.94 166 LYS B N 1
ATOM 5654 C CA . LYS B 1 166 ? -22.688 2.789 -1.57 1 84.94 166 LYS B CA 1
ATOM 5655 C C . LYS B 1 166 ? -23.188 3.691 -0.442 1 84.94 166 LYS B C 1
ATOM 5657 O O . LYS B 1 166 ? -23.5 3.211 0.648 1 84.94 166 LYS B O 1
ATOM 5662 N N . TYR B 1 167 ? -23.156 5.008 -0.694 1 92.06 167 TYR B N 1
ATOM 5663 C CA . TYR B 1 167 ? -23.438 5.969 0.362 1 92.06 167 TYR B CA 1
ATOM 5664 C C . TYR B 1 167 ? -24.531 6.945 -0.075 1 92.06 167 TYR B C 1
ATOM 5666 O O . TYR B 1 167 ? -24.406 7.598 -1.113 1 92.06 167 TYR B O 1
ATOM 5674 N N . LYS B 1 168 ? -25.516 7.078 0.751 1 91.94 168 LYS B N 1
ATOM 5675 C CA . LYS B 1 168 ? -26.594 8.031 0.463 1 91.94 168 LYS B CA 1
ATOM 5676 C C . LYS B 1 168 ? -26.172 9.453 0.793 1 91.94 168 LYS B C 1
ATOM 5678 O O . LYS B 1 168 ? -26.609 10.406 0.147 1 91.94 168 LYS B O 1
ATOM 5683 N N . ASP B 1 169 ? -25.406 9.625 1.808 1 95.31 169 ASP B N 1
ATOM 5684 C CA . ASP B 1 169 ? -24.938 10.922 2.295 1 95.31 169 ASP B CA 1
ATOM 5685 C C . ASP B 1 169 ? -23.484 10.836 2.752 1 95.31 169 ASP B C 1
ATOM 5687 O O . ASP B 1 169 ? -23.156 10.062 3.656 1 95.31 169 ASP B O 1
ATOM 5691 N N . LEU B 1 170 ? -22.672 11.711 2.152 1 97.31 170 LEU B N 1
ATOM 5692 C CA . LEU B 1 170 ? -21.25 11.625 2.408 1 97.31 170 LEU B CA 1
ATOM 5693 C C . LEU B 1 170 ? -20.891 12.305 3.723 1 97.31 170 LEU B C 1
ATOM 5695 O O . LEU B 1 170 ? -19.734 12.242 4.168 1 97.31 170 LEU B O 1
ATOM 5699 N N . ALA B 1 171 ? -21.875 12.922 4.434 1 97.94 171 ALA B N 1
ATOM 5700 C CA . ALA B 1 171 ? -21.641 13.445 5.777 1 97.94 171 ALA B CA 1
ATOM 5701 C C . ALA B 1 171 ? -21.25 12.328 6.742 1 97.94 171 ALA B C 1
ATOM 5703 O O . ALA B 1 171 ? -20.766 12.594 7.848 1 97.94 171 ALA B O 1
ATOM 5704 N N . ALA B 1 172 ? -21.5 11.094 6.293 1 97.44 172 ALA B N 1
ATOM 5705 C CA . ALA B 1 172 ? -21.047 9.922 7.047 1 97.44 172 ALA B CA 1
ATOM 5706 C C . ALA B 1 172 ? -19.547 10 7.328 1 97.44 172 ALA B C 1
ATOM 5708 O O . ALA B 1 172 ? -19.062 9.367 8.266 1 97.44 172 ALA B O 1
ATOM 5709 N N . PHE B 1 173 ? -18.844 10.836 6.531 1 97.19 173 PHE B N 1
ATOM 5710 C CA . PHE B 1 173 ? -17.391 10.914 6.652 1 97.19 173 PHE B CA 1
ATOM 5711 C C . PHE B 1 173 ? -16.969 12.32 7.039 1 97.19 173 PHE B C 1
ATOM 5713 O O . PHE B 1 173 ? -15.797 12.688 6.875 1 97.19 173 PHE B O 1
ATOM 5720 N N . SER B 1 174 ? -17.844 13.125 7.562 1 97.62 174 SER B N 1
ATOM 5721 C CA . SER B 1 174 ? -17.578 14.508 7.926 1 97.62 174 SER B CA 1
ATOM 5722 C C . SER B 1 174 ? -16.703 14.602 9.172 1 97.62 174 SER B C 1
ATOM 5724 O O . SER B 1 174 ? -16.5 13.602 9.867 1 97.62 174 SER B O 1
ATOM 5726 N N . ILE B 1 175 ? -16.203 15.812 9.445 1 96.5 175 ILE B N 1
ATOM 5727 C CA . ILE B 1 175 ? -15.445 16.062 10.664 1 96.5 175 ILE B CA 1
ATOM 5728 C C . ILE B 1 175 ? -16.297 15.719 11.883 1 96.5 175 ILE B C 1
ATOM 5730 O O . ILE B 1 175 ? -15.805 15.109 12.836 1 96.5 175 ILE B O 1
ATOM 5734 N N . THR B 1 176 ? -17.547 16.031 11.852 1 97.88 176 THR B N 1
ATOM 5735 C CA . THR B 1 176 ? -18.453 15.781 12.977 1 97.88 176 THR B CA 1
ATOM 5736 C C . THR B 1 176 ? -18.656 14.281 13.188 1 97.88 176 THR B C 1
ATOM 5738 O O . THR B 1 176 ? -18.719 13.812 14.32 1 97.88 176 THR B O 1
ATOM 5741 N N . SER B 1 177 ? -18.797 13.562 12.047 1 97.69 177 SER B N 1
ATOM 5742 C CA . SER B 1 177 ? -18.906 12.109 12.18 1 97.69 177 SER B CA 1
ATOM 5743 C C . SER B 1 177 ? -17.672 11.523 12.852 1 97.69 177 SER B C 1
ATOM 5745 O O . SER B 1 177 ? -17.781 10.672 13.734 1 97.69 177 SER B O 1
ATOM 5747 N N . ALA B 1 178 ? -16.5 11.961 12.445 1 96.81 178 ALA B N 1
ATOM 5748 C CA . ALA B 1 178 ? -15.258 11.484 13.039 1 96.81 178 ALA B CA 1
ATOM 5749 C C . ALA B 1 178 ? -15.172 11.859 14.516 1 96.81 178 ALA B C 1
ATOM 5751 O O . ALA B 1 178 ? -14.773 11.039 15.344 1 96.81 178 ALA B O 1
ATOM 5752 N N . ALA B 1 179 ? -15.5 13.102 14.859 1 97.62 179 ALA B N 1
ATOM 5753 C CA . ALA B 1 179 ? -15.5 13.539 16.25 1 97.62 179 ALA B CA 1
ATOM 5754 C C . ALA B 1 179 ? -16.5 12.734 17.078 1 97.62 179 ALA B C 1
ATOM 5756 O O . ALA B 1 179 ? -16.25 12.469 18.266 1 97.62 179 ALA B O 1
ATOM 5757 N N . THR B 1 180 ? -17.609 12.375 16.5 1 98.06 180 THR B N 1
ATOM 5758 C CA . THR B 1 180 ? -18.625 11.586 17.203 1 98.06 180 THR B CA 1
ATOM 5759 C C . THR B 1 180 ? -18.109 10.18 17.469 1 98.06 180 THR B C 1
ATOM 5761 O O . THR B 1 180 ? -18.391 9.602 18.531 1 98.06 180 THR B O 1
ATOM 5764 N N . ASP B 1 181 ? -17.359 9.594 16.469 1 97.31 181 ASP B N 1
ATOM 5765 C CA . ASP B 1 181 ? -16.688 8.328 16.75 1 97.31 181 ASP B CA 1
ATOM 5766 C C . ASP B 1 181 ? -15.859 8.43 18.031 1 97.31 181 ASP B C 1
ATOM 5768 O O . ASP B 1 181 ? -15.953 7.57 18.906 1 97.31 181 ASP B O 1
ATOM 5772 N N . LEU B 1 182 ? -15.047 9.484 18.125 1 97.19 182 LEU B N 1
ATOM 5773 C CA . LEU B 1 182 ? -14.18 9.711 19.266 1 97.19 182 LEU B CA 1
ATOM 5774 C C . LEU B 1 182 ? -14.992 9.891 20.547 1 97.19 182 LEU B C 1
ATOM 5776 O O . LEU B 1 182 ? -14.695 9.266 21.578 1 97.19 182 LEU B O 1
ATOM 5780 N N . SER B 1 183 ? -16 10.664 20.484 1 98.19 183 SER B N 1
ATOM 5781 C CA . SER B 1 183 ? -16.828 10.984 21.641 1 98.19 183 SER B CA 1
ATOM 5782 C C . SER B 1 183 ? -17.484 9.727 22.203 1 98.19 183 SER B C 1
ATOM 5784 O O . SER B 1 183 ? -17.391 9.469 23.406 1 98.19 183 SER B O 1
ATOM 5786 N N . ILE B 1 184 ? -18.078 8.969 21.344 1 97.44 184 ILE B N 1
ATOM 5787 C CA . ILE B 1 184 ? -18.797 7.777 21.781 1 97.44 184 ILE B CA 1
ATOM 5788 C C . ILE B 1 184 ? -17.797 6.742 22.312 1 97.44 184 ILE B C 1
ATOM 5790 O O . ILE B 1 184 ? -18.047 6.117 23.344 1 97.44 184 ILE B O 1
ATOM 5794 N N . PHE B 1 185 ? -16.703 6.578 21.594 1 97.25 185 PHE B N 1
ATOM 5795 C CA . PHE B 1 185 ? -15.711 5.598 22.031 1 97.25 185 PHE B CA 1
ATOM 5796 C C . PHE B 1 185 ? -15.164 5.953 23.406 1 97.25 185 PHE B C 1
ATOM 5798 O O . PHE B 1 185 ? -15.078 5.098 24.297 1 97.25 185 PHE B O 1
ATOM 5805 N N . ILE B 1 186 ? -14.773 7.195 23.672 1 97.81 186 ILE B N 1
ATOM 5806 C CA . ILE B 1 186 ? -14.227 7.668 24.938 1 97.81 186 ILE B CA 1
ATOM 5807 C C . ILE B 1 186 ? -15.234 7.414 26.062 1 97.81 186 ILE B C 1
ATOM 5809 O O . ILE B 1 186 ? -14.875 6.902 27.125 1 97.81 186 ILE B O 1
ATOM 5813 N N . SER B 1 187 ? -16.484 7.656 25.797 1 96.88 187 SER B N 1
ATOM 5814 C CA . SER B 1 187 ? -17.516 7.59 26.828 1 96.88 187 SER B CA 1
ATOM 5815 C C . SER B 1 187 ? -17.922 6.145 27.109 1 96.88 187 SER B C 1
ATOM 5817 O O . SER B 1 187 ? -18.328 5.82 28.219 1 96.88 187 SER B O 1
ATOM 5819 N N . THR B 1 188 ? -17.781 5.258 26.109 1 95.88 188 THR B N 1
ATOM 5820 C CA . THR B 1 188 ? -18.406 3.941 26.234 1 95.88 188 THR B CA 1
ATOM 5821 C C . THR B 1 188 ? -17.344 2.861 26.422 1 95.88 188 THR B C 1
ATOM 5823 O O . THR B 1 188 ? -17.578 1.86 27.094 1 95.88 188 THR B O 1
ATOM 5826 N N . TYR B 1 189 ? -16.125 3.062 25.812 1 95.19 189 TYR B N 1
ATOM 5827 C CA . TYR B 1 189 ? -15.242 1.91 25.703 1 95.19 189 TYR B CA 1
ATOM 5828 C C . TYR B 1 189 ? -13.906 2.18 26.391 1 95.19 189 TYR B C 1
ATOM 5830 O O . TYR B 1 189 ? -12.953 1.413 26.234 1 95.19 189 TYR B O 1
ATOM 5838 N N . THR B 1 190 ? -13.742 3.285 27.047 1 95.25 190 THR B N 1
ATOM 5839 C CA . THR B 1 190 ? -12.547 3.531 27.844 1 95.25 190 THR B CA 1
ATOM 5840 C C . THR B 1 190 ? -12.836 3.297 29.328 1 95.25 190 THR B C 1
ATOM 5842 O O . THR B 1 190 ? -13.867 2.719 29.688 1 95.25 190 THR B O 1
ATOM 5845 N N . ASN B 1 191 ? -11.906 3.602 30.281 1 94.19 191 ASN B N 1
ATOM 5846 C CA . ASN B 1 191 ? -11.977 3.209 31.688 1 94.19 191 ASN B CA 1
ATOM 5847 C C . ASN B 1 191 ? -12.75 4.23 32.531 1 94.19 191 ASN B C 1
ATOM 5849 O O . ASN B 1 191 ? -12.883 4.07 33.719 1 94.19 191 ASN B O 1
ATOM 5853 N N . GLY B 1 192 ? -13.273 5.254 31.953 1 93.69 192 GLY B N 1
ATOM 5854 C CA . GLY B 1 192 ? -14.062 6.258 32.656 1 93.69 192 GLY B CA 1
ATOM 5855 C C . GLY B 1 192 ? -13.211 7.293 33.375 1 93.69 192 GLY B C 1
ATOM 5856 O O . GLY B 1 192 ? -13.734 8.25 33.938 1 93.69 192 GLY B O 1
ATOM 5857 N N . ALA B 1 193 ? -11.945 7.137 33.281 1 94.19 193 ALA B N 1
ATOM 5858 C CA . ALA B 1 193 ? -11.039 8.109 33.875 1 94.19 193 ALA B CA 1
ATOM 5859 C C . ALA B 1 193 ? -10.922 9.359 33 1 94.19 193 ALA B C 1
ATOM 5861 O O . ALA B 1 193 ? -11.469 9.414 31.891 1 94.19 193 ALA B O 1
ATOM 5862 N N . SER B 1 194 ? -10.242 10.367 33.625 1 95.88 194 SER B N 1
ATOM 5863 C CA . SER B 1 194 ? -10.008 11.609 32.906 1 95.88 194 SER B CA 1
ATOM 5864 C C . SER B 1 194 ? -9.305 11.344 31.578 1 95.88 194 SER B C 1
ATOM 5866 O O . SER B 1 194 ? -8.406 10.492 31.5 1 95.88 194 SER B O 1
ATOM 5868 N N . THR B 1 195 ? -9.766 12.07 30.562 1 98.44 195 THR B N 1
ATOM 5869 C CA . THR B 1 195 ? -9.234 11.898 29.219 1 98.44 195 THR B CA 1
ATOM 5870 C C . THR B 1 195 ? -8.719 13.219 28.656 1 98.44 195 THR B C 1
ATOM 5872 O O . THR B 1 195 ? -9.391 14.25 28.766 1 98.44 195 THR B O 1
ATOM 5875 N N . ILE B 1 196 ? -7.531 13.227 28.156 1 98.69 196 ILE B N 1
ATOM 5876 C CA . ILE B 1 196 ? -6.949 14.344 27.422 1 98.69 196 ILE B CA 1
ATOM 5877 C C . ILE B 1 196 ? -6.84 13.984 25.938 1 98.69 196 ILE B C 1
ATOM 5879 O O . ILE B 1 196 ? -6.383 12.891 25.594 1 98.69 196 ILE B O 1
ATOM 5883 N N . VAL B 1 197 ? -7.277 14.867 25.016 1 98.25 197 VAL B N 1
ATOM 5884 C CA . VAL B 1 197 ? -7.242 14.609 23.578 1 98.25 197 VAL B CA 1
ATOM 5885 C C . VAL B 1 197 ? -6.352 15.633 22.891 1 98.25 197 VAL B C 1
ATOM 5887 O O . VAL B 1 197 ? -6.562 16.844 23.016 1 98.25 197 VAL B O 1
ATOM 5890 N N . TYR B 1 198 ? -5.387 15.133 22.203 1 97.25 198 TYR B N 1
ATOM 5891 C CA . TYR B 1 198 ? -4.445 15.938 21.438 1 97.25 198 TYR B CA 1
ATOM 5892 C C . TYR B 1 198 ? -4.73 15.836 19.938 1 97.25 198 TYR B C 1
ATOM 5894 O O . TYR B 1 198 ? -4.902 14.734 19.406 1 97.25 198 TYR B O 1
ATOM 5902 N N . GLY B 1 199 ? -4.801 16.969 19.219 1 95.5 199 GLY B N 1
ATOM 5903 C CA . GLY B 1 199 ? -4.945 17.016 17.766 1 95.5 199 GLY B CA 1
ATOM 5904 C C . GLY B 1 199 ? -3.924 17.906 17.094 1 95.5 199 GLY B C 1
ATOM 5905 O O . GLY B 1 199 ? -3.631 19 17.578 1 95.5 199 GLY B O 1
ATOM 5906 N N . THR B 1 200 ? -3.369 17.406 16.031 1 94.44 200 THR B N 1
ATOM 5907 C CA . THR B 1 200 ? -2.406 18.203 15.273 1 94.44 200 THR B CA 1
ATOM 5908 C C . THR B 1 200 ? -2.898 18.453 13.852 1 94.44 200 THR B C 1
ATOM 5910 O O . THR B 1 200 ? -3.502 17.562 13.242 1 94.44 200 THR B O 1
ATOM 5913 N N . SER B 1 201 ? -2.68 19.641 13.328 1 93.56 201 SER B N 1
ATOM 5914 C CA . SER B 1 201 ? -3.098 19.969 11.969 1 93.56 201 SER B CA 1
ATOM 5915 C C . SER B 1 201 ? -4.586 19.688 11.766 1 93.56 201 SER B C 1
ATOM 5917 O O . SER B 1 201 ? -5.418 20.141 12.555 1 93.56 201 SER B O 1
ATOM 5919 N N . TYR B 1 202 ? -5 18.969 10.836 1 93.19 202 TYR B N 1
ATOM 5920 C CA . TYR B 1 202 ? -6.402 18.609 10.656 1 93.19 202 TYR B CA 1
ATOM 5921 C C . TYR B 1 202 ? -6.977 18 11.93 1 93.19 202 TYR B C 1
ATOM 5923 O O . TYR B 1 202 ? -8.156 18.203 12.242 1 93.19 202 TYR B O 1
ATOM 5931 N N . GLY B 1 203 ? -6.156 17.297 12.703 1 94.56 203 GLY B N 1
ATOM 5932 C CA . GLY B 1 203 ? -6.605 16.75 13.969 1 94.56 203 GLY B CA 1
ATOM 5933 C C . GLY B 1 203 ? -7.133 17.797 14.93 1 94.56 203 GLY B C 1
ATOM 5934 O O . GLY B 1 203 ? -7.992 17.516 15.766 1 94.56 203 GLY B O 1
ATOM 5935 N N . SER B 1 204 ? -6.641 19.031 14.805 1 95.38 204 SER B N 1
ATOM 5936 C CA . SER B 1 204 ? -7.145 20.109 15.656 1 95.38 204 SER B CA 1
ATOM 5937 C C . SER B 1 204 ? -8.594 20.438 15.328 1 95.38 204 SER B C 1
ATOM 5939 O O . SER B 1 204 ? -9.375 20.797 16.219 1 95.38 204 SER B O 1
ATOM 5941 N N . ALA B 1 205 ? -8.969 20.312 14.062 1 94.88 205 ALA B N 1
ATOM 5942 C CA . ALA B 1 205 ? -10.359 20.516 13.672 1 94.88 205 ALA B CA 1
ATOM 5943 C C . ALA B 1 205 ? -11.266 19.453 14.289 1 94.88 205 ALA B C 1
ATOM 5945 O O . ALA B 1 205 ? -12.375 19.75 14.742 1 94.88 205 ALA B O 1
ATOM 5946 N N . VAL B 1 206 ? -10.812 18.234 14.305 1 95.81 206 VAL B N 1
ATOM 5947 C CA . VAL B 1 206 ? -11.578 17.141 14.898 1 95.81 206 VAL B CA 1
ATOM 5948 C C . VAL B 1 206 ? -11.703 17.375 16.406 1 95.81 206 VAL B C 1
ATOM 5950 O O . VAL B 1 206 ? -12.773 17.156 16.984 1 95.81 206 VAL B O 1
ATOM 5953 N N . VAL B 1 207 ? -10.641 17.797 17.062 1 97 207 VAL B N 1
ATOM 5954 C CA . VAL B 1 207 ? -10.633 18.016 18.5 1 97 207 VAL B CA 1
ATOM 5955 C C . VAL B 1 207 ? -11.562 19.188 18.844 1 97 207 VAL B C 1
ATOM 5957 O O . VAL B 1 207 ? -12.273 19.141 19.844 1 97 207 VAL B O 1
ATOM 5960 N N . GLU B 1 208 ? -11.516 20.234 18.031 1 96.5 208 GLU B N 1
ATOM 5961 C CA . GLU B 1 208 ? -12.461 21.328 18.281 1 96.5 208 GLU B CA 1
ATOM 5962 C C . GLU B 1 208 ? -13.906 20.844 18.156 1 96.5 208 GLU B C 1
ATOM 5964 O O . GLU B 1 208 ? -14.758 21.203 18.969 1 96.5 208 GLU B O 1
ATOM 5969 N N . ARG B 1 209 ? -14.164 20.047 17.078 1 96.56 209 ARG B N 1
ATOM 5970 C CA . ARG B 1 209 ? -15.5 19.484 16.922 1 96.56 209 ARG B CA 1
ATOM 5971 C C . ARG B 1 209 ? -15.875 18.625 18.141 1 96.56 209 ARG B C 1
ATOM 5973 O O . ARG B 1 209 ? -17.031 18.625 18.562 1 96.56 209 ARG B O 1
ATOM 5980 N N . LEU B 1 210 ? -14.922 17.844 18.641 1 98 210 LEU B N 1
ATOM 5981 C CA . LEU B 1 210 ? -15.141 17.062 19.844 1 98 210 LEU B CA 1
ATOM 5982 C C . LEU B 1 210 ? -15.531 17.969 21.016 1 98 210 LEU B C 1
ATOM 5984 O O . LEU B 1 210 ? -16.375 17.594 21.844 1 98 210 LEU B O 1
ATOM 5988 N N . MET B 1 211 ? -14.898 19.094 21.109 1 98 211 MET B N 1
ATOM 5989 C CA . MET B 1 211 ? -15.219 20.047 22.172 1 98 211 MET B CA 1
ATOM 5990 C C . MET B 1 211 ? -16.656 20.531 22.047 1 98 211 MET B C 1
ATOM 5992 O O . MET B 1 211 ? -17.344 20.719 23.047 1 98 211 MET B O 1
ATOM 5996 N N . HIS B 1 212 ? -17.156 20.734 20.797 1 97.06 212 HIS B N 1
ATOM 5997 C CA . HIS B 1 212 ? -18.562 21.062 20.562 1 97.06 212 HIS B CA 1
ATOM 5998 C C . HIS B 1 212 ? -19.484 19.984 21.141 1 97.06 212 HIS B C 1
ATOM 6000 O O . HIS B 1 212 ? -20.547 20.297 21.688 1 97.06 212 HIS B O 1
ATOM 6006 N N . LEU B 1 213 ? -19.016 18.75 20.953 1 97.25 213 LEU B N 1
ATOM 6007 C CA . LEU B 1 213 ? -19.812 17.625 21.406 1 97.25 213 LEU B CA 1
ATOM 6008 C C . LEU B 1 213 ? -19.703 17.453 22.922 1 97.25 213 LEU B C 1
ATOM 6010 O O . LEU B 1 213 ? -20.562 16.828 23.547 1 97.25 213 LEU B O 1
ATOM 6014 N N . ALA B 1 214 ? -18.688 17.797 23.547 1 97.31 214 ALA B N 1
ATOM 6015 C CA . ALA B 1 214 ? -18.438 17.984 24.984 1 97.31 214 ALA B CA 1
ATOM 6016 C C . ALA B 1 214 ? -18.672 16.688 25.75 1 97.31 214 ALA B C 1
ATOM 6018 O O . ALA B 1 214 ? -19.406 16.672 26.75 1 97.31 214 ALA B O 1
ATOM 6019 N N . PRO B 1 215 ? -18.031 15.625 25.391 1 97.44 215 PRO B N 1
ATOM 6020 C CA . PRO B 1 215 ? -18.141 14.461 26.266 1 97.44 215 PRO B CA 1
ATOM 6021 C C . PRO B 1 215 ? -17.594 14.719 27.656 1 97.44 215 PRO B C 1
ATOM 6023 O O . PRO B 1 215 ? -16.547 15.359 27.797 1 97.44 215 PRO B O 1
ATOM 6026 N N . LEU B 1 216 ? -18.156 14.141 28.719 1 96.69 216 LEU B N 1
ATOM 6027 C CA . LEU B 1 216 ? -17.875 14.484 30.109 1 96.69 216 LEU B CA 1
ATOM 6028 C C . LEU B 1 216 ? -16.5 13.984 30.531 1 96.69 216 LEU B C 1
ATOM 6030 O O . LEU B 1 216 ? -15.867 14.57 31.406 1 96.69 216 LEU B O 1
ATOM 6034 N N . GLU B 1 217 ? -16.062 12.93 29.922 1 97.12 217 GLU B N 1
ATOM 6035 C CA . GLU B 1 217 ? -14.805 12.297 30.328 1 97.12 217 GLU B CA 1
ATOM 6036 C C . GLU B 1 217 ? -13.602 13.125 29.891 1 97.12 217 GLU B C 1
ATOM 6038 O O . GLU B 1 217 ? -12.5 12.938 30.406 1 97.12 217 GLU B O 1
ATOM 6043 N N . VAL B 1 218 ? -13.805 14.039 28.922 1 98.56 218 VAL B N 1
ATOM 6044 C CA . VAL B 1 218 ? -12.672 14.797 28.391 1 98.56 218 VAL B CA 1
ATOM 6045 C C . VAL B 1 218 ? -12.422 16.016 29.281 1 98.56 218 VAL B C 1
ATOM 6047 O O . VAL B 1 218 ? -13.281 16.906 29.391 1 98.56 218 VAL B O 1
ATOM 6050 N N . THR B 1 219 ? -11.258 16.062 29.859 1 98.44 219 THR B N 1
ATOM 6051 C CA . THR B 1 219 ? -10.898 17.125 30.781 1 98.44 219 THR B CA 1
ATOM 6052 C C . THR B 1 219 ? -9.781 18 30.203 1 98.44 219 THR B C 1
ATOM 6054 O O . THR B 1 219 ? -9.391 19 30.812 1 98.44 219 THR B O 1
ATOM 6057 N N . GLY B 1 220 ? -9.305 17.688 29.094 1 98.75 220 GLY B N 1
ATOM 6058 C CA . GLY B 1 220 ? -8.273 18.469 28.438 1 98.75 220 GLY B CA 1
ATOM 6059 C C . GLY B 1 220 ? -8.32 18.359 26.922 1 98.75 220 GLY B C 1
ATOM 6060 O O . GLY B 1 220 ? -8.461 17.266 26.375 1 98.75 220 GLY B O 1
ATOM 6061 N N . TYR B 1 221 ? -8.273 19.438 26.234 1 98.62 221 TYR B N 1
ATOM 6062 C CA . TYR B 1 221 ? -8.156 19.547 24.797 1 98.62 221 TYR B CA 1
ATOM 6063 C C . TYR B 1 221 ? -6.844 20.219 24.391 1 98.62 221 TYR B C 1
ATOM 6065 O O . TYR B 1 221 ? -6.574 21.344 24.797 1 98.62 221 TYR B O 1
ATOM 6073 N N . VAL B 1 222 ? -6.051 19.547 23.656 1 98.44 222 VAL B N 1
ATOM 6074 C CA . VAL B 1 222 ? -4.777 20.094 23.188 1 98.44 222 VAL B CA 1
ATOM 6075 C C . VAL B 1 222 ? -4.758 20.156 21.672 1 98.44 222 VAL B C 1
ATOM 6077 O O . VAL B 1 222 ? -5.051 19.156 21 1 98.44 222 VAL B O 1
ATOM 6080 N N . MET B 1 223 ? -4.441 21.281 21.078 1 97.56 223 MET B N 1
ATOM 6081 C CA . MET B 1 223 ? -4.363 21.438 19.625 1 97.56 223 MET B CA 1
ATOM 6082 C C . MET B 1 223 ? -3.023 22.047 19.219 1 97.56 223 MET B C 1
ATOM 6084 O O . MET B 1 223 ? -2.598 23.047 19.766 1 97.56 223 MET B O 1
ATOM 6088 N N . ASP B 1 224 ? -2.348 21.391 18.281 1 96.94 224 ASP B N 1
ATOM 6089 C CA . ASP B 1 224 ? -1.009 21.719 17.812 1 96.94 224 ASP B CA 1
ATOM 6090 C C . ASP B 1 224 ? -0.996 21.953 16.312 1 96.94 224 ASP B C 1
ATOM 6092 O O . ASP B 1 224 ? -1.261 21.031 15.531 1 96.94 224 ASP B O 1
ATOM 6096 N N . GLY B 1 225 ? -0.533 23.156 15.859 1 95.81 225 GLY B N 1
ATOM 6097 C CA . GLY B 1 225 ? -0.731 23.453 14.453 1 95.81 225 GLY B CA 1
ATOM 6098 C C . GLY B 1 225 ? -2.193 23.531 14.055 1 95.81 225 GLY B C 1
ATOM 6099 O O . GLY B 1 225 ? -2.744 22.562 13.508 1 95.81 225 GLY B O 1
ATOM 6100 N N . ILE B 1 226 ? -2.779 24.672 14.227 1 94 226 ILE B N 1
ATOM 6101 C CA . ILE B 1 226 ? -4.23 24.828 14.266 1 94 226 ILE B CA 1
ATOM 6102 C C . ILE B 1 226 ? -4.777 24.938 12.852 1 94 226 ILE B C 1
ATOM 6104 O O . ILE B 1 226 ? -4.363 25.812 12.078 1 94 226 ILE B O 1
ATOM 6108 N N . SER B 1 227 ? -5.582 23.969 12.492 1 89.94 227 SER B N 1
ATOM 6109 C CA . SER B 1 227 ? -6.293 23.953 11.219 1 89.94 227 SER B CA 1
ATOM 6110 C C . SER B 1 227 ? -7.805 23.938 11.43 1 89.94 227 SER B C 1
ATOM 6112 O O . SER B 1 227 ? -8.469 22.953 11.117 1 89.94 227 SER B O 1
ATOM 6114 N N . THR B 1 228 ? -8.398 24.938 12.062 1 87.38 228 THR B N 1
ATOM 6115 C CA . THR B 1 228 ? -9.828 24.984 12.359 1 87.38 228 THR B CA 1
ATOM 6116 C C . THR B 1 228 ? -10.508 26.141 11.625 1 87.38 228 THR B C 1
ATOM 6118 O O . THR B 1 228 ? -9.836 27.031 11.117 1 87.38 228 THR B O 1
ATOM 6121 N N . THR B 1 229 ? -11.75 25.953 11.289 1 78.44 229 THR B N 1
ATOM 6122 C CA . THR B 1 229 ? -12.586 27.062 10.836 1 78.44 229 THR B CA 1
ATOM 6123 C C . THR B 1 229 ? -13.469 27.578 11.961 1 78.44 229 THR B C 1
ATOM 6125 O O . THR B 1 229 ? -14.688 27.391 11.945 1 78.44 229 THR B O 1
ATOM 6128 N N . PRO B 1 230 ? -12.766 28.312 12.797 1 74.31 230 PRO B N 1
ATOM 6129 C CA . PRO B 1 230 ? -13.492 28.734 13.992 1 74.31 230 PRO B CA 1
ATOM 6130 C C . PRO B 1 230 ? -14.375 29.969 13.742 1 74.31 230 PRO B C 1
ATOM 6132 O O . PRO B 1 230 ? -14.312 30.562 12.664 1 74.31 230 PRO B O 1
ATOM 6135 N N . GLY B 1 231 ? -15.609 30.016 14.305 1 74.06 231 GLY B N 1
ATOM 6136 C CA . GLY B 1 231 ? -16.547 31.125 14.234 1 74.06 231 GLY B CA 1
ATOM 6137 C C . GLY B 1 231 ? -15.867 32.469 14 1 74.06 231 GLY B C 1
ATOM 6138 O O . GLY B 1 231 ? -16.453 33.531 14.273 1 74.06 231 GLY B O 1
ATOM 6139 N N . ALA B 1 232 ? -14.625 32.438 13.484 1 68.94 232 ALA B N 1
ATOM 6140 C CA . ALA B 1 232 ? -13.883 33.656 13.164 1 68.94 232 ALA B CA 1
ATOM 6141 C C . ALA B 1 232 ? -14.227 34.156 11.758 1 68.94 232 ALA B C 1
ATOM 6143 O O . ALA B 1 232 ? -14.797 33.438 10.953 1 68.94 232 ALA B O 1
ATOM 6144 N N . PRO B 1 233 ? -13.945 35.5 11.57 1 67.81 233 PRO B N 1
ATOM 6145 C CA . PRO B 1 233 ? -14.094 36 10.195 1 67.81 233 PRO B CA 1
ATOM 6146 C C . PRO B 1 233 ? -13.312 35.188 9.18 1 67.81 233 PRO B C 1
ATOM 6148 O O . PRO B 1 233 ? -12.305 34.562 9.523 1 67.81 233 PRO B O 1
ATOM 6151 N N . ALA B 1 234 ? -13.836 35.156 8.047 1 62.28 234 ALA B N 1
ATOM 6152 C CA . ALA B 1 234 ? -13.328 34.312 6.98 1 62.28 234 ALA B CA 1
ATOM 6153 C C . ALA B 1 234 ? -11.828 34.531 6.777 1 62.28 234 ALA B C 1
ATOM 6155 O O . ALA B 1 234 ? -11.094 33.562 6.504 1 62.28 234 ALA B O 1
ATOM 6156 N N . ASP B 1 235 ? -11.422 35.688 6.887 1 65.31 235 ASP B N 1
ATOM 6157 C CA . ASP B 1 235 ? -10.023 36 6.621 1 65.31 235 ASP B CA 1
ATOM 6158 C C . ASP B 1 235 ? -9.125 35.531 7.754 1 65.31 235 ASP B C 1
ATOM 6160 O O . ASP B 1 235 ? -7.902 35.5 7.617 1 65.31 235 ASP B O 1
ATOM 6164 N N . GLU B 1 236 ? -9.805 35.062 8.773 1 70.25 236 GLU B N 1
ATOM 6165 C CA . GLU B 1 236 ? -9.023 34.562 9.906 1 70.25 236 GLU B CA 1
ATOM 6166 C C . GLU B 1 236 ? -9.125 33.031 10.023 1 70.25 236 GLU B C 1
ATOM 6168 O O . GLU B 1 236 ? -8.547 32.438 10.93 1 70.25 236 GLU B O 1
ATOM 6173 N N . SER B 1 237 ? -9.891 32.5 9.07 1 75.81 237 SER B N 1
ATOM 6174 C CA . SER B 1 237 ? -10.07 31.062 9.078 1 75.81 237 SER B CA 1
ATOM 6175 C C . SER B 1 237 ? -9.18 30.391 8.039 1 75.81 237 SER B C 1
ATOM 6177 O O . SER B 1 237 ? -8.797 31.016 7.043 1 75.81 237 SER B O 1
ATOM 6179 N N . GLU B 1 238 ? -8.805 29.25 8.359 1 83.62 238 GLU B N 1
ATOM 6180 C CA . GLU B 1 238 ? -7.996 28.469 7.422 1 83.62 238 GLU B CA 1
ATOM 6181 C C . GLU B 1 238 ? -8.844 27.938 6.27 1 83.62 238 GLU B C 1
ATOM 6183 O O . GLU B 1 238 ? -9.828 27.234 6.492 1 83.62 238 GLU B O 1
ATOM 6188 N N . TYR B 1 239 ? -8.656 28.438 5.117 1 91.38 239 TYR B N 1
ATOM 6189 C CA . TYR B 1 239 ? -9.133 27.828 3.883 1 91.38 239 TYR B CA 1
ATOM 6190 C C . TYR B 1 239 ? -7.973 27.359 3.012 1 91.38 239 TYR B C 1
ATOM 6192 O O . TYR B 1 239 ? -7.051 28.141 2.736 1 91.38 239 TYR B O 1
ATOM 6200 N N . PHE B 1 240 ? -8.062 26.141 2.568 1 94.25 240 PHE B N 1
ATOM 6201 C CA . PHE B 1 240 ? -7.004 25.594 1.723 1 94.25 240 PHE B CA 1
ATOM 6202 C C . PHE B 1 240 ? -6.91 26.375 0.416 1 94.25 240 PHE B C 1
ATOM 6204 O O . PHE B 1 240 ? -5.855 26.406 -0.22 1 94.25 240 PHE B O 1
ATOM 6211 N N . SER B 1 241 ? -7.992 27.094 0.034 1 95.06 241 SER B N 1
ATOM 6212 C CA . SER B 1 241 ? -7.965 27.953 -1.152 1 95.06 241 SER B CA 1
ATOM 6213 C C . SER B 1 241 ? -7.102 29.188 -0.927 1 95.06 241 SER B C 1
ATOM 6215 O O . SER B 1 241 ? -6.762 29.891 -1.877 1 95.06 241 SER B O 1
ATOM 6217 N N . GLN B 1 242 ? -6.754 29.469 0.316 1 94.31 242 GLN B N 1
ATOM 6218 C CA . GLN B 1 242 ? -5.887 30.594 0.658 1 94.31 242 GLN B CA 1
ATOM 6219 C C . GLN B 1 242 ? -4.508 30.109 1.094 1 94.31 242 GLN B C 1
ATOM 6221 O O . GLN B 1 242 ? -3.715 30.891 1.634 1 94.31 242 GLN B O 1
ATOM 6226 N N . TRP B 1 243 ? -4.27 28.828 0.873 1 95.69 243 TRP B N 1
ATOM 6227 C CA . TRP B 1 243 ? -3.064 28.156 1.351 1 95.69 243 TRP B CA 1
ATOM 6228 C C . TRP B 1 243 ? -1.813 28.922 0.939 1 95.69 243 TRP B C 1
ATOM 6230 O O . TRP B 1 243 ? -0.957 29.219 1.775 1 95.69 243 TRP B O 1
ATOM 6240 N N . ASP B 1 244 ? -1.752 29.344 -0.346 1 97.12 244 ASP B N 1
ATOM 6241 C CA . ASP B 1 244 ? -0.515 29.906 -0.878 1 97.12 244 ASP B CA 1
ATOM 6242 C C . ASP B 1 244 ? -0.261 31.297 -0.318 1 97.12 244 ASP B C 1
ATOM 6244 O O . ASP B 1 244 ? 0.881 31.656 -0.019 1 97.12 244 ASP B O 1
ATOM 6248 N N . VAL B 1 245 ? -1.272 32.094 -0.139 1 95.81 245 VAL B N 1
ATOM 6249 C CA . VAL B 1 245 ? -1.11 33.406 0.442 1 95.81 245 VAL B CA 1
ATOM 6250 C C . VAL B 1 245 ? -0.638 33.281 1.889 1 95.81 245 VAL B C 1
ATOM 6252 O O . VAL B 1 245 ? 0.281 34 2.311 1 95.81 245 VAL B O 1
ATOM 6255 N N . ASN B 1 246 ? -1.284 32.406 2.617 1 95.25 246 ASN B N 1
ATOM 6256 C CA . ASN B 1 246 ? -0.915 32.188 4.012 1 95.25 246 ASN B CA 1
ATOM 6257 C C . ASN B 1 246 ? 0.495 31.625 4.137 1 95.25 246 ASN B C 1
ATOM 6259 O O . ASN B 1 246 ? 1.284 32.094 4.961 1 95.25 246 ASN B O 1
ATOM 6263 N N . TYR B 1 247 ? 0.803 30.609 3.322 1 97.06 247 TYR B N 1
ATOM 6264 C CA . TYR B 1 247 ? 2.123 30 3.281 1 97.06 247 TYR B CA 1
ATOM 6265 C C . TYR B 1 247 ? 3.193 31.016 2.924 1 97.06 247 TYR B C 1
ATOM 6267 O O . TYR B 1 247 ? 4.25 31.062 3.557 1 97.06 247 TYR B O 1
ATOM 6275 N N . GLY B 1 248 ? 2.906 31.859 1.914 1 98 248 GLY B N 1
ATOM 6276 C CA . GLY B 1 248 ? 3.828 32.875 1.452 1 98 248 GLY B CA 1
ATOM 6277 C C . GLY B 1 248 ? 4.148 33.938 2.512 1 98 248 GLY B C 1
ATOM 6278 O O . GLY B 1 248 ? 5.277 34.406 2.59 1 98 248 GLY B O 1
ATOM 6279 N N . ALA B 1 249 ? 3.133 34.25 3.338 1 97.31 249 ALA B N 1
ATOM 6280 C CA . ALA B 1 249 ? 3.354 35.219 4.406 1 97.31 249 ALA B CA 1
ATOM 6281 C C . ALA B 1 249 ? 4.383 34.688 5.406 1 97.31 249 ALA B C 1
ATOM 6283 O O . ALA B 1 249 ? 5.23 35.469 5.879 1 97.31 249 ALA B O 1
ATOM 6284 N N . VAL B 1 250 ? 4.293 33.438 5.742 1 98.12 250 VAL B N 1
ATOM 6285 C CA . VAL B 1 250 ? 5.277 32.844 6.645 1 98.12 250 VAL B CA 1
ATOM 6286 C C . VAL B 1 250 ? 6.629 32.75 5.941 1 98.12 250 VAL B C 1
ATOM 6288 O O . VAL B 1 250 ? 7.676 32.938 6.566 1 98.12 250 VAL B O 1
ATOM 6291 N N . GLY B 1 251 ? 6.598 32.406 4.609 1 98.5 251 GLY B N 1
ATOM 6292 C CA . GLY B 1 251 ? 7.82 32.438 3.826 1 98.5 251 GLY B CA 1
ATOM 6293 C C . GLY B 1 251 ? 8.516 33.812 3.885 1 98.5 251 GLY B C 1
ATOM 6294 O O . GLY B 1 251 ? 9.727 33.875 4.078 1 98.5 251 GLY B O 1
ATOM 6295 N N . ASP B 1 252 ? 7.777 34.906 3.771 1 98.56 252 ASP B N 1
ATOM 6296 C CA . ASP B 1 252 ? 8.32 36.25 3.875 1 98.56 252 ASP B CA 1
ATOM 6297 C C . ASP B 1 252 ? 8.938 36.469 5.25 1 98.56 252 ASP B C 1
ATOM 6299 O O . ASP B 1 252 ? 10.008 37.094 5.355 1 98.56 252 ASP B O 1
ATOM 6303 N N . TYR B 1 253 ? 8.195 36.031 6.242 1 98.12 253 TYR B N 1
ATOM 6304 C CA . TYR B 1 253 ? 8.711 36.156 7.598 1 98.12 253 TYR B CA 1
ATOM 6305 C C . TYR B 1 253 ? 10.039 35.438 7.758 1 98.12 253 TYR B C 1
ATOM 6307 O O . TYR B 1 253 ? 10.992 35.969 8.328 1 98.12 253 TYR B O 1
ATOM 6315 N N . PHE B 1 254 ? 10.188 34.219 7.262 1 98.31 254 PHE B N 1
ATOM 6316 C CA . PHE B 1 254 ? 11.43 33.469 7.32 1 98.31 254 PHE B CA 1
ATOM 6317 C C . PHE B 1 254 ? 12.562 34.188 6.617 1 98.31 254 PHE B C 1
ATOM 6319 O O . PHE B 1 254 ? 13.672 34.281 7.145 1 98.31 254 PHE B O 1
ATOM 6326 N N . LEU B 1 255 ? 12.289 34.719 5.398 1 98.62 255 LEU B N 1
ATOM 6327 C CA . LEU B 1 255 ? 13.305 35.375 4.594 1 98.62 255 LEU B CA 1
ATOM 6328 C C . LEU B 1 255 ? 13.844 36.625 5.309 1 98.62 255 LEU B C 1
ATOM 6330 O O . LEU B 1 255 ? 14.992 37 5.109 1 98.62 255 LEU B O 1
ATOM 6334 N N . SER B 1 256 ? 13.055 37.188 6.137 1 97.56 256 SER B N 1
ATOM 6335 C CA . SER B 1 256 ? 13.438 38.406 6.824 1 97.56 256 SER B CA 1
ATOM 6336 C C . SER B 1 256 ? 14.555 38.156 7.828 1 97.56 256 SER B C 1
ATOM 6338 O O . SER B 1 256 ? 15.234 39.094 8.25 1 97.56 256 SER B O 1
ATOM 6340 N N . PHE B 1 257 ? 14.789 36.938 8.18 1 97.69 257 PHE B N 1
ATOM 6341 C CA . PHE B 1 257 ? 15.789 36.625 9.203 1 97.69 257 PHE B CA 1
ATOM 6342 C C . PHE B 1 257 ? 17.188 36.75 8.633 1 97.69 257 PHE B C 1
ATOM 6344 O O . PHE B 1 257 ? 18.172 36.812 9.383 1 97.69 257 PHE B O 1
ATOM 6351 N N . CYS B 1 258 ? 17.312 36.688 7.34 1 98.19 258 CYS B N 1
ATOM 6352 C CA . CYS B 1 258 ? 18.625 36.781 6.719 1 98.19 258 CYS B CA 1
ATOM 6353 C C . CYS B 1 258 ? 19.359 38.031 7.137 1 98.19 258 CYS B C 1
ATOM 6355 O O . CYS B 1 258 ? 20.562 38 7.422 1 98.19 258 CYS B O 1
ATOM 6357 N N . GLU B 1 259 ? 18.672 39.094 7.258 1 96.69 259 GLU B N 1
ATOM 6358 C CA . GLU B 1 259 ? 19.266 40.375 7.574 1 96.69 259 GLU B CA 1
ATOM 6359 C C . GLU B 1 259 ? 19.812 40.406 9 1 96.69 259 GLU B C 1
ATOM 6361 O O . GLU B 1 259 ? 20.656 41.25 9.344 1 96.69 259 GLU B O 1
ATOM 6366 N N . GLN B 1 260 ? 19.344 39.469 9.773 1 95.5 260 GLN B N 1
ATOM 6367 C CA . GLN B 1 260 ? 19.672 39.469 11.195 1 95.5 260 GLN B CA 1
ATOM 6368 C C . GLN B 1 260 ? 20.875 38.594 11.477 1 95.5 260 GLN B C 1
ATOM 6370 O O . GLN B 1 260 ? 21.391 38.594 12.602 1 95.5 260 GLN B O 1
ATOM 6375 N N . GLN B 1 261 ? 21.344 38 10.453 1 96.88 261 GLN B N 1
ATOM 6376 C CA . GLN B 1 261 ? 22.469 37.094 10.625 1 96.88 261 GLN B CA 1
ATOM 6377 C C . GLN B 1 261 ? 23.547 37.344 9.586 1 96.88 261 GLN B C 1
ATOM 6379 O O . GLN B 1 261 ? 23.312 37.219 8.383 1 96.88 261 GLN B O 1
ATOM 6384 N N . SER B 1 262 ? 24.719 37.469 10.023 1 96.62 262 SER B N 1
ATOM 6385 C CA . SER B 1 262 ? 25.828 37.844 9.133 1 96.62 262 SER B CA 1
ATOM 6386 C C . SER B 1 262 ? 26.156 36.688 8.172 1 96.62 262 SER B C 1
ATOM 6388 O O . SER B 1 262 ? 26.578 36.938 7.039 1 96.62 262 SER B O 1
ATOM 6390 N N . VAL B 1 263 ? 25.906 35.469 8.57 1 96.31 263 VAL B N 1
ATOM 6391 C CA . VAL B 1 263 ? 26.219 34.312 7.738 1 96.31 263 VAL B CA 1
ATOM 6392 C C . VAL B 1 263 ? 25.375 34.375 6.469 1 96.31 263 VAL B C 1
ATOM 6394 O O . VAL B 1 263 ? 25.766 33.812 5.438 1 96.31 263 VAL B O 1
ATOM 6397 N N . CYS B 1 264 ? 24.266 35.094 6.523 1 97.75 264 CYS B N 1
ATOM 6398 C CA . CYS B 1 264 ? 23.359 35.25 5.383 1 97.75 264 CYS B CA 1
ATOM 6399 C C . CYS B 1 264 ? 23.469 36.625 4.777 1 97.75 264 CYS B C 1
ATOM 6401 O O . CYS B 1 264 ? 23.75 36.781 3.586 1 97.75 264 CYS B O 1
ATOM 6403 N N . SER B 1 265 ? 23.391 37.625 5.59 1 97.56 265 SER B N 1
ATOM 6404 C CA . SER B 1 265 ? 23.297 39 5.129 1 97.56 265 SER B CA 1
ATOM 6405 C C . SER B 1 265 ? 24.531 39.406 4.352 1 97.56 265 SER B C 1
ATOM 6407 O O . SER B 1 265 ? 24.469 40.281 3.465 1 97.56 265 SER B O 1
ATOM 6409 N N . SER B 1 266 ? 25.641 38.812 4.586 1 97.81 266 SER B N 1
ATOM 6410 C CA . SER B 1 266 ? 26.891 39.156 3.914 1 97.81 266 SER B CA 1
ATOM 6411 C C . SER B 1 266 ? 26.828 38.844 2.424 1 97.81 266 SER B C 1
ATOM 6413 O O . SER B 1 266 ? 27.578 39.406 1.632 1 97.81 266 SER B O 1
ATOM 6415 N N . HIS B 1 267 ? 25.906 38 2.037 1 97.81 267 HIS B N 1
ATOM 6416 C CA . HIS B 1 267 ? 25.781 37.625 0.634 1 97.81 267 HIS B CA 1
ATOM 6417 C C . HIS B 1 267 ? 24.688 38.438 -0.056 1 97.81 267 HIS B C 1
ATOM 6419 O O . HIS B 1 267 ? 24.469 38.281 -1.26 1 97.81 267 HIS B O 1
ATOM 6425 N N . PHE B 1 268 ? 24.016 39.25 0.72 1 98.12 268 PHE B N 1
ATOM 6426 C CA . PHE B 1 268 ? 22.906 40.062 0.22 1 98.12 268 PHE B CA 1
ATOM 6427 C C . PHE B 1 268 ? 23.062 41.531 0.632 1 98.12 268 PHE B C 1
ATOM 6429 O O . PHE B 1 268 ? 22.109 42.156 1.076 1 98.12 268 PHE B O 1
ATOM 6436 N N . GLU B 1 269 ? 24.219 42 0.494 1 94.31 269 GLU B N 1
ATOM 6437 C CA . GLU B 1 269 ? 24.562 43.344 0.94 1 94.31 269 GLU B CA 1
ATOM 6438 C C . GLU B 1 269 ? 23.922 44.375 0.036 1 94.31 269 GLU B C 1
ATOM 6440 O O . GLU B 1 269 ? 23.422 45.406 0.517 1 94.31 269 GLU B O 1
ATOM 6445 N N . LYS B 1 270 ? 23.984 44.188 -1.256 1 94.88 270 LYS B N 1
ATOM 6446 C CA . LYS B 1 270 ? 23.469 45.156 -2.217 1 94.88 270 LYS B CA 1
ATOM 6447 C C . LYS B 1 270 ? 21.938 45.094 -2.27 1 94.88 270 LYS B C 1
ATOM 6449 O O . LYS B 1 270 ? 21.297 46.125 -2.506 1 94.88 270 LYS B O 1
ATOM 6454 N N . LYS B 1 271 ? 21.453 43.938 -2.158 1 97 271 LYS B N 1
ATOM 6455 C CA . LYS B 1 271 ? 20.016 43.688 -2.199 1 97 271 LYS B CA 1
ATOM 6456 C C . LYS B 1 271 ? 19.625 42.594 -1.208 1 97 271 LYS B C 1
ATOM 6458 O O . LYS B 1 271 ? 20.25 41.562 -1.155 1 97 271 LYS B O 1
ATOM 6463 N N . SER B 1 272 ? 18.562 42.875 -0.47 1 97.94 272 SER B N 1
ATOM 6464 C CA . SER B 1 272 ? 18.125 41.906 0.54 1 97.94 272 SER B CA 1
ATOM 6465 C C . SER B 1 272 ? 17.719 40.594 -0.097 1 97.94 272 SER B C 1
ATOM 6467 O O . SER B 1 272 ? 17.438 40.531 -1.297 1 97.94 272 SER B O 1
ATOM 6469 N N . LEU B 1 273 ? 17.703 39.562 0.711 1 98.62 273 LEU B N 1
ATOM 6470 C CA . LEU B 1 273 ? 17.328 38.25 0.227 1 98.62 273 LEU B CA 1
ATOM 6471 C C . LEU B 1 273 ? 15.938 38.25 -0.382 1 98.62 273 LEU B C 1
ATOM 6473 O O . LEU B 1 273 ? 15.742 37.781 -1.506 1 98.62 273 LEU B O 1
ATOM 6477 N N . PRO B 1 274 ? 14.844 38.812 0.248 1 98.56 274 PRO B N 1
ATOM 6478 C CA . PRO B 1 274 ? 13.516 38.844 -0.376 1 98.56 274 PRO B CA 1
ATOM 6479 C C . PRO B 1 274 ? 13.5 39.625 -1.69 1 98.56 274 PRO B C 1
ATOM 6481 O O . PRO B 1 274 ? 12.836 39.219 -2.646 1 98.56 274 PRO B O 1
ATOM 6484 N N . ASP B 1 275 ? 14.242 40.625 -1.754 1 98.25 275 ASP B N 1
ATOM 6485 C CA . ASP B 1 275 ? 14.273 41.438 -2.969 1 98.25 275 ASP B CA 1
ATOM 6486 C C . ASP B 1 275 ? 15.031 40.719 -4.086 1 98.25 275 ASP B C 1
ATOM 6488 O O . ASP B 1 275 ? 14.656 40.812 -5.258 1 98.25 275 ASP B O 1
ATOM 6492 N N . THR B 1 276 ? 16.109 40.094 -3.688 1 98.69 276 THR B N 1
ATOM 6493 C CA . THR B 1 276 ? 16.859 39.312 -4.668 1 98.69 276 THR B CA 1
ATOM 6494 C C . THR B 1 276 ? 15.969 38.219 -5.246 1 98.69 276 THR B C 1
ATOM 6496 O O . THR B 1 276 ? 15.961 37.969 -6.457 1 98.69 276 THR B O 1
ATOM 6499 N N . LEU B 1 277 ? 15.242 37.5 -4.375 1 98.88 277 LEU B N 1
ATOM 6500 C CA . LEU B 1 277 ? 14.344 36.438 -4.84 1 98.88 277 LEU B CA 1
ATOM 6501 C C . LEU B 1 277 ? 13.281 37 -5.777 1 98.88 277 LEU B C 1
ATOM 6503 O O . LEU B 1 277 ? 13.008 36.438 -6.836 1 98.88 277 LEU B O 1
ATOM 6507 N N . LYS B 1 278 ? 12.711 38.125 -5.41 1 98.38 278 LYS B N 1
ATOM 6508 C CA . LYS B 1 278 ? 11.727 38.781 -6.27 1 98.38 278 LYS B CA 1
ATOM 6509 C C . LYS B 1 278 ? 12.312 39.094 -7.641 1 98.38 278 LYS B C 1
ATOM 6511 O O . LYS B 1 278 ? 11.648 38.906 -8.664 1 98.38 278 LYS B O 1
ATOM 6516 N N . GLU B 1 279 ? 13.469 39.562 -7.676 1 98.19 279 GLU B N 1
ATOM 6517 C CA . GLU B 1 279 ? 14.133 39.875 -8.93 1 98.19 279 GLU B CA 1
ATOM 6518 C C . GLU B 1 279 ? 14.367 38.625 -9.766 1 98.19 279 GLU B C 1
ATOM 6520 O O . GLU B 1 279 ? 14.172 38.625 -10.984 1 98.19 279 GLU B O 1
ATOM 6525 N N . VAL B 1 280 ? 14.836 37.562 -9.102 1 98.69 280 VAL B N 1
ATOM 6526 C CA . VAL B 1 280 ? 15.055 36.281 -9.797 1 98.69 280 VAL B CA 1
ATOM 6527 C C . VAL B 1 280 ? 13.758 35.812 -10.438 1 98.69 280 VAL B C 1
ATOM 6529 O O . VAL B 1 280 ? 13.734 35.469 -11.617 1 98.69 280 VAL B O 1
ATOM 6532 N N . LEU B 1 281 ? 12.648 35.844 -9.719 1 98.75 281 LEU B N 1
ATOM 6533 C CA . LEU B 1 281 ? 11.352 35.406 -10.203 1 98.75 281 LEU B CA 1
ATOM 6534 C C . LEU B 1 281 ? 10.906 36.219 -11.406 1 98.75 281 LEU B C 1
ATOM 6536 O O . LEU B 1 281 ? 10.461 35.688 -12.414 1 98.75 281 LEU B O 1
ATOM 6540 N N . THR B 1 282 ? 11.125 37.5 -11.305 1 98.31 282 THR B N 1
ATOM 6541 C CA . THR B 1 282 ? 10.727 38.406 -12.375 1 98.31 282 THR B CA 1
ATOM 6542 C C . THR B 1 282 ? 11.57 38.188 -13.625 1 98.31 282 THR B C 1
ATOM 6544 O O . THR B 1 282 ? 11.039 38.094 -14.734 1 98.31 282 THR B O 1
ATOM 6547 N N . LYS B 1 283 ? 12.82 38.062 -13.438 1 98.25 283 LYS B N 1
ATOM 6548 C CA . LYS B 1 283 ? 13.742 37.844 -14.555 1 98.25 283 LYS B CA 1
ATOM 6549 C C . LYS B 1 283 ? 13.43 36.5 -15.266 1 98.25 283 LYS B C 1
ATOM 6551 O O . LYS B 1 283 ? 13.461 36.438 -16.5 1 98.25 283 LYS B O 1
ATOM 6556 N N . PHE B 1 284 ? 13.195 35.531 -14.477 1 98.44 284 PHE B N 1
ATOM 6557 C CA . PHE B 1 284 ? 12.938 34.188 -15.039 1 98.44 284 PHE B CA 1
ATOM 6558 C C . PHE B 1 284 ? 11.672 34.219 -15.891 1 98.44 284 PHE B C 1
ATOM 6560 O O . PHE B 1 284 ? 11.625 33.562 -16.953 1 98.44 284 PHE B O 1
ATOM 6567 N N . ASP B 1 285 ? 10.672 34.938 -15.422 1 97.94 285 ASP B N 1
ATOM 6568 C CA . ASP B 1 285 ? 9.422 34.969 -16.188 1 97.94 285 ASP B CA 1
ATOM 6569 C C . ASP B 1 285 ? 9.578 35.875 -17.422 1 97.94 285 ASP B C 1
ATOM 6571 O O . ASP B 1 285 ? 8.938 35.625 -18.438 1 97.94 285 ASP B O 1
ATOM 6575 N N . LYS B 1 286 ? 10.438 36.844 -17.344 1 98.06 286 LYS B N 1
ATOM 6576 C CA . LYS B 1 286 ? 10.695 37.75 -18.469 1 98.06 286 LYS B CA 1
ATOM 6577 C C . LYS B 1 286 ? 11.492 37.062 -19.562 1 98.06 286 LYS B C 1
ATOM 6579 O O . LYS B 1 286 ? 11.273 37.281 -20.75 1 98.06 286 LYS B O 1
ATOM 6584 N N . ASP B 1 287 ? 12.406 36.219 -19.125 1 98.06 287 ASP B N 1
ATOM 6585 C CA . ASP B 1 287 ? 13.227 35.469 -20.047 1 98.06 287 ASP B CA 1
ATOM 6586 C C . ASP B 1 287 ? 13.297 34 -19.625 1 98.06 287 ASP B C 1
ATOM 6588 O O . ASP B 1 287 ? 14.328 33.531 -19.141 1 98.06 287 ASP B O 1
ATOM 6592 N N . PRO B 1 288 ? 12.289 33.219 -19.922 1 97.19 288 PRO B N 1
ATOM 6593 C CA . PRO B 1 288 ? 12.219 31.844 -19.469 1 97.19 288 PRO B CA 1
ATOM 6594 C C . PRO B 1 288 ? 13.32 30.969 -20.078 1 97.19 288 PRO B C 1
ATOM 6596 O O . PRO B 1 288 ? 13.555 29.859 -19.625 1 97.19 288 PRO B O 1
ATOM 6599 N N . ASN B 1 289 ? 14.016 31.469 -21.109 1 96.94 289 ASN B N 1
ATOM 6600 C CA . ASN B 1 289 ? 15.047 30.688 -21.781 1 96.94 289 ASN B CA 1
ATOM 6601 C C . ASN B 1 289 ? 16.438 31.047 -21.266 1 96.94 289 ASN B C 1
ATOM 6603 O O . ASN B 1 289 ? 17.438 30.484 -21.719 1 96.94 289 ASN B O 1
ATOM 6607 N N . SER B 1 290 ? 16.469 32 -20.359 1 97.5 290 SER B N 1
ATOM 6608 C CA . SER B 1 290 ? 17.766 32.281 -19.734 1 97.5 290 SER B CA 1
ATOM 6609 C C . SER B 1 290 ? 18.328 31.016 -19.078 1 97.5 290 SER B C 1
ATOM 6611 O O . SER B 1 290 ? 17.578 30.078 -18.766 1 97.5 290 SER B O 1
ATOM 6613 N N . THR B 1 291 ? 19.547 30.938 -18.859 1 97.94 291 THR B N 1
ATOM 6614 C CA . THR B 1 291 ? 20.266 29.734 -18.5 1 97.94 291 THR B CA 1
ATOM 6615 C C . THR B 1 291 ? 19.625 29.047 -17.281 1 97.94 291 THR B C 1
ATOM 6617 O O . THR B 1 291 ? 19.234 27.891 -17.359 1 97.94 291 THR B O 1
ATOM 6620 N N . CYS B 1 292 ? 19.5 29.781 -16.219 1 97.88 292 CYS B N 1
ATOM 6621 C CA . CYS B 1 292 ? 19 29.172 -15 1 97.88 292 CYS B CA 1
ATOM 6622 C C . CYS B 1 292 ? 17.484 29.016 -15.047 1 97.88 292 CYS B C 1
ATOM 6624 O O . CYS B 1 292 ? 16.938 28.078 -14.453 1 97.88 292 CYS B O 1
ATOM 6626 N N . ALA B 1 293 ? 16.781 29.875 -15.711 1 98.06 293 ALA B N 1
ATOM 6627 C CA . ALA B 1 293 ? 15.344 29.688 -15.906 1 98.06 293 ALA B CA 1
ATOM 6628 C C . ALA B 1 293 ? 15.055 28.422 -16.688 1 98.06 293 ALA B C 1
ATOM 6630 O O . ALA B 1 293 ? 14.172 27.641 -16.328 1 98.06 293 ALA B O 1
ATOM 6631 N N . ALA B 1 294 ? 15.805 28.203 -17.75 1 97.56 294 ALA B N 1
ATOM 6632 C CA . ALA B 1 294 ? 15.672 27 -18.578 1 97.56 294 ALA B CA 1
ATOM 6633 C C . ALA B 1 294 ? 16.031 25.766 -17.781 1 97.56 294 ALA B C 1
ATOM 6635 O O . ALA B 1 294 ? 15.391 24.719 -17.922 1 97.56 294 ALA B O 1
ATOM 6636 N N . LEU B 1 295 ? 17.062 25.891 -16.953 1 97.81 295 LEU B N 1
ATOM 6637 C CA . LEU B 1 295 ? 17.484 24.766 -16.109 1 97.81 295 LEU B CA 1
ATOM 6638 C C . LEU B 1 295 ? 16.344 24.328 -15.195 1 97.81 295 LEU B C 1
ATOM 6640 O O . LEU B 1 295 ? 16.047 23.141 -15.094 1 97.81 295 LEU B O 1
ATOM 6644 N N . VAL B 1 296 ? 15.711 25.266 -14.523 1 97.69 296 VAL B N 1
ATOM 6645 C CA . VAL B 1 296 ? 14.633 24.984 -13.594 1 97.69 296 VAL B CA 1
ATOM 6646 C C . VAL B 1 296 ? 13.492 24.281 -14.328 1 97.69 296 VAL B C 1
ATOM 6648 O O . VAL B 1 296 ? 12.953 23.281 -13.836 1 97.69 296 VAL B O 1
ATOM 6651 N N . THR B 1 297 ? 13.188 24.719 -15.461 1 96.12 297 THR B N 1
ATOM 6652 C CA . THR B 1 297 ? 12.102 24.141 -16.25 1 96.12 297 THR B CA 1
ATOM 6653 C C . THR B 1 297 ? 12.445 22.734 -16.719 1 96.12 297 THR B C 1
ATOM 6655 O O . THR B 1 297 ? 11.625 21.828 -16.625 1 96.12 297 THR B O 1
ATOM 6658 N N . ASP B 1 298 ? 13.633 22.562 -17.156 1 95.12 298 ASP B N 1
ATOM 6659 C CA . ASP B 1 298 ? 14.078 21.297 -17.719 1 95.12 298 ASP B CA 1
ATOM 6660 C C . ASP B 1 298 ? 14.141 20.219 -16.625 1 95.12 298 ASP B C 1
ATOM 6662 O O . ASP B 1 298 ? 13.852 19.047 -16.891 1 95.12 298 ASP B O 1
ATOM 6666 N N . LYS B 1 299 ? 14.547 20.641 -15.414 1 95 299 LYS B N 1
ATOM 6667 C CA . LYS B 1 299 ? 14.758 19.703 -14.328 1 95 299 LYS B CA 1
ATOM 6668 C C . LYS B 1 299 ? 13.453 19.375 -13.617 1 95 299 LYS B C 1
ATOM 6670 O O . LYS B 1 299 ? 13.383 18.422 -12.82 1 95 299 LYS B O 1
ATOM 6675 N N . THR B 1 300 ? 12.359 20.031 -13.922 1 93.12 300 THR B N 1
ATOM 6676 C CA . THR B 1 300 ? 11.109 19.859 -13.188 1 93.12 300 THR B CA 1
ATOM 6677 C C . THR B 1 300 ? 9.945 19.594 -14.141 1 93.12 300 THR B C 1
ATOM 6679 O O . THR B 1 300 ? 8.852 20.125 -13.961 1 93.12 300 THR B O 1
ATOM 6682 N N . THR B 1 301 ? 10.109 18.859 -15.156 1 85 301 THR B N 1
ATOM 6683 C CA . THR B 1 301 ? 9.109 18.594 -16.188 1 85 301 THR B CA 1
ATOM 6684 C C . THR B 1 301 ? 7.906 17.859 -15.617 1 85 301 THR B C 1
ATOM 6686 O O . THR B 1 301 ? 6.793 17.984 -16.125 1 85 301 THR B O 1
ATOM 6689 N N . THR B 1 302 ? 8.086 17.203 -14.484 1 79.44 302 THR B N 1
ATOM 6690 C CA . THR B 1 302 ? 7.02 16.406 -13.891 1 79.44 302 THR B CA 1
ATOM 6691 C C . THR B 1 302 ? 6.121 17.266 -13.008 1 79.44 302 THR B C 1
ATOM 6693 O O . THR B 1 302 ? 5.07 16.812 -12.547 1 79.44 302 THR B O 1
ATOM 6696 N N . TRP B 1 303 ? 6.559 18.562 -12.836 1 86.44 303 TRP B N 1
ATOM 6697 C CA . TRP B 1 303 ? 5.809 19.438 -11.938 1 86.44 303 TRP B CA 1
ATOM 6698 C C . TRP B 1 303 ? 4.715 20.188 -12.695 1 86.44 303 TRP B C 1
ATOM 6700 O O . TRP B 1 303 ? 4.016 21.016 -12.117 1 86.44 303 TRP B O 1
ATOM 6710 N N . GLY B 1 304 ? 4.531 19.859 -13.953 1 84.5 304 GLY B N 1
ATOM 6711 C CA . GLY B 1 304 ? 3.543 20.531 -14.789 1 84.5 304 GLY B CA 1
ATOM 6712 C C . GLY B 1 304 ? 4.137 21.594 -15.695 1 84.5 304 GLY B C 1
ATOM 6713 O O . GLY B 1 304 ? 5.293 21.984 -15.516 1 84.5 304 GLY B O 1
ATOM 6714 N N . ASP B 1 305 ? 3.338 22.047 -16.609 1 88.62 305 ASP B N 1
ATOM 6715 C CA . ASP B 1 305 ? 3.754 23.078 -17.562 1 88.62 305 ASP B CA 1
ATOM 6716 C C . ASP B 1 305 ? 3.391 24.469 -17.047 1 88.62 305 ASP B C 1
ATOM 6718 O O . ASP B 1 305 ? 2.357 25.016 -17.422 1 88.62 305 ASP B O 1
ATOM 6722 N N . VAL B 1 306 ? 4.234 25 -16.203 1 94 306 VAL B N 1
ATOM 6723 C CA . VAL B 1 306 ? 4.023 26.312 -15.602 1 94 306 VAL B CA 1
ATOM 6724 C C . VAL B 1 306 ? 5.273 27.172 -15.789 1 94 306 VAL B C 1
ATOM 6726 O O . VAL B 1 306 ? 6.332 26.672 -16.156 1 94 306 VAL B O 1
ATOM 6729 N N . LYS B 1 307 ? 5.188 28.438 -15.57 1 95.56 307 LYS B N 1
ATOM 6730 C CA . LYS B 1 307 ? 6.301 29.375 -15.766 1 95.56 307 LYS B CA 1
ATOM 6731 C C . LYS B 1 307 ? 7.418 29.094 -14.766 1 95.56 307 LYS B C 1
ATOM 6733 O O . LYS B 1 307 ? 7.168 28.594 -13.672 1 95.56 307 LYS B O 1
ATOM 6738 N N . PRO B 1 308 ? 8.625 29.438 -15.102 1 97.56 308 PRO B N 1
ATOM 6739 C CA . PRO B 1 308 ? 9.789 29.141 -14.258 1 97.56 308 PRO B CA 1
ATOM 6740 C C . PRO B 1 308 ? 9.664 29.703 -12.852 1 97.56 308 PRO B C 1
ATOM 6742 O O . PRO B 1 308 ? 10.109 29.094 -11.883 1 97.56 308 PRO B O 1
ATOM 6745 N N . SER B 1 309 ? 9.07 30.906 -12.719 1 98.06 309 SER B N 1
ATOM 6746 C CA . SER B 1 309 ? 8.938 31.5 -11.391 1 98.06 309 SER B CA 1
ATOM 6747 C C . SER B 1 309 ? 8.094 30.625 -10.477 1 98.06 309 SER B C 1
ATOM 6749 O O . SER B 1 309 ? 8.32 30.578 -9.266 1 98.06 309 SER B O 1
ATOM 6751 N N . PHE B 1 310 ? 7.082 29.938 -11.055 1 97.94 310 PHE B N 1
ATOM 6752 C CA . PHE B 1 310 ? 6.25 29.031 -10.273 1 97.94 310 PHE B CA 1
ATOM 6753 C C . PHE B 1 310 ? 7.062 27.844 -9.781 1 97.94 310 PHE B C 1
ATOM 6755 O O . PHE B 1 310 ? 6.922 27.406 -8.633 1 97.94 310 PHE B O 1
ATOM 6762 N N . LYS B 1 311 ? 7.949 27.375 -10.625 1 97.75 311 LYS B N 1
ATOM 6763 C CA . LYS B 1 311 ? 8.805 26.234 -10.273 1 97.75 311 LYS B CA 1
ATOM 6764 C C . LYS B 1 311 ? 9.766 26.594 -9.156 1 97.75 311 LYS B C 1
ATOM 6766 O O . LYS B 1 311 ? 9.984 25.812 -8.227 1 97.75 311 LYS B O 1
ATOM 6771 N N . VAL B 1 312 ? 10.297 27.766 -9.234 1 98.5 312 VAL B N 1
ATOM 6772 C CA . VAL B 1 312 ? 11.211 28.234 -8.203 1 98.5 312 VAL B CA 1
ATOM 6773 C C . VAL B 1 312 ? 10.453 28.375 -6.879 1 98.5 312 VAL B C 1
ATOM 6775 O O . VAL B 1 312 ? 10.945 27.953 -5.828 1 98.5 312 VAL B O 1
ATOM 6778 N N . ARG B 1 313 ? 9.25 28.984 -6.922 1 98.38 313 ARG B N 1
ATOM 6779 C CA . ARG B 1 313 ? 8.414 29.141 -5.73 1 98.38 313 ARG B CA 1
ATOM 6780 C C . ARG B 1 313 ? 8.141 27.797 -5.074 1 98.38 313 ARG B C 1
ATOM 6782 O O . ARG B 1 313 ? 8.266 27.656 -3.854 1 98.38 313 ARG B O 1
ATOM 6789 N N . GLU B 1 314 ? 7.754 26.797 -5.902 1 97.5 314 GLU B N 1
ATOM 6790 C CA . GLU B 1 314 ? 7.422 25.469 -5.398 1 97.5 314 GLU B CA 1
ATOM 6791 C C . GLU B 1 314 ? 8.633 24.812 -4.742 1 97.5 314 GLU B C 1
ATOM 6793 O O . GLU B 1 314 ? 8.516 24.219 -3.662 1 97.5 314 GLU B O 1
ATOM 6798 N N . ALA B 1 315 ? 9.773 24.875 -5.387 1 98.06 315 ALA B N 1
ATOM 6799 C CA . ALA B 1 315 ? 10.992 24.281 -4.859 1 98.06 315 ALA B CA 1
ATOM 6800 C C . ALA B 1 315 ? 11.352 24.859 -3.498 1 98.06 315 ALA B C 1
ATOM 6802 O O . ALA B 1 315 ? 11.594 24.125 -2.537 1 98.06 315 ALA B O 1
ATOM 6803 N N . LEU B 1 316 ? 11.336 26.219 -3.438 1 98.62 316 LEU B N 1
ATOM 6804 C CA . LEU B 1 316 ? 11.711 26.891 -2.203 1 98.62 316 LEU B CA 1
ATOM 6805 C C . LEU B 1 316 ? 10.648 26.688 -1.127 1 98.62 316 LEU B C 1
ATOM 6807 O O . LEU B 1 316 ? 10.977 26.562 0.055 1 98.62 316 LEU B O 1
ATOM 6811 N N . GLY B 1 317 ? 9.398 26.688 -1.566 1 98 317 GLY B N 1
ATOM 6812 C CA . GLY B 1 317 ? 8.32 26.422 -0.624 1 98 317 GLY B CA 1
ATOM 6813 C C . GLY B 1 317 ? 8.391 25.047 -0.006 1 98 317 GLY B C 1
ATOM 6814 O O . GLY B 1 317 ? 8.109 24.875 1.182 1 98 317 GLY B O 1
ATOM 6815 N N . TYR B 1 318 ? 8.766 24.062 -0.807 1 96.5 318 TYR B N 1
ATOM 6816 C CA . TYR B 1 318 ? 8.875 22.688 -0.316 1 96.5 318 TYR B CA 1
ATOM 6817 C C . TYR B 1 318 ? 9.945 22.578 0.76 1 96.5 318 TYR B C 1
ATOM 6819 O O . TYR B 1 318 ? 9.734 21.953 1.795 1 96.5 318 TYR B O 1
ATOM 6827 N N . ILE B 1 319 ? 11.078 23.172 0.594 1 97.25 319 ILE B N 1
ATOM 6828 C CA . ILE B 1 319 ? 12.172 22.953 1.527 1 97.25 319 ILE B CA 1
ATOM 6829 C C . ILE B 1 319 ? 11.992 23.859 2.754 1 97.25 319 ILE B C 1
ATOM 6831 O O . ILE B 1 319 ? 12.641 23.641 3.781 1 97.25 319 ILE B O 1
ATOM 6835 N N . LEU B 1 320 ? 11.039 24.875 2.713 1 97.62 320 LEU B N 1
ATOM 6836 C CA . LEU B 1 320 ? 10.734 25.719 3.865 1 97.62 320 LEU B CA 1
ATOM 6837 C C . LEU B 1 320 ? 10.211 24.891 5.027 1 97.62 320 LEU B C 1
ATOM 6839 O O . LEU B 1 320 ? 10.398 25.234 6.191 1 97.62 320 LEU B O 1
ATOM 6843 N N . ASN B 1 321 ? 9.656 23.75 4.738 1 92.62 321 ASN B N 1
ATOM 6844 C CA . ASN B 1 321 ? 8.977 22.953 5.75 1 92.62 321 ASN B CA 1
ATOM 6845 C C . ASN B 1 321 ? 9.922 21.938 6.395 1 92.62 321 ASN B C 1
ATOM 6847 O O . ASN B 1 321 ? 9.477 20.938 6.969 1 92.62 321 ASN B O 1
ATOM 6851 N N . SER B 1 322 ? 11.164 22.109 6.266 1 91.5 322 SER B N 1
ATOM 6852 C CA . SER B 1 322 ? 12.188 21.281 6.895 1 91.5 322 SER B CA 1
ATOM 6853 C C . SER B 1 322 ? 13.203 22.141 7.641 1 91.5 322 SER B C 1
ATOM 6855 O O . SER B 1 322 ? 13.789 23.062 7.066 1 91.5 322 SER B O 1
ATOM 6857 N N . PRO B 1 323 ? 13.445 21.797 8.898 1 89.88 323 PRO B N 1
ATOM 6858 C CA . PRO B 1 323 ? 14.367 22.625 9.672 1 89.88 323 PRO B CA 1
ATOM 6859 C C . PRO B 1 323 ? 15.773 22.688 9.07 1 89.88 323 PRO B C 1
ATOM 6861 O O . PRO B 1 323 ? 16.453 23.703 9.164 1 89.88 323 PRO B O 1
ATOM 6864 N N . LYS B 1 324 ? 16.141 21.625 8.359 1 91.06 324 LYS B N 1
ATOM 6865 C CA . LYS B 1 324 ? 17.469 21.594 7.758 1 91.06 324 LYS B CA 1
ATOM 6866 C C . LYS B 1 324 ? 17.453 22.156 6.34 1 91.06 324 LYS B C 1
ATOM 6868 O O . LYS B 1 324 ? 18.297 22.984 5.977 1 91.06 324 LYS B O 1
ATOM 6873 N N . LYS B 1 325 ? 16.469 21.812 5.625 1 95.31 325 LYS B N 1
ATOM 6874 C CA . LYS B 1 325 ? 16.453 22.156 4.207 1 95.31 325 LYS B CA 1
ATOM 6875 C C . LYS B 1 325 ? 16.188 23.641 4.012 1 95.31 325 LYS B C 1
ATOM 6877 O O . LYS B 1 325 ? 16.672 24.25 3.041 1 95.31 325 LYS B O 1
ATOM 6882 N N . ARG B 1 326 ? 15.453 24.234 4.953 1 97.06 326 ARG B N 1
ATOM 6883 C CA . ARG B 1 326 ? 15.117 25.641 4.773 1 97.06 326 ARG B CA 1
ATOM 6884 C C . ARG B 1 326 ? 16.359 26.516 4.824 1 97.06 326 ARG B C 1
ATOM 6886 O O . ARG B 1 326 ? 16.359 27.656 4.344 1 97.06 326 ARG B O 1
ATOM 6893 N N . ARG B 1 327 ? 17.453 25.984 5.328 1 96.81 327 ARG B N 1
ATOM 6894 C CA . ARG B 1 327 ? 18.719 26.703 5.414 1 96.81 327 ARG B CA 1
ATOM 6895 C C . ARG B 1 327 ? 19.406 26.781 4.051 1 96.81 327 ARG B C 1
ATOM 6897 O O . ARG B 1 327 ? 20.391 27.516 3.879 1 96.81 327 ARG B O 1
ATOM 6904 N N . LEU B 1 328 ? 18.859 26.062 3.111 1 98.12 328 LEU B N 1
ATOM 6905 C CA . LEU B 1 328 ? 19.391 26.078 1.748 1 98.12 328 LEU B CA 1
ATOM 6906 C C . LEU B 1 328 ? 18.766 27.219 0.947 1 98.12 328 LEU B C 1
ATOM 6908 O O . LEU B 1 328 ? 19.25 27.562 -0.14 1 98.12 328 LEU B O 1
ATOM 6912 N N . ILE B 1 329 ? 17.703 27.891 1.417 1 98.75 329 ILE B N 1
ATOM 6913 C CA . ILE B 1 329 ? 16.922 28.828 0.626 1 98.75 329 ILE B CA 1
ATOM 6914 C C . ILE B 1 329 ? 17.812 30 0.213 1 98.75 329 ILE B C 1
ATOM 6916 O O . ILE B 1 329 ? 17.859 30.359 -0.966 1 98.75 329 ILE B O 1
ATOM 6920 N N . ALA B 1 330 ? 18.594 30.578 1.13 1 98.69 330 ALA B N 1
ATOM 6921 C CA . ALA B 1 330 ? 19.422 31.75 0.835 1 98.69 330 ALA B CA 1
ATOM 6922 C C . ALA B 1 330 ? 20.516 31.422 -0.182 1 98.69 330 ALA B C 1
ATOM 6924 O O . ALA B 1 330 ? 20.641 32.094 -1.203 1 98.69 330 ALA B O 1
ATOM 6925 N N . PRO B 1 331 ? 21.25 30.312 0.032 1 98.56 331 PRO B N 1
ATOM 6926 C CA . PRO B 1 331 ? 22.266 29.969 -0.971 1 98.56 331 PRO B CA 1
ATOM 6927 C C . PRO B 1 331 ? 21.672 29.688 -2.344 1 98.56 331 PRO B C 1
ATOM 6929 O O . PRO B 1 331 ? 22.266 30.031 -3.369 1 98.56 331 PRO B O 1
ATOM 6932 N N . ILE B 1 332 ? 20.5 29.047 -2.43 1 98.75 332 ILE B N 1
ATOM 6933 C CA . ILE B 1 332 ? 19.875 28.719 -3.703 1 98.75 332 ILE B CA 1
ATOM 6934 C C . ILE B 1 332 ? 19.484 30 -4.434 1 98.75 332 ILE B C 1
ATOM 6936 O O . ILE B 1 332 ? 19.75 30.141 -5.633 1 98.75 332 ILE B O 1
ATOM 6940 N N . VAL B 1 333 ? 18.875 30.969 -3.703 1 98.81 333 VAL B N 1
ATOM 6941 C CA . VAL B 1 333 ? 18.469 32.219 -4.301 1 98.81 333 VAL B CA 1
ATOM 6942 C C . VAL B 1 333 ? 19.719 32.969 -4.789 1 98.81 333 VAL B C 1
ATOM 6944 O O . VAL B 1 333 ? 19.703 33.562 -5.887 1 98.81 333 VAL B O 1
ATOM 6947 N N . TYR B 1 334 ? 20.766 32.969 -3.977 1 98.69 334 TYR B N 1
ATOM 6948 C CA . TYR B 1 334 ? 22.031 33.625 -4.32 1 98.69 334 TYR B CA 1
ATOM 6949 C C . TYR B 1 334 ? 22.594 33.062 -5.617 1 98.69 334 TYR B C 1
ATOM 6951 O O . TYR B 1 334 ? 22.953 33.812 -6.523 1 98.69 334 TYR B O 1
ATOM 6959 N N . ARG B 1 335 ? 22.609 31.781 -5.738 1 98.5 335 ARG B N 1
ATOM 6960 C CA . ARG B 1 335 ? 23.172 31.109 -6.902 1 98.5 335 ARG B CA 1
ATOM 6961 C C . ARG B 1 335 ? 22.281 31.297 -8.125 1 98.5 335 ARG B C 1
ATOM 6963 O O . ARG B 1 335 ? 22.781 31.469 -9.242 1 98.5 335 ARG B O 1
ATOM 6970 N N . LEU B 1 336 ? 20.969 31.25 -7.93 1 98.62 336 LEU B N 1
ATOM 6971 C CA . LEU B 1 336 ? 20.062 31.484 -9.039 1 98.62 336 LEU B CA 1
ATOM 6972 C C . LEU B 1 336 ? 20.234 32.875 -9.609 1 98.62 336 LEU B C 1
ATOM 6974 O O . LEU B 1 336 ? 20.109 33.094 -10.82 1 98.62 336 LEU B O 1
ATOM 6978 N N . ASN B 1 337 ? 20.469 33.844 -8.703 1 98.12 337 ASN B N 1
ATOM 6979 C CA . ASN B 1 337 ? 20.656 35.219 -9.133 1 98.12 337 ASN B CA 1
ATOM 6980 C C . ASN B 1 337 ? 21.953 35.406 -9.898 1 98.12 337 ASN B C 1
ATOM 6982 O O . ASN B 1 337 ? 22 36.125 -10.906 1 98.12 337 ASN B O 1
ATOM 6986 N N . ARG B 1 338 ? 23.016 34.719 -9.43 1 97.62 338 ARG B N 1
ATOM 6987 C CA . ARG B 1 338 ? 24.312 34.812 -10.062 1 97.62 338 ARG B CA 1
ATOM 6988 C C . ARG B 1 338 ? 24.375 33.969 -11.336 1 97.62 338 ARG B C 1
ATOM 6990 O O . ARG B 1 338 ? 24.828 34.438 -12.383 1 97.62 338 ARG B O 1
ATOM 6997 N N . CYS B 1 339 ? 23.984 32.781 -11.25 1 98.19 339 CYS B N 1
ATOM 6998 C CA . CYS B 1 339 ? 23.812 31.812 -12.336 1 98.19 339 CYS B CA 1
ATOM 6999 C C . CYS B 1 339 ? 25.125 31.625 -13.086 1 98.19 339 CYS B C 1
ATOM 7001 O O . CYS B 1 339 ? 25.156 31.656 -14.312 1 98.19 339 CYS B O 1
ATOM 7003 N N . SER B 1 340 ? 26.234 31.516 -12.438 1 97.06 340 SER B N 1
ATOM 7004 C CA . SER B 1 340 ? 27.5 31.125 -13.039 1 97.06 340 SER B CA 1
ATOM 7005 C C . SER B 1 340 ? 27.469 29.672 -13.484 1 97.06 340 SER B C 1
ATOM 7007 O O . SER B 1 340 ? 26.547 28.938 -13.148 1 97.06 340 SER B O 1
ATOM 7009 N N . PRO B 1 341 ? 28.422 29.25 -14.25 1 95.81 341 PRO B N 1
ATOM 7010 C CA . PRO B 1 341 ? 28.469 27.859 -14.664 1 95.81 341 PRO B CA 1
ATOM 7011 C C . PRO B 1 341 ? 28.453 26.891 -13.484 1 95.81 341 PRO B C 1
ATOM 7013 O O . PRO B 1 341 ? 27.766 25.859 -13.523 1 95.81 341 PRO B O 1
ATOM 7016 N N . ASP B 1 342 ? 29.109 27.219 -12.375 1 94.12 342 ASP B N 1
ATOM 7017 C CA . ASP B 1 342 ? 29.109 26.406 -11.164 1 94.12 342 ASP B CA 1
ATOM 7018 C C . ASP B 1 342 ? 27.734 26.422 -10.5 1 94.12 342 ASP B C 1
ATOM 7020 O O . ASP B 1 342 ? 27.312 25.422 -9.906 1 94.12 342 ASP B O 1
ATOM 7024 N N . ASP B 1 343 ? 27.125 27.516 -10.609 1 97.62 343 ASP B N 1
ATOM 7025 C CA . ASP B 1 343 ? 25.766 27.625 -10.055 1 97.62 343 ASP B CA 1
ATOM 7026 C C . ASP B 1 343 ? 24.797 26.703 -10.797 1 97.62 343 ASP B C 1
ATOM 7028 O O . ASP B 1 343 ? 23.938 26.078 -10.18 1 97.62 343 ASP B O 1
ATOM 7032 N N . VAL B 1 344 ? 24.984 26.656 -12.141 1 97.94 344 VAL B N 1
ATOM 7033 C CA . VAL B 1 344 ? 24.109 25.828 -12.969 1 97.94 344 VAL B CA 1
ATOM 7034 C C . VAL B 1 344 ? 24.219 24.359 -12.547 1 97.94 344 VAL B C 1
ATOM 7036 O O . VAL B 1 344 ? 23.203 23.688 -12.375 1 97.94 344 VAL B O 1
ATOM 7039 N N . ASP B 1 345 ? 25.406 23.922 -12.312 1 96.38 345 ASP B N 1
ATOM 7040 C CA . ASP B 1 345 ? 25.641 22.531 -11.922 1 96.38 345 ASP B CA 1
ATOM 7041 C C . ASP B 1 345 ? 25.078 22.266 -10.523 1 96.38 345 ASP B C 1
ATOM 7043 O O . ASP B 1 345 ? 24.422 21.234 -10.305 1 96.38 345 ASP B O 1
ATOM 7047 N N . SER B 1 346 ? 25.312 23.141 -9.602 1 96.94 346 SER B N 1
ATOM 7048 C CA . SER B 1 346 ? 24.859 22.969 -8.219 1 96.94 346 SER B CA 1
ATOM 7049 C C . SER B 1 346 ? 23.344 23.016 -8.133 1 96.94 346 SER B C 1
ATOM 7051 O O . SER B 1 346 ? 22.734 22.203 -7.441 1 96.94 346 SER B O 1
ATOM 7053 N N . ILE B 1 347 ? 22.766 23.969 -8.828 1 97.94 347 ILE B N 1
ATOM 7054 C CA . ILE B 1 347 ? 21.312 24.109 -8.836 1 97.94 347 ILE B CA 1
ATOM 7055 C C . ILE B 1 347 ? 20.688 22.891 -9.523 1 97.94 347 ILE B C 1
ATOM 7057 O O . ILE B 1 347 ? 19.641 22.406 -9.109 1 97.94 347 ILE B O 1
ATOM 7061 N N . GLY B 1 348 ? 21.359 22.422 -10.609 1 97.12 348 GLY B N 1
ATOM 7062 C CA . GLY B 1 348 ? 20.891 21.203 -11.25 1 97.12 348 GLY B CA 1
ATOM 7063 C C . GLY B 1 348 ? 20.844 20.016 -10.305 1 97.12 348 GLY B C 1
ATOM 7064 O O . GLY B 1 348 ? 19.859 19.281 -10.281 1 97.12 348 GLY B O 1
ATOM 7065 N N . ASN B 1 349 ? 21.875 19.891 -9.492 1 95.62 349 ASN B N 1
ATOM 7066 C CA . ASN B 1 349 ? 21.922 18.828 -8.5 1 95.62 349 ASN B CA 1
ATOM 7067 C C . ASN B 1 349 ? 20.812 18.984 -7.465 1 95.62 349 ASN B C 1
ATOM 7069 O O . ASN B 1 349 ? 20.141 18.016 -7.109 1 95.62 349 ASN B O 1
ATOM 7073 N N . PHE B 1 350 ? 20.625 20.203 -7.016 1 96.94 350 PHE B N 1
ATOM 7074 C CA . PHE B 1 350 ? 19.562 20.5 -6.051 1 96.94 350 PHE B CA 1
ATOM 7075 C C . PHE B 1 350 ? 18.203 20.047 -6.57 1 96.94 350 PHE B C 1
ATOM 7077 O O . PHE B 1 350 ? 17.453 19.375 -5.867 1 96.94 350 PHE B O 1
ATOM 7084 N N . LEU B 1 351 ? 17.938 20.375 -7.82 1 97.62 351 LEU B N 1
ATOM 7085 C CA . LEU B 1 351 ? 16.641 20.062 -8.398 1 97.62 351 LEU B CA 1
ATOM 7086 C C . LEU B 1 351 ? 16.469 18.562 -8.609 1 97.62 351 LEU B C 1
ATOM 7088 O O . LEU B 1 351 ? 15.383 18.016 -8.422 1 97.62 351 LEU B O 1
ATOM 7092 N N . ASP B 1 352 ? 17.547 17.891 -8.938 1 94.31 352 ASP B N 1
ATOM 7093 C CA . ASP B 1 352 ? 17.5 16.438 -9.086 1 94.31 352 ASP B CA 1
ATOM 7094 C C . ASP B 1 352 ? 17.156 15.758 -7.758 1 94.31 352 ASP B C 1
ATOM 7096 O O . ASP B 1 352 ? 16.297 14.883 -7.703 1 94.31 352 ASP B O 1
ATOM 7100 N N . VAL B 1 353 ? 17.828 16.188 -6.707 1 93.31 353 VAL B N 1
ATOM 7101 C CA . VAL B 1 353 ? 17.609 15.602 -5.383 1 93.31 353 VAL B CA 1
ATOM 7102 C C . VAL B 1 353 ? 16.219 15.945 -4.891 1 93.31 353 VAL B C 1
ATOM 7104 O O . VAL B 1 353 ? 15.523 15.094 -4.332 1 93.31 353 VAL B O 1
ATOM 7107 N N . LEU B 1 354 ? 15.844 17.141 -5.133 1 94.75 354 LEU B N 1
ATOM 7108 C CA . LEU B 1 354 ? 14.516 17.578 -4.707 1 94.75 354 LEU B CA 1
ATOM 7109 C C . LEU B 1 354 ? 13.43 16.766 -5.406 1 94.75 354 LEU B C 1
ATOM 7111 O O . LEU B 1 354 ? 12.438 16.391 -4.781 1 94.75 354 LEU B O 1
ATOM 7115 N N . ASN B 1 355 ? 13.578 16.516 -6.672 1 92.5 355 ASN B N 1
ATOM 7116 C CA . ASN B 1 355 ? 12.633 15.703 -7.422 1 92.5 355 ASN B CA 1
ATOM 7117 C C . ASN B 1 355 ? 12.5 14.305 -6.816 1 92.5 355 ASN B C 1
ATOM 7119 O O . ASN B 1 355 ? 11.391 13.781 -6.699 1 92.5 355 ASN B O 1
ATOM 7123 N N . SER B 1 356 ? 13.594 13.781 -6.449 1 88.12 356 SER B N 1
ATOM 7124 C CA . SER B 1 356 ? 13.586 12.469 -5.816 1 88.12 356 SER B CA 1
ATOM 7125 C C . SER B 1 356 ? 12.867 12.508 -4.473 1 88.12 356 SER B C 1
ATOM 7127 O O . SER B 1 356 ? 12.086 11.609 -4.156 1 88.12 356 SER B O 1
ATOM 7129 N N . ASP B 1 357 ? 13.086 13.547 -3.762 1 87.69 357 ASP B N 1
ATOM 7130 C CA . ASP B 1 357 ? 12.438 13.719 -2.465 1 87.69 357 ASP B CA 1
ATOM 7131 C C . ASP B 1 357 ? 10.922 13.852 -2.617 1 87.69 357 ASP B C 1
ATOM 7133 O O . ASP B 1 357 ? 10.164 13.242 -1.856 1 87.69 357 ASP B O 1
ATOM 7137 N N . MET B 1 358 ? 10.594 14.594 -3.543 1 87.06 358 MET B N 1
ATOM 7138 C CA . MET B 1 358 ? 9.18 14.93 -3.713 1 87.06 358 MET B CA 1
ATOM 7139 C C . MET B 1 358 ? 8.398 13.742 -4.266 1 87.06 358 MET B C 1
ATOM 7141 O O . MET B 1 358 ? 7.18 13.672 -4.121 1 87.06 358 MET B O 1
ATOM 7145 N N . THR B 1 359 ? 9.055 12.734 -4.883 1 80.31 359 THR B N 1
ATOM 7146 C CA . THR B 1 359 ? 8.359 11.625 -5.523 1 80.31 359 THR B CA 1
ATOM 7147 C C . THR B 1 359 ? 8.531 10.344 -4.715 1 80.31 359 THR B C 1
ATOM 7149 O O . THR B 1 359 ? 8.016 9.289 -5.094 1 80.31 359 THR B O 1
ATOM 7152 N N . TYR B 1 360 ? 9.234 10.477 -3.668 1 75.44 360 TYR B N 1
ATOM 7153 C CA . TYR B 1 360 ? 9.438 9.312 -2.812 1 75.44 360 TYR B CA 1
ATOM 7154 C C . TYR B 1 360 ? 8.125 8.867 -2.172 1 75.44 360 TYR B C 1
ATOM 7156 O O . TYR B 1 360 ? 7.371 9.695 -1.654 1 75.44 360 TYR B O 1
ATOM 7164 N N . THR B 1 361 ? 7.789 7.598 -2.375 1 75 361 THR B N 1
ATOM 7165 C CA . THR B 1 361 ? 6.586 7.043 -1.763 1 75 361 THR B CA 1
ATOM 7166 C C . THR B 1 361 ? 6.93 5.844 -0.884 1 75 361 THR B C 1
ATOM 7168 O O . THR B 1 361 ? 7.91 5.141 -1.139 1 75 361 THR B O 1
ATOM 7171 N N . THR B 1 362 ? 6.219 5.734 0.209 1 72.88 362 THR B N 1
ATOM 7172 C CA . THR B 1 362 ? 6.363 4.57 1.072 1 72.88 362 THR B CA 1
ATOM 7173 C C . THR B 1 362 ? 5.125 3.682 0.996 1 72.88 362 THR B C 1
ATOM 7175 O O . THR B 1 362 ? 4.133 4.043 0.358 1 72.88 362 THR B O 1
ATOM 7178 N N . GLN B 1 363 ? 5.172 2.531 1.678 1 68.88 363 GLN B N 1
ATOM 7179 C CA . GLN B 1 363 ? 4.066 1.58 1.716 1 68.88 363 GLN B CA 1
ATOM 7180 C C . GLN B 1 363 ? 2.883 2.145 2.498 1 68.88 363 GLN B C 1
ATOM 7182 O O . GLN B 1 363 ? 1.746 1.7 2.32 1 68.88 363 GLN B O 1
ATOM 7187 N N . ASN B 1 364 ? 3.084 3.215 3.229 1 74.69 364 ASN B N 1
ATOM 7188 C CA . ASN B 1 364 ? 2.039 3.787 4.07 1 74.69 364 ASN B CA 1
ATOM 7189 C C . ASN B 1 364 ? 1.088 4.664 3.266 1 74.69 364 ASN B C 1
ATOM 7191 O O . ASN B 1 364 ? -0.011 4.98 3.725 1 74.69 364 ASN B O 1
ATOM 7195 N N . GLU B 1 365 ? 1.529 4.98 2.039 1 78.75 365 GLU B N 1
ATOM 7196 C CA . GLU B 1 365 ? 0.77 5.965 1.271 1 78.75 365 GLU B CA 1
ATOM 7197 C C . GLU B 1 365 ? -0.594 5.414 0.866 1 78.75 365 GLU B C 1
ATOM 7199 O O . GLU B 1 365 ? -1.554 6.172 0.708 1 78.75 365 GLU B O 1
ATOM 7204 N N . ILE B 1 366 ? -0.678 4.137 0.806 1 79.44 366 ILE B N 1
ATOM 7205 C CA . ILE B 1 366 ? -1.923 3.523 0.352 1 79.44 366 ILE B CA 1
ATOM 7206 C C . ILE B 1 366 ? -2.996 3.68 1.428 1 79.44 366 ILE B C 1
ATOM 7208 O O . ILE B 1 366 ? -4.188 3.539 1.148 1 79.44 366 ILE B O 1
ATOM 7212 N N . TYR B 1 367 ? -2.625 4 2.641 1 83.62 367 TYR B N 1
ATOM 7213 C CA . TYR B 1 367 ? -3.568 4.133 3.746 1 83.62 367 TYR B CA 1
ATOM 7214 C C . TYR B 1 367 ? -4.059 5.57 3.875 1 83.62 367 TYR B C 1
ATOM 7216 O O . TYR B 1 367 ? -4.969 5.852 4.66 1 83.62 367 TYR B O 1
ATOM 7224 N N . ASN B 1 368 ? -3.438 6.414 3.039 1 83.69 368 ASN B N 1
ATOM 7225 C CA . ASN B 1 368 ? -3.953 7.773 2.934 1 83.69 368 ASN B CA 1
ATOM 7226 C C . ASN B 1 368 ? -5.148 7.848 1.985 1 83.69 368 ASN B C 1
ATOM 7228 O O . ASN B 1 368 ? -5.168 7.18 0.951 1 83.69 368 ASN B O 1
ATOM 7232 N N . SER B 1 369 ? -6.172 8.562 2.373 1 87.69 369 SER B N 1
ATOM 7233 C CA . SER B 1 369 ? -7.312 8.758 1.482 1 87.69 369 SER B CA 1
ATOM 7234 C C . SER B 1 369 ? -7.359 10.188 0.952 1 87.69 369 SER B C 1
ATOM 7236 O O . SER B 1 369 ? -7.902 11.078 1.604 1 87.69 369 SER B O 1
ATOM 7238 N N . ASN B 1 370 ? -6.887 10.383 -0.231 1 91.06 370 ASN B N 1
ATOM 7239 C CA . ASN B 1 370 ? -7.008 11.68 -0.875 1 91.06 370 ASN B CA 1
ATOM 7240 C C . ASN B 1 370 ? -8.461 12.047 -1.141 1 91.06 370 ASN B C 1
ATOM 7242 O O . ASN B 1 370 ? -8.836 13.219 -1.09 1 91.06 370 ASN B O 1
ATOM 7246 N N . LEU B 1 371 ? -9.266 11.008 -1.378 1 95.56 371 LEU B N 1
ATOM 7247 C CA . LEU B 1 371 ? -10.695 11.25 -1.58 1 95.56 371 LEU B CA 1
ATOM 7248 C C . LEU B 1 371 ? -11.32 11.852 -0.329 1 95.56 371 LEU B C 1
ATOM 7250 O O . LEU B 1 371 ? -12.078 12.828 -0.414 1 95.56 371 LEU B O 1
ATOM 7254 N N . LEU B 1 372 ? -11.008 11.25 0.805 1 96.06 372 LEU B N 1
ATOM 7255 C CA . LEU B 1 372 ? -11.531 11.781 2.061 1 96.06 372 LEU B CA 1
ATOM 7256 C C . LEU B 1 372 ? -11.039 13.211 2.293 1 96.06 372 LEU B C 1
ATOM 7258 O O . LEU B 1 372 ? -11.812 14.078 2.709 1 96.06 372 LEU B O 1
ATOM 7262 N N . PHE B 1 373 ? -9.805 13.422 2.049 1 94.69 373 PHE B N 1
ATOM 7263 C CA . PHE B 1 373 ? -9.219 14.742 2.217 1 94.69 373 PHE B CA 1
ATOM 7264 C C . PHE B 1 373 ? -9.977 15.781 1.395 1 94.69 373 PHE B C 1
ATOM 7266 O O . PHE B 1 373 ? -10.422 16.797 1.927 1 94.69 373 PHE B O 1
ATOM 7273 N N . PHE B 1 374 ? -10.188 15.531 0.101 1 96.19 374 PHE B N 1
ATOM 7274 C CA . PHE B 1 374 ? -10.844 16.484 -0.786 1 96.19 374 PHE B CA 1
ATOM 7275 C C . PHE B 1 374 ? -12.312 16.641 -0.415 1 96.19 374 PHE B C 1
ATOM 7277 O O . PHE B 1 374 ? -12.867 17.75 -0.517 1 96.19 374 PHE B O 1
ATOM 7284 N N . LEU B 1 375 ? -12.938 15.516 -0.01 1 97.19 375 LEU B N 1
ATOM 7285 C CA . LEU B 1 375 ? -14.328 15.602 0.434 1 97.19 375 LEU B CA 1
ATOM 7286 C C . LEU B 1 375 ? -14.477 16.609 1.569 1 97.19 375 LEU B C 1
ATOM 7288 O O . LEU B 1 375 ? -15.336 17.484 1.518 1 97.19 375 LEU B O 1
ATOM 7292 N N . ILE B 1 376 ? -13.617 16.531 2.547 1 96.25 376 ILE B N 1
ATOM 7293 C CA . ILE B 1 376 ? -13.703 17.391 3.723 1 96.25 376 ILE B CA 1
ATOM 7294 C C . ILE B 1 376 ? -13.297 18.812 3.354 1 96.25 376 ILE B C 1
ATOM 7296 O O . ILE B 1 376 ? -13.992 19.766 3.691 1 96.25 376 ILE B O 1
ATOM 7300 N N . VAL B 1 377 ? -12.211 18.953 2.652 1 95.44 377 VAL B N 1
ATOM 7301 C CA . VAL B 1 377 ? -11.664 20.266 2.316 1 95.44 377 VAL B CA 1
ATOM 7302 C C . VAL B 1 377 ? -12.688 21.062 1.496 1 95.44 377 VAL B C 1
ATOM 7304 O O . VAL B 1 377 ? -13.008 22.203 1.826 1 95.44 377 VAL B O 1
ATOM 7307 N N . PHE B 1 378 ? -13.25 20.469 0.494 1 96.81 378 PHE B N 1
ATOM 7308 C CA . PHE B 1 378 ? -14.148 21.203 -0.396 1 96.81 378 PHE B CA 1
ATOM 7309 C C . PHE B 1 378 ? -15.508 21.406 0.257 1 96.81 378 PHE B C 1
ATOM 7311 O O . PHE B 1 378 ? -16.25 22.328 -0.112 1 96.81 378 PHE B O 1
ATOM 7318 N N . SER B 1 379 ? -15.844 20.594 1.259 1 96.56 379 SER B N 1
ATOM 7319 C CA . SER B 1 379 ? -17.125 20.75 1.948 1 96.56 379 SER B CA 1
ATOM 7320 C C . SER B 1 379 ? -17.031 21.812 3.047 1 96.56 379 SER B C 1
ATOM 7322 O O . SER B 1 379 ? -17.969 22.562 3.266 1 96.56 379 SER B O 1
ATOM 7324 N N . GLU B 1 380 ? -15.805 21.844 3.701 1 94.12 380 GLU B N 1
ATOM 7325 C CA . GLU B 1 380 ? -15.805 22.656 4.914 1 94.12 380 GLU B CA 1
ATOM 7326 C C . GLU B 1 380 ? -14.633 23.641 4.918 1 94.12 380 GLU B C 1
ATOM 7328 O O . GLU B 1 380 ? -14.648 24.625 5.66 1 94.12 380 GLU B O 1
ATOM 7333 N N . MET B 1 381 ? -13.617 23.422 4.152 1 93.56 381 MET B N 1
ATOM 7334 C CA . MET B 1 381 ? -12.383 24.172 4.348 1 93.56 381 MET B CA 1
ATOM 7335 C C . MET B 1 381 ? -11.922 24.797 3.039 1 93.56 381 MET B C 1
ATOM 7337 O O . MET B 1 381 ? -10.719 24.969 2.816 1 93.56 381 MET B O 1
ATOM 7341 N N . TRP B 1 382 ? -12.758 25 2.176 1 93.88 382 TRP B N 1
ATOM 7342 C CA . TRP B 1 382 ? -12.57 25.719 0.917 1 93.88 382 TRP B CA 1
ATOM 7343 C C . TRP B 1 382 ? -13.578 26.859 0.785 1 93.88 382 TRP B C 1
ATOM 7345 O O . TRP B 1 382 ? -14.719 26.734 1.242 1 93.88 382 TRP B O 1
ATOM 7355 N N . GLU B 1 383 ? -13.125 27.969 0.212 1 90.81 383 GLU B N 1
ATOM 7356 C CA . GLU B 1 383 ? -14.055 29.078 0.013 1 90.81 383 GLU B CA 1
ATOM 7357 C C . GLU B 1 383 ? -15.211 28.672 -0.903 1 90.81 383 GLU B C 1
ATOM 7359 O O . GLU B 1 383 ? -15.047 27.812 -1.771 1 90.81 383 GLU B O 1
ATOM 7364 N N . PHE B 1 384 ? -16.422 29.219 -0.684 1 84.94 384 PHE B N 1
ATOM 7365 C CA . PHE B 1 384 ? -17.578 29.031 -1.55 1 84.94 384 PHE B CA 1
ATOM 7366 C C . PHE B 1 384 ? -18.219 30.375 -1.899 1 84.94 384 PHE B C 1
ATOM 7368 O O . PHE B 1 384 ? -18.547 31.172 -1.011 1 84.94 384 PHE B O 1
ATOM 7375 N N . PRO B 1 385 ? -18.516 30.688 -3.205 1 87.88 385 PRO B N 1
ATOM 7376 C CA . PRO B 1 385 ? -18.016 29.938 -4.359 1 87.88 385 PRO B CA 1
ATOM 7377 C C . PRO B 1 385 ? -16.484 29.891 -4.406 1 87.88 385 PRO B C 1
ATOM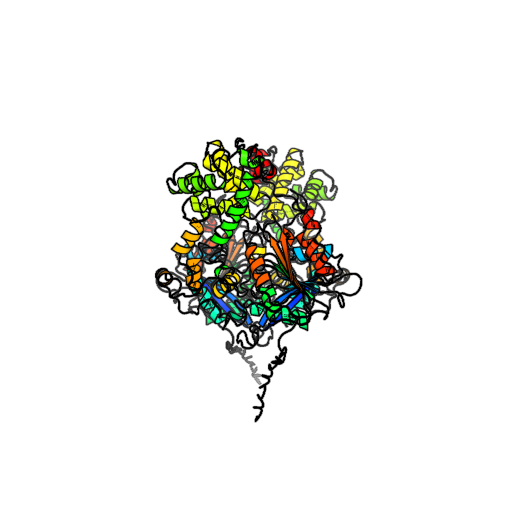 7379 O O . PRO B 1 385 ? -15.812 30.719 -3.787 1 87.88 385 PRO B O 1
ATOM 7382 N N . GLY B 1 386 ? -16.016 28.875 -5.035 1 92.19 386 GLY B N 1
ATOM 7383 C CA . GLY B 1 386 ? -14.578 28.672 -5.051 1 92.19 386 GLY B CA 1
ATOM 7384 C C . GLY B 1 386 ? -13.852 29.641 -5.965 1 92.19 386 GLY B C 1
ATOM 7385 O O . GLY B 1 386 ? -14.414 30.125 -6.953 1 92.19 386 GLY B O 1
ATOM 7386 N N . PRO B 1 387 ? -12.625 30 -5.605 1 95.88 387 PRO B N 1
ATOM 7387 C CA . PRO B 1 387 ? -11.812 30.812 -6.504 1 95.88 387 PRO B CA 1
ATOM 7388 C C . PRO B 1 387 ? -11.508 30.125 -7.828 1 95.88 387 PRO B C 1
ATOM 7390 O O . PRO B 1 387 ? -11.297 28.906 -7.855 1 95.88 387 PRO B O 1
ATOM 7393 N N . SER B 1 388 ? -11.469 30.891 -8.922 1 97.31 388 SER B N 1
ATOM 7394 C CA . SER B 1 388 ? -11.195 30.375 -10.258 1 97.31 388 SER B CA 1
ATOM 7395 C C . SER B 1 388 ? -9.734 29.953 -10.398 1 97.31 388 SER B C 1
ATOM 7397 O O . SER B 1 388 ? -8.914 30.234 -9.523 1 97.31 388 SER B O 1
ATOM 7399 N N . VAL B 1 389 ? -9.469 29.281 -11.539 1 96.94 389 VAL B N 1
ATOM 7400 C CA . VAL B 1 389 ? -8.102 28.906 -11.883 1 96.94 389 VAL B CA 1
ATOM 7401 C C . VAL B 1 389 ? -7.211 30.141 -11.906 1 96.94 389 VAL B C 1
ATOM 7403 O O . VAL B 1 389 ? -6.102 30.125 -11.367 1 96.94 389 VAL B O 1
ATOM 7406 N N . ALA B 1 390 ? -7.68 31.234 -12.508 1 97.44 390 ALA B N 1
ATOM 7407 C CA . ALA B 1 390 ? -6.918 32.469 -12.617 1 97.44 390 ALA B CA 1
ATOM 7408 C C . ALA B 1 390 ? -6.645 33.062 -11.234 1 97.44 390 ALA B C 1
ATOM 7410 O O . ALA B 1 390 ? -5.543 33.562 -10.969 1 97.44 390 ALA B O 1
ATOM 7411 N N . GLU B 1 391 ? -7.633 33.062 -10.391 1 97.44 391 GLU B N 1
ATOM 7412 C CA . GLU B 1 391 ? -7.469 33.594 -9.039 1 97.44 391 GLU B CA 1
ATOM 7413 C C . GLU B 1 391 ? -6.453 32.781 -8.242 1 97.44 391 GLU B C 1
ATOM 7415 O O . GLU B 1 391 ? -5.605 33.344 -7.551 1 97.44 391 GLU B O 1
ATOM 7420 N N . MET B 1 392 ? -6.598 31.469 -8.297 1 97.62 392 MET B N 1
ATOM 7421 C CA . MET B 1 392 ? -5.668 30.609 -7.586 1 97.62 392 MET B CA 1
ATOM 7422 C C . MET B 1 392 ? -4.238 30.812 -8.078 1 97.62 392 MET B C 1
ATOM 7424 O O . MET B 1 392 ? -3.307 30.875 -7.277 1 97.62 392 MET B O 1
ATOM 7428 N N . ASN B 1 393 ? -4.062 30.922 -9.406 1 97.62 393 ASN B N 1
ATOM 7429 C CA . ASN B 1 393 ? -2.75 31.203 -9.984 1 97.62 393 ASN B CA 1
ATOM 7430 C C . ASN B 1 393 ? -2.209 32.531 -9.516 1 97.62 393 ASN B C 1
ATOM 7432 O O . ASN B 1 393 ? -1.013 32.688 -9.258 1 97.62 393 ASN B O 1
ATOM 7436 N N . ALA B 1 394 ? -3.061 33.531 -9.484 1 98 394 ALA B N 1
ATOM 7437 C CA . ALA B 1 394 ? -2.652 34.844 -9.031 1 98 394 ALA B CA 1
ATOM 7438 C C . ALA B 1 394 ? -2.199 34.812 -7.574 1 98 394 ALA B C 1
ATOM 7440 O O . ALA B 1 394 ? -1.22 35.469 -7.207 1 98 394 ALA B O 1
ATOM 7441 N N . ARG B 1 395 ? -2.914 34.094 -6.723 1 97.5 395 ARG B N 1
ATOM 7442 C CA . ARG B 1 395 ? -2.547 33.969 -5.316 1 97.5 395 ARG B CA 1
ATOM 7443 C C . ARG B 1 395 ? -1.171 33.312 -5.172 1 97.5 395 ARG B C 1
ATOM 7445 O O . ARG B 1 395 ? -0.324 33.812 -4.426 1 97.5 395 ARG B O 1
ATOM 7452 N N . PHE B 1 396 ? -0.981 32.25 -5.922 1 98.12 396 PHE B N 1
ATOM 7453 C CA . PHE B 1 396 ? 0.314 31.594 -5.879 1 98.12 396 PHE B CA 1
ATOM 7454 C C . PHE B 1 396 ? 1.407 32.5 -6.438 1 98.12 396 PHE B C 1
ATOM 7456 O O . PHE B 1 396 ? 2.477 32.625 -5.84 1 98.12 396 PHE B O 1
ATOM 7463 N N . GLY B 1 397 ? 1.163 33.188 -7.531 1 97.75 397 GLY B N 1
ATOM 7464 C CA . GLY B 1 397 ? 2.119 34.062 -8.211 1 97.75 397 GLY B CA 1
ATOM 7465 C C . GLY B 1 397 ? 2.479 35.281 -7.414 1 97.75 397 GLY B C 1
ATOM 7466 O O . GLY B 1 397 ? 3.496 35.938 -7.684 1 97.75 397 GLY B O 1
ATOM 7467 N N . SER B 1 398 ? 1.642 35.594 -6.477 1 97.38 398 SER B N 1
ATOM 7468 C CA . SER B 1 398 ? 1.894 36.781 -5.68 1 97.38 398 SER B CA 1
ATOM 7469 C C . SER B 1 398 ? 2.881 36.5 -4.555 1 97.38 398 SER B C 1
ATOM 7471 O O . SER B 1 398 ? 3.379 37.438 -3.912 1 97.38 398 SER B O 1
ATOM 7473 N N . THR B 1 399 ? 3.133 35.25 -4.27 1 98.5 399 THR B N 1
ATOM 7474 C CA . THR B 1 399 ? 4.039 34.875 -3.189 1 98.5 399 THR B CA 1
ATOM 7475 C C . THR B 1 399 ? 5.484 34.844 -3.684 1 98.5 399 THR B C 1
ATOM 7477 O O . THR B 1 399 ? 5.73 34.781 -4.891 1 98.5 399 THR B O 1
ATOM 7480 N N . LYS B 1 400 ? 6.434 34.938 -2.783 1 98.56 400 LYS B N 1
ATOM 7481 C CA . LYS B 1 400 ? 7.836 34.719 -3.125 1 98.56 400 LYS B CA 1
ATOM 7482 C C . LYS B 1 400 ? 8.18 33.219 -3.078 1 98.56 400 LYS B C 1
ATOM 7484 O O . LYS B 1 400 ? 9.047 32.75 -3.82 1 98.56 400 LYS B O 1
ATOM 7489 N N . LEU B 1 401 ? 7.566 32.531 -2.193 1 97.94 401 LEU B N 1
ATOM 7490 C CA . LEU B 1 401 ? 7.68 31.078 -2.127 1 97.94 401 LEU B CA 1
ATOM 7491 C C . LEU B 1 401 ? 6.438 30.469 -1.493 1 97.94 401 LEU B C 1
ATOM 7493 O O . LEU B 1 401 ? 5.828 31.062 -0.604 1 97.94 401 LEU B O 1
ATOM 7497 N N . SER B 1 402 ? 6.012 29.391 -1.943 1 97.94 402 SER B N 1
ATOM 7498 C CA . SER B 1 402 ? 4.949 28.5 -1.47 1 97.94 402 SER B CA 1
ATOM 7499 C C . SER B 1 402 ? 5.102 27.094 -2.039 1 97.94 402 SER B C 1
ATOM 7501 O O . SER B 1 402 ? 5.73 26.906 -3.082 1 97.94 402 SER B O 1
ATOM 7503 N N . ASP B 1 403 ? 4.598 26.094 -1.386 1 95.5 403 ASP B N 1
ATOM 7504 C CA . ASP B 1 403 ? 4.91 24.719 -1.746 1 95.5 403 ASP B CA 1
ATOM 7505 C C . ASP B 1 403 ? 4.105 24.266 -2.963 1 95.5 403 ASP B C 1
ATOM 7507 O O . ASP B 1 403 ? 4.391 23.219 -3.555 1 95.5 403 ASP B O 1
ATOM 7511 N N . GLY B 1 404 ? 3.111 25.031 -3.357 1 93.56 404 GLY B N 1
ATOM 7512 C CA . GLY B 1 404 ? 2.4 24.812 -4.605 1 93.56 404 GLY B CA 1
ATOM 7513 C C . GLY B 1 404 ? 1.438 23.641 -4.539 1 93.56 404 GLY B C 1
ATOM 7514 O O . GLY B 1 404 ? 0.992 23.141 -5.57 1 93.56 404 GLY B O 1
ATOM 7515 N N . THR B 1 405 ? 0.995 23.172 -3.447 1 89.88 405 THR B N 1
ATOM 7516 C CA . THR B 1 405 ? 0.196 21.984 -3.236 1 89.88 405 THR B CA 1
ATOM 7517 C C . THR B 1 405 ? -1.232 22.188 -3.73 1 89.88 405 THR B C 1
ATOM 7519 O O . THR B 1 405 ? -1.865 21.25 -4.227 1 89.88 405 THR B O 1
ATOM 7522 N N . PHE B 1 406 ? -1.736 23.469 -3.689 1 93.75 406 PHE B N 1
ATOM 7523 C CA . PHE B 1 406 ? -3.189 23.562 -3.76 1 93.75 406 PHE B CA 1
ATOM 7524 C C . PHE B 1 406 ? -3.617 24.453 -4.922 1 93.75 406 PHE B C 1
ATOM 7526 O O . PHE B 1 406 ? -4.781 24.422 -5.332 1 93.75 406 PHE B O 1
ATOM 7533 N N . TYR B 1 407 ? -2.732 25.266 -5.5 1 95.62 407 TYR B N 1
ATOM 7534 C CA . TYR B 1 407 ? -3.174 26.281 -6.449 1 95.62 407 TYR B CA 1
ATOM 7535 C C . TYR B 1 407 ? -3.682 25.641 -7.734 1 95.62 407 TYR B C 1
ATOM 7537 O O . TYR B 1 407 ? -4.398 26.281 -8.516 1 95.62 407 TYR B O 1
ATOM 7545 N N . LYS B 1 408 ? -3.4 24.344 -7.898 1 94.31 408 LYS B N 1
ATOM 7546 C CA . LYS B 1 408 ? -3.809 23.656 -9.125 1 94.31 408 LYS B CA 1
ATOM 7547 C C . LYS B 1 408 ? -5.133 22.922 -8.93 1 94.31 408 LYS B C 1
ATOM 7549 O O . LYS B 1 408 ? -5.625 22.266 -9.844 1 94.31 408 LYS B O 1
ATOM 7554 N N . LEU B 1 409 ? -5.855 23.062 -7.812 1 95.5 409 LEU B N 1
ATOM 7555 C CA . LEU B 1 409 ? -6.938 22.156 -7.441 1 95.5 409 LEU B CA 1
ATOM 7556 C C . LEU B 1 409 ? -8.289 22.703 -7.895 1 95.5 409 LEU B C 1
ATOM 7558 O O . LEU B 1 409 ? -9.312 22.031 -7.746 1 95.5 409 LEU B O 1
ATOM 7562 N N . ALA B 1 410 ? -8.312 23.891 -8.523 1 96.12 410 ALA B N 1
ATOM 7563 C CA . ALA B 1 410 ? -9.57 24.516 -8.906 1 96.12 410 ALA B CA 1
ATOM 7564 C C . ALA B 1 410 ? -10.391 23.594 -9.812 1 96.12 410 ALA B C 1
ATOM 7566 O O . ALA B 1 410 ? -11.594 23.422 -9.602 1 96.12 410 ALA B O 1
ATOM 7567 N N . PRO B 1 411 ? -9.766 22.922 -10.812 1 96.31 411 PRO B N 1
ATOM 7568 C CA . PRO B 1 411 ? -10.562 22.016 -11.641 1 96.31 411 PRO B CA 1
ATOM 7569 C C . PRO B 1 411 ? -11.148 20.844 -10.844 1 96.31 411 PRO B C 1
ATOM 7571 O O . PRO B 1 411 ? -12.281 20.438 -11.094 1 96.31 411 PRO B O 1
ATOM 7574 N N . VAL B 1 412 ? -10.43 20.297 -9.914 1 96.75 412 VAL B N 1
ATOM 7575 C CA . VAL B 1 412 ? -10.906 19.188 -9.086 1 96.75 412 VAL B CA 1
ATOM 7576 C C . VAL B 1 412 ? -12.055 19.672 -8.203 1 96.75 412 VAL B C 1
ATOM 7578 O O . VAL B 1 412 ? -13.047 18.969 -8.031 1 96.75 412 VAL B O 1
ATOM 7581 N N . TYR B 1 413 ? -11.883 20.922 -7.68 1 97.75 413 TYR B N 1
ATOM 7582 C CA . TYR B 1 413 ? -12.977 21.531 -6.926 1 97.75 413 TYR B CA 1
ATOM 7583 C C . TYR B 1 413 ? -14.25 21.562 -7.754 1 97.75 413 TYR B C 1
ATOM 7585 O O . TYR B 1 413 ? -15.328 21.203 -7.266 1 97.75 413 TYR B O 1
ATOM 7593 N N . CYS B 1 414 ? -14.172 22.016 -9 1 97.88 414 CYS B N 1
ATOM 7594 C CA . CYS B 1 414 ? -15.344 22.109 -9.867 1 97.88 414 CYS B CA 1
ATOM 7595 C C . CYS B 1 414 ? -15.977 20.734 -10.055 1 97.88 414 CYS B C 1
ATOM 7597 O O . CYS B 1 414 ? -17.203 20.594 -10.023 1 97.88 414 CYS B O 1
ATOM 7599 N N . ALA B 1 415 ? -15.125 19.75 -10.258 1 97.88 415 ALA B N 1
ATOM 7600 C CA . ALA B 1 415 ? -15.625 18.391 -10.469 1 97.88 415 ALA B CA 1
ATOM 7601 C C . ALA B 1 415 ? -16.312 17.859 -9.219 1 97.88 415 ALA B C 1
ATOM 7603 O O . ALA B 1 415 ? -17.375 17.234 -9.305 1 97.88 415 ALA B O 1
ATOM 7604 N N . PHE B 1 416 ? -15.773 18.094 -8.039 1 98.12 416 PHE B N 1
ATOM 7605 C CA . PHE B 1 416 ? -16.297 17.594 -6.773 1 98.12 416 PHE B CA 1
ATOM 7606 C C . PHE B 1 416 ? -17.594 18.312 -6.398 1 98.12 416 PHE B C 1
ATOM 7608 O O . PHE B 1 416 ? -18.547 17.672 -5.938 1 98.12 416 PHE B O 1
ATOM 7615 N N . SER B 1 417 ? -17.609 19.641 -6.594 1 97.94 417 SER B N 1
ATOM 7616 C CA . SER B 1 417 ? -18.656 20.484 -6.039 1 97.94 417 SER B CA 1
ATOM 7617 C C . SER B 1 417 ? -19.797 20.688 -7.035 1 97.94 417 SER B C 1
ATOM 7619 O O . SER B 1 417 ? -20.891 21.109 -6.66 1 97.94 417 SER B O 1
ATOM 7621 N N . LYS B 1 418 ? -19.453 20.484 -8.266 1 96.88 418 LYS B N 1
ATOM 7622 C CA . LYS B 1 418 ? -20.406 20.828 -9.328 1 96.88 418 LYS B CA 1
ATOM 7623 C C . LYS B 1 418 ? -20.859 22.281 -9.219 1 96.88 418 LYS B C 1
ATOM 7625 O O . LYS B 1 418 ? -22.016 22.594 -9.484 1 96.88 418 LYS B O 1
ATOM 7630 N N . ASP B 1 419 ? -19.906 23.125 -8.742 1 96.25 419 ASP B N 1
ATOM 7631 C CA . ASP B 1 419 ? -20.109 24.578 -8.656 1 96.25 419 ASP B CA 1
ATOM 7632 C C . ASP B 1 419 ? -20.609 25.141 -9.984 1 96.25 419 ASP B C 1
ATOM 7634 O O . ASP B 1 419 ? -20.031 24.844 -11.039 1 96.25 419 ASP B O 1
ATOM 7638 N N . ASN B 1 420 ? -21.656 25.953 -9.984 1 94.56 420 ASN B N 1
ATOM 7639 C CA . ASN B 1 420 ? -22.297 26.438 -11.203 1 94.56 420 ASN B CA 1
ATOM 7640 C C . ASN B 1 420 ? -21.797 27.828 -11.578 1 94.56 420 ASN B C 1
ATOM 7642 O O . ASN B 1 420 ? -22.438 28.531 -12.375 1 94.56 420 ASN B O 1
ATOM 7646 N N . SER B 1 421 ? -20.734 28.281 -10.977 1 95.81 421 SER B N 1
ATOM 7647 C CA . SER B 1 421 ? -20.094 29.516 -11.453 1 95.81 421 SER B CA 1
ATOM 7648 C C . SER B 1 421 ? -19.656 29.391 -12.906 1 95.81 421 SER B C 1
ATOM 7650 O O . SER B 1 421 ? -19.312 28.297 -13.367 1 95.81 421 SER B O 1
ATOM 7652 N N . LYS B 1 422 ? -19.578 30.516 -13.633 1 96.06 422 LYS B N 1
ATOM 7653 C CA . LYS B 1 422 ? -19.266 30.516 -15.062 1 96.06 422 LYS B CA 1
ATOM 7654 C C . LYS B 1 422 ? -17.906 29.906 -15.328 1 96.06 422 LYS B C 1
ATOM 7656 O O . LYS B 1 422 ? -17.719 29.156 -16.297 1 96.06 422 LYS B O 1
ATOM 7661 N N . TRP B 1 423 ? -16.938 30.234 -14.484 1 96.12 423 TRP B N 1
ATOM 7662 C CA . TRP B 1 423 ? -15.594 29.719 -14.711 1 96.12 423 TRP B CA 1
ATOM 7663 C C . TRP B 1 423 ? -15.562 28.203 -14.555 1 96.12 423 TRP B C 1
ATOM 7665 O O . TRP B 1 423 ? -14.828 27.516 -15.266 1 96.12 423 TRP B O 1
ATOM 7675 N N . CYS B 1 424 ? -16.297 27.625 -13.664 1 96.38 424 CYS B N 1
ATOM 7676 C CA . CYS B 1 424 ? -16.391 26.188 -13.508 1 96.38 424 CYS B CA 1
ATOM 7677 C C . CYS B 1 424 ? -17.141 25.547 -14.672 1 96.38 424 CYS B C 1
ATOM 7679 O O . CYS B 1 424 ? -16.734 24.5 -15.172 1 96.38 424 CYS B O 1
ATOM 7681 N N . GLU B 1 425 ? -18.25 26.188 -15.086 1 96.12 425 GLU B N 1
ATOM 7682 C CA . GLU B 1 425 ? -19 25.688 -16.234 1 96.12 425 GLU B CA 1
ATOM 7683 C C . GLU B 1 425 ? -18.141 25.609 -17.484 1 96.12 425 GLU B C 1
ATOM 7685 O O . GLU B 1 425 ? -18.25 24.672 -18.266 1 96.12 425 GLU B O 1
ATOM 7690 N N . ASP B 1 426 ? -17.312 26.594 -17.609 1 96.44 426 ASP B N 1
ATOM 7691 C CA . ASP B 1 426 ? -16.438 26.656 -18.781 1 96.44 426 ASP B CA 1
ATOM 7692 C C . ASP B 1 426 ? -15.445 25.484 -18.781 1 96.44 426 ASP B C 1
ATOM 7694 O O . ASP B 1 426 ? -15.031 25.016 -19.844 1 96.44 426 ASP B O 1
ATOM 7698 N N . LEU B 1 427 ? -15.055 24.984 -17.625 1 95.88 427 LEU B N 1
ATOM 7699 C CA . LEU B 1 427 ? -14.156 23.844 -17.547 1 95.88 427 LEU B CA 1
ATOM 7700 C C . LEU B 1 427 ? -14.883 22.547 -17.875 1 95.88 427 LEU B C 1
ATOM 7702 O O . LEU B 1 427 ? -14.273 21.609 -18.391 1 95.88 427 LEU B O 1
ATOM 7706 N N . GLY B 1 428 ? -16.141 22.406 -17.453 1 95.88 428 GLY B N 1
ATOM 7707 C CA . GLY B 1 428 ? -17 21.328 -17.906 1 95.88 428 GLY B CA 1
ATOM 7708 C C . GLY B 1 428 ? -16.844 20.062 -17.078 1 95.88 428 GLY B C 1
ATOM 7709 O O . GLY B 1 428 ? -17.375 19.016 -17.438 1 95.88 428 GLY B O 1
ATOM 7710 N N . TYR B 1 429 ? -16.203 20.094 -15.914 1 96 429 TYR B N 1
ATOM 7711 C CA . TYR B 1 429 ? -15.914 18.906 -15.133 1 96 429 TYR B CA 1
ATOM 7712 C C . TYR B 1 429 ? -17.078 18.562 -14.219 1 96 429 TYR B C 1
ATOM 7714 O O . TYR B 1 429 ? -17.172 17.438 -13.703 1 96 429 TYR B O 1
ATOM 7722 N N . GLY B 1 430 ? -17.953 19.484 -13.945 1 95.5 430 GLY B N 1
ATOM 7723 C CA . GLY B 1 430 ? -19.062 19.266 -13.016 1 95.5 430 GLY B CA 1
ATOM 7724 C C . GLY B 1 430 ? -20.328 18.797 -13.695 1 95.5 430 GLY B C 1
ATOM 7725 O O . GLY B 1 430 ? -21.359 18.594 -13.039 1 95.5 430 GLY B O 1
ATOM 7726 N N . ASP B 1 431 ? -20.266 18.531 -15.023 1 95 431 ASP B N 1
ATOM 7727 C CA . ASP B 1 431 ? -21.453 18.188 -15.797 1 95 431 ASP B CA 1
ATOM 7728 C C . ASP B 1 431 ? -21.641 16.672 -15.875 1 95 431 ASP B C 1
ATOM 7730 O O . ASP B 1 431 ? -21.422 16.078 -16.938 1 95 431 ASP B O 1
ATOM 7734 N N . TYR B 1 432 ? -21.906 16.047 -14.844 1 95.88 432 TYR B N 1
ATOM 7735 C CA . TYR B 1 432 ? -22.172 14.609 -14.805 1 95.88 432 TYR B CA 1
ATOM 7736 C C . TYR B 1 432 ? -23.438 14.312 -14 1 95.88 432 TYR B C 1
ATOM 7738 O O . TYR B 1 432 ? -23.938 15.188 -13.281 1 95.88 432 TYR B O 1
ATOM 7746 N N . GLU B 1 433 ? -24.078 13.188 -14.055 1 93.81 433 GLU B N 1
ATOM 7747 C CA . GLU B 1 433 ? -25.406 12.875 -13.539 1 93.81 433 GLU B CA 1
ATOM 7748 C C . GLU B 1 433 ? -25.375 12.609 -12.031 1 93.81 433 GLU B C 1
ATOM 7750 O O . GLU B 1 433 ? -26.281 13.008 -11.305 1 93.81 433 GLU B O 1
ATOM 7755 N N . ALA B 1 434 ? -24.375 12.047 -11.523 1 94.94 434 ALA B N 1
ATOM 7756 C CA . ALA B 1 434 ? -24.297 11.672 -10.117 1 94.94 434 ALA B CA 1
ATOM 7757 C C . ALA B 1 434 ? -24.25 12.906 -9.219 1 94.94 434 ALA B C 1
ATOM 7759 O O . ALA B 1 434 ? -24.047 14.023 -9.703 1 94.94 434 ALA B O 1
ATOM 7760 N N . ASN B 1 435 ? -24.5 12.727 -7.965 1 95.62 435 ASN B N 1
ATOM 7761 C CA . ASN B 1 435 ? -24.391 13.812 -6.996 1 95.62 435 ASN B CA 1
ATOM 7762 C C . ASN B 1 435 ? -22.953 14.281 -6.844 1 95.62 435 ASN B C 1
ATOM 7764 O O . ASN B 1 435 ? -22.016 13.523 -7.094 1 95.62 435 ASN B O 1
ATOM 7768 N N . ALA B 1 436 ? -22.844 15.547 -6.438 1 97.38 436 ALA B N 1
ATOM 7769 C CA . ALA B 1 436 ? -21.531 16.078 -6.09 1 97.38 436 ALA B CA 1
ATOM 7770 C C . ALA B 1 436 ? -20.875 15.266 -4.98 1 97.38 436 ALA B C 1
ATOM 7772 O O . ALA B 1 436 ? -21.562 14.602 -4.203 1 97.38 436 ALA B O 1
ATOM 7773 N N . ILE B 1 437 ? -19.594 15.219 -4.988 1 97.94 437 ILE B N 1
ATOM 7774 C CA . ILE B 1 437 ? -18.859 14.617 -3.885 1 97.94 437 ILE B CA 1
ATOM 7775 C C . ILE B 1 437 ? -18.609 15.664 -2.801 1 97.94 437 ILE B C 1
ATOM 7777 O O . ILE B 1 437 ? -17.484 16.125 -2.623 1 97.94 437 ILE B O 1
ATOM 7781 N N . MET B 1 438 ? -19.609 16.031 -2.16 1 97.5 438 MET B N 1
ATOM 7782 C CA . MET B 1 438 ? -19.703 17.031 -1.088 1 97.5 438 MET B CA 1
ATOM 7783 C C . MET B 1 438 ? -20.688 16.578 -0.016 1 97.5 438 MET B C 1
ATOM 7785 O O . MET B 1 438 ? -21.469 15.656 -0.229 1 97.5 438 MET B O 1
ATOM 7789 N N . TYR B 1 439 ? -20.594 17.156 1.115 1 97.38 439 TYR B N 1
ATOM 7790 C CA . TYR B 1 439 ? -21.656 17.062 2.107 1 97.38 439 TYR B CA 1
ATOM 7791 C C . TYR B 1 439 ? -22 18.438 2.662 1 97.38 439 TYR B C 1
ATOM 7793 O O . TYR B 1 439 ? -21.234 19.391 2.5 1 97.38 439 TYR B O 1
ATOM 7801 N N . GLU B 1 440 ? -23.188 18.547 3.264 1 95.88 440 GLU B N 1
ATOM 7802 C CA . GLU B 1 440 ? -23.672 19.812 3.777 1 95.88 440 GLU B CA 1
ATOM 7803 C C . GLU B 1 440 ? -22.969 20.188 5.086 1 95.88 440 GLU B C 1
ATOM 7805 O O . GLU B 1 440 ? -22.75 19.328 5.938 1 95.88 440 GLU B O 1
ATOM 7810 N N . ARG B 1 441 ? -22.656 21.453 5.184 1 93.94 441 ARG B N 1
ATOM 7811 C CA . ARG B 1 441 ? -22.109 21.984 6.43 1 93.94 441 ARG B CA 1
ATOM 7812 C C . ARG B 1 441 ? -23.141 21.875 7.559 1 93.94 441 ARG B C 1
ATOM 7814 O O . ARG B 1 441 ? -24.328 22.109 7.348 1 93.94 441 ARG B O 1
ATOM 7821 N N . ASP B 1 442 ? -22.656 21.531 8.727 1 94.5 442 ASP B N 1
ATOM 7822 C CA . ASP B 1 442 ? -23.578 21.312 9.836 1 94.5 442 ASP B CA 1
ATOM 7823 C C . ASP B 1 442 ? -23.547 22.484 10.82 1 94.5 442 ASP B C 1
ATOM 7825 O O . ASP B 1 442 ? -23.016 23.547 10.508 1 94.5 442 ASP B O 1
ATOM 7829 N N . GLN B 1 443 ? -24.172 22.312 12.008 1 94 443 GLN B N 1
ATOM 7830 C CA . GLN B 1 443 ? -24.406 23.422 12.945 1 94 443 GLN B CA 1
ATOM 7831 C C . GLN B 1 443 ? -23.094 23.828 13.625 1 94 443 GLN B C 1
ATOM 7833 O O . GLN B 1 443 ? -23.031 24.906 14.227 1 94 443 GLN B O 1
ATOM 7838 N N . TYR B 1 444 ? -22.094 23 13.5 1 94.12 444 TYR B N 1
ATOM 7839 C CA . TYR B 1 444 ? -20.844 23.297 14.203 1 94.12 444 TYR B CA 1
ATOM 7840 C C . TYR B 1 444 ? -19.859 24 13.297 1 94.12 444 TYR B C 1
ATOM 7842 O O . TYR B 1 444 ? -18.859 24.547 13.766 1 94.12 444 TYR B O 1
ATOM 7850 N N . TRP B 1 445 ? -20.094 23.969 12.016 1 92.06 445 TRP B N 1
ATOM 7851 C CA . TRP B 1 445 ? -19.172 24.609 11.07 1 92.06 445 TRP B CA 1
ATOM 7852 C C . TRP B 1 445 ? -19.094 26.109 11.328 1 92.06 445 TRP B C 1
ATOM 7854 O O . TRP B 1 445 ? -20.109 26.797 11.438 1 92.06 445 TRP B O 1
ATOM 7864 N N . ASN B 1 446 ? -17.859 26.609 11.445 1 89.88 446 ASN B N 1
ATOM 7865 C CA . ASN B 1 446 ? -17.562 28.031 11.625 1 89.88 446 ASN B CA 1
ATOM 7866 C C . ASN B 1 446 ? -18.234 28.594 12.867 1 89.88 446 ASN B C 1
ATOM 7868 O O . ASN B 1 446 ? -18.828 29.672 12.828 1 89.88 446 ASN B O 1
ATOM 7872 N N . LYS B 1 447 ? -18.281 27.766 13.898 1 92.06 447 LYS B N 1
ATOM 7873 C CA . LYS B 1 447 ? -18.797 28.172 15.203 1 92.06 447 LYS B CA 1
ATOM 7874 C C . LYS B 1 447 ? -17.766 27.953 16.297 1 92.06 447 LYS B C 1
ATOM 7876 O O . LYS B 1 447 ? -17.078 26.938 16.312 1 92.06 447 LYS B O 1
ATOM 7881 N N . SER B 1 448 ? -17.688 28.953 17.141 1 89.81 448 SER B N 1
ATOM 7882 C CA . SER B 1 448 ? -16.766 28.844 18.25 1 89.81 448 SER B CA 1
ATOM 7883 C C . SER B 1 448 ? -17.25 27.797 19.266 1 89.81 448 SER B C 1
ATOM 7885 O O . SER B 1 448 ? -18.438 27.75 19.594 1 89.81 448 SER B O 1
ATOM 7887 N N . ALA B 1 449 ? -16.359 27.031 19.719 1 95.06 449 ALA B N 1
ATOM 7888 C CA . ALA B 1 449 ? -16.688 26.062 20.766 1 95.06 449 ALA B CA 1
ATOM 7889 C C . ALA B 1 449 ? -16.656 26.703 22.141 1 95.06 449 ALA B C 1
ATOM 7891 O O . ALA B 1 449 ? -15.977 27.719 22.344 1 95.06 449 ALA B O 1
ATOM 7892 N N . THR B 1 450 ? -17.469 26.141 23.031 1 96.75 450 THR B N 1
ATOM 7893 C CA . THR B 1 450 ? -17.406 26.5 24.453 1 96.75 450 THR B CA 1
ATOM 7894 C C . THR B 1 450 ? -16.594 25.484 25.234 1 96.75 450 THR B C 1
ATOM 7896 O O . THR B 1 450 ? -16.844 24.281 25.156 1 96.75 450 THR B O 1
ATOM 7899 N N . ILE B 1 451 ? -15.609 26 25.953 1 98.12 451 ILE B N 1
ATOM 7900 C CA . ILE B 1 451 ? -14.805 25.109 26.781 1 98.12 451 ILE B CA 1
ATOM 7901 C C . ILE B 1 451 ? -15.656 24.547 27.906 1 98.12 451 ILE B C 1
ATOM 7903 O O . ILE B 1 451 ? -16.188 25.297 28.734 1 98.12 451 ILE B O 1
ATOM 7907 N N . PRO B 1 452 ? -15.789 23.266 27.922 1 97.88 452 PRO B N 1
ATOM 7908 C CA . PRO B 1 452 ? -16.547 22.703 29.047 1 97.88 452 PRO B CA 1
ATOM 7909 C C . PRO B 1 452 ? -15.977 23.078 30.406 1 97.88 452 PRO B C 1
ATOM 7911 O O . PRO B 1 452 ? -14.766 23.234 30.547 1 97.88 452 PRO B O 1
ATOM 7914 N N . SER B 1 453 ? -16.797 23.031 31.469 1 97 453 SER B N 1
ATOM 7915 C CA . SER B 1 453 ? -16.406 23.531 32.781 1 97 453 SER B CA 1
ATOM 7916 C C . SER B 1 453 ? -15.305 22.672 33.406 1 97 453 SER B C 1
ATOM 7918 O O . SER B 1 453 ? -14.484 23.172 34.188 1 97 453 SER B O 1
ATOM 7920 N N . GLN B 1 454 ? -15.359 21.438 33.031 1 96.44 454 GLN B N 1
ATOM 7921 C CA . GLN B 1 454 ? -14.414 20.516 33.656 1 96.44 454 GLN B CA 1
ATOM 7922 C C . GLN B 1 454 ? -13.109 20.469 32.875 1 96.44 454 GLN B C 1
ATOM 7924 O O . GLN B 1 454 ? -12.18 19.734 33.25 1 96.44 454 GLN B O 1
ATOM 7929 N N . ALA B 1 455 ? -12.977 21.219 31.766 1 98.25 455 ALA B N 1
ATOM 7930 C CA . ALA B 1 455 ? -11.852 21 30.859 1 98.25 455 ALA B CA 1
ATOM 7931 C C . ALA B 1 455 ? -11.008 22.25 30.703 1 98.25 455 ALA B C 1
ATOM 7933 O O . ALA B 1 455 ? -11.445 23.344 31.062 1 98.25 455 ALA B O 1
ATOM 7934 N N . SER B 1 456 ? -9.789 22.094 30.344 1 98.75 456 SER B N 1
ATOM 7935 C CA . SER B 1 456 ? -8.898 23.172 29.906 1 98.75 456 SER B CA 1
ATOM 7936 C C . SER B 1 456 ? -8.453 22.969 28.469 1 98.75 456 SER B C 1
ATOM 7938 O O . SER B 1 456 ? -8.617 21.891 27.906 1 98.75 456 SER B O 1
ATOM 7940 N N . VAL B 1 457 ? -7.973 24.078 27.812 1 98.75 457 VAL B N 1
ATOM 7941 C CA . VAL B 1 457 ? -7.527 24.031 26.422 1 98.75 457 VAL B CA 1
ATOM 7942 C C . VAL B 1 457 ? -6.086 24.516 26.328 1 98.75 457 VAL B C 1
ATOM 7944 O O . VAL B 1 457 ? -5.762 25.609 26.797 1 98.75 457 VAL B O 1
ATOM 7947 N N . LEU B 1 458 ? -5.215 23.719 25.766 1 98.88 458 LEU B N 1
ATOM 7948 C CA . LEU B 1 458 ? -3.84 24.094 25.453 1 98.88 458 LEU B CA 1
ATOM 7949 C C . LEU B 1 458 ? -3.621 24.188 23.953 1 98.88 458 LEU B C 1
ATOM 7951 O O . LEU B 1 458 ? -3.775 23.188 23.234 1 98.88 458 LEU B O 1
ATOM 7955 N N . LEU B 1 459 ? -3.316 25.359 23.484 1 98.56 459 LEU B N 1
ATOM 7956 C CA . LEU B 1 459 ? -2.939 25.562 22.078 1 98.56 459 LEU B CA 1
ATOM 7957 C C . LEU B 1 459 ? -1.425 25.672 21.938 1 98.56 459 LEU B C 1
ATOM 7959 O O . LEU B 1 459 ? -0.764 26.297 22.781 1 98.56 459 LEU B O 1
ATOM 7963 N N . MET B 1 460 ? -0.877 25.016 20.984 1 98.69 460 MET B N 1
ATOM 7964 C CA . MET B 1 460 ? 0.542 25.094 20.656 1 98.69 460 MET B CA 1
ATOM 7965 C C . MET B 1 460 ? 0.734 25.469 19.188 1 98.69 460 MET B C 1
ATOM 7967 O O . MET B 1 460 ? 0.072 24.922 18.312 1 98.69 460 MET B O 1
ATOM 7971 N N . SER B 1 461 ? 1.562 26.422 18.859 1 98 461 SER B N 1
ATOM 7972 C CA . SER B 1 461 ? 1.768 26.906 17.5 1 98 461 SER B CA 1
ATOM 7973 C C . SER B 1 461 ? 3.117 27.594 17.359 1 98 461 SER B C 1
ATOM 7975 O O . SER B 1 461 ? 3.658 28.125 18.344 1 98 461 SER B O 1
ATOM 7977 N N . SER B 1 462 ? 3.619 27.547 16.172 1 98.25 462 SER B N 1
ATOM 7978 C CA . SER B 1 462 ? 4.898 28.203 15.898 1 98.25 462 SER B CA 1
ATOM 7979 C C . SER B 1 462 ? 4.742 29.344 14.898 1 98.25 462 SER B C 1
ATOM 7981 O O . SER B 1 462 ? 3.941 29.25 13.969 1 98.25 462 SER B O 1
ATOM 7983 N N . LYS B 1 463 ? 5.578 30.328 15.055 1 97.81 463 LYS B N 1
ATOM 7984 C CA . LYS B 1 463 ? 5.535 31.5 14.18 1 97.81 463 LYS B CA 1
ATOM 7985 C C . LYS B 1 463 ? 6.078 31.172 12.797 1 97.81 463 LYS B C 1
ATOM 7987 O O . LYS B 1 463 ? 5.809 31.891 11.828 1 97.81 463 LYS B O 1
ATOM 7992 N N . LEU B 1 464 ? 6.789 30.094 12.648 1 97.69 464 LEU B N 1
ATOM 7993 C CA . LEU B 1 464 ? 7.359 29.734 11.352 1 97.69 464 LEU B CA 1
ATOM 7994 C C . LEU B 1 464 ? 6.703 28.469 10.797 1 97.69 464 LEU B C 1
ATOM 7996 O O . LEU B 1 464 ? 7.281 27.781 9.953 1 97.69 464 LEU B O 1
ATOM 8000 N N . ASP B 1 465 ? 5.559 28.109 11.297 1 97.25 465 ASP B N 1
ATOM 8001 C CA . ASP B 1 465 ? 4.738 27.062 10.695 1 97.25 465 ASP B CA 1
ATOM 8002 C C . ASP B 1 465 ? 4.035 27.578 9.438 1 97.25 465 ASP B C 1
ATOM 8004 O O . ASP B 1 465 ? 3.016 28.25 9.523 1 97.25 465 ASP B O 1
ATOM 8008 N N . ALA B 1 466 ? 4.523 27.172 8.328 1 97.06 466 ALA B N 1
ATOM 8009 C CA . ALA B 1 466 ? 3.975 27.688 7.07 1 97.06 466 ALA B CA 1
ATOM 8010 C C . ALA B 1 466 ? 2.676 26.969 6.711 1 97.06 466 ALA B C 1
ATOM 8012 O O . ALA B 1 466 ? 1.865 27.5 5.941 1 97.06 466 ALA B O 1
ATOM 8013 N N . LYS B 1 467 ? 2.451 25.797 7.25 1 95.69 467 LYS B N 1
ATOM 8014 C CA . LYS B 1 467 ? 1.263 25.031 6.914 1 95.69 467 LYS B CA 1
ATOM 8015 C C . LYS B 1 467 ? 0.052 25.5 7.711 1 95.69 467 LYS B C 1
ATOM 8017 O O . LYS B 1 467 ? -1.067 25.531 7.195 1 95.69 467 LYS B O 1
ATOM 8022 N N . THR B 1 468 ? 0.312 25.844 8.969 1 95.19 468 THR B N 1
ATOM 8023 C CA . THR B 1 468 ? -0.717 26.391 9.836 1 95.19 468 THR B CA 1
ATOM 8024 C C . THR B 1 468 ? -0.209 27.641 10.555 1 95.19 468 THR B C 1
ATOM 8026 O O . THR B 1 468 ? 0.162 27.594 11.727 1 95.19 468 THR B O 1
ATOM 8029 N N . PRO B 1 469 ? -0.293 28.75 9.867 1 95.38 469 PRO B N 1
ATOM 8030 C CA . PRO B 1 469 ? 0.267 30 10.406 1 95.38 469 PRO B CA 1
ATOM 8031 C C . PRO B 1 469 ? -0.201 30.281 11.828 1 95.38 469 PRO B C 1
ATOM 8033 O O . PRO B 1 469 ? -1.352 30 12.172 1 95.38 469 PRO B O 1
ATOM 8036 N N . HIS B 1 470 ? 0.653 30.891 12.617 1 96.31 470 HIS B N 1
ATOM 8037 C CA . HIS B 1 470 ? 0.471 31.156 14.039 1 96.31 470 HIS B CA 1
ATOM 8038 C C . HIS B 1 470 ? -0.779 31.984 14.297 1 96.31 470 HIS B C 1
ATOM 8040 O O . HIS B 1 470 ? -1.444 31.812 15.32 1 96.31 470 HIS B O 1
ATOM 8046 N N . ARG B 1 471 ? -1.148 32.844 13.383 1 93.81 471 ARG B N 1
ATOM 8047 C CA . ARG B 1 471 ? -2.299 33.719 13.57 1 93.81 471 ARG B CA 1
ATOM 8048 C C . ARG B 1 471 ? -3.586 32.906 13.711 1 93.81 471 ARG B C 1
ATOM 8050 O O . ARG B 1 471 ? -4.547 33.375 14.336 1 93.81 471 ARG B O 1
ATOM 8057 N N . PHE B 1 472 ? -3.662 31.719 13.117 1 94.06 472 PHE B N 1
ATOM 8058 C CA . PHE B 1 472 ? -4.836 30.859 13.281 1 94.06 472 PHE B CA 1
ATOM 8059 C C . PHE B 1 472 ? -5.012 30.469 14.742 1 94.06 472 PHE B C 1
ATOM 8061 O O . PHE B 1 472 ? -6.137 30.406 15.25 1 94.06 472 PHE B O 1
ATOM 8068 N N . ALA B 1 473 ? -3.904 30.141 15.43 1 95.25 473 ALA B N 1
ATOM 8069 C CA . ALA B 1 473 ? -3.951 29.812 16.844 1 95.25 473 ALA B CA 1
ATOM 8070 C C . ALA B 1 473 ? -4.402 31.016 17.688 1 95.25 473 ALA B C 1
ATOM 8072 O O . ALA B 1 473 ? -5.195 30.859 18.609 1 95.25 473 ALA B O 1
ATOM 8073 N N . GLU B 1 474 ? -3.889 32.156 17.328 1 95 474 GLU B N 1
ATOM 8074 C CA . GLU B 1 474 ? -4.289 33.375 18.016 1 95 474 GLU B CA 1
ATOM 8075 C C . GLU B 1 474 ? -5.781 33.656 17.844 1 95 474 GLU B C 1
ATOM 8077 O O . GLU B 1 474 ? -6.469 34 18.812 1 95 474 GLU B O 1
ATOM 8082 N N . SER B 1 475 ? -6.219 33.469 16.641 1 93.06 475 SER B N 1
ATOM 8083 C CA . SER B 1 475 ? -7.633 33.688 16.344 1 93.06 475 SER B CA 1
ATOM 8084 C C . SER B 1 475 ? -8.508 32.719 17.125 1 93.06 475 SER B C 1
ATOM 8086 O O . SER B 1 475 ? -9.555 33.094 17.641 1 93.06 475 SER B O 1
ATOM 8088 N N . LEU B 1 476 ? -8.109 31.438 17.125 1 94.25 476 LEU B N 1
ATOM 8089 C CA . LEU B 1 476 ? -8.875 30.438 17.859 1 94.25 476 LEU B CA 1
ATOM 8090 C C . LEU B 1 476 ? -8.914 30.766 19.359 1 94.25 476 LEU B C 1
ATOM 8092 O O . LEU B 1 476 ? -9.961 30.656 20 1 94.25 476 LEU B O 1
ATOM 8096 N N . LEU B 1 477 ? -7.773 31.125 19.922 1 95.69 477 LEU B N 1
ATOM 8097 C CA . LEU B 1 477 ? -7.707 31.516 21.328 1 95.69 477 LEU B CA 1
ATOM 8098 C C . LEU B 1 477 ? -8.719 32.625 21.641 1 95.69 477 LEU B C 1
ATOM 8100 O O . LEU B 1 477 ? -9.375 32.594 22.672 1 95.69 477 LEU B O 1
ATOM 8104 N N . ASP B 1 478 ? -8.852 33.531 20.75 1 93.56 478 ASP B N 1
ATOM 8105 C CA . ASP B 1 478 ? -9.703 34.688 20.953 1 93.56 478 ASP B CA 1
ATOM 8106 C C . ASP B 1 478 ? -11.18 34.312 20.922 1 93.56 478 ASP B C 1
ATOM 8108 O O . ASP B 1 478 ? -11.984 34.875 21.672 1 93.56 478 ASP B O 1
ATOM 8112 N N . VAL B 1 479 ? -11.531 33.375 20.031 1 93.25 479 VAL B N 1
ATOM 8113 C CA . VAL B 1 479 ? -12.945 33.125 19.781 1 93.25 479 VAL B CA 1
ATOM 8114 C C . VAL B 1 479 ? -13.469 32.031 20.672 1 93.25 479 VAL B C 1
ATOM 8116 O O . VAL B 1 479 ? -14.672 31.875 20.875 1 93.25 479 VAL B O 1
ATOM 8119 N N . LEU B 1 480 ? -12.586 31.156 21.203 1 94.75 480 LEU B N 1
ATOM 8120 C CA . LEU B 1 480 ? -13.031 30.109 22.109 1 94.75 480 LEU B CA 1
ATOM 8121 C C . LEU B 1 480 ? -13.734 30.703 23.328 1 94.75 480 LEU B C 1
ATOM 8123 O O . LEU B 1 480 ? -13.242 31.656 23.938 1 94.75 480 LEU B O 1
ATOM 8127 N N . GLU B 1 481 ? -14.859 30.156 23.672 1 95.56 481 GLU B N 1
ATOM 8128 C CA . GLU B 1 481 ? -15.609 30.641 24.828 1 95.56 481 GLU B CA 1
ATOM 8129 C C . GLU B 1 481 ? -15.172 29.938 26.109 1 95.56 481 GLU B C 1
ATOM 8131 O O . GLU B 1 481 ? -15.281 28.719 26.234 1 95.56 481 GLU B O 1
ATOM 8136 N N . GLY B 1 482 ? -14.711 30.656 27.016 1 96.69 482 GLY B N 1
ATOM 8137 C CA . GLY B 1 482 ? -14.188 30.141 28.266 1 96.69 482 GLY B CA 1
ATOM 8138 C C . GLY B 1 482 ? -12.812 30.688 28.609 1 96.69 482 GLY B C 1
ATOM 8139 O O . GLY B 1 482 ? -12.07 31.109 27.719 1 96.69 482 GLY B O 1
ATOM 8140 N N . ASP B 1 483 ? -12.406 30.609 29.906 1 96.69 483 ASP B N 1
ATOM 8141 C CA . ASP B 1 483 ? -11.18 31.281 30.328 1 96.69 483 ASP B CA 1
ATOM 8142 C C . ASP B 1 483 ? -10.062 30.266 30.594 1 96.69 483 ASP B C 1
ATOM 8144 O O . ASP B 1 483 ? -8.891 30.641 30.688 1 96.69 483 ASP B O 1
ATOM 8148 N N . ASN B 1 484 ? -10.422 29.031 30.75 1 98.38 484 ASN B N 1
ATOM 8149 C CA . ASN B 1 484 ? -9.422 28.016 31.062 1 98.38 484 ASN B CA 1
ATOM 8150 C C . ASN B 1 484 ? -8.664 27.562 29.812 1 98.38 484 ASN B C 1
ATOM 8152 O O . ASN B 1 484 ? -8.781 26.406 29.406 1 98.38 484 ASN B O 1
ATOM 8156 N N . LYS B 1 485 ? -7.938 28.453 29.25 1 98.62 485 LYS B N 1
ATOM 8157 C CA . LYS B 1 485 ? -7.234 28.234 28 1 98.62 485 LYS B CA 1
ATOM 8158 C C . LYS B 1 485 ? -5.895 28.953 27.969 1 98.62 485 LYS B C 1
ATOM 8160 O O . LYS B 1 485 ? -5.727 29.969 28.641 1 98.62 485 LYS B O 1
ATOM 8165 N N . GLU B 1 486 ? -4.961 28.391 27.219 1 98.62 486 GLU B N 1
ATOM 8166 C CA . GLU B 1 486 ? -3.641 29 27.062 1 98.62 486 GLU B CA 1
ATOM 8167 C C . GLU B 1 486 ? -3.039 28.672 25.703 1 98.62 486 GLU B C 1
ATOM 8169 O O . GLU B 1 486 ? -3.266 27.594 25.156 1 98.62 486 GLU B O 1
ATOM 8174 N N . LEU B 1 487 ? -2.352 29.641 25.078 1 98.56 487 LEU B N 1
ATOM 8175 C CA . LEU B 1 487 ? -1.576 29.438 23.859 1 98.56 487 LEU B CA 1
ATOM 8176 C C . LEU B 1 487 ? -0.08 29.469 24.156 1 98.56 487 LEU B C 1
ATOM 8178 O O . LEU B 1 487 ? 0.429 30.469 24.688 1 98.56 487 LEU B O 1
ATOM 8182 N N . VAL B 1 488 ? 0.585 28.359 23.875 1 98.81 488 VAL B N 1
ATOM 8183 C CA . VAL B 1 488 ? 2.043 28.312 23.906 1 98.81 488 VAL B CA 1
ATOM 8184 C C . VAL B 1 488 ? 2.605 28.594 22.516 1 98.81 488 VAL B C 1
ATOM 8186 O O . VAL B 1 488 ? 2.275 27.891 21.562 1 98.81 488 VAL B O 1
ATOM 8189 N N . THR B 1 489 ? 3.506 29.562 22.422 1 98.38 489 THR B N 1
ATOM 8190 C CA . THR B 1 489 ? 4.059 30.016 21.141 1 98.38 489 THR B CA 1
ATOM 8191 C C . THR B 1 489 ? 5.508 29.547 21 1 98.38 489 THR B C 1
ATOM 8193 O O . THR B 1 489 ? 6.328 29.781 21.891 1 98.38 489 THR B O 1
ATOM 8196 N N . PHE B 1 490 ? 5.781 28.891 19.938 1 98.25 490 PHE B N 1
ATOM 8197 C CA . PHE B 1 490 ? 7.141 28.562 19.516 1 98.25 490 PHE B CA 1
ATOM 8198 C C . PHE B 1 490 ? 7.613 29.547 18.453 1 98.25 490 PHE B C 1
ATOM 8200 O O . PHE B 1 490 ? 6.832 29.984 17.594 1 98.25 490 PHE B O 1
ATOM 8207 N N . ASN B 1 491 ? 8.867 29.844 18.438 1 96.44 491 ASN B N 1
ATOM 8208 C CA . ASN B 1 491 ? 9.312 30.922 17.578 1 96.44 491 ASN B CA 1
ATOM 8209 C C . ASN B 1 491 ? 9.781 30.422 16.219 1 96.44 491 ASN B C 1
ATOM 8211 O O . ASN B 1 491 ? 9.594 31.094 15.195 1 96.44 491 ASN B O 1
ATOM 8215 N N . TYR B 1 492 ? 10.383 29.234 16.188 1 94.56 492 TYR B N 1
ATOM 8216 C CA . TYR B 1 492 ? 11.109 28.922 14.961 1 94.56 492 TYR B CA 1
ATOM 8217 C C . TYR B 1 492 ? 10.805 27.5 14.484 1 94.56 492 TYR B C 1
ATOM 8219 O O . TYR B 1 492 ? 11.422 27.016 13.539 1 94.56 492 TYR B O 1
ATOM 8227 N N . THR B 1 493 ? 9.875 26.859 15.102 1 94.81 493 THR B N 1
ATOM 8228 C CA . THR B 1 493 ? 9.562 25.469 14.805 1 94.81 493 THR B CA 1
ATOM 8229 C C . THR B 1 493 ? 8.695 25.359 13.555 1 94.81 493 THR B C 1
ATOM 8231 O O . THR B 1 493 ? 7.887 26.25 13.273 1 94.81 493 THR B O 1
ATOM 8234 N N . GLU B 1 494 ? 8.922 24.312 12.828 1 92.5 494 GLU B N 1
ATOM 8235 C CA . GLU B 1 494 ? 8.062 24.031 11.68 1 92.5 494 GLU B CA 1
ATOM 8236 C C . GLU B 1 494 ? 6.73 23.438 12.125 1 92.5 494 GLU B C 1
ATOM 8238 O O . GLU B 1 494 ? 6.379 23.5 13.305 1 92.5 494 GLU B O 1
ATOM 8243 N N . HIS B 1 495 ? 5.977 22.891 11.18 1 92.56 495 HIS B N 1
ATOM 8244 C CA . HIS B 1 495 ? 4.625 22.391 11.398 1 92.56 495 HIS B CA 1
ATOM 8245 C C . HIS B 1 495 ? 4.625 21.172 12.32 1 92.56 495 HIS B C 1
ATOM 8247 O O . HIS B 1 495 ? 5.27 20.172 12.023 1 92.56 495 HIS B O 1
ATOM 8253 N N . GLY B 1 496 ? 3.891 21.281 13.477 1 91.94 496 GLY B N 1
ATOM 8254 C CA . GLY B 1 496 ? 3.84 20.203 14.453 1 91.94 496 GLY B CA 1
ATOM 8255 C C . GLY B 1 496 ? 4.918 20.312 15.516 1 91.94 496 GLY B C 1
ATOM 8256 O O . GLY B 1 496 ? 5.961 19.656 15.414 1 91.94 496 GLY B O 1
ATOM 8257 N N . THR B 1 497 ? 4.629 21.031 16.594 1 94.56 497 THR B N 1
ATOM 8258 C CA . THR B 1 497 ? 5.637 21.359 17.594 1 94.56 497 THR B CA 1
ATOM 8259 C C . THR B 1 497 ? 6.008 20.141 18.422 1 94.56 497 THR B C 1
ATOM 8261 O O . THR B 1 497 ? 7.133 20.031 18.922 1 94.56 497 THR B O 1
ATOM 8264 N N . MET B 1 498 ? 5.105 19.203 18.547 1 91.75 498 MET B N 1
ATOM 8265 C CA . MET B 1 498 ? 5.387 17.984 19.312 1 91.75 498 MET B CA 1
ATOM 8266 C C . MET B 1 498 ? 6.516 17.203 18.656 1 91.75 498 MET B C 1
ATOM 8268 O O . MET B 1 498 ? 7.344 16.609 19.359 1 91.75 498 MET B O 1
ATOM 8272 N N . SER B 1 499 ? 6.59 17.281 17.391 1 88.12 499 SER B N 1
ATOM 8273 C CA . SER B 1 499 ? 7.516 16.406 16.672 1 88.12 499 SER B CA 1
ATOM 8274 C C . SER B 1 499 ? 8.742 17.172 16.188 1 88.12 499 SER B C 1
ATOM 8276 O O . SER B 1 499 ? 9.789 16.578 15.922 1 88.12 499 SER B O 1
ATOM 8278 N N . TRP B 1 500 ? 8.695 18.547 16.172 1 90.94 500 TRP B N 1
ATOM 8279 C CA . TRP B 1 500 ? 9.742 19.219 15.406 1 90.94 500 TRP B CA 1
ATOM 8280 C C . TRP B 1 500 ? 10.398 20.328 16.234 1 90.94 500 TRP B C 1
ATOM 8282 O O . TRP B 1 500 ? 11.281 21.031 15.75 1 90.94 500 TRP B O 1
ATOM 8292 N N . SER B 1 501 ? 10.07 20.438 17.484 1 94.31 501 SER B N 1
ATOM 8293 C CA . SER B 1 501 ? 10.648 21.469 18.344 1 94.31 501 SER B CA 1
ATOM 8294 C C . SER B 1 501 ? 11.891 20.953 19.062 1 94.31 501 SER B C 1
ATOM 8296 O O . SER B 1 501 ? 11.953 21 20.297 1 94.31 501 SER B O 1
ATOM 8298 N N . PHE B 1 502 ? 12.859 20.609 18.312 1 91.88 502 PHE B N 1
ATOM 8299 C CA . PHE B 1 502 ? 14.07 20 18.844 1 91.88 502 PHE B CA 1
ATOM 8300 C C . PHE B 1 502 ? 14.82 20.984 19.75 1 91.88 502 PHE B C 1
ATOM 8302 O O . PHE B 1 502 ? 14.82 22.188 19.484 1 91.88 502 PHE B O 1
ATOM 8309 N N . LEU B 1 503 ? 15.578 20.453 20.719 1 92.62 503 LEU B N 1
ATOM 8310 C CA . LEU B 1 503 ? 16.188 21.281 21.766 1 92.62 503 LEU B CA 1
ATOM 8311 C C . LEU B 1 503 ? 17.672 21.516 21.453 1 92.62 503 LEU B C 1
ATOM 8313 O O . LEU B 1 503 ? 18.297 22.375 22.078 1 92.62 503 LEU B O 1
ATOM 8317 N N . VAL B 1 504 ? 18.172 20.766 20.469 1 89.19 504 VAL B N 1
ATOM 8318 C CA . VAL B 1 504 ? 19.562 20.938 20.094 1 89.19 504 VAL B CA 1
ATOM 8319 C C . VAL B 1 504 ? 19.672 21.203 18.594 1 89.19 504 VAL B C 1
ATOM 8321 O O . VAL B 1 504 ? 19.156 20.438 17.781 1 89.19 504 VAL B O 1
ATOM 8324 N N . ASP B 1 505 ? 20.312 22.203 18.266 1 86.81 505 ASP B N 1
ATOM 8325 C CA . ASP B 1 505 ? 20.469 22.547 16.844 1 86.81 505 ASP B CA 1
ATOM 8326 C C . ASP B 1 505 ? 21.25 21.453 16.109 1 86.81 505 ASP B C 1
ATOM 8328 O O . ASP B 1 505 ? 22.281 21 16.578 1 86.81 505 ASP B O 1
ATOM 8332 N N . GLY B 1 506 ? 20.703 21.062 15.031 1 79 506 GLY B N 1
ATOM 8333 C CA . GLY B 1 506 ? 21.406 20.109 14.195 1 79 506 GLY B CA 1
ATOM 8334 C C . GLY B 1 506 ? 21.125 18.672 14.562 1 79 506 GLY B C 1
ATOM 8335 O O . GLY B 1 506 ? 21.5 17.75 13.836 1 79 506 GLY B O 1
ATOM 8336 N N . ILE B 1 507 ? 20.562 18.531 15.664 1 77.62 507 ILE B N 1
ATOM 8337 C CA . ILE B 1 507 ? 20.203 17.188 16.078 1 77.62 507 ILE B CA 1
ATOM 8338 C C . ILE B 1 507 ? 18.688 17.016 16 1 77.62 507 ILE B C 1
ATOM 8340 O O . ILE B 1 507 ? 17.953 17.594 16.812 1 77.62 507 ILE B O 1
ATOM 8344 N N . TYR B 1 508 ? 18.266 16.281 15.086 1 74.19 508 TYR B N 1
ATOM 8345 C CA . TYR B 1 508 ? 16.844 16.188 14.828 1 74.19 508 TYR B CA 1
ATOM 8346 C C . TYR B 1 508 ? 16.297 14.812 15.188 1 74.19 508 TYR B C 1
ATOM 8348 O O . TYR B 1 508 ? 15.516 14.234 14.445 1 74.19 508 TYR B O 1
ATOM 8356 N N . THR B 1 509 ? 16.984 14.266 16.125 1 75.56 509 THR B N 1
ATOM 8357 C CA . THR B 1 509 ? 16.5 13.062 16.781 1 75.56 509 THR B CA 1
ATOM 8358 C C . THR B 1 509 ? 16.359 13.281 18.281 1 75.56 509 THR B C 1
ATOM 8360 O O . THR B 1 509 ? 16.938 14.227 18.828 1 75.56 509 THR B O 1
ATOM 8363 N N . GLY B 1 510 ? 15.398 12.742 18.844 1 74.25 510 GLY B N 1
ATOM 8364 C CA . GLY B 1 510 ? 15.352 12.773 20.297 1 74.25 510 GLY B CA 1
ATOM 8365 C C . GLY B 1 510 ? 14.195 13.594 20.844 1 74.25 510 GLY B C 1
ATOM 8366 O O . GLY B 1 510 ? 13.109 13.602 20.266 1 74.25 510 GLY B O 1
ATOM 8367 N N . GLU B 1 511 ? 14.539 14.414 21.953 1 83.69 511 GLU B N 1
ATOM 8368 C CA . GLU B 1 511 ? 13.492 15.062 22.734 1 83.69 511 GLU B CA 1
ATOM 8369 C C . GLU B 1 511 ? 13.094 16.406 22.125 1 83.69 511 GLU B C 1
ATOM 8371 O O . GLU B 1 511 ? 13.938 17.125 21.594 1 83.69 511 GLU B O 1
ATOM 8376 N N . THR B 1 512 ? 11.844 16.75 22.109 1 94.12 512 THR B N 1
ATOM 8377 C CA . THR B 1 512 ? 11.289 18 21.609 1 94.12 512 THR B CA 1
ATOM 8378 C C . THR B 1 512 ? 10.594 18.766 22.734 1 94.12 512 THR B C 1
ATOM 8380 O O . THR B 1 512 ? 10.062 18.172 23.656 1 94.12 512 THR B O 1
ATOM 8383 N N . CYS B 1 513 ? 10.695 20.062 22.656 1 97.19 513 CYS B N 1
ATOM 8384 C CA . CYS B 1 513 ? 10.055 20.922 23.641 1 97.19 513 CYS B CA 1
ATOM 8385 C C . CYS B 1 513 ? 8.547 20.703 23.656 1 97.19 513 CYS B C 1
ATOM 8387 O O . CYS B 1 513 ? 7.926 20.688 24.719 1 97.19 513 CYS B O 1
ATOM 8389 N N . GLY B 1 514 ? 7.941 20.609 22.453 1 97.31 514 GLY B N 1
ATOM 8390 C CA . GLY B 1 514 ? 6.512 20.359 22.375 1 97.31 514 GLY B CA 1
ATOM 8391 C C . GLY B 1 514 ? 6.078 19.125 23.141 1 97.31 514 GLY B C 1
ATOM 8392 O O . GLY B 1 514 ? 5.059 19.125 23.828 1 97.31 514 GLY B O 1
ATOM 8393 N N . LEU B 1 515 ? 6.859 18.016 23.031 1 96.19 515 LEU B N 1
ATOM 8394 C CA . LEU B 1 515 ? 6.566 16.781 23.781 1 96.19 515 LEU B CA 1
ATOM 8395 C C . LEU B 1 515 ? 6.711 17.016 25.281 1 96.19 515 LEU B C 1
ATOM 8397 O O . LEU B 1 515 ? 5.914 16.5 26.062 1 96.19 515 LEU B O 1
ATOM 8401 N N . ASP B 1 516 ? 7.68 17.797 25.688 1 97.25 516 ASP B N 1
ATOM 8402 C CA . ASP B 1 516 ? 7.879 18.109 27.094 1 97.25 516 ASP B CA 1
ATOM 8403 C C . ASP B 1 516 ? 6.676 18.859 27.672 1 97.25 516 ASP B C 1
ATOM 8405 O O . ASP B 1 516 ? 6.203 18.547 28.766 1 97.25 516 ASP B O 1
ATOM 8409 N N . ILE B 1 517 ? 6.242 19.812 26.938 1 98.38 517 ILE B N 1
ATOM 8410 C CA . ILE B 1 517 ? 5.125 20.625 27.391 1 98.38 517 ILE B CA 1
ATOM 8411 C C . ILE B 1 517 ? 3.855 19.781 27.469 1 98.38 517 ILE B C 1
ATOM 8413 O O . ILE B 1 517 ? 3.123 19.844 28.453 1 98.38 517 ILE B O 1
ATOM 8417 N N . PHE B 1 518 ? 3.623 19 26.438 1 98 518 PHE B N 1
ATOM 8418 C CA . PHE B 1 518 ? 2.445 18.141 26.422 1 98 518 PHE B CA 1
ATOM 8419 C C . PHE B 1 518 ? 2.486 17.141 27.562 1 98 518 PHE B C 1
ATOM 8421 O O . PHE B 1 518 ? 1.482 16.938 28.25 1 98 518 PHE B O 1
ATOM 8428 N N . ALA B 1 519 ? 3.654 16.516 27.781 1 97.88 519 ALA B N 1
ATOM 8429 C CA . ALA B 1 519 ? 3.814 15.57 28.891 1 97.88 519 ALA B CA 1
ATOM 8430 C C . ALA B 1 519 ? 3.543 16.25 30.234 1 97.88 519 ALA B C 1
ATOM 8432 O O . ALA B 1 519 ? 2.936 15.656 31.125 1 97.88 519 ALA B O 1
ATOM 8433 N N . SER B 1 520 ? 4.023 17.453 30.359 1 98.38 520 SER B N 1
ATOM 8434 C CA . SER B 1 520 ? 3.75 18.234 31.578 1 98.38 520 SER B CA 1
ATOM 8435 C C . SER B 1 520 ? 2.252 18.469 31.75 1 98.38 520 SER B C 1
ATOM 8437 O O . SER B 1 520 ? 1.723 18.312 32.844 1 98.38 520 SER B O 1
ATOM 8439 N N . TYR B 1 521 ? 1.594 18.844 30.672 1 98.69 521 TYR B N 1
ATOM 8440 C CA . TYR B 1 521 ? 0.152 19.062 30.688 1 98.69 521 TYR B CA 1
ATOM 8441 C C . TYR B 1 521 ? -0.586 17.812 31.141 1 98.69 521 TYR B C 1
ATOM 8443 O O . TYR B 1 521 ? -1.458 17.891 32.031 1 98.69 521 TYR B O 1
ATOM 8451 N N . VAL B 1 522 ? -0.221 16.656 30.625 1 98.31 522 VAL B N 1
ATOM 8452 C CA . VAL B 1 522 ? -0.862 15.391 30.938 1 98.31 522 VAL B CA 1
ATOM 8453 C C . VAL B 1 522 ? -0.572 15.008 32.375 1 98.31 522 VAL B C 1
ATOM 8455 O O . VAL B 1 522 ? -1.482 14.633 33.125 1 98.31 522 VAL B O 1
ATOM 8458 N N . SER B 1 523 ? 0.658 15.156 32.812 1 97.31 523 SER B N 1
ATOM 8459 C CA . SER B 1 523 ? 1.074 14.742 34.156 1 97.31 523 SER B CA 1
ATOM 8460 C C . SER B 1 523 ? 0.384 15.57 35.219 1 97.31 523 SER B C 1
ATOM 8462 O O . SER B 1 523 ? 0.221 15.117 36.375 1 97.31 523 SER B O 1
ATOM 8464 N N . ASN B 1 524 ? -0.032 16.688 34.844 1 97.69 524 ASN B N 1
ATOM 8465 C CA . ASN B 1 524 ? -0.688 17.578 35.812 1 97.69 524 ASN B CA 1
ATOM 8466 C C . ASN B 1 524 ? -2.201 17.594 35.594 1 97.69 524 ASN B C 1
ATOM 8468 O O . ASN B 1 524 ? -2.883 18.516 36.062 1 97.69 524 ASN B O 1
ATOM 8472 N N . GLY B 1 525 ? -2.713 16.656 34.875 1 96.25 525 GLY B N 1
ATOM 8473 C CA . GLY B 1 525 ? -4.148 16.484 34.719 1 96.25 525 GLY B CA 1
ATOM 8474 C C . GLY B 1 525 ? -4.816 17.625 33.969 1 96.25 525 GLY B C 1
ATOM 8475 O O . GLY B 1 525 ? -5.965 17.969 34.25 1 96.25 525 GLY B O 1
ATOM 8476 N N . GLY B 1 526 ? -4.043 18.359 33.188 1 98 526 GLY B N 1
ATOM 8477 C CA . GLY B 1 526 ? -4.598 19.453 32.375 1 98 526 GLY B CA 1
ATOM 8478 C C . GLY B 1 526 ? -4.594 20.781 33.125 1 98 526 GLY B C 1
ATOM 8479 O O . GLY B 1 526 ? -5.203 21.75 32.656 1 98 526 GLY B O 1
ATOM 8480 N N . ASP B 1 527 ? -3.961 20.844 34.25 1 98.25 527 ASP B N 1
ATOM 8481 C CA . ASP B 1 527 ? -3.877 22.078 35.031 1 98.25 527 ASP B CA 1
ATOM 8482 C C . ASP B 1 527 ? -2.895 23.062 34.375 1 98.25 527 ASP B C 1
ATOM 8484 O O . ASP B 1 527 ? -1.679 22.891 34.5 1 98.25 527 ASP B O 1
ATOM 8488 N N . LEU B 1 528 ? -3.398 24.109 33.812 1 98.69 528 LEU B N 1
ATOM 8489 C CA . LEU B 1 528 ? -2.586 25.078 33.094 1 98.69 528 LEU B CA 1
ATOM 8490 C C . LEU B 1 528 ? -1.673 25.859 34.031 1 98.69 528 LEU B C 1
ATOM 8492 O O . LEU B 1 528 ? -0.609 26.328 33.625 1 98.69 528 LEU B O 1
ATOM 8496 N N . ASP B 1 529 ? -2.012 25.984 35.281 1 98.12 529 ASP B N 1
ATOM 8497 C CA . ASP B 1 529 ? -1.203 26.719 36.25 1 98.12 529 ASP B CA 1
ATOM 8498 C C . ASP B 1 529 ? 0.089 25.969 36.562 1 98.12 529 ASP B C 1
ATOM 8500 O O . ASP B 1 529 ? 1.07 26.562 37 1 98.12 529 ASP B O 1
ATOM 8504 N N . LYS B 1 530 ? 0.066 24.703 36.312 1 98.44 530 LYS B N 1
ATOM 8505 C CA . LYS B 1 530 ? 1.223 23.875 36.656 1 98.44 530 LYS B CA 1
ATOM 8506 C C . LYS B 1 530 ? 2.002 23.516 35.375 1 98.44 530 LYS B C 1
ATOM 8508 O O . LYS B 1 530 ? 2.92 22.688 35.438 1 98.44 530 LYS B O 1
ATOM 8513 N N . LEU B 1 531 ? 1.6 24.047 34.25 1 98.44 531 LEU B N 1
ATOM 8514 C CA . LEU B 1 531 ? 2.242 23.75 32.969 1 98.44 531 LEU B CA 1
ATOM 8515 C C . LEU B 1 531 ? 3.703 24.188 33 1 98.44 531 LEU B C 1
ATOM 8517 O O . LEU B 1 531 ? 4.004 25.344 33.25 1 98.44 531 LEU B O 1
ATOM 8521 N N . ASP B 1 532 ? 4.637 23.266 32.75 1 98.31 532 ASP B N 1
ATOM 8522 C CA . ASP B 1 532 ? 6.059 23.578 32.656 1 98.31 532 ASP B CA 1
ATOM 8523 C C . ASP B 1 532 ? 6.434 24 31.234 1 98.31 532 ASP B C 1
ATOM 8525 O O . ASP B 1 532 ? 6.438 23.172 30.312 1 98.31 532 ASP B O 1
ATOM 8529 N N . LYS B 1 533 ? 6.793 25.156 31.016 1 97.62 533 LYS B N 1
ATOM 8530 C CA . LYS B 1 533 ? 7.148 25.703 29.719 1 97.62 533 LYS B CA 1
ATOM 8531 C C . LYS B 1 533 ? 8.625 26.094 29.656 1 97.62 533 LYS B C 1
ATOM 8533 O O . LYS B 1 533 ? 9.031 26.859 28.781 1 97.62 533 LYS B O 1
ATOM 8538 N N . SER B 1 534 ? 9.453 25.609 30.578 1 97.56 534 SER B N 1
ATOM 8539 C CA . SER B 1 534 ? 10.828 26.047 30.734 1 97.56 534 SER B CA 1
ATOM 8540 C C . SER B 1 534 ? 11.672 25.688 29.516 1 97.56 534 SER B C 1
ATOM 8542 O O . SER B 1 534 ? 12.648 26.359 29.188 1 97.56 534 SER B O 1
ATOM 8544 N N . CYS B 1 535 ? 11.289 24.609 28.812 1 96.94 535 CYS B N 1
ATOM 8545 C CA . CYS B 1 535 ? 12.047 24.141 27.672 1 96.94 535 CYS B CA 1
ATOM 8546 C C . CYS B 1 535 ? 12.047 25.188 26.562 1 96.94 535 CYS B C 1
ATOM 8548 O O . CYS B 1 535 ? 12.914 25.172 25.688 1 96.94 535 CYS B O 1
ATOM 8550 N N . LEU B 1 536 ? 11.07 26.078 26.516 1 97.19 536 LEU B N 1
ATOM 8551 C CA . LEU B 1 536 ? 10.992 27.125 25.5 1 97.19 536 LEU B CA 1
ATOM 8552 C C . LEU B 1 536 ? 12.234 28 25.531 1 97.19 536 LEU B C 1
ATOM 8554 O O . LEU B 1 536 ? 12.719 28.453 24.484 1 97.19 536 LEU B O 1
ATOM 8558 N N . ASP B 1 537 ? 12.734 28.203 26.75 1 95.44 537 ASP B N 1
ATOM 8559 C CA . ASP B 1 537 ? 13.898 29.062 26.938 1 95.44 537 ASP B CA 1
ATOM 8560 C C . ASP B 1 537 ? 15.18 28.359 26.484 1 95.44 537 ASP B C 1
ATOM 8562 O O . ASP B 1 537 ? 16.203 29 26.234 1 95.44 537 ASP B O 1
ATOM 8566 N N . GLU B 1 538 ? 15.094 27.078 26.359 1 93.38 538 GLU B N 1
ATOM 8567 C CA . GLU B 1 538 ? 16.266 26.281 26 1 93.38 538 GLU B CA 1
ATOM 8568 C C . GLU B 1 538 ? 16.344 26.047 24.5 1 93.38 538 GLU B C 1
ATOM 8570 O O . GLU B 1 538 ? 17.375 25.625 23.984 1 93.38 538 GLU B O 1
ATOM 8575 N N . MET B 1 539 ? 15.266 26.328 23.781 1 94.31 539 MET B N 1
ATOM 8576 C CA . MET B 1 539 ? 15.234 26.078 22.359 1 94.31 539 MET B CA 1
ATOM 8577 C C . MET B 1 539 ? 16.281 26.906 21.625 1 94.31 539 MET B C 1
ATOM 8579 O O . MET B 1 539 ? 16.484 28.078 21.969 1 94.31 539 MET B O 1
ATOM 8583 N N . PRO B 1 540 ? 16.938 26.344 20.656 1 92.06 540 PRO B N 1
ATOM 8584 C CA . PRO B 1 540 ? 17.938 27.109 19.906 1 92.06 540 PRO B CA 1
ATOM 8585 C C . PRO B 1 540 ? 17.297 28.219 19.047 1 92.06 540 PRO B C 1
ATOM 8587 O O . PRO B 1 540 ? 16.172 28.062 18.578 1 92.06 540 PRO B O 1
ATOM 8590 N N . PRO B 1 541 ? 18.078 29.297 18.859 1 92.44 541 PRO B N 1
ATOM 8591 C CA . PRO B 1 541 ? 17.609 30.297 17.906 1 92.44 541 PRO B CA 1
ATOM 8592 C C . PRO B 1 541 ? 17.656 29.797 16.469 1 92.44 541 PRO B C 1
ATOM 8594 O O . PRO B 1 541 ? 18.266 28.766 16.188 1 92.44 541 PRO B O 1
ATOM 8597 N N . LEU B 1 542 ? 16.984 30.547 15.602 1 94.44 542 LEU B N 1
ATOM 8598 C CA . LEU B 1 542 ? 17.062 30.234 14.18 1 94.44 542 LEU B CA 1
ATOM 8599 C C . LEU B 1 542 ? 18.484 30.375 13.664 1 94.44 542 LEU B C 1
ATOM 8601 O O . LEU B 1 542 ? 19.156 31.375 13.953 1 94.44 542 LEU B O 1
ATOM 8605 N N . ASN B 1 543 ? 19.031 29.391 13.062 1 94.31 543 ASN B N 1
ATOM 8606 C CA . ASN B 1 543 ? 20.375 29.359 12.469 1 94.31 543 ASN B CA 1
ATOM 8607 C C . ASN B 1 543 ? 20.312 29.172 10.953 1 94.31 543 ASN B C 1
ATOM 8609 O O . ASN B 1 543 ? 19.781 28.172 10.469 1 94.31 543 ASN B O 1
ATOM 8613 N N . LEU B 1 544 ? 20.891 30.109 10.203 1 96.75 544 LEU B N 1
ATOM 8614 C CA . LEU B 1 544 ? 20.781 30.062 8.75 1 96.75 544 LEU B CA 1
ATOM 8615 C C . LEU B 1 544 ? 22.047 29.5 8.117 1 96.75 544 LEU B C 1
ATOM 8617 O O . LEU B 1 544 ? 22.203 29.5 6.895 1 96.75 544 LEU B O 1
ATOM 8621 N N . THR B 1 545 ? 22.969 29.031 8.969 1 95.44 545 THR B N 1
ATOM 8622 C CA . THR B 1 545 ? 24.125 28.328 8.43 1 95.44 545 THR B CA 1
ATOM 8623 C C . THR B 1 545 ? 23.719 27.016 7.777 1 95.44 545 THR B C 1
ATOM 8625 O O . THR B 1 545 ? 23.047 26.188 8.398 1 95.44 545 THR B O 1
ATOM 8628 N N . THR B 1 546 ? 24.125 26.797 6.547 1 94.81 546 THR B N 1
ATOM 8629 C CA . THR B 1 546 ? 23.812 25.562 5.844 1 94.81 546 THR B CA 1
ATOM 8630 C C . THR B 1 546 ? 24.547 24.391 6.461 1 94.81 546 THR B C 1
ATOM 8632 O O . THR B 1 546 ? 25.781 24.422 6.59 1 94.81 546 THR B O 1
ATOM 8635 N N . PRO B 1 547 ? 23.828 23.375 6.836 1 91.69 547 PRO B N 1
ATOM 8636 C CA . PRO B 1 547 ? 24.531 22.203 7.34 1 91.69 547 PRO B CA 1
ATOM 8637 C C . PRO B 1 547 ? 25.422 21.547 6.289 1 91.69 547 PRO B C 1
ATOM 8639 O O . PRO B 1 547 ? 25.031 21.422 5.129 1 91.69 547 PRO B O 1
ATOM 8642 N N . ILE B 1 548 ? 26.547 21.078 6.695 1 90.12 548 ILE B N 1
ATOM 8643 C CA . ILE B 1 548 ? 27.578 20.594 5.781 1 90.12 548 ILE B CA 1
ATOM 8644 C C . ILE B 1 548 ? 27.047 19.375 5.012 1 90.12 548 ILE B C 1
ATOM 8646 O O . ILE B 1 548 ? 27.312 19.234 3.818 1 90.12 548 ILE B O 1
ATOM 8650 N N . ASP B 1 549 ? 26.328 18.484 5.633 1 89 549 ASP B N 1
ATOM 8651 C CA . ASP B 1 549 ? 25.781 17.297 4.957 1 89 549 ASP B CA 1
ATOM 8652 C C . ASP B 1 549 ? 24.781 17.703 3.875 1 89 549 ASP B C 1
ATOM 8654 O O . ASP B 1 549 ? 24.781 17.125 2.781 1 89 549 ASP B O 1
ATOM 8658 N N . TYR B 1 550 ? 24 18.734 4.082 1 92.38 550 TYR B N 1
ATOM 8659 C CA . TYR B 1 550 ? 23 19.156 3.102 1 92.38 550 TYR B CA 1
ATOM 8660 C C . TYR B 1 550 ? 23.641 19.953 1.976 1 92.38 550 TYR B C 1
ATOM 8662 O O . TYR B 1 550 ? 23.172 19.922 0.837 1 92.38 550 TYR B O 1
ATOM 8670 N N . GLN B 1 551 ? 24.688 20.656 2.375 1 93.62 551 GLN B N 1
ATOM 8671 C CA . GLN B 1 551 ? 25.5 21.312 1.354 1 93.62 551 GLN B CA 1
ATOM 8672 C C . GLN B 1 551 ? 26.047 20.297 0.344 1 93.62 551 GLN B C 1
ATOM 8674 O O . GLN B 1 551 ? 25.984 20.531 -0.866 1 93.62 551 GLN B O 1
ATOM 8679 N N . TYR B 1 552 ? 26.438 19.219 0.809 1 92.5 552 TYR B N 1
ATOM 8680 C CA . TYR B 1 552 ? 26.984 18.172 -0.051 1 92.5 552 TYR B CA 1
ATOM 8681 C C . TYR B 1 552 ? 25.875 17.453 -0.803 1 92.5 552 TYR B C 1
ATOM 8683 O O . TYR B 1 552 ? 25.953 17.281 -2.021 1 92.5 552 TYR B O 1
ATOM 8691 N N . ILE B 1 553 ? 24.812 17.047 -0.162 1 91.75 553 ILE B N 1
ATOM 8692 C CA . ILE B 1 553 ? 23.75 16.219 -0.736 1 91.75 553 ILE B CA 1
ATOM 8693 C C . ILE B 1 553 ? 23 17.031 -1.795 1 91.75 553 ILE B C 1
ATOM 8695 O O . ILE B 1 553 ? 22.797 16.562 -2.916 1 91.75 553 ILE B O 1
ATOM 8699 N N . TYR B 1 554 ? 22.688 18.266 -1.492 1 95.25 554 TYR B N 1
ATOM 8700 C CA . TYR B 1 554 ? 21.781 19.016 -2.346 1 95.25 554 TYR B CA 1
ATOM 8701 C C . TYR B 1 554 ? 22.547 19.875 -3.344 1 95.25 554 TYR B C 1
ATOM 8703 O O . TYR B 1 554 ? 22.078 20.094 -4.469 1 95.25 554 TYR B O 1
ATOM 8711 N N . LEU B 1 555 ? 23.75 20.359 -2.992 1 96.19 555 LEU B N 1
ATOM 8712 C CA . LEU B 1 555 ? 24.422 21.312 -3.863 1 96.19 555 LEU B CA 1
ATOM 8713 C C . LEU B 1 555 ? 25.719 20.734 -4.414 1 96.19 555 LEU B C 1
ATOM 8715 O O . LEU B 1 555 ? 26.297 21.281 -5.359 1 96.19 555 LEU B O 1
ATOM 8719 N N . SER B 1 556 ? 26.203 19.672 -3.863 1 94.62 556 SER B N 1
ATOM 8720 C CA . SER B 1 556 ? 27.453 19.031 -4.273 1 94.62 556 SER B CA 1
ATOM 8721 C C . SER B 1 556 ? 28.578 20.047 -4.387 1 94.62 556 SER B C 1
ATOM 8723 O O . SER B 1 556 ? 29.234 20.141 -5.43 1 94.62 556 SER B O 1
ATOM 8725 N N . THR B 1 557 ? 28.828 20.812 -3.293 1 94.25 557 THR B N 1
ATOM 8726 C CA . THR B 1 557 ? 29.828 21.859 -3.289 1 94.25 557 THR B CA 1
ATOM 8727 C C . THR B 1 557 ? 30.438 22.031 -1.899 1 94.25 557 THR B C 1
ATOM 8729 O O . THR B 1 557 ? 29.891 21.516 -0.915 1 94.25 557 THR B O 1
ATOM 8732 N N . ASP B 1 558 ? 31.609 22.688 -1.83 1 90.31 558 ASP B N 1
ATOM 8733 C CA . ASP B 1 558 ? 32.312 22.859 -0.563 1 90.31 558 ASP B CA 1
ATOM 8734 C C . ASP B 1 558 ? 31.875 24.125 0.153 1 90.31 558 ASP B C 1
ATOM 8736 O O . ASP B 1 558 ? 32.156 24.312 1.341 1 90.31 558 ASP B O 1
ATOM 8740 N N . ASP B 1 559 ? 31.188 25 -0.586 1 94.62 559 ASP B N 1
ATOM 8741 C CA . ASP B 1 559 ? 30.609 26.203 -0.013 1 94.62 559 ASP B CA 1
ATOM 8742 C C . ASP B 1 559 ? 29.219 26.469 -0.602 1 94.62 559 ASP B C 1
ATOM 8744 O O . ASP B 1 559 ? 29.062 26.578 -1.821 1 94.62 559 ASP B O 1
ATOM 8748 N N . ALA B 1 560 ? 28.219 26.656 0.244 1 97 560 ALA B N 1
ATOM 8749 C CA . ALA B 1 560 ? 26.828 26.719 -0.2 1 97 560 ALA B CA 1
ATOM 8750 C C . ALA B 1 560 ? 26.594 27.891 -1.134 1 97 560 ALA B C 1
ATOM 8752 O O . ALA B 1 560 ? 25.766 27.828 -2.037 1 97 560 ALA B O 1
ATOM 8753 N N . TYR B 1 561 ? 27.375 29 -0.99 1 97.62 561 TYR B N 1
ATOM 8754 C CA . TYR B 1 561 ? 27.156 30.219 -1.758 1 97.62 561 TYR B CA 1
ATOM 8755 C C . TYR B 1 561 ? 28.109 30.312 -2.938 1 97.62 561 TYR B C 1
ATOM 8757 O O . TYR B 1 561 ? 27.688 30.531 -4.074 1 97.62 561 TYR B O 1
ATOM 8765 N N . ASP B 1 562 ? 29.422 29.984 -2.668 1 96.62 562 ASP B N 1
ATOM 8766 C CA . ASP B 1 562 ? 30.422 30.344 -3.664 1 96.62 562 ASP B CA 1
ATOM 8767 C C . ASP B 1 562 ? 31.266 29.141 -4.062 1 96.62 562 ASP B C 1
ATOM 8769 O O . ASP B 1 562 ? 32.156 29.266 -4.891 1 96.62 562 ASP B O 1
ATOM 8773 N N . GLY B 1 563 ? 30.969 28.031 -3.533 1 95 563 GLY B N 1
ATOM 8774 C CA . GLY B 1 563 ? 31.781 26.875 -3.834 1 95 563 GLY B CA 1
ATOM 8775 C C . GLY B 1 563 ? 31.594 26.359 -5.246 1 95 563 GLY B C 1
ATOM 8776 O O . GLY B 1 563 ? 30.594 26.656 -5.895 1 95 563 GLY B O 1
ATOM 8777 N N . THR B 1 564 ? 32.562 25.562 -5.68 1 94.5 564 THR B N 1
ATOM 8778 C CA . THR B 1 564 ? 32.5 24.938 -6.992 1 94.5 564 THR B CA 1
ATOM 8779 C C . THR B 1 564 ? 31.844 23.562 -6.91 1 94.5 564 THR B C 1
ATOM 8781 O O . THR B 1 564 ? 31.969 22.875 -5.898 1 94.5 564 THR B O 1
ATOM 8784 N N . PHE B 1 565 ? 31.094 23.25 -7.984 1 94.06 565 PHE B N 1
ATOM 8785 C CA . PHE B 1 565 ? 30.422 21.953 -8.062 1 94.06 565 PHE B CA 1
ATOM 8786 C C . PHE B 1 565 ? 31.453 20.828 -8.102 1 94.06 565 PHE B C 1
ATOM 8788 O O . PHE B 1 565 ? 32.438 20.891 -8.844 1 94.06 565 PHE B O 1
ATOM 8795 N N . ASN B 1 566 ? 31.281 19.922 -7.285 1 90.5 566 ASN B N 1
ATOM 8796 C CA . ASN B 1 566 ? 32.125 18.719 -7.227 1 90.5 566 ASN B CA 1
ATOM 8797 C C . ASN B 1 566 ? 31.281 17.453 -7.195 1 90.5 566 ASN B C 1
ATOM 8799 O O . ASN B 1 566 ? 30.797 17.047 -6.137 1 90.5 566 ASN B O 1
ATOM 8803 N N . ALA B 1 567 ? 31.203 16.703 -8.273 1 81.69 567 ALA B N 1
ATOM 8804 C CA . ALA B 1 567 ? 30.328 15.547 -8.445 1 81.69 567 ALA B CA 1
ATOM 8805 C C . ALA B 1 567 ? 30.719 14.422 -7.492 1 81.69 567 ALA B C 1
ATOM 8807 O O . ALA B 1 567 ? 29.922 13.531 -7.211 1 81.69 567 ALA B O 1
ATOM 8808 N N . THR B 1 568 ? 31.922 14.32 -6.996 1 77.75 568 THR B N 1
ATOM 8809 C CA . THR B 1 568 ? 32.406 13.234 -6.152 1 77.75 568 THR B CA 1
ATOM 8810 C C . THR B 1 568 ? 31.922 13.398 -4.719 1 77.75 568 THR B C 1
ATOM 8812 O O . THR B 1 568 ? 31.938 12.445 -3.939 1 77.75 568 THR B O 1
ATOM 8815 N N . VAL B 1 569 ? 31.516 14.539 -4.359 1 73.81 569 VAL B N 1
ATOM 8816 C CA . VAL B 1 569 ? 31.094 14.812 -2.994 1 73.81 569 VAL B CA 1
ATOM 8817 C C . VAL B 1 569 ? 29.719 14.188 -2.75 1 73.81 569 VAL B C 1
ATOM 8819 O O . VAL B 1 569 ? 29.422 13.727 -1.644 1 73.81 569 VAL B O 1
ATOM 8822 N N . THR B 1 570 ? 28.797 14.016 -3.689 1 62.22 570 THR B N 1
ATOM 8823 C CA . THR B 1 570 ? 27.453 13.469 -3.535 1 62.22 570 THR B CA 1
ATOM 8824 C C . THR B 1 570 ? 27.5 11.969 -3.279 1 62.22 570 THR B C 1
ATOM 8826 O O . THR B 1 570 ? 26.672 11.43 -2.537 1 62.22 570 THR B O 1
ATOM 8829 N N . THR B 1 571 ? 28.453 11.305 -3.838 1 55.25 571 THR B N 1
ATOM 8830 C CA . THR B 1 571 ? 28.5 9.844 -3.781 1 55.25 571 THR B CA 1
ATOM 8831 C C . THR B 1 571 ? 28.781 9.367 -2.359 1 55.25 571 THR B C 1
ATOM 8833 O O . THR B 1 571 ? 28.344 8.281 -1.967 1 55.25 571 THR B O 1
ATOM 8836 N N . VAL B 1 572 ? 29.422 10.258 -1.558 1 44.62 572 VAL B N 1
ATOM 8837 C CA . VAL B 1 572 ? 29.828 9.82 -0.223 1 44.62 572 VAL B CA 1
ATOM 8838 C C . VAL B 1 572 ? 28.625 9.898 0.722 1 44.62 572 VAL B C 1
ATOM 8840 O O . VAL B 1 572 ? 28.562 9.172 1.711 1 44.62 572 VAL B O 1
ATOM 8843 N N . TYR B 1 573 ? 27.734 10.688 0.375 1 45.75 573 TYR B N 1
ATOM 8844 C CA . TYR B 1 573 ? 26.656 10.898 1.347 1 45.75 573 TYR B CA 1
ATOM 8845 C C . TYR B 1 573 ? 25.375 10.211 0.898 1 45.75 573 TYR B C 1
ATOM 8847 O O . TYR B 1 573 ? 24.406 10.117 1.664 1 45.75 573 TYR B O 1
ATOM 8855 N N . ASN B 1 574 ? 25.328 9.727 -0.284 1 45.16 574 ASN B N 1
ATOM 8856 C CA . ASN B 1 574 ? 24.141 8.977 -0.683 1 45.16 574 ASN B CA 1
ATOM 8857 C C . ASN B 1 574 ? 24.25 7.504 -0.3 1 45.16 574 ASN B C 1
ATOM 8859 O O . ASN B 1 574 ? 25.328 6.902 -0.438 1 45.16 574 ASN B O 1
#

Secondary structure (DSSP, 8-state):
----------------------TT-EE---EEE-S-SSTTT---SS--EEEEEEEEESS-TTT---SS-EEEEEEEEE---TT-TTTSPEEEEE--TT-----HHHHHHHHHTTT-SEEEEEPPTBSTTSPB---GGGTTT-TTSTTTTSPPGGGHHHHHHHHHHH-S-GGGGSHHHHHHHHHHHHHHHS-SS-EEEEEEEHHHHHHHHHHHH--TTEEEEEEEEE----S--GGGS--GGGHHHHHHHHHHHHHGGGGG-HHHHTT-SSS-HHHHHHHHHHHHHH-TTSHHHHHHHHHTGGG-S--HHHHHHHHHHHHHTSTTGGGGHHHHHHHHHH--HHHHHHHHHHHHHHHHHHH---GGGGG--HHHHHHHHHHHSS-SSPPPHHHHHHHHHTSS----SSTT-HHHHHHHH---SHHHHHHTTT-SSSPPS-----TTTT-PPBPPTT-EEEEEEETT-SSS-HHHHHHHHHHSBSSSEEEEEESS--S-HHHH-BSSTT--SS-BHHHHHHHHHHHTTT-GGG---GGGGGSPPP--PPPHHHIIIII-BSSTTTPPB-HHHHHHH-/----------------------TT-EE---EEE-S-SSTTT---SS--EEEEEEEEESS-TTT---SS-EEEEEEEEE---TT-TTTSPEEEEE--TT----HHHHHHHHHHTTT-SEEEEEPPTBSTTSPB---GGGTTT-TTSTTTTSPPGGGHHHHHHHHHHH-S-GGGGSHHHHHHHHHHHHHHHS-SS-EEEEEEEHHHHHHHHHHHH--TTEEEEEEEEE----SS-GGGS--GGGHHHHHHHHHHHHHGGGGG-HHHHTT-SSS-HHHHHHHHHHHHHH-TTSHHHHHHHHHTGGG-S--HHHHHHHHHHHHHTSTTGGGGHHHHHHHHHH--HHHHHHHHHHHHHHHHHHH---GGGGG--HHHHHHHHHHHSS-SSPPPHHHHHHHHHTSS----SSTT-HHHHHHHH---SHHHHHHTTT-SSSPPS-----TTTT-PPBPPTT-EEEEEEETT-SSS-HHHHHHHHHHSBSSSEEEEEESS--S-HHHH-BSSTT--SS-BHHHHHHHHHHHTTT-GGG---THHHHSPPP--PPPHHHIIIII-BSSTTTPPB-HHHHHHH-

Solvent-accessible surface area (backbone atoms only — not comparable to full-atom values): 59398 Å² total; per-residue (Å²): 132,87,72,80,78,77,80,76,77,75,76,74,77,72,71,73,71,70,71,74,76,53,90,68,56,44,72,80,48,80,20,59,13,34,62,28,60,41,48,93,77,32,72,20,92,55,50,78,18,33,16,20,29,39,34,34,59,36,34,51,88,94,67,38,75,64,85,92,46,68,35,43,25,26,35,40,35,39,63,20,49,96,74,42,53,63,64,31,41,36,35,35,45,32,48,28,78,49,26,54,49,57,53,64,61,50,53,53,51,38,57,76,54,69,28,56,37,26,39,36,34,52,23,42,57,25,11,30,77,9,42,64,45,74,28,67,33,14,48,48,48,24,51,0,17,73,50,18,60,42,82,43,40,85,44,39,53,38,27,26,42,46,42,56,74,77,40,89,48,60,37,41,59,28,62,62,42,43,19,46,54,51,44,51,43,55,74,70,73,53,64,74,34,54,24,36,40,36,10,29,31,52,12,19,30,30,48,48,45,30,40,62,66,51,50,84,47,47,28,24,42,34,29,26,18,39,44,42,48,44,44,53,59,70,91,54,31,59,29,59,75,46,41,38,49,53,18,12,52,31,42,52,56,58,46,58,49,34,74,78,33,67,91,46,26,71,80,26,71,91,44,46,61,62,57,45,46,50,48,43,36,50,48,18,59,75,38,48,75,40,70,58,25,34,46,55,44,68,65,38,62,87,77,52,96,68,58,35,36,57,53,52,15,22,56,50,23,52,32,55,70,30,92,65,50,37,25,45,47,63,30,50,46,53,24,61,64,66,48,45,77,42,33,49,52,16,50,50,42,30,41,53,48,48,52,52,60,73,66,60,77,63,81,64,56,76,27,37,16,58,59,43,45,50,32,48,34,66,38,72,29,36,58,82,81,62,68,45,59,68,53,29,46,48,42,48,67,70,33,80,24,24,53,65,84,52,50,77,41,39,59,41,48,22,22,30,56,41,49,81,49,68,72,36,54,71,69,52,48,37,78,54,88,49,62,55,52,46,40,79,76,59,91,61,61,54,38,50,37,51,59,51,90,76,28,26,37,43,37,37,33,16,57,42,7,40,84,28,44,34,65,37,45,54,47,42,63,69,49,39,40,67,77,56,56,49,78,48,79,37,73,71,23,38,71,35,36,52,81,47,24,42,50,45,83,95,42,90,66,83,69,22,38,35,42,51,33,50,49,34,26,58,75,50,71,37,39,71,91,68,47,50,63,68,53,66,78,55,40,59,76,87,69,69,68,61,49,68,69,54,29,21,61,34,33,17,29,88,34,73,68,79,35,56,55,37,83,72,52,33,65,76,74,102,133,84,74,81,79,79,81,76,80,75,79,74,77,72,72,72,73,71,72,76,78,54,87,69,56,43,71,80,48,80,20,60,13,32,60,28,58,41,48,93,76,32,71,19,91,57,50,78,18,34,17,20,30,38,35,33,59,36,33,49,88,93,69,38,74,64,84,92,46,68,35,44,26,28,34,40,33,39,65,20,46,97,78,41,53,63,64,33,43,36,36,36,47,32,47,28,80,49,26,52,54,55,52,63,60,49,56,53,53,38,58,74,54,69,27,56,37,25,37,34,36,52,22,43,57,24,12,30,78,9,43,63,44,73,28,69,33,14,49,49,46,25,52,0,18,72,50,16,60,41,82,45,41,84,45,38,53,39,27,25,42,45,40,56,75,77,42,89,48,60,36,41,58,30,62,60,42,44,18,47,53,51,43,50,44,55,73,68,73,53,64,72,35,55,22,35,41,36,9,27,31,51,12,20,32,31,47,48,45,30,39,63,67,51,49,83,46,47,26,22,42,34,32,24,19,40,43,41,47,40,51,52,60,72,91,56,27,58,30,58,75,46,41,38,51,53,19,13,53,32,42,52,57,58,46,58,49,36,75,78,32,67,92,46,27,71,81,27,71,92,45,47,62,62,55,46,44,50,48,43,36,51,48,19,59,73,37,47,76,39,71,58,25,34,48,53,46,67,63,39,62,89,77,51,98,68,59,34,35,57,53,51,16,23,54,50,23,52,31,55,72,31,91,67,50,37,26,46,48,63,31,52,47,52,26,62,63,65,48,44,76,43,32,49,52,17,51,49,40,30,40,52,47,48,51,53,61,73,65,62,79,63,80,64,56,76,27,35,16,56,60,44,46,50,31,46,33,65,38,71,28,37,59,81,82,63,67,45,58,67,52,28,46,49,41,47,67,69,33,81,24,23,54,65,84,51,49,77,41,38,59,42,48,22,22,29,57,39,48,82,48,68,72,36,54,73,71,53,48,38,78,54,89,49,62,52,53,47,40,79,77,59,92,63,61,52,40,54,37,52,59,52,91,77,29,27,38,44,36,37,35,16,58,42,7,41,84,28,42,34,65,36,45,53,47,45,64,68,53,39,41,68,76,58,57,49,77,48,80,39,73,70,23,38,70,36,38,51,80,48,26,41,51,45,83,92,42,89,68,82,70,23,39,36,43,51,34,51,50,34,27,58,75,49,72,37,39,72,89,67,46,52,64,69,54,68,78,56,39,59,76,88,68,68,68,60,50,69,69,54,28,20,62,34,32,17,28,87,32,74,68,79,36,56,55,36,82,71,52,32,64,73,74,102

Organism: Phytophthora sojae (strain P6497) (NCBI:txid1094619)